Protein 8A3X (pdb70)

Nearest PDB structures (foldseek):
  8a3x-assembly1_B  TM=1.003E+00  e=3.152E-58  Ensifer adhaerens
  8a5z-assembly1_A  TM=9.964E-01  e=1.121E-52  Ensifer adhaerens
  6to4-assembly2_B  TM=9.679E-01  e=5.047E-36  Myxococcus stipitatus DSM 14675
  6toe-assembly1_E  TM=9.049E-01  e=4.808E-34  Myxococcus stipitatus
  6toe-assembly2_F  TM=8.815E-01  e=2.228E-34  Myxococcus stipitatus

Radius of gyration: 39.49 Å; Cα contacts (8 Å, |Δi|>4): 2445; chains: 4; bounding box: 117×69×91 Å

Structure (mmCIF, N/CA/C/O backbone):
data_8A3X
#
_entry.id   8A3X
#
_cell.length_a   90.959
_cell.length_b   57.535
_cell.length_c   116.441
_cell.angle_alpha   90.000
_cell.angle_beta   94.960
_cell.angle_gamma   90.000
#
_symmetry.space_group_name_H-M   'P 1 21 1'
#
loop_
_entity.id
_entity.type
_entity.pdbx_description
1 polymer 'NAD_binding_2 domain-containing protein'
2 non-polymer 'NADP NICOTINAMIDE-ADENINE-DINUCLEOTIDE PHOSPHATE'
3 non-polymer 'POTASSIUM ION'
4 water water
#
loop_
_atom_site.group_PDB
_atom_site.id
_atom_site.type_symbol
_atom_site.label_atom_id
_atom_site.label_alt_id
_atom_site.label_comp_id
_atom_site.label_asym_id
_atom_site.label_entity_id
_atom_site.label_seq_id
_atom_site.pdbx_PDB_ins_code
_atom_site.Cartn_x
_atom_site.Cartn_y
_atom_site.Cartn_z
_atom_site.occupancy
_atom_site.B_iso_or_equiv
_atom_site.auth_seq_id
_atom_site.auth_comp_id
_atom_site.auth_asym_id
_atom_site.auth_atom_id
_atom_site.pdbx_PDB_model_num
ATOM 1 N N . MET A 1 1 ? -44.324 25.197 9.021 1.00 97.53 1 MET A N 1
ATOM 2 C CA . MET A 1 1 ? -44.400 24.458 7.716 1.00 102.86 1 MET A CA 1
ATOM 3 C C . MET A 1 1 ? -45.805 23.848 7.541 1.00 109.05 1 MET A C 1
ATOM 4 O O . MET A 1 1 ? -46.636 24.477 6.842 1.00 112.86 1 MET A O 1
ATOM 6 N N . LYS A 1 2 ? -46.080 22.709 8.189 1.00 110.98 2 LYS A N 1
ATOM 7 C CA . LYS A 1 2 ? -47.337 21.913 8.053 1.00 109.82 2 LYS A CA 1
ATOM 8 C C . LYS A 1 2 ? -47.119 20.817 7.005 1.00 112.86 2 LYS A C 1
ATOM 9 O O . LYS A 1 2 ? -47.790 20.808 5.970 1.00 113.05 2 LYS A O 1
ATOM 11 N N . PRO A 1 3 ? -46.184 19.856 7.224 1.00 106.35 3 PRO A N 1
ATOM 12 C CA . PRO A 1 3 ? -45.806 18.914 6.172 1.00 104.35 3 PRO A CA 1
ATOM 13 C C . PRO A 1 3 ? -46.955 17.994 5.726 1.00 100.56 3 PRO A C 1
ATOM 14 O O . PRO A 1 3 ? -47.992 17.978 6.349 1.00 92.35 3 PRO A O 1
ATOM 18 N N . SER A 1 4 ? -46.721 17.260 4.639 1.00 97.86 4 SER A N 1
ATOM 19 C CA . SER A 1 4 ? -47.447 16.023 4.260 1.00 87.66 4 SER A CA 1
ATOM 20 C C . SER A 1 4 ? -46.902 14.888 5.133 1.00 89.01 4 SER A C 1
ATOM 21 O O . SER A 1 4 ? -45.661 14.875 5.386 1.00 98.24 4 SER A O 1
ATOM 24 N N . ILE A 1 5 ? -47.788 14.020 5.638 1.00 80.85 5 ILE A N 1
ATOM 25 C CA . ILE A 1 5 ? -47.419 12.925 6.578 1.00 72.80 5 ILE A CA 1
ATOM 26 C C . ILE A 1 5 ? -47.980 11.609 6.023 1.00 70.02 5 ILE A C 1
ATOM 27 O O . ILE A 1 5 ? -49.162 11.566 5.619 1.00 62.47 5 ILE A O 1
ATOM 31 N N . SER A 1 6 ? -47.148 10.570 5.987 1.00 66.83 6 SER A N 1
ATOM 32 C CA . SER A 1 6 ? -47.520 9.225 5.499 1.00 66.73 6 SER A CA 1
ATOM 33 C C . SER A 1 6 ? -47.716 8.276 6.681 1.00 67.34 6 SER A C 1
ATOM 34 O O . SER A 1 6 ? -46.963 8.369 7.679 1.00 67.01 6 SER A O 1
ATOM 37 N N . VAL A 1 7 ? -48.709 7.396 6.559 1.00 64.70 7 VAL A N 1
ATOM 38 C CA . VAL A 1 7 ? -48.949 6.265 7.497 1.00 58.64 7 VAL A CA 1
ATOM 39 C C . VAL A 1 7 ? -48.873 4.967 6.694 1.00 54.18 7 VAL A C 1
ATOM 40 O O . VAL A 1 7 ? -49.661 4.805 5.734 1.00 50.04 7 VAL A O 1
ATOM 44 N N . LEU A 1 8 ? -47.950 4.089 7.080 1.00 56.30 8 LEU A N 1
ATOM 45 C CA . LEU A 1 8 ? -47.814 2.724 6.510 1.00 59.99 8 LEU A CA 1
ATOM 46 C C . LEU A 1 8 ? -48.508 1.745 7.454 1.00 56.75 8 LEU A C 1
ATOM 47 O O . LEU A 1 8 ? -48.078 1.641 8.627 1.00 58.55 8 LEU A O 1
ATOM 52 N N . GLY A 1 9 ? -49.550 1.082 6.956 1.00 54.83 9 GLY A N 1
ATOM 53 C CA . GLY A 1 9 ? -50.412 0.213 7.771 1.00 60.50 9 GLY A CA 1
ATOM 54 C C . GLY A 1 9 ? -51.698 0.923 8.154 1.00 63.32 9 GLY A C 1
ATOM 55 O O . GLY A 1 9 ? -51.656 1.851 9.013 1.00 57.07 9 GLY A O 1
ATOM 56 N N . THR A 1 10 ? -52.799 0.513 7.525 1.00 60.61 10 THR A N 1
ATOM 57 C CA . THR A 1 10 ? -54.165 1.016 7.805 1.00 63.25 10 THR A CA 1
ATOM 58 C C . THR A 1 10 ? -54.930 -0.082 8.543 1.00 67.20 10 THR A C 1
ATOM 59 O O . THR A 1 10 ? -55.997 -0.491 8.045 1.00 58.13 10 THR A O 1
ATOM 63 N N . GLY A 1 11 ? -54.373 -0.544 9.674 1.00 73.83 11 GLY A N 1
ATOM 64 C CA . GLY A 1 11 ? -55.014 -1.514 10.586 1.00 73.83 11 GLY A CA 1
ATOM 65 C C . GLY A 1 11 ? -56.169 -0.873 11.338 1.00 73.78 11 GLY A C 1
ATOM 66 O O . GLY A 1 11 ? -56.796 0.053 10.782 1.00 80.00 11 GLY A O 1
ATOM 67 N N . ARG A 1 12 ? -56.438 -1.324 12.564 1.00 65.15 12 ARG A N 1
ATOM 68 C CA . ARG A 1 12 ? -57.427 -0.676 13.466 1.00 60.63 12 ARG A CA 1
ATOM 69 C C . ARG A 1 12 ? -56.791 0.608 14.012 1.00 55.73 12 ARG A C 1
ATOM 70 O O . ARG A 1 12 ? -57.348 1.691 13.812 1.00 47.90 12 ARG A O 1
ATOM 78 N N . MET A 1 13 ? -55.650 0.466 14.680 1.00 58.87 13 MET A N 1
ATOM 79 C CA . MET A 1 13 ? -54.657 1.544 14.891 1.00 61.27 13 MET A CA 1
ATOM 80 C C . MET A 1 13 ? -54.033 1.830 13.526 1.00 66.84 13 MET A C 1
ATOM 81 O O . MET A 1 13 ? -54.122 0.962 12.628 1.00 76.98 13 MET A O 1
ATOM 86 N N . GLY A 1 14 ? -53.429 2.993 13.341 1.00 63.32 14 GLY A N 1
ATOM 87 C CA . GLY A 1 14 ? -52.943 3.363 12.005 1.00 62.04 14 GLY A CA 1
ATOM 88 C C . GLY A 1 14 ? -54.063 4.056 11.275 1.00 58.61 14 GLY A C 1
ATOM 89 O O . GLY A 1 14 ? -53.936 5.259 11.066 1.00 68.18 14 GLY A O 1
ATOM 90 N N . SER A 1 15 ? -55.157 3.356 10.973 1.00 54.43 15 SER A N 1
ATOM 91 C CA . SER A 1 15 ? -56.424 4.027 10.575 1.00 56.34 15 SER A CA 1
ATOM 92 C C . SER A 1 15 ? -56.687 5.177 11.554 1.00 61.92 15 SER A C 1
ATOM 93 O O . SER A 1 15 ? -56.879 6.321 11.088 1.00 64.76 15 SER A O 1
ATOM 96 N N . ALA A 1 16 ? -56.641 4.899 12.859 1.00 67.22 16 ALA A N 1
ATOM 97 C CA . ALA A 1 16 ? -56.842 5.896 13.939 1.00 62.98 16 ALA A CA 1
ATOM 98 C C . ALA A 1 16 ? -55.808 7.009 13.786 1.00 56.87 16 ALA A C 1
ATOM 99 O O . ALA A 1 16 ? -56.222 8.177 13.716 1.00 64.73 16 ALA A O 1
ATOM 101 N N . LEU A 1 17 ? -54.522 6.641 13.748 1.00 55.40 17 LEU A N 1
ATOM 102 C CA . LEU A 1 17 ? -53.375 7.573 13.547 1.00 52.03 17 LEU A CA 1
ATOM 103 C C . LEU A 1 17 ? -53.677 8.505 12.361 1.00 51.79 17 LEU A C 1
ATOM 104 O O . LEU A 1 17 ? -53.531 9.734 12.519 1.00 52.85 17 LEU A O 1
ATOM 109 N N . ALA A 1 18 ? -54.132 7.940 11.239 1.00 50.66 18 ALA A N 1
ATOM 110 C CA . ALA A 1 18 ? -54.434 8.653 9.973 1.00 57.35 18 ALA A CA 1
ATOM 111 C C . ALA A 1 18 ? -55.609 9.621 10.186 1.00 61.71 18 ALA A C 1
ATOM 112 O O . ALA A 1 18 ? -55.474 10.806 9.833 1.00 59.72 18 ALA A O 1
ATOM 114 N N . ARG A 1 19 ? -56.725 9.131 10.729 1.00 62.36 19 ARG A N 1
ATOM 115 C CA . ARG A 1 19 ? -57.939 9.950 11.002 1.00 66.70 19 ARG A CA 1
ATOM 116 C C . ARG A 1 19 ? -57.562 11.146 11.886 1.00 69.72 19 ARG A C 1
ATOM 117 O O . ARG A 1 19 ? -58.067 12.251 11.634 1.00 84.94 19 ARG A O 1
ATOM 125 N N . ALA A 1 20 ? -56.695 10.934 12.875 1.00 65.39 20 ALA A N 1
ATOM 126 C CA . ALA A 1 20 ? -56.295 11.956 13.870 1.00 66.03 20 ALA A CA 1
ATOM 127 C C . ALA A 1 20 ? -55.464 13.042 13.194 1.00 63.40 20 ALA A C 1
ATOM 128 O O . ALA A 1 20 ? -55.488 14.184 13.685 1.00 62.71 20 ALA A O 1
ATOM 130 N N . LEU A 1 21 ? -54.709 12.665 12.159 1.00 64.22 21 LEU A N 1
ATOM 131 C CA . LEU A 1 21 ? -53.872 13.592 11.356 1.00 61.56 21 LEU A CA 1
ATOM 132 C C . LEU A 1 21 ? -54.791 14.390 10.430 1.00 61.81 21 LEU A C 1
ATOM 133 O O . LEU A 1 21 ? -54.614 15.615 10.377 1.00 68.74 21 LEU A O 1
ATOM 138 N N . LEU A 1 22 ? -55.725 13.728 9.732 1.00 57.35 22 LEU A N 1
ATOM 139 C CA . LEU A 1 22 ? -56.744 14.389 8.870 1.00 58.41 22 LEU A CA 1
ATOM 140 C C . LEU A 1 22 ? -57.542 15.399 9.715 1.00 68.12 22 LEU A C 1
ATOM 141 O O . LEU A 1 22 ? -57.805 16.515 9.211 1.00 76.65 22 LEU A O 1
ATOM 146 N N . GLN A 1 23 ? -57.918 15.032 10.949 1.00 69.07 23 GLN A N 1
ATOM 147 C CA . GLN A 1 23 ? -58.803 15.857 11.813 1.00 65.54 23 GLN A CA 1
ATOM 148 C C . GLN A 1 23 ? -58.037 17.098 12.297 1.00 65.07 23 GLN A C 1
ATOM 149 O O . GLN A 1 23 ? -58.710 18.056 12.694 1.00 74.65 23 GLN A O 1
ATOM 151 N N . ALA A 1 24 ? -56.699 17.101 12.252 1.00 66.20 24 ALA A N 1
ATOM 152 C CA . ALA A 1 24 ? -55.841 18.244 12.660 1.00 69.62 24 ALA A CA 1
ATOM 153 C C . ALA A 1 24 ? -55.318 19.004 11.425 1.00 74.33 24 ALA A C 1
ATOM 154 O O . ALA A 1 24 ? -54.464 19.915 11.605 1.00 75.86 24 ALA A O 1
ATOM 156 N N . GLY A 1 25 ? -55.800 18.646 10.227 1.00 70.02 25 GLY A N 1
ATOM 157 C CA . GLY A 1 25 ? -55.545 19.370 8.967 1.00 71.10 25 GLY A CA 1
ATOM 158 C C . GLY A 1 25 ? -54.127 19.170 8.442 1.00 74.79 25 GLY A C 1
ATOM 159 O O . GLY A 1 25 ? -53.489 20.167 8.046 1.00 82.88 25 GLY A O 1
ATOM 160 N N . TYR A 1 26 ? -53.634 17.931 8.458 1.00 70.61 26 TYR A N 1
ATOM 161 C CA . TYR A 1 26 ? -52.375 17.497 7.796 1.00 62.85 26 TYR A CA 1
ATOM 162 C C . TYR A 1 26 ? -52.763 16.796 6.490 1.00 66.79 26 TYR A C 1
ATOM 163 O O . TYR A 1 26 ? -53.798 16.120 6.463 1.00 69.44 26 TYR A O 1
ATOM 172 N N . ARG A 1 27 ? -52.006 16.999 5.415 1.00 80.28 27 ARG A N 1
ATOM 173 C CA . ARG A 1 27 ? -52.168 16.195 4.172 1.00 83.94 27 ARG A CA 1
ATOM 174 C C . ARG A 1 27 ? -51.638 14.809 4.537 1.00 87.50 27 ARG A C 1
ATOM 175 O O . ARG A 1 27 ? -50.444 14.714 4.886 1.00 99.92 27 ARG A O 1
ATOM 177 N N . THR A 1 28 ? -52.510 13.808 4.602 1.00 80.55 28 THR A N 1
ATOM 178 C CA . THR A 1 28 ? -52.119 12.443 5.035 1.00 82.65 28 THR A CA 1
ATOM 179 C C . THR A 1 28 ? -52.218 11.503 3.839 1.00 78.10 28 THR A C 1
ATOM 180 O O . THR A 1 28 ? -53.266 11.488 3.176 1.00 76.78 28 THR A O 1
ATOM 184 N N . VAL A 1 29 ? -51.134 10.784 3.581 1.00 68.67 29 VAL A N 1
ATOM 185 C CA . VAL A 1 29 ? -51.018 9.734 2.535 1.00 63.06 29 VAL A CA 1
ATOM 186 C C . VAL A 1 29 ? -50.897 8.405 3.277 1.00 60.58 29 VAL A C 1
ATOM 187 O O . VAL A 1 29 ? -50.145 8.354 4.268 1.00 59.03 29 VAL A O 1
ATOM 191 N N . VAL A 1 30 ? -51.615 7.388 2.820 1.00 59.52 30 VAL A N 1
ATOM 192 C CA . VAL A 1 30 ? -51.699 6.069 3.502 1.00 60.20 30 VAL A CA 1
ATOM 193 C C . VAL A 1 30 ? -51.393 4.983 2.471 1.00 60.89 30 VAL A C 1
ATOM 194 O O . VAL A 1 30 ? -51.909 5.074 1.333 1.00 64.17 30 VAL A O 1
ATOM 198 N N . TRP A 1 31 ? -50.555 4.023 2.845 1.00 60.64 31 TRP A N 1
ATOM 199 C CA . TRP A 1 31 ? -50.375 2.749 2.109 1.00 64.82 31 TRP A CA 1
ATOM 200 C C . TRP A 1 31 ? -50.744 1.599 3.039 1.00 64.61 31 TRP A C 1
ATOM 201 O O . TRP A 1 31 ? -50.587 1.744 4.272 1.00 68.62 31 TRP A O 1
ATOM 212 N N . ASN A 1 32 ? -51.214 0.505 2.451 1.00 66.55 32 ASN A N 1
ATOM 213 C CA . ASN A 1 32 ? -51.440 -0.792 3.128 1.00 71.50 32 ASN A CA 1
ATOM 214 C C . ASN A 1 32 ? -51.380 -1.883 2.059 1.00 78.45 32 ASN A C 1
ATOM 215 O O . ASN A 1 32 ? -52.008 -1.677 0.996 1.00 96.28 32 ASN A O 1
ATOM 220 N N . ARG A 1 33 ? -50.638 -2.975 2.286 1.00 78.92 33 ARG A N 1
ATOM 221 C CA . ARG A 1 33 ? -50.837 -4.207 1.475 1.00 75.35 33 ARG A CA 1
ATOM 222 C C . ARG A 1 33 ? -52.253 -4.654 1.799 1.00 73.36 33 ARG A C 1
ATOM 223 O O . ARG A 1 33 ? -52.680 -4.395 2.935 1.00 90.75 33 ARG A O 1
ATOM 231 N N . THR A 1 34 ? -52.980 -5.235 0.850 1.00 70.75 34 THR A N 1
ATOM 232 C CA . THR A 1 34 ? -54.458 -5.343 0.938 1.00 79.65 34 THR A CA 1
ATOM 233 C C . THR A 1 34 ? -54.971 -3.894 0.990 1.00 84.51 34 THR A C 1
ATOM 234 O O . THR A 1 34 ? -55.334 -3.409 2.081 1.00 83.01 34 THR A O 1
ATOM 238 N N . SER A 1 35 ? -54.913 -3.208 -0.153 1.00 92.39 35 SER A N 1
ATOM 239 C CA . SER A 1 35 ? -55.187 -1.754 -0.297 1.00 91.58 35 SER A CA 1
ATOM 240 C C . SER A 1 35 ? -56.668 -1.453 -0.026 1.00 93.79 35 SER A C 1
ATOM 241 O O . SER A 1 35 ? -56.966 -0.292 0.326 1.00 105.33 35 SER A O 1
ATOM 244 N N . GLU A 1 36 ? -57.553 -2.452 -0.165 1.00 90.95 36 GLU A N 1
ATOM 245 C CA . GLU A 1 36 ? -59.018 -2.310 0.086 1.00 86.29 36 GLU A CA 1
ATOM 246 C C . GLU A 1 36 ? -59.268 -1.866 1.539 1.00 74.79 36 GLU A C 1
ATOM 247 O O . GLU A 1 36 ? -60.273 -1.165 1.757 1.00 64.39 36 GLU A O 1
ATOM 253 N N . LYS A 1 37 ? -58.390 -2.237 2.485 1.00 70.60 37 LYS A N 1
ATOM 254 C CA . LYS A 1 37 ? -58.526 -1.884 3.930 1.00 71.07 37 LYS A CA 1
ATOM 255 C C . LYS A 1 37 ? -58.215 -0.390 4.136 1.00 69.94 37 LYS A C 1
ATOM 256 O O . LYS A 1 37 ? -58.597 0.135 5.185 1.00 70.19 37 LYS A O 1
ATOM 258 N N . ALA A 1 38 ? -57.597 0.283 3.158 1.00 76.43 38 ALA A N 1
ATOM 259 C CA . ALA A 1 38 ? -57.205 1.713 3.219 1.00 80.31 38 ALA A CA 1
ATOM 260 C C . ALA A 1 38 ? -58.252 2.625 2.555 1.00 79.16 38 ALA A C 1
ATOM 261 O O . ALA A 1 38 ? -58.139 3.854 2.765 1.00 68.00 38 ALA A O 1
ATOM 263 N N . GLU A 1 39 ? -59.226 2.065 1.821 1.00 80.66 39 GLU A N 1
ATOM 264 C CA . GLU A 1 39 ? -60.277 2.835 1.091 1.00 81.16 39 GLU A CA 1
ATOM 265 C C . GLU A 1 39 ? -61.087 3.712 2.049 1.00 80.90 39 GLU A C 1
ATOM 266 O O . GLU A 1 39 ? -61.297 4.889 1.775 1.00 82.67 39 GLU A O 1
ATOM 272 N N . PRO A 1 40 ? -61.596 3.192 3.187 1.00 86.06 40 PRO A N 1
ATOM 273 C CA . PRO A 1 40 ? -62.284 4.034 4.166 1.00 86.89 40 PRO A CA 1
ATOM 274 C C . PRO A 1 40 ? -61.610 5.388 4.442 1.00 80.58 40 PRO A C 1
ATOM 275 O O . PRO A 1 40 ? -62.325 6.344 4.606 1.00 79.55 40 PRO A O 1
ATOM 279 N N . LEU A 1 41 ? -60.273 5.433 4.494 1.00 78.13 41 LEU A N 1
ATOM 280 C CA . LEU A 1 41 ? -59.507 6.674 4.801 1.00 79.75 41 LEU A CA 1
ATOM 281 C C . LEU A 1 41 ? -59.512 7.640 3.610 1.00 87.60 41 LEU A C 1
ATOM 282 O O . LEU A 1 41 ? -59.268 8.831 3.850 1.00 93.80 41 LEU A O 1
ATOM 287 N N . ALA A 1 42 ? -59.774 7.165 2.387 1.00 83.03 42 ALA A N 1
ATOM 288 C CA . ALA A 1 42 ? -59.907 8.027 1.188 1.00 80.14 42 ALA A CA 1
ATOM 289 C C . ALA A 1 42 ? -61.051 9.013 1.429 1.00 77.09 42 ALA A C 1
ATOM 290 O O . ALA A 1 42 ? -60.807 10.232 1.357 1.00 75.17 42 ALA A O 1
ATOM 292 N N . ALA A 1 43 ? -62.235 8.484 1.760 1.00 75.17 43 ALA A N 1
ATOM 293 C CA . ALA A 1 43 ? -63.484 9.247 1.998 1.00 79.42 43 ALA A CA 1
ATOM 294 C C . ALA A 1 43 ? -63.295 10.276 3.121 1.00 75.70 43 ALA A C 1
ATOM 295 O O . ALA A 1 43 ? -63.975 11.305 3.062 1.00 79.46 43 ALA A O 1
ATOM 297 N N . LEU A 1 44 ? -62.422 10.014 4.100 1.00 74.73 44 LEU A N 1
ATOM 298 C CA . LEU A 1 44 ? -62.120 10.942 5.232 1.00 78.14 44 LEU A CA 1
ATOM 299 C C . LEU A 1 44 ? -61.043 11.952 4.801 1.00 75.83 44 LEU A C 1
ATOM 300 O O . LEU A 1 44 ? -60.677 12.820 5.643 1.00 75.80 44 LEU A O 1
ATOM 302 N N . GLY A 1 45 ? -60.519 11.812 3.571 1.00 68.05 45 GLY A N 1
ATOM 303 C CA . GLY A 1 45 ? -59.736 12.847 2.867 1.00 65.74 45 GLY A CA 1
ATOM 304 C C . GLY A 1 45 ? -58.281 12.477 2.630 1.00 67.56 45 GLY A C 1
ATOM 305 O O . GLY A 1 45 ? -57.542 13.331 2.121 1.00 73.63 45 GLY A O 1
ATOM 306 N N . ALA A 1 46 ? -57.858 11.263 2.977 1.00 69.51 46 ALA A N 1
ATOM 307 C CA . ALA A 1 46 ? -56.460 10.802 2.795 1.00 70.40 46 ALA A CA 1
ATOM 308 C C . ALA A 1 46 ? -56.236 10.473 1.319 1.00 66.96 46 ALA A C 1
ATOM 309 O O . ALA A 1 46 ? -57.236 10.177 0.633 1.00 67.26 46 ALA A O 1
ATOM 311 N N . THR A 1 47 ? -54.987 10.526 0.857 1.00 61.65 47 THR A N 1
ATOM 312 C CA . THR A 1 47 ? -54.583 10.049 -0.491 1.00 63.91 47 THR A CA 1
ATOM 313 C C . THR A 1 47 ? -54.005 8.641 -0.334 1.00 66.74 47 THR A C 1
ATOM 314 O O . THR A 1 47 ? -53.082 8.466 0.495 1.00 70.00 47 THR A O 1
ATOM 318 N N . VAL A 1 48 ? -54.557 7.674 -1.066 1.00 70.55 48 VAL A N 1
ATOM 319 C CA . VAL A 1 48 ? -54.151 6.238 -0.982 1.00 76.79 48 VAL A CA 1
ATOM 320 C C . VAL A 1 48 ? -53.041 5.988 -2.021 1.00 78.46 48 VAL A C 1
ATOM 321 O O . VAL A 1 48 ? -53.359 5.790 -3.208 1.00 76.17 48 VAL A O 1
ATOM 325 N N . ALA A 1 49 ? -51.777 6.043 -1.592 1.00 84.58 49 ALA A N 1
ATOM 326 C CA . ALA A 1 49 ? -50.572 5.782 -2.422 1.00 89.12 49 ALA A CA 1
ATOM 327 C C . ALA A 1 49 ? -50.566 4.324 -2.871 1.00 95.35 49 ALA A C 1
ATOM 328 O O . ALA A 1 49 ? -50.715 3.434 -2.040 1.00 93.72 49 ALA A O 1
ATOM 330 N N . PRO A 1 50 ? -50.419 4.021 -4.186 1.00 101.45 50 PRO A N 1
ATOM 331 C CA . PRO A 1 50 ? -50.429 2.637 -4.665 1.00 91.90 50 PRO A CA 1
ATOM 332 C C . PRO A 1 50 ? -49.240 1.797 -4.173 1.00 82.51 50 PRO A C 1
ATOM 333 O O . PRO A 1 50 ? -49.421 0.599 -4.025 1.00 77.74 50 PRO A O 1
ATOM 337 N N . THR A 1 51 ? -48.082 2.414 -3.908 1.00 76.08 51 THR A N 1
ATOM 338 C CA . THR A 1 51 ? -46.879 1.686 -3.409 1.00 74.81 51 THR A CA 1
ATOM 339 C C . THR A 1 51 ? -46.251 2.389 -2.209 1.00 72.10 51 THR A C 1
ATOM 340 O O . THR A 1 51 ? -46.563 3.585 -1.987 1.00 68.27 51 THR A O 1
ATOM 344 N N . VAL A 1 52 ? -45.377 1.662 -1.502 1.00 66.64 52 VAL A N 1
ATOM 345 C CA . VAL A 1 52 ? -44.593 2.155 -0.332 1.00 68.81 52 VAL A CA 1
ATOM 346 C C . VAL A 1 52 ? -43.756 3.347 -0.800 1.00 76.66 52 VAL A C 1
ATOM 347 O O . VAL A 1 52 ? -43.825 4.400 -0.148 1.00 90.92 52 VAL A O 1
ATOM 351 N N . ARG A 1 53 ? -43.009 3.181 -1.898 1.00 79.56 53 ARG A N 1
ATOM 352 C CA . ARG A 1 53 ? -42.036 4.198 -2.385 1.00 80.00 53 ARG A CA 1
ATOM 353 C C . ARG A 1 53 ? -42.794 5.507 -2.628 1.00 78.38 53 ARG A C 1
ATOM 354 O O . ARG A 1 53 ? -42.374 6.553 -2.084 1.00 74.40 53 ARG A O 1
ATOM 362 N N . GLN A 1 54 ? -43.902 5.437 -3.377 1.00 77.67 54 GLN A N 1
ATOM 363 C CA . GLN A 1 54 ? -44.762 6.607 -3.696 1.00 78.10 54 GLN A CA 1
ATOM 364 C C . GLN A 1 54 ? -45.178 7.280 -2.387 1.00 75.27 54 GLN A C 1
ATOM 365 O O . GLN A 1 54 ? -45.186 8.521 -2.337 1.00 66.90 54 GLN A O 1
ATOM 371 N N . ALA A 1 55 ? -45.489 6.476 -1.370 1.00 69.64 55 ALA A N 1
ATOM 372 C CA . ALA A 1 55 ? -45.934 6.948 -0.044 1.00 69.78 55 ALA A CA 1
ATOM 373 C C . ALA A 1 55 ? -44.769 7.620 0.682 1.00 68.12 55 ALA A C 1
ATOM 374 O O . ALA A 1 55 ? -44.988 8.716 1.230 1.00 64.15 55 ALA A O 1
ATOM 376 N N . ILE A 1 56 ? -43.572 7.027 0.695 1.00 66.13 56 ILE A N 1
ATOM 377 C CA . ILE A 1 56 ? -42.501 7.555 1.586 1.00 68.94 56 ILE A CA 1
ATOM 378 C C . ILE A 1 56 ? -41.891 8.814 0.964 1.00 69.15 56 ILE A C 1
ATOM 379 O O . ILE A 1 56 ? -41.322 9.602 1.724 1.00 73.74 56 ILE A O 1
ATOM 384 N N . ASP A 1 57 ? -41.999 9.044 -0.343 1.00 72.68 57 ASP A N 1
ATOM 385 C CA . ASP A 1 57 ? -41.401 10.280 -0.919 1.00 79.38 57 ASP A CA 1
ATOM 386 C C . ASP A 1 57 ? -42.503 11.283 -1.291 1.00 74.20 57 ASP A C 1
ATOM 387 O O . ASP A 1 57 ? -42.142 12.392 -1.711 1.00 69.36 57 ASP A O 1
ATOM 392 N N . ALA A 1 58 ? -43.778 10.960 -1.054 1.00 73.33 58 ALA A N 1
ATOM 393 C CA . ALA A 1 58 ? -44.909 11.918 -1.145 1.00 74.56 58 ALA A CA 1
ATOM 394 C C . ALA A 1 58 ? -45.026 12.763 0.137 1.00 71.25 58 ALA A C 1
ATOM 395 O O . ALA A 1 58 ? -45.816 13.749 0.135 1.00 70.99 58 ALA A O 1
ATOM 397 N N . SER A 1 59 ? -44.293 12.409 1.204 1.00 68.47 59 SER A N 1
ATOM 398 C CA . SER A 1 59 ? -44.366 13.066 2.546 1.00 62.04 59 SER A CA 1
ATOM 399 C C . SER A 1 59 ? -42.963 13.148 3.164 1.00 56.51 59 SER A C 1
ATOM 400 O O . SER A 1 59 ? -42.075 12.383 2.737 1.00 60.20 59 SER A O 1
ATOM 403 N N . GLY A 1 60 ? -42.774 14.028 4.146 1.00 53.62 60 GLY A N 1
ATOM 404 C CA . GLY A 1 60 ? -41.460 14.297 4.771 1.00 54.35 60 GLY A CA 1
ATOM 405 C C . GLY A 1 60 ? -41.292 13.564 6.092 1.00 58.83 60 GLY A C 1
ATOM 406 O O . GLY A 1 60 ? -40.139 13.394 6.523 1.00 61.97 60 GLY A O 1
ATOM 407 N N . ILE A 1 61 ? -42.400 13.176 6.737 1.00 63.37 61 ILE A N 1
ATOM 408 C CA . ILE A 1 61 ? -42.376 12.263 7.917 1.00 65.83 61 ILE A CA 1
ATOM 409 C C . ILE A 1 61 ? -43.267 11.049 7.584 1.00 59.22 61 ILE A C 1
ATOM 410 O O . ILE A 1 61 ? -44.340 11.211 6.947 1.00 46.18 61 ILE A O 1
ATOM 415 N N . VAL A 1 62 ? -42.785 9.860 7.944 1.00 58.94 62 VAL A N 1
ATOM 416 C CA . VAL A 1 62 ? -43.447 8.554 7.680 1.00 57.83 62 VAL A CA 1
ATOM 417 C C . VAL A 1 62 ? -43.686 7.853 9.018 1.00 63.21 62 VAL A C 1
ATOM 418 O O . VAL A 1 62 ? -42.689 7.469 9.684 1.00 58.80 62 VAL A O 1
ATOM 422 N N . ILE A 1 63 ? -44.960 7.665 9.369 1.00 63.62 63 ILE A N 1
ATOM 423 C CA . ILE A 1 63 ? -45.405 6.899 10.571 1.00 56.62 63 ILE A CA 1
ATOM 424 C C . ILE A 1 63 ? -45.706 5.460 10.138 1.00 55.03 63 ILE A C 1
ATOM 425 O O . ILE A 1 63 ? -46.538 5.272 9.211 1.00 50.62 63 ILE A O 1
ATOM 430 N N . VAL A 1 64 ? -45.029 4.494 10.768 1.00 54.88 64 VAL A N 1
ATOM 431 C CA . VAL A 1 64 ? -45.174 3.037 10.477 1.00 59.56 64 VAL A CA 1
ATOM 432 C C . VAL A 1 64 ? -45.950 2.382 11.622 1.00 60.24 64 VAL A C 1
ATOM 433 O O . VAL A 1 64 ? -45.641 2.659 12.808 1.00 59.61 64 VAL A O 1
ATOM 437 N N . ASN A 1 65 ? -46.897 1.510 11.270 1.00 61.50 65 ASN A N 1
ATOM 438 C CA . ASN A 1 65 ? -47.852 0.899 12.230 1.00 57.88 65 ASN A CA 1
ATOM 439 C C . ASN A 1 65 ? -48.435 -0.403 11.655 1.00 58.75 65 ASN A C 1
ATOM 440 O O . ASN A 1 65 ? -49.640 -0.430 11.287 1.00 55.77 65 ASN A O 1
ATOM 445 N N . VAL A 1 66 ? -47.607 -1.454 11.652 1.00 58.31 66 VAL A N 1
ATOM 446 C CA . VAL A 1 66 ? -47.857 -2.800 11.058 1.00 59.64 66 VAL A CA 1
ATOM 447 C C . VAL A 1 66 ? -47.589 -3.865 12.134 1.00 59.10 66 VAL A C 1
ATOM 448 O O . VAL A 1 66 ? -47.273 -3.468 13.276 1.00 54.31 66 VAL A O 1
ATOM 452 N N . SER A 1 67 ? -47.693 -5.154 11.788 1.00 57.36 67 SER A N 1
ATOM 453 C CA . SER A 1 67 ? -47.611 -6.295 12.742 1.00 61.16 67 SER A CA 1
ATOM 454 C C . SER A 1 67 ? -46.342 -6.197 13.603 1.00 66.07 67 SER A C 1
ATOM 455 O O . SER A 1 67 ? -46.486 -6.038 14.823 1.00 73.95 67 SER A O 1
ATOM 458 N N . ASP A 1 68 ? -45.146 -6.280 13.008 1.00 68.93 68 ASP A N 1
ATOM 459 C CA . ASP A 1 68 ? -43.856 -6.299 13.755 1.00 73.48 68 ASP A CA 1
ATOM 460 C C . ASP A 1 68 ? -42.731 -5.676 12.911 1.00 70.66 68 ASP A C 1
ATOM 461 O O . ASP A 1 68 ? -42.977 -5.299 11.753 1.00 61.74 68 ASP A O 1
ATOM 466 N N . TYR A 1 69 ? -41.528 -5.581 13.483 1.00 66.03 69 TYR A N 1
ATOM 467 C CA . TYR A 1 69 ? -40.348 -4.924 12.866 1.00 60.38 69 TYR A CA 1
ATOM 468 C C . TYR A 1 69 ? -39.923 -5.702 11.623 1.00 62.62 69 TYR A C 1
ATOM 469 O O . TYR A 1 69 ? -39.476 -5.069 10.648 1.00 59.02 69 TYR A O 1
ATOM 478 N N . ALA A 1 70 ? -40.074 -7.029 11.663 1.00 62.55 70 ALA A N 1
ATOM 479 C CA . ALA A 1 70 ? -39.818 -7.928 10.518 1.00 65.83 70 ALA A CA 1
ATOM 480 C C . ALA A 1 70 ? -40.578 -7.412 9.285 1.00 65.33 70 ALA A C 1
ATOM 481 O O . ALA A 1 70 ? -39.990 -7.426 8.195 1.00 67.04 70 ALA A O 1
ATOM 483 N N . ALA A 1 71 ? -41.825 -6.966 9.452 1.00 60.65 71 ALA A N 1
ATOM 484 C CA . ALA A 1 71 ? -42.695 -6.504 8.347 1.00 61.10 71 ALA A CA 1
ATOM 485 C C . ALA A 1 71 ? -42.292 -5.084 7.936 1.00 61.64 71 ALA A C 1
ATOM 486 O O . ALA A 1 71 ? -42.191 -4.843 6.720 1.00 61.68 71 ALA A O 1
ATOM 488 N N . THR A 1 72 ? -42.069 -4.185 8.902 1.00 58.74 72 THR A N 1
ATOM 489 C CA . THR A 1 72 ? -41.483 -2.836 8.667 1.00 59.70 72 THR A CA 1
ATOM 490 C C . THR A 1 72 ? -40.227 -3.008 7.805 1.00 59.69 72 THR A C 1
ATOM 491 O O . THR A 1 72 ? -40.136 -2.389 6.730 1.00 54.75 72 THR A O 1
ATOM 495 N N . SER A 1 73 ? -39.319 -3.869 8.259 1.00 58.44 73 SER A N 1
ATOM 496 C CA . SER A 1 73 ? -37.994 -4.123 7.643 1.00 57.51 73 SER A CA 1
ATOM 497 C C . SER A 1 73 ? -38.133 -4.614 6.193 1.00 55.77 73 SER A C 1
ATOM 498 O O . SER A 1 73 ? -37.295 -4.232 5.384 1.00 60.41 73 SER A O 1
ATOM 501 N N . THR A 1 74 ? -39.157 -5.395 5.844 1.00 59.96 74 THR A N 1
ATOM 502 C CA . THR A 1 74 ? -39.333 -5.884 4.443 1.00 65.39 74 THR A CA 1
ATOM 503 C C . THR A 1 74 ? -39.950 -4.781 3.575 1.00 65.52 74 THR A C 1
ATOM 504 O O . THR A 1 74 ? -39.760 -4.859 2.354 1.00 75.64 74 THR A O 1
ATOM 508 N N . LEU A 1 75 ? -40.670 -3.814 4.159 1.00 64.72 75 LEU A N 1
ATOM 509 C CA . LEU A 1 75 ? -41.258 -2.671 3.408 1.00 65.85 75 LEU A CA 1
ATOM 510 C C . LEU A 1 75 ? -40.187 -1.622 3.109 1.00 68.16 75 LEU A C 1
ATOM 511 O O . LEU A 1 75 ? -40.195 -1.088 1.995 1.00 77.16 75 LEU A O 1
ATOM 516 N N . LEU A 1 76 ? -39.358 -1.282 4.096 1.00 62.32 76 LEU A N 1
ATOM 517 C CA . LEU A 1 76 ? -38.500 -0.071 4.041 1.00 62.29 76 LEU A CA 1
ATOM 518 C C . LEU A 1 76 ? -37.086 -0.427 3.581 1.00 59.99 76 LEU A C 1
ATOM 519 O O . LEU A 1 76 ? -36.465 0.449 2.974 1.00 58.88 76 LEU A O 1
ATOM 524 N N . ARG A 1 77 ? -36.601 -1.642 3.845 1.00 63.50 77 ARG A N 1
ATOM 525 C CA . ARG A 1 77 ? -35.206 -2.057 3.519 1.00 64.95 77 ARG A CA 1
ATOM 526 C C . ARG A 1 77 ? -35.145 -2.734 2.143 1.00 61.94 77 ARG A C 1
ATOM 527 O O . ARG A 1 77 ? -34.038 -3.134 1.748 1.00 66.40 77 ARG A O 1
ATOM 535 N N . ALA A 1 78 ? -36.270 -2.850 1.433 1.00 63.47 78 ALA A N 1
ATOM 536 C CA . ALA A 1 78 ? -36.300 -3.271 0.012 1.00 68.66 78 ALA A CA 1
ATOM 537 C C . ALA A 1 78 ? -35.460 -2.282 -0.809 1.00 69.68 78 ALA A C 1
ATOM 538 O O . ALA A 1 78 ? -35.498 -1.089 -0.499 1.00 75.69 78 ALA A O 1
ATOM 540 N N . SER A 1 79 ? -34.714 -2.773 -1.798 1.00 73.45 79 SER A N 1
ATOM 541 C CA . SER A 1 79 ? -33.897 -1.975 -2.752 1.00 76.49 79 SER A CA 1
ATOM 542 C C . SER A 1 79 ? -34.796 -1.019 -3.551 1.00 78.87 79 SER A C 1
ATOM 543 O O . SER A 1 79 ? -34.341 0.097 -3.882 1.00 89.83 79 SER A O 1
ATOM 546 N N . ASP A 1 80 ? -36.017 -1.464 -3.840 1.00 76.21 80 ASP A N 1
ATOM 547 C CA . ASP A 1 80 ? -37.161 -0.676 -4.370 1.00 75.32 80 ASP A CA 1
ATOM 548 C C . ASP A 1 80 ? -37.234 0.735 -3.751 1.00 72.56 80 ASP A C 1
ATOM 549 O O . ASP A 1 80 ? -37.481 1.682 -4.510 1.00 70.34 80 ASP A O 1
ATOM 554 N N . VAL A 1 81 ? -37.080 0.864 -2.421 1.00 72.93 81 VAL A N 1
ATOM 555 C CA . VAL A 1 81 ? -37.538 2.046 -1.615 1.00 71.03 81 VAL A CA 1
ATOM 556 C C . VAL A 1 81 ? -36.422 2.646 -0.743 1.00 63.22 81 VAL A C 1
ATOM 557 O O . VAL A 1 81 ? -36.497 3.841 -0.474 1.00 58.22 81 VAL A O 1
ATOM 561 N N . THR A 1 82 ? -35.432 1.868 -0.308 1.00 65.31 82 THR A N 1
ATOM 562 C CA . THR A 1 82 ? -34.327 2.315 0.596 1.00 73.11 82 THR A CA 1
ATOM 563 C C . THR A 1 82 ? -33.678 3.614 0.097 1.00 74.48 82 THR A C 1
ATOM 564 O O . THR A 1 82 ? -33.310 4.460 0.918 1.00 68.74 82 THR A O 1
ATOM 568 N N . PRO A 1 83 ? -33.501 3.850 -1.232 1.00 76.89 83 PRO A N 1
ATOM 569 C CA . PRO A 1 83 ? -32.859 5.078 -1.703 1.00 72.79 83 PRO A CA 1
ATOM 570 C C . PRO A 1 83 ? -33.673 6.340 -1.384 1.00 71.24 83 PRO A C 1
ATOM 571 O O . PRO A 1 83 ? -33.079 7.383 -1.298 1.00 76.35 83 PRO A O 1
ATOM 575 N N . GLY A 1 84 ? -34.994 6.197 -1.226 1.00 67.67 84 GLY A N 1
ATOM 576 C CA . GLY A 1 84 ? -35.957 7.294 -1.016 1.00 66.31 84 GLY A CA 1
ATOM 577 C C . GLY A 1 84 ? -36.045 7.769 0.421 1.00 66.77 84 GLY A C 1
ATOM 578 O O . GLY A 1 84 ? -36.757 8.776 0.649 1.00 67.45 84 GLY A O 1
ATOM 579 N N . LEU A 1 85 ? -35.349 7.108 1.355 1.00 63.77 85 LEU A N 1
ATOM 580 C CA . LEU A 1 85 ? -35.467 7.378 2.818 1.00 66.65 85 LEU A CA 1
ATOM 581 C C . LEU A 1 85 ? -34.657 8.622 3.228 1.00 68.15 85 LEU A C 1
ATOM 582 O O . LEU A 1 85 ? -34.779 9.042 4.375 1.00 61.20 85 LEU A O 1
ATOM 587 N N . ARG A 1 86 ? -33.868 9.189 2.316 1.00 73.34 86 ARG A N 1
ATOM 588 C CA . ARG A 1 86 ? -32.965 10.336 2.594 1.00 75.79 86 ARG A CA 1
ATOM 589 C C . ARG A 1 86 ? -33.795 11.502 3.128 1.00 71.17 86 ARG A C 1
ATOM 590 O O . ARG A 1 86 ? -34.859 11.777 2.528 1.00 67.01 86 ARG A O 1
ATOM 598 N N . GLY A 1 87 ? -33.347 12.128 4.226 1.00 71.05 87 GLY A N 1
ATOM 599 C CA . GLY A 1 87 ? -33.910 13.376 4.780 1.00 71.73 87 GLY A CA 1
ATOM 600 C C . GLY A 1 87 ? -35.284 13.193 5.411 1.00 68.86 87 GLY A C 1
ATOM 601 O O . GLY A 1 87 ? -35.730 14.124 6.107 1.00 59.26 87 GLY A O 1
ATOM 602 N N . LYS A 1 88 ? -35.939 12.048 5.177 1.00 65.92 88 LYS A N 1
ATOM 603 C CA . LYS A 1 88 ? -37.257 11.707 5.766 1.00 61.23 88 LYS A CA 1
ATOM 604 C C . LYS A 1 88 ? -37.076 11.430 7.258 1.00 59.43 88 LYS A C 1
ATOM 605 O O . LYS A 1 88 ? -35.921 11.175 7.700 1.00 60.06 88 LYS A O 1
ATOM 611 N N . LEU A 1 89 ? -38.192 11.480 7.992 1.00 56.80 89 LEU A N 1
ATOM 612 C CA . LEU A 1 89 ? -38.289 11.058 9.413 1.00 55.71 89 LEU A CA 1
ATOM 613 C C . LEU A 1 89 ? -39.152 9.803 9.471 1.00 52.03 89 LEU A C 1
ATOM 614 O O . LEU A 1 89 ? -40.335 9.899 9.082 1.00 42.30 89 LEU A O 1
ATOM 619 N N . ILE A 1 90 ? -38.564 8.672 9.873 1.00 54.30 90 ILE A N 1
ATOM 620 C CA . ILE A 1 90 ? -39.334 7.422 10.120 1.00 59.31 90 ILE A CA 1
ATOM 621 C C . ILE A 1 90 ? -39.724 7.431 11.598 1.00 60.53 90 ILE A C 1
ATOM 622 O O . ILE A 1 90 ? -38.817 7.573 12.462 1.00 58.82 90 ILE A O 1
ATOM 627 N N . VAL A 1 91 ? -41.033 7.347 11.853 1.00 58.12 91 VAL A N 1
ATOM 628 C CA . VAL A 1 91 ? -41.619 7.187 13.214 1.00 54.23 91 VAL A CA 1
ATOM 629 C C . VAL A 1 91 ? -42.237 5.792 13.278 1.00 50.72 91 VAL A C 1
ATOM 630 O O . VAL A 1 91 ? -43.314 5.586 12.675 1.00 48.65 91 VAL A O 1
ATOM 634 N N . GLU A 1 92 ? -41.540 4.880 13.958 1.00 51.62 92 GLU A N 1
ATOM 635 C CA . GLU A 1 92 ? -41.867 3.434 14.058 1.00 56.38 92 GLU A CA 1
ATOM 636 C C . GLU A 1 92 ? -42.741 3.241 15.307 1.00 58.77 92 GLU A C 1
ATOM 637 O O . GLU A 1 92 ? -42.194 3.218 16.443 1.00 54.13 92 GLU A O 1
ATOM 643 N N . LEU A 1 93 ? -44.056 3.139 15.099 1.00 58.69 93 LEU A N 1
ATOM 644 C CA . LEU A 1 93 ? -45.089 3.091 16.164 1.00 58.86 93 LEU A CA 1
ATOM 645 C C . LEU A 1 93 ? -45.643 1.669 16.264 1.00 58.91 93 LEU A C 1
ATOM 646 O O . LEU A 1 93 ? -46.662 1.485 16.953 1.00 65.27 93 LEU A O 1
ATOM 651 N N . THR A 1 94 ? -45.009 0.710 15.587 1.00 57.06 94 THR A N 1
ATOM 652 C CA . THR A 1 94 ? -45.377 -0.726 15.666 1.00 56.63 94 THR A CA 1
ATOM 653 C C . THR A 1 94 ? -44.722 -1.290 16.938 1.00 57.79 94 THR A C 1
ATOM 654 O O . THR A 1 94 ? -43.668 -0.743 17.355 1.00 52.70 94 THR A O 1
ATOM 658 N N . SER A 1 95 ? -45.327 -2.308 17.551 1.00 53.18 95 SER A N 1
ATOM 659 C CA . SER A 1 95 ? -44.831 -2.931 18.805 1.00 52.22 95 SER A CA 1
ATOM 660 C C . SER A 1 95 ? -43.568 -3.731 18.482 1.00 49.72 95 SER A C 1
ATOM 661 O O . SER A 1 95 ? -43.586 -4.477 17.488 1.00 45.93 95 SER A O 1
ATOM 664 N N . GLY A 1 96 ? -42.504 -3.540 19.265 1.00 49.36 96 GLY A N 1
ATOM 665 C CA . GLY A 1 96 ? -41.228 -4.249 19.060 1.00 51.09 96 GLY A CA 1
ATOM 666 C C . GLY A 1 96 ? -40.380 -4.307 20.318 1.00 49.50 96 GLY A C 1
ATOM 667 O O . GLY A 1 96 ? -40.832 -3.809 21.353 1.00 40.93 96 GLY A O 1
ATOM 668 N N . THR A 1 97 ? -39.184 -4.898 20.207 1.00 49.60 97 THR A N 1
ATOM 669 C CA . THR A 1 97 ? -38.219 -5.097 21.317 1.00 50.85 97 THR A CA 1
ATOM 670 C C . THR A 1 97 ? -37.260 -3.918 21.335 1.00 48.35 97 THR A C 1
ATOM 671 O O . THR A 1 97 ? -37.161 -3.200 20.354 1.00 48.73 97 THR A O 1
ATOM 675 N N . PRO A 1 98 ? -36.531 -3.665 22.441 1.00 50.63 98 PRO A N 1
ATOM 676 C CA . PRO A 1 98 ? -35.551 -2.578 22.473 1.00 52.10 98 PRO A CA 1
ATOM 677 C C . PRO A 1 98 ? -34.368 -2.810 21.510 1.00 51.56 98 PRO A C 1
ATOM 678 O O . PRO A 1 98 ? -33.904 -1.858 20.924 1.00 46.76 98 PRO A O 1
ATOM 682 N N . GLU A 1 99 ? -33.906 -4.054 21.359 1.00 59.16 99 GLU A N 1
ATOM 683 C CA . GLU A 1 99 ? -32.833 -4.401 20.392 1.00 69.65 99 GLU A CA 1
ATOM 684 C C . GLU A 1 99 ? -33.348 -4.063 18.983 1.00 69.03 99 GLU A C 1
ATOM 685 O O . GLU A 1 99 ? -32.583 -3.468 18.202 1.00 79.72 99 GLU A O 1
ATOM 691 N N . GLY A 1 100 ? -34.614 -4.386 18.695 1.00 61.85 100 GLY A N 1
ATOM 692 C CA . GLY A 1 100 ? -35.304 -4.063 17.428 1.00 59.57 100 GLY A CA 1
ATOM 693 C C . GLY A 1 100 ? -35.289 -2.568 17.116 1.00 59.88 100 GLY A C 1
ATOM 694 O O . GLY A 1 100 ? -35.139 -2.213 15.935 1.00 66.29 100 GLY A O 1
ATOM 695 N N . ALA A 1 101 ? -35.460 -1.708 18.125 1.00 55.51 101 ALA A N 1
ATOM 696 C CA . ALA A 1 101 ? -35.402 -0.231 17.998 1.00 51.23 101 ALA A CA 1
ATOM 697 C C . ALA A 1 101 ? -33.970 0.185 17.659 1.00 51.53 101 ALA A C 1
ATOM 698 O O . ALA A 1 101 ? -33.809 1.002 16.749 1.00 53.29 101 ALA A O 1
ATOM 700 N N . ARG A 1 102 ? -32.976 -0.376 18.353 1.00 53.08 102 ARG A N 1
ATOM 701 C CA . ARG A 1 102 ? -31.536 -0.031 18.195 1.00 56.21 102 ARG A CA 1
ATOM 702 C C . ARG A 1 102 ? -31.060 -0.423 16.790 1.00 57.41 102 ARG A C 1
ATOM 703 O O . ARG A 1 102 ? -30.282 0.351 16.214 1.00 55.57 102 ARG A O 1
ATOM 711 N N . GLU A 1 103 ? -31.539 -1.556 16.265 1.00 58.64 103 GLU A N 1
ATOM 712 C CA A GLU A 1 103 ? -31.200 -2.051 14.902 0.50 59.83 103 GLU A CA 1
ATOM 713 C CA B GLU A 1 103 ? -31.206 -2.057 14.903 0.50 58.58 103 GLU A CA 1
ATOM 714 C C . GLU A 1 103 ? -31.832 -1.119 13.861 1.00 55.95 103 GLU A C 1
ATOM 715 O O . GLU A 1 103 ? -31.098 -0.621 13.003 1.00 69.35 103 GLU A O 1
ATOM 726 N N . THR A 1 104 ? -33.141 -0.885 13.946 1.00 48.87 104 THR A N 1
ATOM 727 C CA . THR A 1 104 ? -33.899 -0.006 13.014 1.00 51.36 104 THR A CA 1
ATOM 728 C C . THR A 1 104 ? -33.330 1.423 13.057 1.00 51.65 104 THR A C 1
ATOM 729 O O . THR A 1 104 ? -33.313 2.090 12.007 1.00 51.61 104 THR A O 1
ATOM 733 N N . SER A 1 105 ? -32.876 1.887 14.217 1.00 51.60 105 SER A N 1
ATOM 734 C CA . SER A 1 105 ? -32.197 3.202 14.366 1.00 53.19 105 SER A CA 1
ATOM 735 C C . SER A 1 105 ? -30.977 3.224 13.445 1.00 55.12 105 SER A C 1
ATOM 736 O O . SER A 1 105 ? -30.892 4.115 12.614 1.00 52.79 105 SER A O 1
ATOM 739 N N . GLN A 1 106 ? -30.097 2.236 13.600 1.00 59.22 106 GLN A N 1
ATOM 740 C CA . GLN A 1 106 ? -28.775 2.151 12.929 1.00 61.25 106 GLN A CA 1
ATOM 741 C C . GLN A 1 106 ? -28.958 2.039 11.409 1.00 62.88 106 GLN A C 1
ATOM 742 O O . GLN A 1 106 ? -28.206 2.721 10.696 1.00 62.83 106 GLN A O 1
ATOM 748 N N . TRP A 1 107 ? -29.919 1.244 10.917 1.00 61.04 107 TRP A N 1
ATOM 749 C CA . TRP A 1 107 ? -30.076 1.062 9.448 1.00 62.16 107 TRP A CA 1
ATOM 750 C C . TRP A 1 107 ? -30.752 2.290 8.828 1.00 62.09 107 TRP A C 1
ATOM 751 O O . TRP A 1 107 ? -30.348 2.650 7.692 1.00 62.69 107 TRP A O 1
ATOM 762 N N . THR A 1 108 ? -31.683 2.961 9.511 1.00 61.52 108 THR A N 1
ATOM 763 C CA . THR A 1 108 ? -32.322 4.202 8.986 1.00 58.94 108 THR A CA 1
ATOM 764 C C . THR A 1 108 ? -31.253 5.300 8.888 1.00 59.05 108 THR A C 1
ATOM 765 O O . THR A 1 108 ? -31.187 5.969 7.842 1.00 57.89 108 THR A O 1
ATOM 769 N N . ALA A 1 109 ? -30.445 5.474 9.937 1.00 59.97 109 ALA A N 1
ATOM 770 C CA . ALA A 1 109 ? -29.348 6.467 9.999 1.00 63.00 109 ALA A CA 1
ATOM 771 C C . ALA A 1 109 ? -28.380 6.209 8.835 1.00 67.92 109 ALA A C 1
ATOM 772 O O . ALA A 1 109 ? -27.912 7.177 8.223 1.00 72.87 109 ALA A O 1
ATOM 774 N N . ALA A 1 110 ? -28.121 4.942 8.515 1.00 67.52 110 ALA A N 1
ATOM 775 C CA . ALA A 1 110 ? -27.175 4.526 7.458 1.00 65.41 110 ALA A CA 1
ATOM 776 C C . ALA A 1 110 ? -27.733 4.844 6.061 1.00 65.08 110 ALA A C 1
ATOM 777 O O . ALA A 1 110 ? -26.930 4.789 5.113 1.00 70.36 110 ALA A O 1
ATOM 779 N N . HIS A 1 111 ? -29.028 5.159 5.922 1.00 57.13 111 HIS A N 1
ATOM 780 C CA . HIS A 1 111 ? -29.651 5.529 4.621 1.00 53.83 111 HIS A CA 1
ATOM 781 C C . HIS A 1 111 ? -30.059 7.008 4.605 1.00 61.00 111 HIS A C 1
ATOM 782 O O . HIS A 1 111 ? -30.806 7.403 3.677 1.00 58.99 111 HIS A O 1
ATOM 789 N N . GLY A 1 112 ? -29.575 7.792 5.579 1.00 68.31 112 GLY A N 1
ATOM 790 C CA . GLY A 1 112 ? -29.779 9.253 5.687 1.00 69.40 112 GLY A CA 1
ATOM 791 C C . GLY A 1 112 ? -31.171 9.632 6.174 1.00 70.23 112 GLY A C 1
ATOM 792 O O . GLY A 1 112 ? -31.714 10.654 5.688 1.00 80.68 112 GLY A O 1
ATOM 793 N N . ALA A 1 113 ? -31.736 8.860 7.104 1.00 69.21 113 ALA A N 1
ATOM 794 C CA . ALA A 1 113 ? -33.107 9.055 7.640 1.00 70.45 113 ALA A CA 1
ATOM 795 C C . ALA A 1 113 ? -33.042 9.300 9.143 1.00 66.65 113 ALA A C 1
ATOM 796 O O . ALA A 1 113 ? -32.159 8.732 9.820 1.00 63.91 113 ALA A O 1
ATOM 798 N N . ARG A 1 114 ? -33.936 10.152 9.632 1.00 70.74 114 ARG A N 1
ATOM 799 C CA . ARG A 1 114 ? -34.036 10.446 11.080 1.00 75.91 114 ARG A CA 1
ATOM 800 C C . ARG A 1 114 ? -35.050 9.449 11.658 1.00 67.56 114 ARG A C 1
ATOM 801 O O . ARG A 1 114 ? -35.954 8.967 10.899 1.00 56.52 114 ARG A O 1
ATOM 809 N N . TYR A 1 115 ? -34.864 9.092 12.929 1.00 59.20 115 TYR A N 1
ATOM 810 C CA . TYR A 1 115 ? -35.562 7.949 13.565 1.00 61.21 115 TYR A CA 1
ATOM 811 C C . TYR A 1 115 ? -36.112 8.322 14.944 1.00 58.54 115 TYR A C 1
ATOM 812 O O . TYR A 1 115 ? -35.355 8.807 15.840 1.00 47.28 115 TYR A O 1
ATOM 821 N N . LEU A 1 116 ? -37.421 8.078 15.081 1.00 57.43 116 LEU A N 1
ATOM 822 C CA . LEU A 1 116 ? -38.152 8.050 16.371 1.00 54.88 116 LEU A CA 1
ATOM 823 C C . LEU A 1 116 ? -38.873 6.710 16.484 1.00 56.24 116 LEU A C 1
ATOM 824 O O . LEU A 1 116 ? -39.636 6.357 15.564 1.00 51.11 116 LEU A O 1
ATOM 829 N N . ASP A 1 117 ? -38.578 5.987 17.565 1.00 63.44 117 ASP A N 1
ATOM 830 C CA . ASP A 1 117 ? -39.220 4.707 17.944 1.00 62.65 117 ASP A CA 1
ATOM 831 C C . ASP A 1 117 ? -40.241 4.997 19.043 1.00 62.47 117 ASP A C 1
ATOM 832 O O . ASP A 1 117 ? -39.866 5.668 20.041 1.00 55.81 117 ASP A O 1
ATOM 837 N N . GLY A 1 118 ? -41.481 4.540 18.848 1.00 60.43 118 GLY A N 1
ATOM 838 C CA . GLY A 1 118 ? -42.617 4.911 19.715 1.00 61.91 118 GLY A CA 1
ATOM 839 C C . GLY A 1 118 ? -43.489 3.738 20.127 1.00 60.30 118 GLY A C 1
ATOM 840 O O . GLY A 1 118 ? -43.710 2.832 19.296 1.00 60.56 118 GLY A O 1
ATOM 841 N N . ALA A 1 119 ? -43.966 3.768 21.374 1.00 53.57 119 ALA A N 1
ATOM 842 C CA . ALA A 1 119 ? -44.963 2.839 21.954 1.00 45.48 119 ALA A CA 1
ATOM 843 C C . ALA A 1 119 ? -46.289 3.580 22.146 1.00 45.44 119 ALA A C 1
ATOM 844 O O . ALA A 1 119 ? -46.321 4.537 22.960 1.00 46.17 119 ALA A O 1
ATOM 846 N N . ILE A 1 120 ? -47.338 3.172 21.433 1.00 42.67 120 ILE A N 1
ATOM 847 C CA . ILE A 1 120 ? -48.711 3.726 21.620 1.00 46.27 120 ILE A CA 1
ATOM 848 C C . ILE A 1 120 ? -49.327 3.064 22.863 1.00 52.94 120 ILE A C 1
ATOM 849 O O . ILE A 1 120 ? -49.745 1.894 22.769 1.00 54.91 120 ILE A O 1
ATOM 854 N N . LEU A 1 121 ? -49.368 3.778 23.992 1.00 55.91 121 LEU A N 1
ATOM 855 C CA . LEU A 1 121 ? -50.022 3.344 25.259 1.00 47.65 121 LEU A CA 1
ATOM 856 C C . LEU A 1 121 ? -51.471 3.844 25.237 1.00 47.90 121 LEU A C 1
ATOM 857 O O . LEU A 1 121 ? -51.824 4.721 26.050 1.00 52.97 121 LEU A O 1
ATOM 862 N N . ALA A 1 122 ? -52.277 3.331 24.311 1.00 43.45 122 ALA A N 1
ATOM 863 C CA . ALA A 1 122 ? -53.638 3.834 24.048 1.00 42.52 122 ALA A CA 1
ATOM 864 C C . ALA A 1 122 ? -54.318 2.969 22.992 1.00 45.31 122 ALA A C 1
ATOM 865 O O . ALA A 1 122 ? -53.646 2.483 22.092 1.00 47.58 122 ALA A O 1
ATOM 867 N N . THR A 1 123 ? -55.622 2.781 23.132 1.00 47.16 123 THR A N 1
ATOM 868 C CA . THR A 1 123 ? -56.484 2.077 22.158 1.00 48.05 123 THR A CA 1
ATOM 869 C C . THR A 1 123 ? -56.909 3.107 21.119 1.00 53.78 123 THR A C 1
ATOM 870 O O . THR A 1 123 ? -56.728 4.296 21.354 1.00 56.94 123 THR A O 1
ATOM 874 N N . PRO A 1 124 ? -57.451 2.689 19.948 1.00 54.84 124 PRO A N 1
ATOM 875 C CA . PRO A 1 124 ? -57.911 3.605 18.902 1.00 57.78 124 PRO A CA 1
ATOM 876 C C . PRO A 1 124 ? -58.703 4.829 19.388 1.00 59.40 124 PRO A C 1
ATOM 877 O O . PRO A 1 124 ? -58.389 5.950 18.972 1.00 63.20 124 PRO A O 1
ATOM 881 N N . ASP A 1 125 ? -59.704 4.580 20.236 1.00 58.35 125 ASP A N 1
ATOM 882 C CA . ASP A 1 125 ? -60.624 5.607 20.795 1.00 62.33 125 ASP A CA 1
ATOM 883 C C . ASP A 1 125 ? -59.839 6.727 21.497 1.00 61.94 125 ASP A C 1
ATOM 884 O O . ASP A 1 125 ? -60.406 7.811 21.638 1.00 64.50 125 ASP A O 1
ATOM 889 N N . PHE A 1 126 ? -58.591 6.503 21.915 1.00 64.72 126 PHE A N 1
ATOM 890 C CA . PHE A 1 126 ? -57.782 7.498 22.676 1.00 66.76 126 PHE A CA 1
ATOM 891 C C . PHE A 1 126 ? -56.904 8.365 21.758 1.00 67.35 126 PHE A C 1
ATOM 892 O O . PHE A 1 126 ? -56.415 9.418 22.228 1.00 65.76 126 PHE A O 1
ATOM 900 N N . ILE A 1 127 ? -56.653 7.927 20.518 1.00 72.05 127 ILE A N 1
ATOM 901 C CA . ILE A 1 127 ? -55.876 8.723 19.521 1.00 69.46 127 ILE A CA 1
ATOM 902 C C . ILE A 1 127 ? -56.799 9.843 19.033 1.00 69.09 127 ILE A C 1
ATOM 903 O O . ILE A 1 127 ? -57.938 9.529 18.617 1.00 65.23 127 ILE A O 1
ATOM 908 N N . GLY A 1 128 ? -56.330 11.090 19.129 1.00 69.72 128 GLY A N 1
ATOM 909 C CA . GLY A 1 128 ? -57.099 12.306 18.806 1.00 74.81 128 GLY A CA 1
ATOM 910 C C . GLY A 1 128 ? -57.474 13.100 20.049 1.00 80.48 128 GLY A C 1
ATOM 911 O O . GLY A 1 128 ? -57.814 14.286 19.896 1.00 83.34 128 GLY A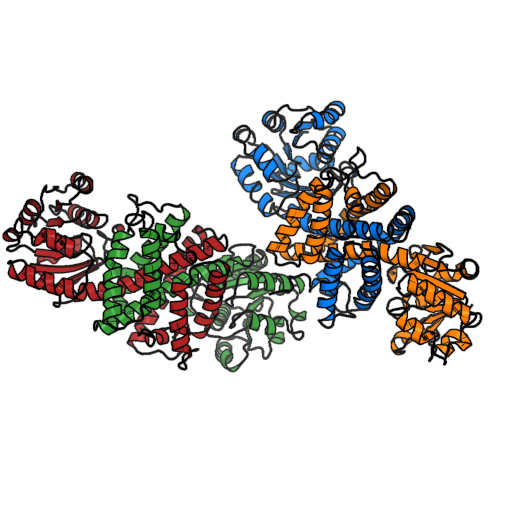 O 1
ATOM 912 N N . THR A 1 129 ? -57.404 12.478 21.233 1.00 82.02 129 THR A N 1
ATOM 913 C CA . THR A 1 129 ? -57.894 13.034 22.529 1.00 83.98 129 THR A CA 1
ATOM 914 C C . THR A 1 129 ? -56.700 13.508 23.365 1.00 80.26 129 THR A C 1
ATOM 915 O O . THR A 1 129 ? -55.592 13.006 23.124 1.00 82.62 129 THR A O 1
ATOM 919 N N . ASP A 1 130 ? -56.931 14.420 24.321 1.00 81.39 130 ASP A N 1
ATOM 920 C CA . ASP A 1 130 ? -55.866 15.063 25.145 1.00 82.69 130 ASP A CA 1
ATOM 921 C C . ASP A 1 130 ? -55.208 14.023 26.049 1.00 78.75 130 ASP A C 1
ATOM 922 O O . ASP A 1 130 ? -54.128 14.333 26.603 1.00 72.11 130 ASP A O 1
ATOM 927 N N . ALA A 1 131 ? -55.860 12.861 26.199 1.00 76.22 131 ALA A N 1
ATOM 928 C CA . ALA A 1 131 ? -55.452 11.735 27.074 1.00 72.33 131 ALA A CA 1
ATOM 929 C C . ALA A 1 131 ? -54.535 10.764 26.312 1.00 67.73 131 ALA A C 1
ATOM 930 O O . ALA A 1 131 ? -53.687 10.130 26.967 1.00 60.09 131 ALA A O 1
ATOM 932 N N . GLY A 1 132 ? -54.711 10.646 24.988 1.00 67.93 132 GLY A N 1
ATOM 933 C CA . GLY A 1 132 ? -53.882 9.800 24.103 1.00 63.40 132 GLY A CA 1
ATOM 934 C C . GLY A 1 132 ? -52.414 9.844 24.501 1.00 58.07 132 GLY A C 1
ATOM 935 O O . GLY A 1 132 ? -51.806 10.938 24.435 1.00 57.46 132 GLY A O 1
ATOM 936 N N . THR A 1 133 ? -51.859 8.710 24.926 1.00 55.68 133 THR A N 1
ATOM 937 C CA . THR A 1 133 ? -50.441 8.605 25.362 1.00 62.86 133 THR A CA 1
ATOM 938 C C . THR A 1 133 ? -49.641 7.769 24.361 1.00 63.18 133 THR A C 1
ATOM 939 O O . THR A 1 133 ? -50.008 6.607 24.132 1.00 69.43 133 THR A O 1
ATOM 943 N N . ILE A 1 134 ? -48.594 8.367 23.794 1.00 58.23 134 ILE A N 1
ATOM 944 C CA . ILE A 1 134 ? -47.566 7.699 22.952 1.00 53.42 134 ILE A CA 1
ATOM 945 C C . ILE A 1 134 ? -46.207 8.125 23.496 1.00 51.79 134 ILE A C 1
ATOM 946 O O . ILE A 1 134 ? -46.002 9.329 23.649 1.00 52.19 134 ILE A O 1
ATOM 951 N N . LEU A 1 135 ? -45.339 7.166 23.809 1.00 53.37 135 LEU A N 1
ATOM 952 C CA . LEU A 1 135 ? -43.958 7.428 24.285 1.00 54.76 135 LEU A CA 1
ATOM 953 C C . LEU A 1 135 ? -43.013 7.286 23.099 1.00 54.72 135 LEU A C 1
ATOM 954 O O . LEU A 1 135 ? -43.085 6.248 22.423 1.00 52.12 135 LEU A O 1
ATOM 959 N N . LEU A 1 136 ? -42.185 8.302 22.852 1.00 58.75 136 LEU A N 1
ATOM 960 C CA . LEU A 1 136 ? -41.218 8.334 21.727 1.00 57.03 136 LEU A CA 1
ATOM 961 C C . LEU A 1 136 ? -39.811 8.450 22.303 1.00 55.54 136 LEU A C 1
ATOM 962 O O . LEU A 1 136 ? -39.596 9.292 23.184 1.00 57.11 136 LEU A O 1
ATOM 967 N N . SER A 1 137 ? -38.907 7.597 21.830 1.00 52.28 137 SER A N 1
ATOM 968 C CA . SER A 1 137 ? -37.453 7.680 22.100 1.00 54.83 137 SER A CA 1
ATOM 969 C C . SER A 1 137 ? -36.712 7.720 20.759 1.00 61.40 137 SER A C 1
ATOM 970 O O . SER A 1 137 ? -37.243 7.164 19.764 1.00 60.25 137 SER A O 1
ATOM 973 N N . GLY A 1 138 ? -35.521 8.329 20.762 1.00 66.41 138 GLY A N 1
ATOM 974 C CA . GLY A 1 138 ? -34.704 8.638 19.573 1.00 68.64 138 GLY A CA 1
ATOM 975 C C . GLY A 1 138 ? -34.014 9.983 19.719 1.00 68.65 138 GLY A C 1
ATOM 976 O O . GLY A 1 138 ? -33.892 10.453 20.850 1.00 69.18 138 GLY A O 1
ATOM 977 N N . ALA A 1 139 ? -33.564 10.588 18.625 1.00 71.18 139 ALA A N 1
ATOM 978 C CA . ALA A 1 139 ? -32.994 11.954 18.621 1.00 69.39 139 ALA A CA 1
ATOM 979 C C . ALA A 1 139 ? -34.087 12.952 19.047 1.00 68.77 139 ALA A C 1
ATOM 980 O O . ALA A 1 139 ? -35.271 12.689 18.727 1.00 64.45 139 ALA A O 1
ATOM 982 N N . LEU A 1 140 ? -33.710 14.047 19.724 1.00 64.99 140 LEU A N 1
ATOM 983 C CA . LEU A 1 140 ? -34.655 15.071 20.254 1.00 68.09 140 LEU A CA 1
ATOM 984 C C . LEU A 1 140 ? -35.115 16.007 19.128 1.00 74.10 140 LEU A C 1
ATOM 985 O O . LEU A 1 140 ? -36.333 16.229 19.009 1.00 75.71 140 LEU A O 1
ATOM 990 N N . GLU A 1 141 ? -34.187 16.531 18.323 1.00 80.17 141 GLU A N 1
ATOM 991 C CA . GLU A 1 141 ? -34.453 17.598 17.311 1.00 79.53 141 GLU A CA 1
ATOM 992 C C . GLU A 1 141 ? -35.644 17.206 16.442 1.00 72.86 141 GLU A C 1
ATOM 993 O O . GLU A 1 141 ? -36.595 17.974 16.361 1.00 67.94 141 GLU A O 1
ATOM 999 N N . PRO A 1 142 ? -35.656 16.013 15.798 1.00 72.49 142 PRO A N 1
ATOM 1000 C CA . PRO A 1 142 ? -36.761 15.628 14.917 1.00 73.82 142 PRO A CA 1
ATOM 1001 C C . PRO A 1 142 ? -38.122 15.571 15.624 1.00 70.05 142 PRO A C 1
ATOM 1002 O O . PRO A 1 142 ? -39.124 15.700 14.938 1.00 60.72 142 PRO A O 1
ATOM 1006 N N . PHE A 1 143 ? -38.129 15.378 16.952 1.00 73.25 143 PHE A N 1
ATOM 1007 C CA . PHE A 1 143 ? -39.352 15.464 17.799 1.00 74.07 143 PHE A CA 1
ATOM 1008 C C . PHE A 1 143 ? -39.711 16.941 17.997 1.00 69.91 143 PHE A C 1
ATOM 1009 O O . PHE A 1 143 ? -40.799 17.338 17.543 1.00 65.54 143 PHE A O 1
ATOM 1017 N N . ALA A 1 144 ? -38.817 17.713 18.636 1.00 66.44 144 ALA A N 1
ATOM 1018 C CA . ALA A 1 144 ? -38.975 19.156 18.949 1.00 60.37 144 ALA A CA 1
ATOM 1019 C C . ALA A 1 144 ? -39.485 19.889 17.706 1.00 63.33 144 ALA A C 1
ATOM 1020 O O . ALA A 1 144 ? -40.464 20.642 17.827 1.00 59.93 144 ALA A O 1
ATOM 1022 N N . ALA A 1 145 ? -38.871 19.615 16.549 1.00 66.42 145 ALA A N 1
ATOM 1023 C CA . ALA A 1 145 ? -39.152 20.241 15.236 1.00 69.41 145 ALA A CA 1
ATOM 1024 C C . ALA A 1 145 ? -40.589 19.972 14.769 1.00 68.60 145 ALA A C 1
ATOM 1025 O O . ALA A 1 145 ? -41.092 20.773 13.968 1.00 72.47 145 ALA A O 1
ATOM 1027 N N . ASN A 1 146 ? -41.222 18.893 15.233 1.00 70.89 146 ASN A N 1
ATOM 1028 C CA . ASN A 1 146 ? -42.553 18.440 14.748 1.00 74.02 146 ASN A CA 1
ATOM 1029 C C . ASN A 1 146 ? -43.508 18.212 15.920 1.00 71.49 146 ASN A C 1
ATOM 1030 O O . ASN A 1 146 ? -44.443 17.405 15.763 1.00 73.17 146 ASN A O 1
ATOM 1035 N N . GLU A 1 147 ? -43.312 18.918 17.037 1.00 72.09 147 GLU A N 1
ATOM 1036 C CA . GLU A 1 147 ? -44.154 18.763 18.251 1.00 76.61 147 GLU A CA 1
ATOM 1037 C C . GLU A 1 147 ? -45.626 18.874 17.830 1.00 79.91 147 GLU A C 1
ATOM 1038 O O . GLU A 1 147 ? -46.435 18.110 18.366 1.00 78.17 147 GLU A O 1
ATOM 1044 N N . ASP A 1 148 ? -45.948 19.746 16.869 1.00 81.66 148 ASP A N 1
ATOM 1045 C CA . ASP A 1 148 ? -47.328 20.002 16.361 1.00 80.53 148 ASP A CA 1
ATOM 1046 C C . ASP A 1 148 ? -47.935 18.730 15.754 1.00 76.07 148 ASP A C 1
ATOM 1047 O O . ASP A 1 148 ? -49.158 18.549 15.893 1.00 77.62 148 ASP A O 1
ATOM 1052 N N . VAL A 1 149 ? -47.133 17.898 15.081 1.00 76.76 149 VAL A N 1
ATOM 1053 C CA . VAL A 1 149 ? -47.606 16.656 14.394 1.00 75.80 149 VAL A CA 1
ATOM 1054 C C . VAL A 1 149 ? -47.958 15.613 15.453 1.00 78.06 149 VAL A C 1
ATOM 1055 O O . VAL A 1 149 ? -48.946 14.888 15.265 1.00 77.19 149 VAL A O 1
ATOM 1059 N N . PHE A 1 150 ? -47.144 15.529 16.505 1.00 76.91 150 PHE A N 1
ATOM 1060 C CA . PHE A 1 150 ? -47.303 14.553 17.610 1.00 74.13 150 PHE A CA 1
ATOM 1061 C C . PHE A 1 150 ? -48.527 14.941 18.450 1.00 71.44 150 PHE A C 1
ATOM 1062 O O . PHE A 1 150 ? -49.321 14.045 18.768 1.00 73.01 150 PHE A O 1
ATOM 1070 N N . ARG A 1 151 ? -48.715 16.232 18.729 1.00 72.80 151 ARG A N 1
ATOM 1071 C CA . ARG A 1 151 ? -49.898 16.769 19.461 1.00 75.77 151 ARG A CA 1
ATOM 1072 C C . ARG A 1 151 ? -51.200 16.341 18.760 1.00 70.70 151 ARG A C 1
ATOM 1073 O O . ARG A 1 151 ? -52.197 16.135 19.468 1.00 80.32 151 ARG A O 1
ATOM 1081 N N . ALA A 1 152 ? -51.203 16.176 17.436 1.00 65.97 152 ALA A N 1
ATOM 1082 C CA . ALA A 1 152 ? -52.397 15.788 16.644 1.00 67.80 152 ALA A CA 1
ATOM 1083 C C . ALA A 1 152 ? -52.793 14.334 16.928 1.00 64.53 152 ALA A C 1
ATOM 1084 O O . ALA A 1 152 ? -53.945 13.963 16.631 1.00 62.63 152 ALA A O 1
ATOM 1086 N N . LEU A 1 153 ? -51.850 13.523 17.411 1.00 63.28 153 LEU A N 1
ATOM 1087 C CA . LEU A 1 153 ? -52.054 12.082 17.718 1.00 71.27 153 LEU A CA 1
ATOM 1088 C C . LEU A 1 153 ? -52.571 11.946 19.156 1.00 75.59 153 LEU A C 1
ATOM 1089 O O . LEU A 1 153 ? -53.393 11.036 19.398 1.00 80.22 153 LEU A O 1
ATOM 1094 N N . GLY A 1 154 ? -52.097 12.806 20.067 1.00 72.17 154 GLY A N 1
ATOM 1095 C CA . GLY A 1 154 ? -52.507 12.814 21.485 1.00 68.48 154 GLY A CA 1
ATOM 1096 C C . GLY A 1 154 ? -51.938 13.992 22.268 1.00 72.35 154 GLY A C 1
ATOM 1097 O O . GLY A 1 154 ? -50.850 14.490 21.913 1.00 72.46 154 GLY A O 1
ATOM 1098 N N . GLY A 1 155 ? -52.649 14.408 23.320 1.00 73.07 155 GLY A N 1
ATOM 1099 C CA . GLY A 1 155 ? -52.248 15.497 24.227 1.00 73.99 155 GLY A CA 1
ATOM 1100 C C . GLY A 1 155 ? -51.168 15.046 25.194 1.00 73.77 155 GLY A C 1
ATOM 1101 O O . GLY A 1 155 ? -50.514 15.938 25.795 1.00 81.25 155 GLY A O 1
ATOM 1102 N N . ASN A 1 156 ? -50.971 13.725 25.335 1.00 64.84 156 ASN A N 1
ATOM 1103 C CA . ASN A 1 156 ? -49.956 13.129 26.247 1.00 61.02 156 ASN A CA 1
ATOM 1104 C C . ASN A 1 156 ? -48.880 12.375 25.451 1.00 58.22 156 ASN A C 1
ATOM 1105 O O . ASN A 1 156 ? -48.403 11.333 25.944 1.00 58.40 156 ASN A O 1
ATOM 1110 N N . VAL A 1 157 ? -48.467 12.897 24.289 1.00 54.56 157 VAL A N 1
ATOM 1111 C CA . VAL A 1 157 ? -47.359 12.316 23.476 1.00 52.44 157 VAL A CA 1
ATOM 1112 C C . VAL A 1 157 ? -46.051 12.952 23.931 1.00 56.36 157 VAL A C 1
ATOM 1113 O O . VAL A 1 157 ? -45.931 14.176 23.812 1.00 58.17 157 VAL A O 1
ATOM 1117 N N . GLN A 1 158 ? -45.111 12.129 24.396 1.00 64.73 158 GLN A N 1
ATOM 1118 C CA . GLN A 1 158 ? -43.921 12.551 25.178 1.00 70.06 158 GLN A CA 1
ATOM 1119 C C . GLN A 1 158 ? -42.654 11.994 24.535 1.00 68.06 158 GLN A C 1
ATOM 1120 O O . GLN A 1 158 ? -42.695 10.884 23.997 1.00 63.95 158 GLN A O 1
ATOM 1126 N N . HIS A 1 159 ? -41.567 12.751 24.604 1.00 70.29 159 HIS A N 1
ATOM 1127 C CA . HIS A 1 159 ? -40.209 12.271 24.266 1.00 67.88 159 HIS A CA 1
ATOM 1128 C C . HIS A 1 159 ? -39.510 11.927 25.582 1.00 70.01 159 HIS A C 1
ATOM 1129 O O . HIS A 1 159 ? -39.516 12.789 26.485 1.00 66.38 159 HIS A O 1
ATOM 1136 N N . ILE A 1 160 ? -38.949 10.719 25.701 1.00 72.00 160 ILE A N 1
ATOM 1137 C CA . ILE A 1 160 ? -38.537 10.148 27.018 1.00 72.88 160 ILE A CA 1
ATOM 1138 C C . ILE A 1 160 ? -37.024 9.892 27.071 1.00 73.01 160 ILE A C 1
ATOM 1139 O O . ILE A 1 160 ? -36.565 9.471 28.145 1.00 78.21 160 ILE A O 1
ATOM 1144 N N . GLY A 1 161 ? -36.272 10.119 25.983 1.00 78.78 161 GLY A N 1
ATOM 1145 C CA . GLY A 1 161 ? -34.793 10.021 25.980 1.00 77.36 161 GLY A CA 1
ATOM 1146 C C . GLY A 1 161 ? -34.177 9.745 24.609 1.00 70.40 161 GLY A C 1
ATOM 1147 O O . GLY A 1 161 ? -34.895 9.291 23.693 1.00 61.82 161 GLY A O 1
ATOM 1148 N N . THR A 1 162 ? -32.867 9.998 24.499 1.00 71.04 162 THR A N 1
ATOM 1149 C CA . THR A 1 162 ? -32.004 9.758 23.311 1.00 75.34 162 THR A CA 1
ATOM 1150 C C . THR A 1 162 ? -32.030 8.270 22.938 1.00 83.50 162 THR A C 1
ATOM 1151 O O . THR A 1 162 ? -32.387 7.955 21.784 1.00 88.91 162 THR A O 1
ATOM 1155 N N . GLU A 1 163 ? -31.653 7.399 23.878 1.00 80.81 163 GLU A N 1
ATOM 1156 C CA . GLU A 1 163 ? -31.512 5.933 23.658 1.00 77.87 163 GLU A CA 1
ATOM 1157 C C . GLU A 1 163 ? -32.825 5.406 23.071 1.00 73.83 163 GLU A C 1
ATOM 1158 O O . GLU A 1 163 ? -33.868 5.497 23.718 1.00 83.71 163 GLU A O 1
ATOM 1164 N N . PRO A 1 164 ? -32.835 4.902 21.812 1.00 62.13 164 PRO A N 1
ATOM 1165 C CA . PRO A 1 164 ? -34.084 4.595 21.109 1.00 58.38 164 PRO A CA 1
ATOM 1166 C C . PRO A 1 164 ? -34.849 3.324 21.523 1.00 63.46 164 PRO A C 1
ATOM 1167 O O . PRO A 1 164 ? -36.003 3.188 21.173 1.00 63.29 164 PRO A O 1
ATOM 1171 N N . GLY A 1 165 ? -34.209 2.432 22.273 1.00 70.60 165 GLY A N 1
ATOM 1172 C CA . GLY A 1 165 ? -34.860 1.236 22.852 1.00 78.99 165 GLY A CA 1
ATOM 1173 C C . GLY A 1 165 ? -35.789 1.563 24.023 1.00 80.08 165 GLY A C 1
ATOM 1174 O O . GLY A 1 165 ? -36.655 0.717 24.324 1.00 82.05 165 GLY A O 1
ATOM 1175 N N . LEU A 1 166 ? -35.615 2.726 24.663 1.00 75.50 166 LEU A N 1
ATOM 1176 C CA . LEU A 1 166 ? -36.292 3.104 25.937 1.00 71.13 166 LEU A CA 1
ATOM 1177 C C . LEU A 1 166 ? -37.817 2.947 25.800 1.00 60.11 166 LEU A C 1
ATOM 1178 O O . LEU A 1 166 ? -38.431 2.354 26.703 1.00 53.52 166 LEU A O 1
ATOM 1183 N N . ALA A 1 167 ? -38.402 3.431 24.704 1.00 54.55 167 ALA A N 1
ATOM 1184 C CA . ALA A 1 167 ? -39.860 3.390 24.430 1.00 53.09 167 ALA A CA 1
ATOM 1185 C C . ALA A 1 167 ? -40.380 1.951 24.532 1.00 55.64 167 ALA A C 1
ATOM 1186 O O . ALA A 1 167 ? -41.380 1.726 25.213 1.00 52.61 167 ALA A O 1
ATOM 1188 N N . ASN A 1 168 ? -39.726 1.007 23.861 1.00 63.79 168 ASN A N 1
ATOM 1189 C CA . ASN A 1 168 ? -40.180 -0.408 23.812 1.00 64.35 168 ASN A CA 1
ATOM 1190 C C . ASN A 1 168 ? -39.968 -1.115 25.160 1.00 61.82 168 ASN A C 1
ATOM 1191 O O . ASN A 1 168 ? -40.813 -1.950 25.517 1.00 60.58 168 ASN A O 1
ATOM 1196 N N . ALA A 1 169 ? -38.885 -0.828 25.879 1.00 59.98 169 ALA A N 1
ATOM 1197 C CA . ALA A 1 169 ? -38.641 -1.386 27.228 1.00 62.08 169 ALA A CA 1
ATOM 1198 C C . ALA A 1 169 ? -39.860 -1.066 28.098 1.00 62.12 169 ALA A C 1
ATOM 1199 O O . ALA A 1 169 ? -40.505 -2.012 28.591 1.00 67.48 169 ALA A O 1
ATOM 1201 N N . LEU A 1 170 ? -40.174 0.225 28.211 1.00 61.57 170 LEU A N 1
ATOM 1202 C CA . LEU A 1 170 ? -41.337 0.791 28.953 1.00 57.08 170 LEU A CA 1
ATOM 1203 C C . LEU A 1 170 ? -42.641 0.158 28.450 1.00 51.89 170 LEU A C 1
ATOM 1204 O O . LEU A 1 170 ? -43.499 -0.191 29.293 1.00 58.53 170 LEU A O 1
ATOM 1209 N N . ASP A 1 171 ? -42.785 0.029 27.129 1.00 46.61 171 ASP A N 1
ATOM 1210 C CA . ASP A 1 171 ? -43.979 -0.570 26.480 1.00 46.24 171 ASP A CA 1
ATOM 1211 C C . ASP A 1 171 ? -44.217 -1.964 27.060 1.00 50.65 171 ASP A C 1
ATOM 1212 O O . ASP A 1 171 ? -45.365 -2.271 27.423 1.00 59.58 171 ASP A O 1
ATOM 1217 N N . SER A 1 172 ? -43.167 -2.779 27.145 1.00 54.19 172 SER A N 1
ATOM 1218 C CA . SER A 1 172 ? -43.236 -4.187 27.618 1.00 60.01 172 SER A CA 1
ATOM 1219 C C . SER A 1 172 ? -43.681 -4.231 29.084 1.00 62.35 172 SER A C 1
ATOM 1220 O O . SER A 1 172 ? -44.531 -5.091 29.400 1.00 68.20 172 SER A O 1
ATOM 1223 N N . ALA A 1 173 ? -43.152 -3.336 29.935 1.00 58.86 173 ALA A N 1
ATOM 1224 C CA . ALA A 1 173 ? -43.531 -3.208 31.363 1.00 51.15 173 ALA A CA 1
ATOM 1225 C C . ALA A 1 173 ? -45.025 -2.882 31.460 1.00 46.93 173 ALA A C 1
ATOM 1226 O O . ALA A 1 173 ? -45.759 -3.618 32.155 1.00 40.72 173 ALA A O 1
ATOM 1228 N N . VAL A 1 174 ? -45.455 -1.817 30.778 1.00 43.43 174 VAL A N 1
ATOM 1229 C CA . VAL A 1 174 ? -46.861 -1.339 30.845 1.00 45.76 174 VAL A CA 1
ATOM 1230 C C . VAL A 1 174 ? -47.780 -2.433 30.303 1.00 49.76 174 VAL A C 1
ATOM 1231 O O . VAL A 1 174 ? -48.820 -2.662 30.920 1.00 58.08 174 VAL A O 1
ATOM 1235 N N . LEU A 1 175 ? -47.408 -3.078 29.199 1.00 49.38 175 LEU A N 1
ATOM 1236 C CA . LEU A 1 175 ? -48.257 -4.118 28.564 1.00 49.01 175 LEU A CA 1
ATOM 1237 C C . LEU A 1 175 ? -48.369 -5.332 29.496 1.00 47.42 175 LEU A C 1
ATOM 1238 O O . LEU A 1 175 ? -49.395 -6.032 29.411 1.00 50.99 175 LEU A O 1
ATOM 1243 N N . ALA A 1 176 ? -47.378 -5.557 30.365 1.00 47.60 176 ALA A N 1
ATOM 1244 C CA . ALA A 1 176 ? -47.386 -6.654 31.363 1.00 50.84 176 ALA A CA 1
ATOM 1245 C C . ALA A 1 176 ? -48.568 -6.452 32.324 1.00 51.52 176 ALA A C 1
ATOM 1246 O O . ALA A 1 176 ? -49.311 -7.444 32.594 1.00 53.01 176 ALA A O 1
ATOM 1248 N N . LEU A 1 177 ? -48.715 -5.215 32.816 1.00 47.41 177 LEU A N 1
ATOM 1249 C CA . LEU A 1 177 ? -49.850 -4.759 33.655 1.00 46.98 177 LEU A CA 1
ATOM 1250 C C . LEU A 1 177 ? -51.145 -4.958 32.879 1.00 43.43 177 LEU A C 1
ATOM 1251 O O . LEU A 1 177 ? -52.060 -5.590 33.414 1.00 46.41 177 LEU A O 1
ATOM 1256 N N . MET A 1 178 ? -51.203 -4.437 31.662 1.00 41.67 178 MET A N 1
ATOM 1257 C CA . MET A 1 178 ? -52.426 -4.476 30.832 1.00 47.23 178 MET A CA 1
ATOM 1258 C C . MET A 1 178 ? -52.904 -5.922 30.710 1.00 50.83 178 MET A C 1
ATOM 1259 O O . MET A 1 178 ? -54.111 -6.151 30.918 1.00 55.73 178 MET A O 1
ATOM 1264 N N . TRP A 1 179 ? -52.009 -6.865 30.398 1.00 54.28 179 TRP A N 1
ATOM 1265 C CA . TRP A 1 179 ? -52.379 -8.294 30.180 1.00 52.18 179 TRP A CA 1
ATOM 1266 C C . TRP A 1 179 ? -52.789 -8.950 31.513 1.00 47.48 179 TRP A C 1
ATOM 1267 O O . TRP A 1 179 ? -53.766 -9.732 31.504 1.00 49.79 179 TRP A O 1
ATOM 1278 N N . GLY A 1 180 ? -52.081 -8.643 32.606 1.00 44.39 180 GLY A N 1
ATOM 1279 C CA . GLY A 1 180 ? -52.469 -9.085 33.958 1.00 45.39 180 GLY A CA 1
ATOM 1280 C C . GLY A 1 180 ? -53.945 -8.802 34.233 1.00 44.58 180 GLY A C 1
ATOM 1281 O O . GLY A 1 180 ? -54.721 -9.747 34.548 1.00 41.52 180 GLY A O 1
ATOM 1282 N N . ALA A 1 181 ? -54.326 -7.535 34.092 1.00 44.97 181 ALA A N 1
ATOM 1283 C CA . ALA A 1 181 ? -55.702 -7.040 34.288 1.00 45.26 181 ALA A CA 1
ATOM 1284 C C . ALA A 1 181 ? -56.651 -7.797 33.361 1.00 44.04 181 ALA A C 1
ATOM 1285 O O . ALA A 1 181 ? -57.691 -8.253 33.840 1.00 44.73 181 ALA A O 1
ATOM 1287 N N . LEU A 1 182 ? -56.306 -7.912 32.079 1.00 45.85 182 LEU A N 1
ATOM 1288 C CA . LEU A 1 182 ? -57.223 -8.454 31.038 1.00 48.64 182 LEU A CA 1
ATOM 1289 C C . LEU A 1 182 ? -57.446 -9.948 31.274 1.00 48.62 182 LEU A C 1
ATOM 1290 O O . LEU A 1 182 ? -58.586 -10.416 31.100 1.00 49.58 182 LEU A O 1
ATOM 1295 N N . PHE A 1 183 ? -56.395 -10.678 31.631 1.00 49.26 183 PHE A N 1
ATOM 1296 C CA . PHE A 1 183 ? -56.483 -12.132 31.890 1.00 50.36 183 PHE A CA 1
ATOM 1297 C C . PHE A 1 183 ? -57.189 -12.317 33.234 1.00 49.64 183 PHE A C 1
ATOM 1298 O O . PHE A 1 183 ? -57.898 -13.332 33.389 1.00 50.99 183 PHE A O 1
ATOM 1306 N N . GLY A 1 184 ? -57.041 -11.338 34.133 1.00 52.21 184 GLY A N 1
ATOM 1307 C CA . GLY A 1 184 ? -57.870 -11.194 35.348 1.00 50.29 184 GLY A CA 1
ATOM 1308 C C . GLY A 1 184 ? -59.362 -11.147 35.016 1.00 49.61 184 GLY A C 1
ATOM 1309 O O . GLY A 1 184 ? -60.165 -11.876 35.662 1.00 52.09 184 GLY A O 1
ATOM 1310 N N . GLY A 1 185 ? -59.731 -10.321 34.034 1.00 50.57 185 GLY A N 1
ATOM 1311 C CA . GLY A 1 185 ? -61.118 -10.212 33.545 1.00 49.86 185 GLY A CA 1
ATOM 1312 C C . GLY A 1 185 ? -61.582 -11.522 32.933 1.00 51.82 185 GLY A C 1
ATOM 1313 O O . GLY A 1 185 ? -62.707 -11.970 33.241 1.00 55.91 185 GLY A O 1
ATOM 1314 N N . LEU A 1 186 ? -60.739 -12.124 32.090 1.00 51.63 186 LEU A N 1
ATOM 1315 C CA . LEU A 1 186 ? -61.036 -13.409 31.409 1.00 51.32 186 LEU A CA 1
ATOM 1316 C C . LEU A 1 186 ? -61.384 -14.469 32.461 1.00 51.69 186 LEU A C 1
ATOM 1317 O O . LEU A 1 186 ? -62.380 -15.185 32.248 1.00 55.10 186 LEU A O 1
ATOM 1322 N N . HIS A 1 187 ? -60.615 -14.539 33.552 1.00 46.43 187 HIS A N 1
ATOM 1323 C CA . HIS A 1 187 ? -60.883 -15.401 34.735 1.00 47.78 187 HIS A CA 1
ATOM 1324 C C . HIS A 1 187 ? -62.228 -15.018 35.363 1.00 51.25 187 HIS A C 1
ATOM 1325 O O . HIS A 1 187 ? -63.099 -15.920 35.515 1.00 49.98 187 HIS A O 1
ATOM 1332 N N . ALA A 1 188 ? -62.382 -13.736 35.716 1.00 50.77 188 ALA A N 1
ATOM 1333 C CA . ALA A 1 188 ? -63.610 -13.184 36.331 1.00 48.77 188 ALA A CA 1
ATOM 1334 C C . ALA A 1 188 ? -64.840 -13.606 35.508 1.00 47.81 188 ALA A C 1
ATOM 1335 O O . ALA A 1 188 ? -65.874 -14.017 36.116 1.00 50.56 188 ALA A O 1
ATOM 1337 N N . ILE A 1 189 ? -64.731 -13.541 34.180 1.00 45.61 189 ILE A N 1
ATOM 1338 C CA . ILE A 1 189 ? -65.843 -13.905 33.254 1.00 47.54 189 ILE A CA 1
ATOM 1339 C C . ILE A 1 189 ? -66.101 -15.419 33.330 1.00 49.46 189 ILE A C 1
ATOM 1340 O O . ILE A 1 189 ? -67.287 -15.814 33.312 1.00 46.83 189 ILE A O 1
ATOM 1345 N N . ALA A 1 190 ? -65.042 -16.232 33.389 1.00 44.81 190 ALA A N 1
ATOM 1346 C CA . ALA A 1 190 ? -65.140 -17.711 33.400 1.00 44.92 190 ALA A CA 1
ATOM 1347 C C . ALA A 1 190 ? -65.856 -18.160 34.669 1.00 43.62 190 ALA A C 1
ATOM 1348 O O . ALA A 1 190 ? -66.660 -19.097 34.576 1.00 42.12 190 ALA A O 1
ATOM 1350 N N . VAL A 1 191 ? -65.546 -17.517 35.798 1.00 41.48 191 VAL A N 1
ATOM 1351 C CA . VAL A 1 191 ? -66.193 -17.767 37.118 1.00 43.33 191 VAL A CA 1
ATOM 1352 C C . VAL A 1 191 ? -67.677 -17.409 37.010 1.00 43.83 191 VAL A C 1
ATOM 1353 O O . VAL A 1 191 ? -68.515 -18.294 37.267 1.00 46.87 191 VAL A O 1
ATOM 1357 N N . CYS A 1 192 ? -67.989 -16.179 36.623 1.00 44.29 192 CYS A N 1
ATOM 1358 C CA . CYS A 1 192 ? -69.387 -15.718 36.415 1.00 50.95 192 CYS A CA 1
ATOM 1359 C C . CYS A 1 192 ? -70.171 -16.687 35.514 1.00 47.95 192 CYS A C 1
ATOM 1360 O O . CYS A 1 192 ? -71.320 -16.993 35.837 1.00 44.23 192 CYS A O 1
ATOM 1363 N N A ARG A 1 193 ? -69.566 -17.145 34.414 0.50 49.06 193 ARG A N 1
ATOM 1364 N N B ARG A 1 193 ? -69.565 -17.149 34.420 0.50 49.60 193 ARG A N 1
ATOM 1365 C CA A ARG A 1 193 ? -70.203 -18.091 33.454 0.50 49.91 193 ARG A CA 1
ATOM 1366 C CA B ARG A 1 193 ? -70.228 -18.082 33.472 0.50 50.81 193 ARG A CA 1
ATOM 1367 C C A ARG A 1 193 ? -70.567 -19.372 34.216 0.50 50.90 193 ARG A C 1
ATOM 1368 C C B ARG A 1 193 ? -70.567 -19.376 34.216 0.50 51.43 193 ARG A C 1
ATOM 1369 O O A ARG A 1 193 ? -71.676 -19.873 34.024 0.50 52.09 193 ARG A O 1
ATOM 1370 O O B ARG A 1 193 ? -71.676 -19.878 34.025 0.50 52.60 193 ARG A O 1
ATOM 1385 N N . ALA A 1 194 ? -69.658 -19.855 35.070 1.00 52.96 194 ALA A N 1
ATOM 1386 C CA . ALA A 1 194 ? -69.774 -21.138 35.802 1.00 55.18 194 ALA A CA 1
ATOM 1387 C C . ALA A 1 194 ? -70.830 -21.052 36.910 1.00 59.21 194 ALA A C 1
ATOM 1388 O O . ALA A 1 194 ? -71.533 -22.062 37.105 1.00 66.51 194 ALA A O 1
ATOM 1390 N N . GLU A 1 195 ? -70.933 -19.907 37.602 1.00 57.17 195 GLU A N 1
ATOM 1391 C CA . GLU A 1 195 ? -71.874 -19.677 38.738 1.00 54.88 195 GLU A CA 1
ATOM 1392 C C . GLU A 1 195 ? -73.134 -18.950 38.247 1.00 58.16 195 GLU A C 1
ATOM 1393 O O . GLU A 1 195 ? -73.792 -18.301 39.078 1.00 58.23 195 GLU A O 1
ATOM 1399 N N . GLU A 1 196 ? -73.452 -19.062 36.952 1.00 59.63 196 GLU A N 1
ATOM 1400 C CA . GLU A 1 196 ? -74.620 -18.433 36.273 1.00 61.03 196 GLU A CA 1
ATOM 1401 C C . GLU A 1 196 ? -74.849 -17.007 36.797 1.00 55.84 196 GLU A C 1
ATOM 1402 O O . GLU A 1 196 ? -75.999 -16.683 37.100 1.00 57.77 196 GLU A O 1
ATOM 1408 N N . ILE A 1 197 ? -73.791 -16.185 36.872 1.00 52.96 197 ILE A N 1
ATOM 1409 C CA . ILE A 1 197 ? -73.849 -14.727 37.222 1.00 52.83 197 ILE A CA 1
ATOM 1410 C C . ILE A 1 197 ? -73.893 -13.890 35.939 1.00 53.41 197 ILE A C 1
ATOM 1411 O O . ILE A 1 197 ? -72.963 -14.036 35.112 1.00 51.92 197 ILE A O 1
ATOM 1416 N N . ASP A 1 198 ? -74.909 -13.029 35.810 1.00 57.24 198 ASP A N 1
ATOM 1417 C CA . ASP A 1 198 ? -75.049 -12.072 34.681 1.00 62.68 198 ASP A CA 1
ATOM 1418 C C . ASP A 1 198 ? -73.813 -11.160 34.662 1.00 62.50 198 ASP A C 1
ATOM 1419 O O . ASP A 1 198 ? -73.464 -10.577 35.734 1.00 53.16 198 ASP A O 1
ATOM 1424 N N . LEU A 1 199 ? -73.165 -11.045 33.493 1.00 62.93 199 LEU A N 1
ATOM 1425 C CA . LEU A 1 199 ? -71.866 -10.332 33.360 1.00 61.60 199 LEU A CA 1
ATOM 1426 C C . LEU A 1 199 ? -72.107 -8.833 33.564 1.00 65.42 199 LEU A C 1
ATOM 1427 O O . LEU A 1 199 ? -71.177 -8.163 34.053 1.00 65.69 199 LEU A O 1
ATOM 1432 N N . GLY A 1 200 ? -73.310 -8.338 33.241 1.00 66.26 200 GLY A N 1
ATOM 1433 C CA . GLY A 1 200 ? -73.782 -6.999 33.643 1.00 68.45 200 GLY A CA 1
ATOM 1434 C C . GLY A 1 200 ? -73.448 -6.709 35.101 1.00 71.78 200 GLY A C 1
ATOM 1435 O O . GLY A 1 200 ? -72.923 -5.598 35.375 1.00 74.59 200 GLY A O 1
ATOM 1436 N N . GLU A 1 201 ? -73.720 -7.665 36.005 1.00 68.82 201 GLU A N 1
ATOM 1437 C CA . GLU A 1 201 ? -73.457 -7.503 37.464 1.00 64.32 201 GLU A CA 1
ATOM 1438 C C . GLU A 1 201 ? -71.947 -7.332 37.651 1.00 57.57 201 GLU A C 1
ATOM 1439 O O . GLU A 1 201 ? -71.551 -6.406 38.380 1.00 54.41 201 GLU A O 1
ATOM 1445 N N . LEU A 1 202 ? -71.146 -8.171 36.988 1.00 54.09 202 LEU A N 1
ATOM 1446 C CA . LEU A 1 202 ? -69.665 -8.124 37.080 1.00 55.41 202 LEU A CA 1
ATOM 1447 C C . LEU A 1 202 ? -69.201 -6.747 36.585 1.00 55.46 202 LEU A C 1
ATOM 1448 O O . LEU A 1 202 ? -68.392 -6.098 37.279 1.00 53.83 202 LEU A O 1
ATOM 1453 N N . GLY A 1 203 ? -69.726 -6.331 35.431 1.00 56.24 203 GLY A N 1
ATOM 1454 C CA . GLY A 1 203 ? -69.493 -5.005 34.832 1.00 58.04 203 GLY A CA 1
ATOM 1455 C C . GLY A 1 203 ? -69.675 -3.894 35.845 1.00 54.30 203 GLY A C 1
ATOM 1456 O O . GLY A 1 203 ? -68.688 -3.208 36.141 1.00 50.29 203 GLY A O 1
ATOM 1457 N N . ARG A 1 204 ? -70.882 -3.746 36.396 1.00 56.84 204 ARG A N 1
ATOM 1458 C CA . ARG A 1 204 ? -71.215 -2.600 37.282 1.00 61.68 204 ARG A CA 1
ATOM 1459 C C . ARG A 1 204 ? -70.425 -2.742 38.596 1.00 59.07 204 ARG A C 1
ATOM 1460 O O . ARG A 1 204 ? -70.106 -1.689 39.197 1.00 59.34 204 ARG A O 1
ATOM 1468 N N . GLN A 1 205 ? -70.026 -3.960 38.989 1.00 60.29 205 GLN A N 1
ATOM 1469 C CA . GLN A 1 205 ? -69.207 -4.175 40.217 1.00 59.20 205 GLN A CA 1
ATOM 1470 C C . GLN A 1 205 ? -67.749 -3.782 39.951 1.00 59.69 205 GLN A C 1
ATOM 1471 O O . GLN A 1 205 ? -67.089 -3.267 40.880 1.00 54.45 205 GLN A O 1
ATOM 1477 N N . TRP A 1 206 ? -67.240 -4.032 38.742 1.00 64.69 206 TRP A N 1
ATOM 1478 C CA . TRP A 1 206 ? -65.856 -3.626 38.405 1.00 68.79 206 TRP A CA 1
ATOM 1479 C C . TRP A 1 206 ? -65.783 -2.095 38.302 1.00 69.78 206 TRP A C 1
ATOM 1480 O O . TRP A 1 206 ? -64.803 -1.522 38.824 1.00 71.09 206 TRP A O 1
ATOM 1491 N N . ALA A 1 207 ? -66.760 -1.453 37.657 1.00 64.73 207 ALA A N 1
ATOM 1492 C CA . ALA A 1 207 ? -66.862 0.020 37.614 1.00 61.54 207 ALA A CA 1
ATOM 1493 C C . ALA A 1 207 ? -66.577 0.551 39.025 1.00 59.07 207 ALA A C 1
ATOM 1494 O O . ALA A 1 207 ? -65.628 1.337 39.188 1.00 64.30 207 ALA A O 1
ATOM 1496 N N . ALA A 1 208 ? -67.322 0.058 40.015 1.00 58.13 208 ALA A N 1
ATOM 1497 C CA . ALA A 1 208 ? -67.303 0.525 41.421 1.00 60.67 208 ALA A CA 1
ATOM 1498 C C . ALA A 1 208 ? -65.958 0.221 42.093 1.00 56.77 208 ALA A C 1
ATOM 1499 O O . ALA A 1 208 ? -65.545 0.993 42.974 1.00 56.73 208 ALA A O 1
ATOM 1501 N N . THR A 1 209 ? -65.313 -0.875 41.708 1.00 52.57 209 THR A N 1
ATOM 1502 C CA . THR A 1 209 ? -64.254 -1.544 42.505 1.00 55.30 209 THR A CA 1
ATOM 1503 C C . THR A 1 209 ? -62.868 -1.287 41.883 1.00 54.02 209 THR A C 1
ATOM 1504 O O . THR A 1 209 ? -61.848 -1.552 42.565 1.00 51.19 209 THR A O 1
ATOM 1508 N N . ALA A 1 210 ? -62.833 -0.790 40.640 1.00 50.60 210 ALA A N 1
ATOM 1509 C CA . ALA A 1 210 ? -61.607 -0.512 39.855 1.00 47.86 210 ALA A CA 1
ATOM 1510 C C . ALA A 1 210 ? -60.673 0.414 40.628 1.00 46.46 210 ALA A C 1
ATOM 1511 O O . ALA A 1 210 ? -59.478 0.155 40.710 1.00 47.87 210 ALA A O 1
ATOM 1513 N N . PRO A 1 211 ? -61.164 1.533 41.208 1.00 44.74 211 PRO A N 1
ATOM 1514 C CA . PRO A 1 211 ? -60.302 2.423 41.979 1.00 43.16 211 PRO A CA 1
ATOM 1515 C C . PRO A 1 211 ? -59.547 1.722 43.112 1.00 46.09 211 PRO A C 1
ATOM 1516 O O . PRO A 1 211 ? -58.486 2.194 43.473 1.00 50.38 211 PRO A O 1
ATOM 1520 N N . VAL A 1 212 ? -60.110 0.646 43.666 1.00 50.55 212 VAL A N 1
ATOM 1521 C CA . VAL A 1 212 ? -59.479 -0.103 44.797 1.00 55.88 212 VAL A CA 1
ATOM 1522 C C . VAL A 1 212 ? -58.219 -0.766 44.249 1.00 53.76 212 VAL A C 1
ATOM 1523 O O . VAL A 1 212 ? -57.160 -0.641 44.889 1.00 53.83 212 VAL A O 1
ATOM 1527 N N . VAL A 1 213 ? -58.383 -1.444 43.111 1.00 53.70 213 VAL A N 1
ATOM 1528 C CA . VAL A 1 213 ? -57.322 -2.168 42.348 1.00 54.61 213 VAL A CA 1
ATOM 1529 C C . VAL A 1 213 ? -56.228 -1.162 41.958 1.00 52.62 213 VAL A C 1
ATOM 1530 O O . VAL A 1 213 ? -55.036 -1.484 42.149 1.00 51.52 213 VAL A O 1
ATOM 1534 N N . GLU A 1 214 ? -56.619 0.017 41.460 1.00 48.60 214 GLU A N 1
ATOM 1535 C CA . GLU A 1 214 ? -55.679 1.112 41.099 1.00 49.63 214 GLU A CA 1
ATOM 1536 C C . GLU A 1 214 ? -54.834 1.491 42.314 1.00 48.76 214 GLU A C 1
ATOM 1537 O O . GLU A 1 214 ? -53.604 1.557 42.175 1.00 53.79 214 GLU A O 1
ATOM 1543 N N . GLY A 1 215 ? -55.472 1.735 43.459 1.00 47.99 215 GLY A N 1
ATOM 1544 C CA . GLY A 1 215 ? -54.776 1.982 44.734 1.00 47.29 215 GLY A CA 1
ATOM 1545 C C . GLY A 1 215 ? -53.790 0.867 45.028 1.00 47.79 215 GLY A C 1
ATOM 1546 O O . GLY A 1 215 ? -52.632 1.175 45.372 1.00 53.21 215 GLY A O 1
ATOM 1547 N N . LEU A 1 216 ? -54.226 -0.382 44.860 1.00 49.05 216 LEU A N 1
ATOM 1548 C CA . LEU A 1 216 ? -53.443 -1.606 45.202 1.00 54.03 216 LEU A CA 1
ATOM 1549 C C . LEU A 1 216 ? -52.202 -1.688 44.308 1.00 49.20 216 LEU A C 1
ATOM 1550 O O . LEU A 1 216 ? -51.092 -1.903 44.842 1.00 51.89 216 LEU A O 1
ATOM 1555 N N . VAL A 1 217 ? -52.379 -1.494 43.004 1.00 45.87 217 VAL A N 1
ATOM 1556 C CA . VAL A 1 217 ? -51.268 -1.531 42.009 1.00 44.27 217 VAL A CA 1
ATOM 1557 C C . VAL A 1 217 ? -50.271 -0.400 42.320 1.00 44.27 217 VAL A C 1
ATOM 1558 O O . VAL A 1 217 ? -49.066 -0.704 42.464 1.00 45.07 217 VAL A O 1
ATOM 1562 N N . ALA A 1 218 ? -50.746 0.848 42.426 1.00 43.89 218 ALA A N 1
ATOM 1563 C CA . ALA A 1 218 ? -49.928 2.037 42.773 1.00 41.87 218 ALA A CA 1
ATOM 1564 C C . ALA A 1 218 ? -49.117 1.743 44.046 1.00 43.06 218 ALA A C 1
ATOM 1565 O O . ALA A 1 218 ? -47.891 2.035 44.047 1.00 40.22 218 ALA A O 1
ATOM 1567 N N . ASP A 1 219 ? -49.770 1.156 45.062 1.00 44.55 219 ASP A N 1
ATOM 1568 C CA . ASP A 1 219 ? -49.146 0.799 46.368 1.00 46.92 219 ASP A CA 1
ATOM 1569 C C . ASP A 1 219 ? -47.993 -0.198 46.135 1.00 47.19 219 ASP A C 1
ATOM 1570 O O . ASP A 1 219 ? -46.852 0.065 46.611 1.00 48.13 219 ASP A O 1
ATOM 1575 N N . LEU A 1 220 ? -48.287 -1.299 45.436 1.00 43.38 220 LEU A N 1
ATOM 1576 C CA . LEU A 1 220 ? -47.291 -2.325 45.020 1.00 39.36 220 LEU A CA 1
ATOM 1577 C C . LEU A 1 220 ? -46.013 -1.623 44.547 1.00 38.67 220 LEU A C 1
ATOM 1578 O O . LEU A 1 220 ? -44.927 -1.884 45.120 1.00 37.02 220 LEU A O 1
ATOM 1583 N N . ILE A 1 221 ? -46.163 -0.741 43.559 1.00 39.34 221 ILE A N 1
ATOM 1584 C CA . ILE A 1 221 ? -45.033 -0.051 42.880 1.00 40.45 221 ILE A CA 1
ATOM 1585 C C . ILE A 1 221 ? -44.317 0.841 43.904 1.00 43.17 221 ILE A C 1
ATOM 1586 O O . ILE A 1 221 ? -43.094 0.633 44.068 1.00 44.93 221 ILE A O 1
ATOM 1591 N N . LYS A 1 222 ? -45.036 1.750 44.589 1.00 45.85 222 LYS A N 1
ATOM 1592 C CA . LYS A 1 222 ? -44.449 2.664 45.619 1.00 48.54 222 LYS A CA 1
ATOM 1593 C C . LYS A 1 222 ? -43.633 1.826 46.615 1.00 44.87 222 LYS A C 1
ATOM 1594 O O . LYS A 1 222 ? -42.442 2.152 46.845 1.00 44.97 222 LYS A O 1
ATOM 1596 N N . ARG A 1 223 ? -44.237 0.766 47.149 1.00 43.15 223 ARG A N 1
ATOM 1597 C CA . ARG A 1 223 ? -43.651 -0.035 48.257 1.00 47.41 223 ARG A CA 1
ATOM 1598 C C . ARG A 1 223 ? -42.419 -0.805 47.757 1.00 50.20 223 ARG A C 1
ATOM 1599 O O . ARG A 1 223 ? -41.380 -0.778 48.472 1.00 47.16 223 ARG A O 1
ATOM 1607 N N . THR A 1 224 ? -42.531 -1.455 46.590 1.00 47.12 224 THR A N 1
ATOM 1608 C CA . THR A 1 224 ? -41.432 -2.251 45.983 1.00 46.61 224 THR A CA 1
ATOM 1609 C C . THR A 1 224 ? -40.218 -1.343 45.760 1.00 45.17 224 THR A C 1
ATOM 1610 O O . THR A 1 224 ? -39.083 -1.777 46.062 1.00 42.02 224 THR A O 1
ATOM 1614 N N . SER A 1 225 ? -40.473 -0.135 45.253 1.00 44.94 225 SER A N 1
ATOM 1615 C CA . SER A 1 225 ? -39.456 0.899 44.945 1.00 48.08 225 SER A CA 1
ATOM 1616 C C . SER A 1 225 ? -38.698 1.281 46.218 1.00 50.46 225 SER A C 1
ATOM 1617 O O . SER A 1 225 ? -37.515 1.659 46.102 1.00 53.15 225 SER A O 1
ATOM 1620 N N . ALA A 1 226 ? -39.366 1.205 47.377 1.00 50.77 226 ALA A N 1
ATOM 1621 C CA . ALA A 1 226 ? -38.848 1.659 48.686 1.00 48.03 226 ALA A CA 1
ATOM 1622 C C . ALA A 1 226 ? -38.338 0.475 49.515 1.00 45.66 226 ALA A C 1
ATOM 1623 O O . ALA A 1 226 ? -37.736 0.720 50.590 1.00 42.68 226 ALA A O 1
ATOM 1625 N N . GLY A 1 227 ? -38.577 -0.757 49.055 1.00 44.71 227 GLY A N 1
ATOM 1626 C CA . GLY A 1 227 ? -38.125 -1.974 49.752 1.00 44.86 227 GLY A CA 1
ATOM 1627 C C . GLY A 1 227 ? -38.935 -2.249 51.006 1.00 47.13 227 GLY A C 1
ATOM 1628 O O . GLY A 1 227 ? -38.401 -2.932 51.905 1.00 49.07 227 GLY A O 1
ATOM 1629 N N . ARG A 1 228 ? -40.181 -1.757 51.053 1.00 50.17 228 ARG A N 1
ATOM 1630 C CA . ARG A 1 228 ? -41.107 -1.891 52.216 1.00 51.77 228 ARG A CA 1
ATOM 1631 C C . ARG A 1 228 ? -41.871 -3.213 52.073 1.00 47.14 228 ARG A C 1
ATOM 1632 O O . ARG A 1 228 ? -43.078 -3.175 51.739 1.00 44.22 228 ARG A O 1
ATOM 1640 N N . PHE A 1 229 ? -41.189 -4.338 52.301 1.00 46.83 229 PHE A N 1
ATOM 1641 C CA . PHE A 1 229 ? -41.756 -5.699 52.117 1.00 49.76 229 PHE A CA 1
ATOM 1642 C C . PHE A 1 229 ? -42.479 -6.114 53.401 1.00 49.12 229 PHE A C 1
ATOM 1643 O O . PHE A 1 229 ? -43.607 -6.659 53.330 1.00 50.98 229 PHE A O 1
ATOM 1651 N N . VAL A 1 230 ? -41.853 -5.847 54.546 1.00 49.89 230 VAL A N 1
ATOM 1652 C CA . VAL A 1 230 ? -42.431 -6.144 55.888 1.00 54.25 230 VAL A CA 1
ATOM 1653 C C . VAL A 1 230 ? -43.728 -5.346 56.055 1.00 53.09 230 VAL A C 1
ATOM 1654 O O . VAL A 1 230 ? -43.779 -4.192 55.595 1.00 53.48 230 VAL A O 1
ATOM 1658 N N . SER A 1 231 ? -44.737 -5.974 56.660 1.00 53.89 231 SER A N 1
ATOM 1659 C CA . SER A 1 231 ? -45.993 -5.368 57.168 1.00 49.48 231 SER A CA 1
ATOM 1660 C C . SER A 1 231 ? -45.670 -4.122 57.983 1.00 46.69 231 SER A C 1
ATOM 1661 O O . SER A 1 231 ? -44.711 -4.156 58.787 1.00 48.90 231 SER A O 1
ATOM 1664 N N . ASP A 1 232 ? -46.500 -3.097 57.832 1.00 43.47 232 ASP A N 1
ATOM 1665 C CA . ASP A 1 232 ? -46.453 -1.871 58.663 1.00 45.59 232 ASP A CA 1
ATOM 1666 C C . ASP A 1 232 ? -47.867 -1.277 58.692 1.00 43.64 232 ASP A C 1
ATOM 1667 O O . ASP A 1 232 ? -48.778 -1.862 58.048 1.00 42.34 232 ASP A O 1
ATOM 1672 N N . ALA A 1 233 ? -48.047 -0.172 59.423 1.00 41.03 233 ALA A N 1
ATOM 1673 C CA . ALA A 1 233 ? -49.373 0.447 59.669 1.00 42.38 233 ALA A CA 1
ATOM 1674 C C . ALA A 1 233 ? -50.012 0.887 58.342 1.00 41.13 233 ALA A C 1
ATOM 1675 O O . ALA A 1 233 ? -51.242 0.929 58.271 1.00 35.93 233 ALA A O 1
ATOM 1677 N N . GLU A 1 234 ? -49.194 1.178 57.326 1.00 49.42 234 GLU A N 1
ATOM 1678 C CA . GLU A 1 234 ? -49.626 1.810 56.048 1.00 55.21 234 GLU A CA 1
ATOM 1679 C C . GLU A 1 234 ? -50.011 0.747 55.009 1.00 52.47 234 GLU A C 1
ATOM 1680 O O . GLU A 1 234 ? -50.580 1.151 53.965 1.00 49.13 234 GLU A O 1
ATOM 1686 N N . THR A 1 235 ? -49.726 -0.545 55.240 1.00 53.89 235 THR A N 1
ATOM 1687 C CA . THR A 1 235 ? -50.075 -1.610 54.254 1.00 50.79 235 THR A CA 1
ATOM 1688 C C . THR A 1 235 ? -51.596 -1.774 54.288 1.00 46.82 235 THR A C 1
ATOM 1689 O O . THR A 1 235 ? -52.173 -1.664 55.382 1.00 42.87 235 THR A O 1
ATOM 1693 N N . LEU A 1 236 ? -52.219 -1.978 53.132 1.00 46.35 236 LEU A N 1
ATOM 1694 C CA . LEU A 1 236 ? -53.687 -2.194 53.062 1.00 52.52 236 LEU A CA 1
ATOM 1695 C C . LEU A 1 236 ? -53.990 -3.686 52.940 1.00 51.03 236 LEU A C 1
ATOM 1696 O O . LEU A 1 236 ? -55.151 -4.051 53.220 1.00 52.97 236 LEU A O 1
ATOM 1701 N N . SER A 1 237 ? -52.993 -4.515 52.616 1.00 50.21 237 SER A N 1
ATOM 1702 C CA . SER A 1 237 ? -53.172 -5.982 52.432 1.00 48.42 237 SER A CA 1
ATOM 1703 C C . SER A 1 237 ? -51.855 -6.707 52.703 1.00 46.41 237 SER A C 1
ATOM 1704 O O . SER A 1 237 ? -50.809 -6.236 52.219 1.00 50.08 237 SER A O 1
ATOM 1707 N N . SER A 1 238 ? -51.909 -7.768 53.511 1.00 43.21 238 SER A N 1
ATOM 1708 C CA . SER A 1 238 ? -50.781 -8.702 53.745 1.00 43.13 238 SER A CA 1
ATOM 1709 C C . SER A 1 238 ? -51.035 -9.965 52.928 1.00 44.62 238 SER A C 1
ATOM 1710 O O . SER A 1 238 ? -52.122 -10.073 52.325 1.00 46.03 238 SER A O 1
ATOM 1713 N N . ILE A 1 239 ? -50.053 -10.866 52.874 1.00 45.53 239 ILE A N 1
ATOM 1714 C CA . ILE A 1 239 ? -50.087 -12.036 51.951 1.00 45.60 239 ILE A CA 1
ATOM 1715 C C . ILE A 1 239 ? -51.114 -13.030 52.477 1.00 41.67 239 ILE A C 1
ATOM 1716 O O . ILE A 1 239 ? -51.846 -13.584 51.652 1.00 41.52 239 ILE A O 1
ATOM 1721 N N . SER A 1 240 ? -51.182 -13.201 53.796 1.00 40.65 240 SER A N 1
ATOM 1722 C CA . SER A 1 240 ? -52.071 -14.168 54.492 1.00 40.79 240 SER A CA 1
ATOM 1723 C C . SER A 1 240 ? -53.494 -14.095 53.930 1.00 39.63 240 SER A C 1
ATOM 1724 O O . SER A 1 240 ? -53.977 -15.068 53.355 1.00 39.72 240 SER A O 1
ATOM 1727 N N . PRO A 1 241 ? -54.208 -12.954 54.043 1.00 37.51 241 PRO A N 1
ATOM 1728 C CA . PRO A 1 241 ? -55.594 -12.875 53.583 1.00 38.16 241 PRO A CA 1
ATOM 1729 C C . PRO A 1 241 ? -55.733 -13.042 52.065 1.00 38.69 241 PRO A C 1
ATOM 1730 O O . PRO A 1 241 ? -56.718 -13.593 51.634 1.00 40.66 241 PRO A O 1
ATOM 1734 N N . HIS A 1 242 ? -54.763 -12.548 51.296 1.00 41.54 242 HIS A N 1
ATOM 1735 C CA . HIS A 1 242 ? -54.700 -12.756 49.823 1.00 43.22 242 HIS A CA 1
ATOM 1736 C C . HIS A 1 242 ? -54.684 -14.260 49.551 1.00 45.37 242 HIS A C 1
ATOM 1737 O O . HIS A 1 242 ? -55.586 -14.736 48.829 1.00 50.99 242 HIS A O 1
ATOM 1744 N N . TYR A 1 243 ? -53.728 -14.980 50.148 1.00 43.55 243 TYR A N 1
ATOM 1745 C CA . TYR A 1 243 ? -53.567 -16.442 49.946 1.00 44.49 243 TYR A CA 1
ATOM 1746 C C . TYR A 1 243 ? -54.828 -17.162 50.434 1.00 45.23 243 TYR A C 1
ATOM 1747 O O . TYR A 1 243 ? -55.278 -18.056 49.717 1.00 47.52 243 TYR A O 1
ATOM 1756 N N . GLY A 1 244 ? -55.393 -16.746 51.572 1.00 44.92 244 GLY A N 1
ATOM 1757 C CA . GLY A 1 244 ? -56.617 -17.327 52.157 1.00 43.20 244 GLY A CA 1
ATOM 1758 C C . GLY A 1 244 ? -57.798 -17.235 51.212 1.00 41.55 244 GLY A C 1
ATOM 1759 O O . GLY A 1 244 ? -58.471 -18.264 51.000 1.00 45.32 244 GLY A O 1
ATOM 1760 N N . ALA A 1 245 ? -58.037 -16.045 50.663 1.00 40.88 245 ALA A N 1
ATOM 1761 C CA . ALA A 1 245 ? -59.133 -15.728 49.712 1.00 40.47 245 ALA A CA 1
ATOM 1762 C C . ALA A 1 245 ? -58.885 -16.427 48.376 1.00 38.89 245 ALA A C 1
ATOM 1763 O O . ALA A 1 245 ? -59.869 -16.773 47.685 1.00 35.52 245 ALA A O 1
ATOM 1765 N N . PHE A 1 246 ? -57.611 -16.582 48.021 1.00 39.54 246 PHE A N 1
ATOM 1766 C CA . PHE A 1 246 ? -57.158 -17.171 46.737 1.00 44.79 246 PHE A CA 1
ATOM 1767 C C . PHE A 1 246 ? -57.563 -18.649 46.664 1.00 48.80 246 PHE A C 1
ATOM 1768 O O . PHE A 1 246 ? -58.063 -19.074 45.600 1.00 45.35 246 PHE A O 1
ATOM 1776 N N . GLN A 1 247 ? -57.368 -19.386 47.765 1.00 54.27 247 GLN A N 1
ATOM 1777 C CA . GLN A 1 247 ? -57.802 -20.802 47.934 1.00 55.35 247 GLN A CA 1
ATOM 1778 C C . GLN A 1 247 ? -59.221 -20.964 47.380 1.00 51.75 247 GLN A C 1
ATOM 1779 O O . GLN A 1 247 ? -59.454 -21.935 46.647 1.00 56.13 247 GLN A O 1
ATOM 1785 N N . HIS A 1 248 ? -60.127 -20.054 47.733 1.00 47.14 248 HIS A N 1
ATOM 1786 C CA . HIS A 1 248 ? -61.579 -20.147 47.422 1.00 48.90 248 HIS A CA 1
ATOM 1787 C C . HIS A 1 248 ? -61.758 -20.069 45.901 1.00 44.71 248 HIS A C 1
ATOM 1788 O O . HIS A 1 248 ? -62.683 -20.719 45.376 1.00 44.18 248 HIS A O 1
ATOM 1795 N N . LEU A 1 249 ? -60.865 -19.350 45.219 1.00 45.80 249 LEU A N 1
ATOM 1796 C CA . LEU A 1 249 ? -60.888 -19.178 43.742 1.00 50.37 249 LEU A CA 1
ATOM 1797 C C . LEU A 1 249 ? -60.370 -20.461 43.074 1.00 54.07 249 LEU A C 1
ATOM 1798 O O . LEU A 1 249 ? -61.049 -20.957 42.154 1.00 51.42 249 LEU A O 1
ATOM 1803 N N . LYS A 1 250 ? -59.211 -20.963 43.516 1.00 53.68 250 LYS A N 1
ATOM 1804 C CA . LYS A 1 250 ? -58.612 -22.239 43.039 1.00 55.37 250 LYS A CA 1
ATOM 1805 C C . LYS A 1 250 ? -59.649 -23.361 43.131 1.00 58.45 250 LYS A C 1
ATOM 1806 O O . LYS A 1 250 ? -59.882 -24.024 42.112 1.00 65.91 250 LYS A O 1
ATOM 1812 N N . GLU A 1 251 ? -60.219 -23.580 44.319 1.00 62.92 251 GLU A N 1
ATOM 1813 C CA . GLU A 1 251 ? -61.200 -24.672 44.581 1.00 62.73 251 GLU A CA 1
ATOM 1814 C C . GLU A 1 251 ? -62.354 -24.519 43.578 1.00 56.65 251 GLU A C 1
ATOM 1815 O O . GLU A 1 251 ? -62.716 -25.521 42.947 1.00 53.18 251 GLU A O 1
ATOM 1821 N N . LEU A 1 252 ? -62.869 -23.298 43.403 1.00 53.30 252 LEU A N 1
ATOM 1822 C CA . LEU A 1 252 ? -64.015 -23.001 42.495 1.00 52.07 252 LEU A CA 1
ATOM 1823 C C . LEU A 1 252 ? -63.646 -23.372 41.051 1.00 48.93 252 LEU A C 1
ATOM 1824 O O . LEU A 1 252 ? -64.471 -24.001 40.369 1.00 46.34 252 LEU A O 1
ATOM 1829 N N . MET A 1 253 ? -62.445 -22.991 40.613 1.00 49.17 253 MET A N 1
ATOM 1830 C CA . MET A 1 253 ? -61.942 -23.216 39.236 1.00 53.87 253 MET A CA 1
ATOM 1831 C C . MET A 1 253 ? -61.703 -24.720 39.021 1.00 53.85 253 MET A C 1
ATOM 1832 O O . MET A 1 253 ? -62.101 -25.239 37.956 1.00 55.16 253 MET A O 1
ATOM 1837 N N . GLU A 1 254 ? -61.093 -25.399 39.993 1.00 52.86 254 GLU A N 1
ATOM 1838 C CA . GLU A 1 254 ? -60.884 -26.871 39.969 1.00 54.18 254 GLU A CA 1
ATOM 1839 C C . GLU A 1 254 ? -62.237 -27.553 39.765 1.00 54.61 254 GLU A C 1
ATOM 1840 O O . GLU A 1 254 ? -62.343 -28.393 38.847 1.00 61.30 254 GLU A O 1
ATOM 1846 N N . ALA A 1 255 ? -63.230 -27.175 40.577 1.00 50.21 255 ALA A N 1
ATOM 1847 C CA . ALA A 1 255 ? -64.579 -27.770 40.595 1.00 47.05 255 ALA A CA 1
ATOM 1848 C C . ALA A 1 255 ? -65.296 -27.502 39.268 1.00 49.19 255 ALA A C 1
ATOM 1849 O O . ALA A 1 255 ? -66.021 -28.411 38.814 1.00 49.87 255 ALA A O 1
ATOM 1851 N N . ARG A 1 256 ? -65.088 -26.328 38.661 1.00 50.28 256 ARG A N 1
ATOM 1852 C CA A ARG A 1 256 ? -65.857 -25.862 37.474 0.50 50.83 256 ARG A CA 1
ATOM 1853 C CA B ARG A 1 256 ? -65.863 -25.877 37.474 0.50 53.94 256 ARG A CA 1
ATOM 1854 C C . ARG A 1 256 ? -65.064 -26.103 36.180 1.00 55.01 256 ARG A C 1
ATOM 1855 O O . ARG A 1 256 ? -65.514 -25.597 35.129 1.00 52.17 256 ARG A O 1
ATOM 1870 N N . ARG A 1 257 ? -63.946 -26.841 36.252 1.00 59.71 257 ARG A N 1
ATOM 1871 C CA . ARG A 1 257 ? -63.112 -27.216 35.075 1.00 68.64 257 ARG A CA 1
ATOM 1872 C C . ARG A 1 257 ? -62.671 -25.950 34.315 1.00 66.54 257 ARG A C 1
ATOM 1873 O O . ARG A 1 257 ? -62.756 -25.931 33.063 1.00 69.82 257 ARG A O 1
ATOM 1881 N N . ILE A 1 258 ? -62.225 -24.925 35.048 1.00 62.08 258 ILE A N 1
ATOM 1882 C CA . ILE A 1 258 ? -61.605 -23.679 34.502 1.00 60.63 258 ILE A CA 1
ATOM 1883 C C . ILE A 1 258 ? -60.076 -23.837 34.546 1.00 65.78 258 ILE A C 1
ATOM 1884 O O . ILE A 1 258 ? -59.546 -24.257 35.598 1.00 67.84 258 ILE A O 1
ATOM 1889 N N . ASP A 1 259 ? -59.400 -23.518 33.439 1.00 63.52 259 ASP A N 1
ATOM 1890 C CA . ASP A 1 259 ? -57.934 -23.667 33.276 1.00 64.07 259 ASP A CA 1
ATOM 1891 C C . ASP A 1 259 ? -57.246 -22.986 34.454 1.00 60.02 259 ASP A C 1
ATOM 1892 O O . ASP A 1 259 ? -57.544 -21.804 34.729 1.00 59.57 259 ASP A O 1
ATOM 1897 N N . ARG A 1 260 ? -56.376 -23.728 35.129 1.00 60.52 260 ARG A N 1
ATOM 1898 C CA . ARG A 1 260 ? -55.695 -23.281 36.371 1.00 62.04 260 ARG A CA 1
ATOM 1899 C C . ARG A 1 260 ? -54.235 -22.925 36.066 1.00 55.59 260 ARG A C 1
ATOM 1900 O O . ARG A 1 260 ? -53.495 -22.576 37.007 1.00 58.01 260 ARG A O 1
ATOM 1908 N N . THR A 1 261 ? -53.830 -23.013 34.801 1.00 51.85 261 THR A N 1
ATOM 1909 C CA . THR A 1 261 ? -52.401 -22.901 34.399 1.00 52.60 261 THR A CA 1
ATOM 1910 C C . THR A 1 261 ? -51.866 -21.577 34.943 1.00 51.33 261 THR A C 1
ATOM 1911 O O . THR A 1 261 ? -50.767 -21.576 35.531 1.00 51.13 261 THR A O 1
ATOM 1915 N N . VAL A 1 262 ? -52.673 -20.522 34.810 1.00 55.16 262 VAL A N 1
ATOM 1916 C CA . VAL A 1 262 ? -52.303 -19.131 35.197 1.00 53.50 262 VAL A CA 1
ATOM 1917 C C . VAL A 1 262 ? -52.274 -19.030 36.724 1.00 52.35 262 VAL A C 1
ATOM 1918 O O . VAL A 1 262 ? -51.232 -18.608 37.257 1.00 50.46 262 VAL A O 1
ATOM 1922 N N . VAL A 1 263 ? -53.377 -19.375 37.392 1.00 47.56 263 VAL A N 1
ATOM 1923 C CA . VAL A 1 263 ? -53.508 -19.189 38.865 1.00 51.39 263 VAL A CA 1
ATOM 1924 C C . VAL A 1 263 ? -52.507 -20.095 39.590 1.00 50.18 263 VAL A C 1
ATOM 1925 O O . VAL A 1 263 ? -51.980 -19.666 40.637 1.00 51.63 263 VAL A O 1
ATOM 1929 N N . ASP A 1 264 ? -52.221 -21.283 39.063 1.00 48.20 264 ASP A N 1
ATOM 1930 C CA . ASP A 1 264 ? -51.192 -22.170 39.667 1.00 47.31 264 ASP A CA 1
ATOM 1931 C C . ASP A 1 264 ? -49.863 -21.411 39.625 1.00 47.55 264 ASP A C 1
ATOM 1932 O O . ASP A 1 264 ? -49.072 -21.544 40.580 1.00 52.87 264 ASP A O 1
ATOM 1937 N N . GLY A 1 265 ? -49.661 -20.590 38.591 1.00 47.41 265 GLY A N 1
ATOM 1938 C CA . GLY A 1 265 ? -48.516 -19.662 38.474 1.00 46.38 265 GLY A CA 1
ATOM 1939 C C . GLY A 1 265 ? -48.461 -18.666 39.626 1.00 44.47 265 GLY A C 1
ATOM 1940 O O . GLY A 1 265 ? -47.371 -18.497 40.209 1.00 43.68 265 GLY A O 1
ATOM 1941 N N . TYR A 1 266 ? -49.580 -18.003 39.929 1.00 43.50 266 TYR A N 1
ATOM 1942 C CA . TYR A 1 266 ? -49.718 -17.103 41.109 1.00 44.67 266 TYR A CA 1
ATOM 1943 C C . TYR A 1 266 ? -49.349 -17.910 42.363 1.00 42.45 266 TYR A C 1
ATOM 1944 O O . TYR A 1 266 ? -48.468 -17.483 43.131 1.00 37.00 266 TYR A O 1
ATOM 1953 N N . ASP A 1 267 ? -49.998 -19.066 42.541 1.00 43.23 267 ASP A N 1
ATOM 1954 C CA . ASP A 1 267 ? -49.841 -19.941 43.732 1.00 48.34 267 ASP A CA 1
ATOM 1955 C C . ASP A 1 267 ? -48.350 -20.113 44.035 1.00 50.52 267 ASP A C 1
ATOM 1956 O O . ASP A 1 267 ? -47.938 -19.862 45.189 1.00 49.78 267 ASP A O 1
ATOM 1961 N N . ALA A 1 268 ? -47.585 -20.537 43.024 1.00 50.12 268 ALA A N 1
ATOM 1962 C CA . ALA A 1 268 ? -46.132 -20.798 43.104 1.00 51.00 268 ALA A CA 1
ATOM 1963 C C . ALA A 1 268 ? -45.399 -19.578 43.697 1.00 49.91 268 ALA A C 1
ATOM 1964 O O . ALA A 1 268 ? -44.463 -19.777 44.500 1.00 49.41 268 ALA A O 1
ATOM 1966 N N . ILE A 1 269 ? -45.816 -18.360 43.341 1.00 45.58 269 ILE A N 1
ATOM 1967 C CA . ILE A 1 269 ? -45.174 -17.096 43.812 1.00 43.28 269 ILE A CA 1
ATOM 1968 C C . ILE A 1 269 ? -45.536 -16.895 45.289 1.00 39.29 269 ILE A C 1
ATOM 1969 O O . ILE A 1 269 ? -44.618 -16.690 46.107 1.00 33.32 269 ILE A O 1
ATOM 1974 N N . PHE A 1 270 ? -46.827 -16.955 45.618 1.00 39.57 270 PHE A N 1
ATOM 1975 C CA . PHE A 1 270 ? -47.311 -16.950 47.023 1.00 42.07 270 PHE A CA 1
ATOM 1976 C C . PHE A 1 270 ? -46.443 -17.912 47.845 1.00 43.62 270 PHE A C 1
ATOM 1977 O O . PHE A 1 270 ? -45.798 -17.462 48.805 1.00 42.70 270 PHE A O 1
ATOM 1985 N N . ARG A 1 271 ? -46.399 -19.185 47.437 1.00 44.72 271 ARG A N 1
ATOM 1986 C CA . ARG A 1 271 ? -45.811 -20.294 48.240 1.00 46.58 271 ARG A CA 1
ATOM 1987 C C . ARG A 1 271 ? -44.322 -20.009 48.451 1.00 47.76 271 ARG A C 1
ATOM 1988 O O . ARG A 1 271 ? -43.823 -20.274 49.560 1.00 46.35 271 ARG A O 1
ATOM 1996 N N . ARG A 1 272 ? -43.653 -19.462 47.432 1.00 50.56 272 ARG A N 1
ATOM 1997 C CA . ARG A 1 272 ? -42.224 -19.045 47.484 1.00 54.06 272 ARG A CA 1
ATOM 1998 C C . ARG A 1 272 ? -42.066 -17.943 48.548 1.00 51.60 272 ARG A C 1
ATOM 1999 O O . ARG A 1 272 ? -41.100 -17.983 49.333 1.00 50.98 272 ARG A O 1
ATOM 2007 N N . ALA A 1 273 ? -42.984 -16.981 48.578 1.00 46.74 273 ALA A N 1
ATOM 2008 C CA . ALA A 1 273 ? -42.951 -15.855 49.531 1.00 43.68 273 ALA A CA 1
ATOM 2009 C C . ALA A 1 273 ? -43.190 -16.382 50.947 1.00 43.50 273 ALA A C 1
ATOM 2010 O O . ALA A 1 273 ? -42.455 -15.978 51.848 1.00 45.76 273 ALA A O 1
ATOM 2012 N N . ILE A 1 274 ? -44.181 -17.258 51.121 1.00 42.03 274 ILE A N 1
ATOM 2013 C CA . ILE A 1 274 ? -44.562 -17.874 52.431 1.00 39.25 274 ILE A CA 1
ATOM 2014 C C . ILE A 1 274 ? -43.410 -18.784 52.929 1.00 38.72 274 ILE A C 1
ATOM 2015 O O . ILE A 1 274 ? -43.157 -18.799 54.148 1.00 35.80 274 ILE A O 1
ATOM 2020 N N . ALA A 1 275 ? -42.712 -19.498 52.036 1.00 36.59 275 ALA A N 1
ATOM 2021 C CA . ALA A 1 275 ? -41.561 -20.371 52.367 1.00 39.76 275 ALA A CA 1
ATOM 2022 C C . ALA A 1 275 ? -40.440 -19.567 53.046 1.00 42.46 275 ALA A C 1
ATOM 2023 O O . ALA A 1 275 ? -39.800 -20.099 53.964 1.00 40.52 275 ALA A O 1
ATOM 2025 N N . SER A 1 276 ? -40.177 -18.334 52.599 1.00 48.19 276 SER A N 1
ATOM 2026 C CA . SER A 1 276 ? -39.499 -17.296 53.424 1.00 51.88 276 SER A CA 1
ATOM 2027 C C . SER A 1 276 ? -40.545 -16.735 54.395 1.00 56.74 276 SER A C 1
ATOM 2028 O O . SER A 1 276 ? -41.745 -16.907 54.128 1.00 61.06 276 SER A O 1
ATOM 2031 N N . GLY A 1 277 ? -40.146 -16.120 55.504 1.00 54.64 277 GLY A N 1
ATOM 2032 C CA . GLY A 1 277 ? -41.104 -15.814 56.586 1.00 51.67 277 GLY A CA 1
ATOM 2033 C C . GLY A 1 277 ? -41.974 -14.608 56.272 1.00 50.56 277 GLY A C 1
ATOM 2034 O O . GLY A 1 277 ? -41.976 -13.694 57.102 1.00 60.61 277 GLY A O 1
ATOM 2035 N N . HIS A 1 278 ? -42.711 -14.616 55.150 1.00 45.29 278 HIS A N 1
ATOM 2036 C CA . HIS A 1 278 ? -43.427 -13.440 54.581 1.00 41.65 278 HIS A CA 1
ATOM 2037 C C . HIS A 1 278 ? -44.942 -13.662 54.559 1.00 43.73 278 HIS A C 1
ATOM 2038 O O . HIS A 1 278 ? -45.634 -12.877 53.858 1.00 47.62 278 HIS A O 1
ATOM 2045 N N . LEU A 1 279 ? -45.473 -14.638 55.307 1.00 44.73 279 LEU A N 1
ATOM 2046 C CA . LEU A 1 279 ? -46.932 -14.924 55.299 1.00 43.28 279 LEU A CA 1
ATOM 2047 C C . LEU A 1 279 ? -47.716 -13.661 55.696 1.00 43.51 279 LEU A C 1
ATOM 2048 O O . LEU A 1 279 ? -48.768 -13.396 55.081 1.00 43.38 279 LEU A O 1
ATOM 2053 N N . HIS A 1 280 ? -47.233 -12.908 56.688 1.00 42.22 280 HIS A N 1
ATOM 2054 C CA . HIS A 1 280 ? -47.935 -11.729 57.259 1.00 45.58 280 HIS A CA 1
ATOM 2055 C C . HIS A 1 280 ? -47.250 -10.426 56.834 1.00 43.91 280 HIS A C 1
ATOM 2056 O O . HIS A 1 280 ? -47.367 -9.450 57.589 1.00 46.60 280 HIS A O 1
ATOM 2063 N N . ASP A 1 281 ? -46.558 -10.415 55.690 1.00 42.17 281 ASP A N 1
ATOM 2064 C CA . ASP A 1 281 ? -45.844 -9.220 55.174 1.00 40.45 281 ASP A CA 1
ATOM 2065 C C . ASP A 1 281 ? -46.693 -8.595 54.068 1.00 41.52 281 ASP A C 1
ATOM 2066 O O . ASP A 1 281 ? -47.647 -9.272 53.646 1.00 40.17 281 ASP A O 1
ATOM 2071 N N . ASP A 1 282 ? -46.402 -7.340 53.675 1.00 42.09 282 ASP A N 1
ATOM 2072 C CA . ASP A 1 282 ? -47.170 -6.593 52.637 1.00 42.67 282 ASP A CA 1
ATOM 2073 C C . ASP A 1 282 ? -47.140 -7.415 51.342 1.00 41.51 282 ASP A C 1
ATOM 2074 O O . ASP A 1 282 ? -46.169 -8.160 51.131 1.00 37.42 282 ASP A O 1
ATOM 2079 N N . PHE A 1 283 ? -48.184 -7.290 50.523 1.00 39.91 283 PHE A N 1
ATOM 2080 C CA . PHE A 1 283 ? -48.326 -7.948 49.203 1.00 41.61 283 PHE A CA 1
ATOM 2081 C C . PHE A 1 283 ? -47.075 -7.735 48.350 1.00 43.07 283 PHE A C 1
ATOM 2082 O O . PHE A 1 283 ? -46.737 -8.624 47.571 1.00 48.70 283 PHE A O 1
ATOM 2090 N N . ALA A 1 284 ? -46.422 -6.583 48.494 1.00 46.06 284 ALA A N 1
ATOM 2091 C CA . ALA A 1 284 ? -45.212 -6.164 47.739 1.00 46.35 284 ALA A CA 1
ATOM 2092 C C . ALA A 1 284 ? -44.042 -7.135 47.949 1.00 46.13 284 ALA A C 1
ATOM 2093 O O . ALA A 1 284 ? -43.175 -7.182 47.056 1.00 46.52 284 ALA A O 1
ATOM 2095 N N . ALA A 1 285 ? -43.988 -7.851 49.076 1.00 45.82 285 ALA A N 1
ATOM 2096 C CA . ALA A 1 285 ? -42.959 -8.887 49.341 1.00 46.83 285 ALA A CA 1
ATOM 2097 C C . ALA A 1 285 ? -42.887 -9.851 48.158 1.00 48.07 285 ALA A C 1
ATOM 2098 O O . ALA A 1 285 ? -41.749 -10.259 47.827 1.00 55.81 285 ALA A O 1
ATOM 2100 N N . LEU A 1 286 ? -44.032 -10.184 47.544 1.00 42.57 286 LEU A N 1
ATOM 2101 C CA . LEU A 1 286 ? -44.113 -11.116 46.380 1.00 39.89 286 LEU A CA 1
ATOM 2102 C C . LEU A 1 286 ? -43.125 -10.699 45.278 1.00 40.84 286 LEU A C 1
ATOM 2103 O O . LEU A 1 286 ? -42.649 -11.579 44.572 1.00 46.17 286 LEU A O 1
ATOM 2108 N N . SER A 1 287 ? -42.820 -9.409 45.138 1.00 43.56 287 SER A N 1
ATOM 2109 C CA . SER A 1 287 ? -41.932 -8.852 44.083 1.00 45.02 287 SER A CA 1
ATOM 2110 C C . SER A 1 287 ? -40.527 -9.474 44.157 1.00 46.57 287 SER A C 1
ATOM 2111 O O . SER A 1 287 ? -39.869 -9.542 43.089 1.00 43.73 287 SER A O 1
ATOM 2114 N N . GLN A 1 288 ? -40.100 -9.962 45.331 1.00 45.38 288 GLN A N 1
ATOM 2115 C CA . GLN A 1 288 ? -38.767 -10.607 45.511 1.00 46.43 288 GLN A CA 1
ATOM 2116 C C . GLN A 1 288 ? -38.749 -12.065 45.013 1.00 48.32 288 GLN A C 1
ATOM 2117 O O . GLN A 1 288 ? -37.686 -12.712 45.124 1.00 47.78 288 GLN A O 1
ATOM 2123 N N . PHE A 1 289 ? -39.880 -12.601 44.549 1.00 48.92 289 PHE A N 1
ATOM 2124 C CA . PHE A 1 289 ? -40.044 -14.047 44.245 1.00 45.99 289 PHE A CA 1
ATOM 2125 C C . PHE A 1 289 ? -40.591 -14.197 42.838 1.00 49.73 289 PHE A C 1
ATOM 2126 O O . PHE A 1 289 ? -41.483 -15.022 42.613 1.00 52.74 289 PHE A O 1
ATOM 2134 N N . MET A 1 290 ? -40.016 -13.424 41.925 1.00 52.54 290 MET A N 1
ATOM 2135 C CA . MET A 1 290 ? -40.501 -13.279 40.537 1.00 53.70 290 MET A CA 1
ATOM 2136 C C . MET A 1 290 ? -39.590 -14.068 39.588 1.00 56.40 290 MET A C 1
ATOM 2137 O O . MET A 1 290 ? -40.058 -14.374 38.467 1.00 56.64 290 MET A O 1
ATOM 2142 N N . GLY A 1 291 ? -38.362 -14.388 40.033 1.00 56.94 291 GLY A N 1
ATOM 2143 C CA . GLY A 1 291 ? -37.342 -15.137 39.267 1.00 59.47 291 GLY A CA 1
ATOM 2144 C C . GLY A 1 291 ? -37.691 -16.611 39.132 1.00 57.92 291 GLY A C 1
ATOM 2145 O O . GLY A 1 291 ? -38.567 -17.067 39.873 1.00 58.55 291 GLY A O 1
ATOM 2146 N N . LYS A 1 292 ? -37.009 -17.340 38.246 1.00 59.29 292 LYS A N 1
ATOM 2147 C CA . LYS A 1 292 ? -37.340 -18.754 37.907 1.00 58.86 292 LYS A CA 1
ATOM 2148 C C . LYS A 1 292 ? -37.017 -19.628 39.121 1.00 57.43 292 LYS A C 1
ATOM 2149 O O . LYS A 1 292 ? -36.175 -19.208 39.928 1.00 58.77 292 LYS A O 1
ATOM 2155 N N . ALA A 1 293 ? -37.727 -20.741 39.302 1.00 55.61 293 ALA A N 1
ATOM 2156 C CA . ALA A 1 293 ? -37.665 -21.546 40.540 1.00 56.09 293 ALA A CA 1
ATOM 2157 C C . ALA A 1 293 ? -36.401 -22.417 40.527 1.00 59.38 293 ALA A C 1
ATOM 2158 O O . ALA A 1 293 ? -35.558 -22.240 41.425 1.00 61.01 293 ALA A O 1
ATOM 2160 N N . GLU A 1 294 ? -36.273 -23.312 39.540 1.00 65.95 294 GLU A N 1
ATOM 2161 C CA . GLU A 1 294 ? -35.066 -24.159 39.288 1.00 72.86 294 GLU A CA 1
ATOM 2162 C C . GLU A 1 294 ? -33.865 -23.242 39.031 1.00 70.53 294 GLU A C 1
ATOM 2163 O O . GLU A 1 294 ? -34.095 -22.110 38.576 1.00 71.88 294 GLU A O 1
ATOM 2169 N N . GLN A 1 295 ? -32.639 -23.732 39.255 1.00 71.61 295 GLN A N 1
ATOM 2170 C CA . GLN A 1 295 ? -31.401 -22.901 39.361 1.00 68.48 295 GLN A CA 1
ATOM 2171 C C . GLN A 1 295 ? -30.212 -23.581 38.653 1.00 61.77 295 GLN A C 1
ATOM 2172 O O . GLN A 1 295 ? -29.125 -23.005 38.501 1.00 49.71 295 GLN A O 1
ATOM 2178 N N . PRO B 1 3 ? -78.764 0.274 68.693 1.00 91.26 3 PRO B N 1
ATOM 2179 C CA . PRO B 1 3 ? -78.226 -1.103 68.630 1.00 93.33 3 PRO B CA 1
ATOM 2180 C C . PRO B 1 3 ? -76.734 -1.118 69.004 1.00 91.22 3 PRO B C 1
ATOM 2181 O O . PRO B 1 3 ? -76.032 -0.232 68.544 1.00 103.42 3 PRO B O 1
ATOM 2185 N N . SER B 1 4 ? -76.300 -2.040 69.877 1.00 74.61 4 SER B N 1
ATOM 2186 C CA . SER B 1 4 ? -74.868 -2.365 70.093 1.00 63.10 4 SER B CA 1
ATOM 2187 C C . SER B 1 4 ? -74.454 -3.326 68.972 1.00 56.23 4 SER B C 1
ATOM 2188 O O . SER B 1 4 ? -75.283 -4.161 68.584 1.00 50.99 4 SER B O 1
ATOM 2191 N N . ILE B 1 5 ? -73.246 -3.172 68.431 1.00 52.02 5 ILE B N 1
ATOM 2192 C CA . ILE B 1 5 ? -72.719 -3.991 67.303 1.00 47.63 5 ILE B CA 1
ATOM 2193 C C . ILE B 1 5 ? -71.357 -4.572 67.715 1.00 43.93 5 ILE B C 1
ATOM 2194 O O . ILE B 1 5 ? -70.514 -3.839 68.256 1.00 41.18 5 ILE B O 1
ATOM 2198 N N . SER B 1 6 ? -71.167 -5.868 67.494 1.00 42.95 6 SER B N 1
ATOM 2199 C CA . SER B 1 6 ? -69.909 -6.585 67.801 1.00 43.94 6 SER B CA 1
ATOM 2200 C C . SER B 1 6 ? -69.139 -6.853 66.509 1.00 46.84 6 SER B C 1
ATOM 2201 O O . SER B 1 6 ? -69.775 -7.177 65.478 1.00 49.78 6 SER B O 1
ATOM 2204 N N . VAL B 1 7 ? -67.816 -6.730 66.585 1.00 45.84 7 VAL B N 1
ATOM 2205 C CA . VAL B 1 7 ? -66.879 -7.164 65.515 1.00 47.27 7 VAL B CA 1
ATOM 2206 C C . VAL B 1 7 ? -65.953 -8.229 66.097 1.00 46.28 7 VAL B C 1
ATOM 2207 O O . VAL B 1 7 ? -65.258 -7.944 67.107 1.00 47.54 7 VAL B O 1
ATOM 2211 N N . LEU B 1 8 ? -65.971 -9.415 65.489 1.00 46.94 8 LEU B N 1
ATOM 2212 C CA . LEU B 1 8 ? -65.061 -10.536 65.838 1.00 45.99 8 LEU B CA 1
ATOM 2213 C C . LEU B 1 8 ? -63.906 -10.532 64.838 1.00 44.74 8 LEU B C 1
ATOM 2214 O O . LEU B 1 8 ? -64.165 -10.720 63.625 1.00 39.85 8 LEU B O 1
ATOM 2219 N N . GLY B 1 9 ? -62.687 -10.309 65.333 1.00 44.39 9 GLY B N 1
ATOM 2220 C CA . GLY B 1 9 ? -61.491 -10.154 64.485 1.00 45.18 9 GLY B CA 1
ATOM 2221 C C . GLY B 1 9 ? -61.130 -8.691 64.336 1.00 47.30 9 GLY B C 1
ATOM 2222 O O . GLY B 1 9 ? -61.856 -7.955 63.624 1.00 41.85 9 GLY B O 1
ATOM 2223 N N . THR B 1 10 ? -60.060 -8.280 65.014 1.00 50.24 10 THR B N 1
ATOM 2224 C CA . THR B 1 10 ? -59.487 -6.912 64.953 1.00 51.14 10 THR B CA 1
ATOM 2225 C C . THR B 1 10 ? -58.176 -7.004 64.170 1.00 54.80 10 THR B C 1
ATOM 2226 O O . THR B 1 10 ? -57.120 -6.614 64.730 1.00 54.54 10 THR B O 1
ATOM 2230 N N . GLY B 1 11 ? -58.256 -7.531 62.936 1.00 53.67 11 GLY B N 1
ATOM 2231 C CA . GLY B 1 11 ? -57.137 -7.579 61.977 1.00 49.02 11 GLY B CA 1
ATOM 2232 C C . GLY B 1 11 ? -56.826 -6.199 61.434 1.00 48.00 11 GLY B C 1
ATOM 2233 O O . GLY B 1 11 ? -57.013 -5.215 62.162 1.00 48.59 11 GLY B O 1
ATOM 2234 N N . ARG B 1 12 ? -56.361 -6.128 60.185 1.00 47.71 12 ARG B N 1
ATOM 2235 C CA . ARG B 1 12 ? -56.141 -4.856 59.457 1.00 47.09 12 ARG B CA 1
ATOM 2236 C C . ARG B 1 12 ? -57.522 -4.332 59.038 1.00 48.60 12 ARG B C 1
ATOM 2237 O O . ARG B 1 12 ? -57.897 -3.211 59.442 1.00 53.98 12 ARG B O 1
ATOM 2245 N N . MET B 1 13 ? -58.256 -5.133 58.267 1.00 47.33 13 MET B N 1
ATOM 2246 C CA . MET B 1 13 ? -59.721 -5.014 58.104 1.00 47.41 13 MET B CA 1
ATOM 2247 C C . MET B 1 13 ? -60.319 -5.491 59.426 1.00 53.52 13 MET B C 1
ATOM 2248 O O . MET B 1 13 ? -59.602 -6.187 60.197 1.00 64.38 13 MET B O 1
ATOM 2253 N N . GLY B 1 14 ? -61.568 -5.154 59.719 1.00 53.49 14 GLY B N 1
ATOM 2254 C CA . GLY B 1 14 ? -62.111 -5.493 61.046 1.00 50.43 14 GLY B CA 1
ATOM 2255 C C . GLY B 1 14 ? -61.802 -4.361 61.990 1.00 45.80 14 GLY B C 1
ATOM 2256 O O . GLY B 1 14 ? -62.748 -3.680 62.382 1.00 48.74 14 GLY B O 1
ATOM 2257 N N . SER B 1 15 ? -60.527 -4.099 62.269 1.00 42.74 15 SER B N 1
ATOM 2258 C CA . SER B 1 15 ? -60.112 -2.820 62.898 1.00 45.85 15 SER B CA 1
ATOM 2259 C C . SER B 1 15 ? -60.803 -1.677 62.151 1.00 44.49 15 SER B C 1
ATOM 2260 O O . SER B 1 15 ? -61.472 -0.849 62.812 1.00 48.18 15 SER B O 1
ATOM 2263 N N . ALA B 1 16 ? -60.695 -1.672 60.824 1.00 43.95 16 ALA B N 1
ATOM 2264 C CA . ALA B 1 16 ? -61.322 -0.667 59.936 1.00 45.48 16 ALA B CA 1
ATOM 2265 C C . ALA B 1 16 ? -62.835 -0.668 60.168 1.00 46.40 16 ALA B C 1
ATOM 2266 O O . ALA B 1 16 ? -63.393 0.407 60.451 1.00 49.78 16 ALA B O 1
ATOM 2268 N N . LEU B 1 17 ? -63.457 -1.839 60.028 1.00 47.10 17 LEU B N 1
ATOM 2269 C CA . LEU B 1 17 ? -64.910 -2.063 60.254 1.00 44.71 17 LEU B CA 1
ATOM 2270 C C . LEU B 1 17 ? -65.315 -1.425 61.593 1.00 43.03 17 LEU B C 1
ATOM 2271 O O . LEU B 1 17 ? -66.315 -0.679 61.618 1.00 41.83 17 LEU B O 1
ATOM 2276 N N . ALA B 1 18 ? -64.536 -1.674 62.654 1.00 39.07 18 ALA B N 1
ATOM 2277 C CA . ALA B 1 18 ? -64.785 -1.210 64.039 1.00 37.92 18 ALA B CA 1
ATOM 2278 C C . ALA B 1 18 ? -64.699 0.319 64.092 1.00 40.96 18 ALA B C 1
ATOM 2279 O O . ALA B 1 18 ? -65.655 0.950 64.609 1.00 44.77 18 ALA B O 1
ATOM 2281 N N . ARG B 1 19 ? -63.603 0.886 63.582 1.00 38.58 19 ARG B N 1
ATOM 2282 C CA . ARG B 1 19 ? -63.376 2.353 63.549 1.00 40.10 19 ARG B CA 1
ATOM 2283 C C . ARG B 1 19 ? -64.549 3.045 62.845 1.00 40.73 19 ARG B C 1
ATOM 2284 O O . ARG B 1 19 ? -64.995 4.103 63.324 1.00 43.16 19 ARG B O 1
ATOM 2292 N N . ALA B 1 20 ? -65.027 2.462 61.751 1.00 41.65 20 ALA B N 1
ATOM 2293 C CA . ALA B 1 20 ? -66.084 3.040 60.886 1.00 41.48 20 ALA B CA 1
ATOM 2294 C C . ALA B 1 20 ? -67.417 3.052 61.635 1.00 41.79 20 ALA B C 1
ATOM 2295 O O . ALA B 1 20 ? -68.253 3.939 61.333 1.00 41.27 20 ALA B O 1
ATOM 2297 N N . LEU B 1 21 ? -67.614 2.067 62.523 1.00 39.22 21 LEU B N 1
ATOM 2298 C CA . LEU B 1 21 ? -68.834 1.948 63.359 1.00 40.28 21 LEU B CA 1
ATOM 2299 C C . LEU B 1 21 ? -68.756 2.976 64.488 1.00 40.89 21 LEU B C 1
ATOM 2300 O O . LEU B 1 21 ? -69.753 3.673 64.701 1.00 46.48 21 LEU B O 1
ATOM 2305 N N . LEU B 1 22 ? -67.611 3.070 65.167 1.00 40.62 22 LEU B N 1
ATOM 2306 C CA . LEU B 1 22 ? -67.359 4.089 66.219 1.00 43.40 22 LEU B CA 1
ATOM 2307 C C . LEU B 1 22 ? -67.541 5.499 65.646 1.00 43.96 22 LEU B C 1
ATOM 2308 O O . LEU B 1 22 ? -68.120 6.345 66.346 1.00 47.69 22 LEU B O 1
ATOM 2313 N N . GLN B 1 23 ? -67.085 5.738 64.417 1.00 46.66 23 GLN B N 1
ATOM 2314 C CA . GLN B 1 23 ? -67.104 7.085 63.785 1.00 49.89 23 GLN B CA 1
ATOM 2315 C C . GLN B 1 23 ? -68.546 7.482 63.447 1.00 46.38 23 GLN B C 1
ATOM 2316 O O . GLN B 1 23 ? -68.789 8.698 63.311 1.00 54.75 23 GLN B O 1
ATOM 2322 N N . ALA B 1 24 ? -69.469 6.521 63.342 1.00 43.88 24 ALA B N 1
ATOM 2323 C CA . ALA B 1 24 ? -70.903 6.766 63.042 1.00 47.03 24 ALA B CA 1
ATOM 2324 C C . ALA B 1 24 ? -71.750 6.672 64.324 1.00 46.19 24 ALA B C 1
ATOM 2325 O O . ALA B 1 24 ? -73.004 6.725 64.220 1.00 42.95 24 ALA B O 1
ATOM 2327 N N . GLY B 1 25 ? -71.095 6.541 65.484 1.00 45.48 25 GLY B N 1
ATOM 2328 C CA . GLY B 1 25 ? -71.713 6.620 66.822 1.00 50.21 25 GLY B CA 1
ATOM 2329 C C . GLY B 1 25 ? -72.522 5.383 67.160 1.00 49.86 25 GLY B C 1
ATOM 2330 O O . GLY B 1 25 ? -73.651 5.539 67.666 1.00 56.87 25 GLY B O 1
ATOM 2331 N N . TYR B 1 26 ? -71.977 4.199 66.873 1.00 45.55 26 TYR B N 1
ATOM 2332 C CA . TYR B 1 26 ? -72.533 2.887 67.288 1.00 40.87 26 TYR B CA 1
ATOM 2333 C C . TYR B 1 26 ? -71.742 2.431 68.509 1.00 42.78 26 TYR B C 1
ATOM 2334 O O . TYR B 1 26 ? -70.516 2.684 68.543 1.00 44.29 26 TYR B O 1
ATOM 2343 N N . ARG B 1 27 ? -72.426 1.854 69.501 1.00 43.37 27 ARG B N 1
ATOM 2344 C CA . ARG B 1 27 ? -71.747 1.166 70.626 1.00 47.95 27 ARG B CA 1
ATOM 2345 C C . ARG B 1 27 ? -71.113 -0.072 69.990 1.00 48.70 27 ARG B C 1
ATOM 2346 O O . ARG B 1 27 ? -71.878 -0.915 69.513 1.00 52.74 27 ARG B O 1
ATOM 2348 N N . THR B 1 28 ? -69.784 -0.116 69.884 1.00 50.14 28 THR B N 1
ATOM 2349 C CA . THR B 1 28 ? -69.078 -1.239 69.235 1.00 53.24 28 THR B CA 1
ATOM 2350 C C . THR B 1 28 ? -68.312 -1.991 70.317 1.00 51.40 28 THR B C 1
ATOM 2351 O O . THR B 1 28 ? -67.558 -1.347 71.086 1.00 51.51 28 THR B O 1
ATOM 2355 N N . VAL B 1 29 ? -68.527 -3.305 70.361 1.00 48.47 29 VAL B N 1
ATOM 2356 C CA . VAL B 1 29 ? -67.712 -4.233 71.184 1.00 49.05 29 VAL B CA 1
ATOM 2357 C C . VAL B 1 29 ? -66.903 -5.081 70.206 1.00 47.70 29 VAL B C 1
ATOM 2358 O O . VAL B 1 29 ? -67.432 -5.461 69.135 1.00 51.41 29 VAL B O 1
ATOM 2362 N N . VAL B 1 30 ? -65.645 -5.309 70.558 1.00 42.98 30 VAL B N 1
ATOM 2363 C CA . VAL B 1 30 ? -64.670 -6.027 69.702 1.00 42.10 30 VAL B CA 1
ATOM 2364 C C . VAL B 1 30 ? -64.063 -7.156 70.531 1.00 43.35 30 VAL B C 1
ATOM 2365 O O . VAL B 1 30 ? -63.735 -6.934 71.719 1.00 38.21 30 VAL B O 1
ATOM 2369 N N . TRP B 1 31 ? -63.967 -8.339 69.933 1.00 47.64 31 TRP B N 1
ATOM 2370 C CA . TRP B 1 31 ? -63.141 -9.454 70.456 1.00 47.65 31 TRP B CA 1
ATOM 2371 C C . TRP B 1 31 ? -62.090 -9.794 69.402 1.00 47.30 31 TRP B C 1
ATOM 2372 O O . TRP B 1 31 ? -62.349 -9.592 68.176 1.00 42.32 31 TRP B O 1
ATOM 2383 N N . ASN B 1 32 ? -60.952 -10.283 69.882 1.00 46.88 32 ASN B N 1
ATOM 2384 C CA . ASN B 1 32 ? -59.880 -10.864 69.049 1.00 51.51 32 ASN B CA 1
ATOM 2385 C C . ASN B 1 32 ? -59.095 -11.836 69.934 1.00 60.00 32 ASN B C 1
ATOM 2386 O O . ASN B 1 32 ? -58.773 -11.437 71.080 1.00 70.25 32 ASN B O 1
ATOM 2391 N N . ARG B 1 33 ? -58.817 -13.059 69.460 1.00 58.88 33 ARG B N 1
ATOM 2392 C CA . ARG B 1 33 ? -57.754 -13.884 70.088 1.00 61.88 33 ARG B CA 1
ATOM 2393 C C . ARG B 1 33 ? -56.465 -13.106 69.858 1.00 64.63 33 ARG B C 1
ATOM 2394 O O . ARG B 1 33 ? -56.402 -12.413 68.834 1.00 75.99 33 ARG B O 1
ATOM 2402 N N . THR B 1 34 ? -55.507 -13.152 70.780 1.00 65.97 34 THR B N 1
ATOM 2403 C CA . THR B 1 34 ? -54.413 -12.146 70.847 1.00 67.15 34 THR B CA 1
ATOM 2404 C C . THR B 1 34 ? -55.122 -10.800 71.066 1.00 61.59 34 THR B C 1
ATOM 2405 O O . THR B 1 34 ? -55.286 -10.014 70.114 1.00 62.84 34 THR B O 1
ATOM 2409 N N . SER B 1 35 ? -55.603 -10.605 72.294 1.00 66.64 35 SER B N 1
ATOM 2410 C CA . SER B 1 35 ? -56.492 -9.490 72.710 1.00 68.14 35 SER B CA 1
ATOM 2411 C C . SER B 1 35 ? -55.756 -8.147 72.631 1.00 67.61 35 SER B C 1
ATOM 2412 O O . SER B 1 35 ? -56.445 -7.125 72.481 1.00 69.97 35 SER B O 1
ATOM 2415 N N . GLU B 1 36 ? -54.420 -8.157 72.699 1.00 66.36 36 GLU B N 1
ATOM 2416 C CA . GLU B 1 36 ? -53.567 -6.935 72.650 1.00 67.79 36 GLU B CA 1
ATOM 2417 C C . GLU B 1 36 ? -53.776 -6.210 71.313 1.00 63.12 36 GLU B C 1
ATOM 2418 O O . GLU B 1 36 ? -53.638 -4.969 71.312 1.00 61.98 36 GLU B O 1
ATOM 2424 N N . LYS B 1 37 ? -54.123 -6.926 70.235 1.00 57.16 37 LYS B N 1
ATOM 2425 C CA . LYS B 1 37 ? -54.361 -6.327 68.889 1.00 50.92 37 LYS B CA 1
ATOM 2426 C C . LYS B 1 37 ? -55.691 -5.558 68.878 1.00 44.74 37 LYS B C 1
ATOM 2427 O O . LYS B 1 37 ? -55.855 -4.713 67.981 1.00 45.66 37 LYS B O 1
ATOM 2433 N N . ALA B 1 38 ? -56.575 -5.769 69.858 1.00 41.31 38 ALA B N 1
ATOM 2434 C CA . ALA B 1 38 ? -57.895 -5.098 69.962 1.00 42.60 38 ALA B CA 1
ATOM 2435 C C . ALA B 1 38 ? -57.853 -3.879 70.908 1.00 45.53 38 ALA B C 1
ATOM 2436 O O . ALA B 1 38 ? -58.823 -3.076 70.903 1.00 44.26 38 ALA B O 1
ATOM 2438 N N . GLU B 1 39 ? -56.783 -3.724 71.691 1.00 48.57 39 GLU B N 1
ATOM 2439 C CA . GLU B 1 39 ? -56.636 -2.652 72.720 1.00 55.48 39 GLU B CA 1
ATOM 2440 C C . GLU B 1 39 ? -56.670 -1.275 72.062 1.00 54.33 39 GLU B C 1
ATOM 2441 O O . GLU B 1 39 ? -57.366 -0.381 72.528 1.00 57.16 39 GLU B O 1
ATOM 2447 N N . PRO B 1 40 ? -55.921 -1.026 70.966 1.00 57.86 40 PRO B N 1
ATOM 2448 C CA . PRO B 1 40 ? -56.030 0.230 70.226 1.00 58.57 40 PRO B CA 1
ATOM 2449 C C . PRO B 1 40 ? -57.458 0.758 70.043 1.00 57.79 40 PRO B C 1
ATOM 2450 O O . PRO B 1 40 ? -57.614 1.977 70.169 1.00 57.54 40 PRO B O 1
ATOM 2454 N N . LEU B 1 41 ? -58.443 -0.127 69.800 1.00 51.93 41 LEU B N 1
ATOM 2455 C CA . LEU B 1 41 ? -59.857 0.269 69.558 1.00 47.98 41 LEU B CA 1
ATOM 2456 C C . LEU B 1 41 ? -60.529 0.761 70.852 1.00 48.24 41 LEU B C 1
ATOM 2457 O O . LEU B 1 41 ? -61.568 1.459 70.730 1.00 53.84 41 LEU B O 1
ATOM 2462 N N . ALA B 1 42 ? -59.991 0.427 72.030 1.00 45.20 42 ALA B N 1
ATOM 2463 C CA . ALA B 1 42 ? -60.497 0.920 73.333 1.00 47.71 42 ALA B CA 1
ATOM 2464 C C . ALA B 1 42 ? -60.509 2.447 73.340 1.00 51.75 42 ALA B C 1
ATOM 2465 O O . ALA B 1 42 ? -61.596 3.020 73.571 1.00 54.30 42 ALA B O 1
ATOM 2467 N N . ALA B 1 43 ? -59.352 3.066 73.070 1.00 52.29 43 ALA B N 1
ATOM 2468 C CA . ALA B 1 43 ? -59.140 4.533 73.142 1.00 45.39 43 ALA B CA 1
ATOM 2469 C C . ALA B 1 43 ? -60.100 5.270 72.198 1.00 44.87 43 ALA B C 1
ATOM 2470 O O . ALA B 1 43 ? -60.450 6.415 72.503 1.00 48.36 43 ALA B O 1
ATOM 2472 N N . LEU B 1 44 ? -60.494 4.650 71.080 1.00 44.34 44 LEU B N 1
ATOM 2473 C CA . LEU B 1 44 ? -61.420 5.244 70.073 1.00 43.42 44 LEU B CA 1
ATOM 2474 C C . LEU B 1 44 ? -62.867 4.955 70.490 1.00 47.00 44 LEU B C 1
ATOM 2475 O O . LEU B 1 44 ? -63.787 5.378 69.746 1.00 44.64 44 LEU B O 1
ATOM 2480 N N . GLY B 1 45 ? -63.061 4.226 71.602 1.00 50.91 45 GLY B N 1
ATOM 2481 C CA . GLY B 1 45 ? -64.331 4.148 72.352 1.00 54.86 45 GLY B CA 1
ATOM 2482 C C . GLY B 1 45 ? -64.982 2.775 72.329 1.00 55.74 45 GLY B C 1
ATOM 2483 O O . GLY B 1 45 ? -66.120 2.659 72.833 1.00 58.76 45 GLY B O 1
ATOM 2484 N N . ALA B 1 46 ? -64.326 1.763 71.764 1.00 53.46 46 ALA B N 1
ATOM 2485 C CA . ALA B 1 46 ? -64.871 0.390 71.703 1.00 50.37 46 ALA B CA 1
ATOM 2486 C C . ALA B 1 46 ? -64.721 -0.243 73.079 1.00 47.40 46 ALA B C 1
ATOM 2487 O O . ALA B 1 46 ? -63.839 0.186 73.819 1.00 48.85 46 ALA B O 1
ATOM 2489 N N . THR B 1 47 ? -65.575 -1.210 73.404 1.00 46.40 47 THR B N 1
ATOM 2490 C CA . THR B 1 47 ? -65.422 -2.083 74.594 1.00 50.86 47 THR B CA 1
ATOM 2491 C C . THR B 1 47 ? -64.769 -3.381 74.117 1.00 49.89 47 THR B C 1
ATOM 2492 O O . THR B 1 47 ? -65.307 -4.008 73.183 1.00 48.98 47 THR B O 1
ATOM 2496 N N . VAL B 1 48 ? -63.639 -3.750 74.718 1.00 48.67 48 VAL B N 1
ATOM 2497 C CA . VAL B 1 48 ? -62.892 -4.992 74.370 1.00 50.81 48 VAL B CA 1
ATOM 2498 C C . VAL B 1 48 ? -63.420 -6.127 75.263 1.00 52.99 48 VAL B C 1
ATOM 2499 O O . VAL B 1 48 ? -62.982 -6.237 76.430 1.00 49.97 48 VAL B O 1
ATOM 2503 N N . ALA B 1 49 ? -64.363 -6.923 74.735 1.00 53.26 49 ALA B N 1
ATOM 2504 C CA . ALA B 1 49 ? -64.965 -8.103 75.400 1.00 50.80 49 ALA B CA 1
ATOM 2505 C C . ALA B 1 49 ? -63.891 -9.164 75.611 1.00 50.43 49 ALA B C 1
ATOM 2506 O O . ALA B 1 49 ? -63.188 -9.508 74.667 1.00 50.43 49 ALA B O 1
ATOM 2508 N N . PRO B 1 50 ? -63.703 -9.706 76.833 1.00 56.73 50 PRO B N 1
ATOM 2509 C CA . PRO B 1 50 ? -62.657 -10.706 77.068 1.00 56.54 50 PRO B CA 1
ATOM 2510 C C . PRO B 1 50 ? -62.914 -12.048 76.360 1.00 52.31 50 PRO B C 1
ATOM 2511 O O . PRO B 1 50 ? -61.942 -12.718 76.042 1.00 58.37 50 PRO B O 1
ATOM 2515 N N . THR B 1 51 ? -64.175 -12.406 76.103 1.00 44.37 51 THR B N 1
ATOM 2516 C CA . THR B 1 51 ? -64.528 -13.657 75.384 1.00 45.65 51 THR B CA 1
ATOM 2517 C C . THR B 1 51 ? -65.528 -13.413 74.254 1.00 46.54 51 THR B C 1
ATOM 2518 O O . THR B 1 51 ? -66.189 -12.350 74.260 1.00 43.94 51 THR B O 1
ATOM 2522 N N . VAL B 1 52 ? -65.643 -14.406 73.361 1.00 48.98 52 VAL B N 1
ATOM 2523 C CA . VAL B 1 52 ? -66.589 -14.421 72.203 1.00 47.65 52 VAL B CA 1
ATOM 2524 C C . VAL B 1 52 ? -68.006 -14.325 72.763 1.00 50.35 52 VAL B C 1
ATOM 2525 O O . VAL B 1 52 ? -68.753 -13.460 72.291 1.00 54.03 52 VAL B O 1
ATOM 2529 N N . ARG B 1 53 ? -68.342 -15.167 73.751 1.00 51.98 53 ARG B N 1
ATOM 2530 C CA . ARG B 1 53 ? -69.714 -15.265 74.315 1.00 49.88 53 ARG B CA 1
ATOM 2531 C C . ARG B 1 53 ? -70.129 -13.873 74.805 1.00 50.30 53 ARG B C 1
ATOM 2532 O O . ARG B 1 53 ? -71.202 -13.382 74.386 1.00 47.90 53 ARG B O 1
ATOM 2540 N N . GLN B 1 54 ? -69.288 -13.248 75.629 1.00 48.47 54 GLN B N 1
ATOM 2541 C CA . GLN B 1 54 ? -69.551 -11.895 76.199 1.00 49.49 54 GLN B CA 1
ATOM 2542 C C . GLN B 1 54 ? -69.788 -10.915 75.053 1.00 45.87 54 GLN B C 1
ATOM 2543 O O . GLN B 1 54 ? -70.676 -10.067 75.181 1.00 43.80 54 GLN B O 1
ATOM 2549 N N . ALA B 1 55 ? -69.034 -11.067 73.968 1.00 44.90 55 ALA B N 1
ATOM 2550 C CA . ALA B 1 55 ? -69.133 -10.210 72.770 1.00 48.79 55 ALA B CA 1
ATOM 2551 C C . ALA B 1 55 ? -70.454 -10.479 72.041 1.00 51.66 55 ALA B C 1
ATOM 2552 O O . ALA B 1 55 ? -71.121 -9.497 71.678 1.00 54.75 55 ALA B O 1
ATOM 2554 N N . ILE B 1 56 ? -70.853 -11.734 71.829 1.00 56.24 56 ILE B N 1
ATOM 2555 C CA . ILE B 1 56 ? -72.018 -11.996 70.934 1.00 61.60 56 ILE B CA 1
ATOM 2556 C C . ILE B 1 56 ? -73.318 -11.700 71.692 1.00 60.05 56 ILE B C 1
ATOM 2557 O O . ILE B 1 56 ? -74.323 -11.459 71.018 1.00 63.74 56 ILE B O 1
ATOM 2562 N N . ASP B 1 57 ? -73.339 -11.698 73.024 1.00 54.23 57 ASP B N 1
ATOM 2563 C CA . ASP B 1 57 ? -74.617 -11.405 73.728 1.00 58.51 57 ASP B CA 1
ATOM 2564 C C . ASP B 1 57 ? -74.572 -10.000 74.342 1.00 53.74 57 ASP B C 1
ATOM 2565 O O . ASP B 1 57 ? -75.599 -9.592 74.887 1.00 56.29 57 ASP B O 1
ATOM 2570 N N . ALA B 1 58 ? -73.481 -9.251 74.165 1.00 52.72 58 ALA B N 1
ATOM 2571 C CA . ALA B 1 58 ? -73.397 -7.797 74.476 1.00 45.93 58 ALA B CA 1
ATOM 2572 C C . ALA B 1 58 ? -74.024 -6.954 73.353 1.00 41.15 58 ALA B C 1
ATOM 2573 O O . ALA B 1 58 ? -74.250 -5.748 73.575 1.00 43.58 58 ALA B O 1
ATOM 2575 N N . SER B 1 59 ? -74.300 -7.548 72.189 1.00 39.81 59 SER B N 1
ATOM 2576 C CA . SER B 1 59 ? -74.753 -6.829 70.964 1.00 45.14 59 SER B CA 1
ATOM 2577 C C . SER B 1 59 ? -75.797 -7.663 70.217 1.00 43.00 59 SER B C 1
ATOM 2578 O O . SER B 1 59 ? -75.833 -8.880 70.411 1.00 46.28 59 SER B O 1
ATOM 2581 N N . GLY B 1 60 ? -76.603 -7.017 69.381 1.00 43.34 60 GLY B N 1
ATOM 2582 C CA . GLY B 1 60 ? -77.734 -7.644 68.670 1.00 41.86 60 GLY B CA 1
ATOM 2583 C C . GLY B 1 60 ? -77.388 -7.983 67.234 1.00 40.69 60 GLY B C 1
ATOM 2584 O O . GLY B 1 60 ? -78.076 -8.845 66.679 1.00 36.77 60 GLY B O 1
ATOM 2585 N N . ILE B 1 61 ? -76.373 -7.331 66.653 1.00 43.27 61 ILE B N 1
ATOM 2586 C CA . ILE B 1 61 ? -75.770 -7.755 65.355 1.00 44.17 61 ILE B CA 1
ATOM 2587 C C . ILE B 1 61 ? -74.267 -8.018 65.588 1.00 40.32 61 ILE B C 1
ATOM 2588 O O . ILE B 1 61 ? -73.608 -7.269 66.350 1.00 39.99 61 ILE B O 1
ATOM 2593 N N . VAL B 1 62 ? -73.768 -9.110 65.011 1.00 36.83 62 VAL B N 1
ATOM 2594 C CA . VAL B 1 62 ? -72.369 -9.589 65.151 1.00 37.87 62 VAL B CA 1
ATOM 2595 C C . VAL B 1 62 ? -71.731 -9.648 63.759 1.00 41.66 62 VAL B C 1
ATOM 2596 O O . VAL B 1 62 ? -72.164 -10.491 62.944 1.00 42.27 62 VAL B O 1
ATOM 2600 N N . ILE B 1 63 ? -70.727 -8.803 63.521 1.00 40.62 63 ILE B N 1
ATOM 2601 C CA . ILE B 1 63 ? -69.933 -8.766 62.263 1.00 40.66 63 ILE B CA 1
ATOM 2602 C C . ILE B 1 63 ? -68.656 -9.581 62.492 1.00 39.91 63 ILE B C 1
ATOM 2603 O O . ILE B 1 63 ? -67.900 -9.269 63.453 1.00 36.05 63 ILE B O 1
ATOM 2608 N N . VAL B 1 64 ? -68.437 -10.593 61.648 1.00 41.76 64 VAL B N 1
ATOM 2609 C CA . VAL B 1 64 ? -67.261 -11.512 61.731 1.00 43.93 64 VAL B CA 1
ATOM 2610 C C . VAL B 1 64 ? -66.296 -11.188 60.589 1.00 45.18 64 VAL B C 1
ATOM 2611 O O . VAL B 1 64 ? -66.771 -11.015 59.438 1.00 44.15 64 VAL B O 1
ATOM 2615 N N . ASN B 1 65 ? -64.994 -11.151 60.899 1.00 47.17 65 ASN B N 1
ATOM 2616 C CA . ASN B 1 65 ? -63.927 -10.733 59.952 1.00 46.29 65 ASN 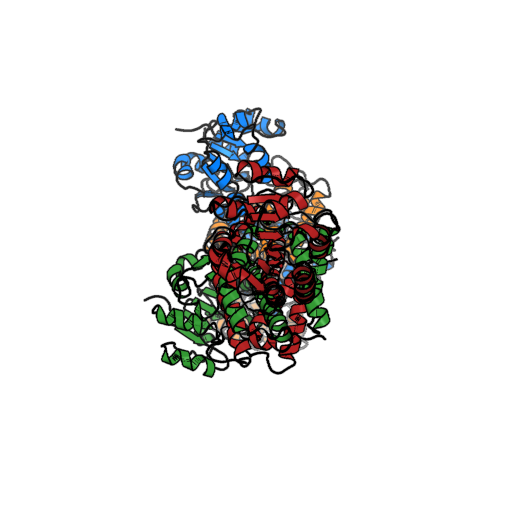B CA 1
ATOM 2617 C C . ASN B 1 65 ? -62.561 -11.301 60.372 1.00 47.25 65 ASN B C 1
ATOM 2618 O O . ASN B 1 65 ? -61.692 -10.519 60.841 1.00 46.49 65 ASN B O 1
ATOM 2623 N N . VAL B 1 66 ? -62.375 -12.605 60.129 1.00 50.37 66 VAL B N 1
ATOM 2624 C CA . VAL B 1 66 ? -61.197 -13.437 60.516 1.00 52.30 66 VAL B CA 1
ATOM 2625 C C . VAL B 1 66 ? -60.669 -14.150 59.265 1.00 51.33 66 VAL B C 1
ATOM 2626 O O . VAL B 1 66 ? -61.240 -13.923 58.190 1.00 58.60 66 VAL B O 1
ATOM 2630 N N . SER B 1 67 ? -59.650 -15.006 59.410 1.00 48.50 67 SER B N 1
ATOM 2631 C CA . SER B 1 67 ? -58.977 -15.732 58.299 1.00 46.49 67 SER B CA 1
ATOM 2632 C C . SER B 1 67 ? -60.004 -16.424 57.381 1.00 46.14 67 SER B C 1
ATOM 2633 O O . SER B 1 67 ? -60.100 -16.022 56.216 1.00 44.42 67 SER B O 1
ATOM 2636 N N . ASP B 1 68 ? -60.749 -17.422 57.862 1.00 49.18 68 ASP B N 1
ATOM 2637 C CA . ASP B 1 68 ? -61.653 -18.248 57.003 1.00 52.61 68 ASP B CA 1
ATOM 2638 C C . ASP B 1 68 ? -62.849 -18.770 57.810 1.00 51.37 68 ASP B C 1
ATOM 2639 O O . ASP B 1 68 ? -62.901 -18.524 59.024 1.00 52.89 68 ASP B O 1
ATOM 2644 N N . TYR B 1 69 ? -63.781 -19.466 57.155 1.00 46.18 69 TYR B N 1
ATOM 2645 C CA . TYR B 1 69 ? -65.052 -19.938 57.770 1.00 42.51 69 TYR B CA 1
ATOM 2646 C C . TYR B 1 69 ? -64.742 -20.982 58.836 1.00 43.92 69 TYR B C 1
ATOM 2647 O O . TYR B 1 69 ? -65.455 -21.022 59.850 1.00 50.97 69 TYR B O 1
ATOM 2656 N N . ALA B 1 70 ? -63.699 -21.780 58.616 1.00 46.24 70 ALA B N 1
ATOM 2657 C CA . ALA B 1 70 ? -63.177 -22.764 59.592 1.00 46.48 70 ALA B CA 1
ATOM 2658 C C . ALA B 1 70 ? -62.962 -22.069 60.944 1.00 42.42 70 ALA B C 1
ATOM 2659 O O . ALA B 1 70 ? -63.312 -22.677 61.955 1.00 44.09 70 ALA B O 1
ATOM 2661 N N . ALA B 1 71 ? -62.417 -20.851 60.953 1.00 40.10 71 ALA B N 1
ATOM 2662 C CA . ALA B 1 71 ? -62.084 -20.094 62.183 1.00 43.39 71 ALA B CA 1
ATOM 2663 C C . ALA B 1 71 ? -63.359 -19.485 62.767 1.00 48.08 71 ALA B C 1
ATOM 2664 O O . ALA B 1 71 ? -63.545 -19.600 63.997 1.00 51.88 71 ALA B O 1
ATOM 2666 N N . THR B 1 72 ? -64.201 -18.866 61.928 1.00 48.85 72 THR B N 1
ATOM 2667 C CA . THR B 1 72 ? -65.558 -18.388 62.314 1.00 47.30 72 THR B CA 1
ATOM 2668 C C . THR B 1 72 ? -66.277 -19.534 63.029 1.00 45.52 72 THR B C 1
ATOM 2669 O O . THR B 1 72 ? -66.739 -19.356 64.164 1.00 48.37 72 THR B O 1
ATOM 2673 N N . SER B 1 73 ? -66.316 -20.690 62.375 1.00 48.94 73 SER B N 1
ATOM 2674 C CA . SER B 1 73 ? -67.041 -21.905 62.814 1.00 48.56 73 SER B CA 1
ATOM 2675 C C . SER B 1 73 ? -66.536 -22.393 64.177 1.00 45.61 73 SER B C 1
ATOM 2676 O O . SER B 1 73 ? -67.364 -22.863 64.957 1.00 50.23 73 SER B O 1
ATOM 2679 N N . THR B 1 74 ? -65.247 -22.268 64.497 1.00 40.66 74 THR B N 1
ATOM 2680 C CA . THR B 1 74 ? -64.717 -22.718 65.815 1.00 44.34 74 THR B CA 1
ATOM 2681 C C . THR B 1 74 ? -65.033 -21.680 66.895 1.00 40.76 74 THR B C 1
ATOM 2682 O O . THR B 1 74 ? -65.050 -22.087 68.064 1.00 40.39 74 THR B O 1
ATOM 2686 N N . LEU B 1 75 ? -65.235 -20.407 66.535 1.00 40.83 75 LEU B N 1
ATOM 2687 C CA . LEU B 1 75 ? -65.603 -19.328 67.497 1.00 41.91 75 LEU B CA 1
ATOM 2688 C C . LEU B 1 75 ? -67.088 -19.419 67.858 1.00 41.52 75 LEU B C 1
ATOM 2689 O O . LEU B 1 75 ? -67.413 -19.253 69.038 1.00 41.58 75 LEU B O 1
ATOM 2694 N N . LEU B 1 76 ? -67.957 -19.613 66.867 1.00 42.32 76 LEU B N 1
ATOM 2695 C CA . LEU B 1 76 ? -69.421 -19.435 67.028 1.00 47.70 76 LEU B CA 1
ATOM 2696 C C . LEU B 1 76 ? -70.118 -20.770 67.322 1.00 51.92 76 LEU B C 1
ATOM 2697 O O . LEU B 1 76 ? -71.166 -20.742 67.986 1.00 62.00 76 LEU B O 1
ATOM 2702 N N . ARG B 1 77 ? -69.577 -21.899 66.856 1.00 52.55 77 ARG B N 1
ATOM 2703 C CA . ARG B 1 77 ? -70.214 -23.234 67.002 1.00 52.78 77 ARG B CA 1
ATOM 2704 C C . ARG B 1 77 ? -69.679 -23.962 68.241 1.00 52.48 77 ARG B C 1
ATOM 2705 O O . ARG B 1 77 ? -70.092 -25.116 68.456 1.00 54.10 77 ARG B O 1
ATOM 2713 N N . ALA B 1 78 ? -68.811 -23.335 69.035 1.00 51.07 78 ALA B N 1
ATOM 2714 C CA . ALA B 1 78 ? -68.396 -23.853 70.363 1.00 50.90 78 ALA B CA 1
ATOM 2715 C C . ALA B 1 78 ? -69.648 -23.967 71.243 1.00 55.90 78 ALA B C 1
ATOM 2716 O O . ALA B 1 78 ? -70.532 -23.084 71.116 1.00 63.13 78 ALA B O 1
ATOM 2718 N N . SER B 1 79 ? -69.740 -25.014 72.073 1.00 56.04 79 SER B N 1
ATOM 2719 C CA . SER B 1 79 ? -70.845 -25.250 73.039 1.00 55.50 79 SER B CA 1
ATOM 2720 C C . SER B 1 79 ? -70.934 -24.087 74.043 1.00 57.95 79 SER B C 1
ATOM 2721 O O . SER B 1 79 ? -72.055 -23.739 74.467 1.00 64.02 79 SER B O 1
ATOM 2724 N N . ASP B 1 80 ? -69.774 -23.540 74.396 1.00 57.58 80 ASP B N 1
ATOM 2725 C CA . ASP B 1 80 ? -69.567 -22.287 75.170 1.00 53.89 80 ASP B CA 1
ATOM 2726 C C . ASP B 1 80 ? -70.560 -21.188 74.760 1.00 48.34 80 ASP B C 1
ATOM 2727 O O . ASP B 1 80 ? -71.089 -20.530 75.667 1.00 52.17 80 ASP B O 1
ATOM 2732 N N . VAL B 1 81 ? -70.781 -20.975 73.451 1.00 45.36 81 VAL B N 1
ATOM 2733 C CA . VAL B 1 81 ? -71.340 -19.704 72.875 1.00 48.37 81 VAL B CA 1
ATOM 2734 C C . VAL B 1 81 ? -72.582 -19.933 71.992 1.00 43.12 81 VAL B C 1
ATOM 2735 O O . VAL B 1 81 ? -73.405 -19.024 71.904 1.00 44.77 81 VAL B O 1
ATOM 2739 N N . THR B 1 82 ? -72.730 -21.090 71.364 1.00 44.37 82 THR B N 1
ATOM 2740 C CA . THR B 1 82 ? -73.864 -21.432 70.458 1.00 46.10 82 THR B CA 1
ATOM 2741 C C . THR B 1 82 ? -75.220 -21.108 71.108 1.00 44.75 82 THR B C 1
ATOM 2742 O O . THR B 1 82 ? -76.133 -20.676 70.404 1.00 40.10 82 THR B O 1
ATOM 2746 N N . PRO B 1 83 ? -75.435 -21.289 72.437 1.00 44.26 83 PRO B N 1
ATOM 2747 C CA . PRO B 1 83 ? -76.727 -20.995 73.055 1.00 46.01 83 PRO B CA 1
ATOM 2748 C C . PRO B 1 83 ? -77.102 -19.509 72.990 1.00 47.93 83 PRO B C 1
ATOM 2749 O O . PRO B 1 83 ? -78.288 -19.223 73.011 1.00 50.21 83 PRO B O 1
ATOM 2753 N N . GLY B 1 84 ? -76.095 -18.625 72.909 1.00 46.03 84 GLY B N 1
ATOM 2754 C CA . GLY B 1 84 ? -76.245 -17.161 72.919 1.00 42.10 84 GLY B CA 1
ATOM 2755 C C . GLY B 1 84 ? -76.620 -16.573 71.574 1.00 45.98 84 GLY B C 1
ATOM 2756 O O . GLY B 1 84 ? -76.862 -15.333 71.548 1.00 55.22 84 GLY B O 1
ATOM 2757 N N . LEU B 1 85 ? -76.680 -17.380 70.507 1.00 47.96 85 LEU B N 1
ATOM 2758 C CA . LEU B 1 85 ? -76.853 -16.888 69.109 1.00 48.44 85 LEU B CA 1
ATOM 2759 C C . LEU B 1 85 ? -78.323 -16.556 68.819 1.00 52.34 85 LEU B C 1
ATOM 2760 O O . LEU B 1 85 ? -78.580 -15.999 67.753 1.00 62.53 85 LEU B O 1
ATOM 2765 N N . ARG B 1 86 ? -79.245 -16.888 69.730 1.00 52.50 86 ARG B N 1
ATOM 2766 C CA . ARG B 1 86 ? -80.704 -16.678 69.529 1.00 55.05 86 ARG B CA 1
ATOM 2767 C C . ARG B 1 86 ? -80.966 -15.191 69.264 1.00 54.71 86 ARG B C 1
ATOM 2768 O O . ARG B 1 86 ? -80.396 -14.364 69.979 1.00 67.25 86 ARG B O 1
ATOM 2776 N N . GLY B 1 87 ? -81.768 -14.862 68.249 1.00 51.27 87 GLY B N 1
ATOM 2777 C CA . GLY B 1 87 ? -82.266 -13.496 67.974 1.00 50.42 87 GLY B CA 1
ATOM 2778 C C . GLY B 1 87 ? -81.191 -12.565 67.430 1.00 49.25 87 GLY B C 1
ATOM 2779 O O . GLY B 1 87 ? -81.548 -11.467 66.974 1.00 46.06 87 GLY B O 1
ATOM 2780 N N . LYS B 1 88 ? -79.924 -12.986 67.460 1.00 48.55 88 LYS B N 1
ATOM 2781 C CA . LYS B 1 88 ? -78.786 -12.194 66.926 1.00 47.32 88 LYS B CA 1
ATOM 2782 C C . LYS B 1 88 ? -78.823 -12.213 65.401 1.00 48.54 88 LYS B C 1
ATOM 2783 O O . LYS B 1 88 ? -79.511 -13.057 64.826 1.00 48.64 88 LYS B O 1
ATOM 2789 N N . LEU B 1 89 ? -78.119 -11.267 64.775 1.00 52.80 89 LEU B N 1
ATOM 2790 C CA . LEU B 1 89 ? -77.822 -11.227 63.313 1.00 49.67 89 LEU B CA 1
ATOM 2791 C C . LEU B 1 89 ? -76.322 -11.457 63.153 1.00 46.19 89 LEU B C 1
ATOM 2792 O O . LEU B 1 89 ? -75.552 -10.633 63.677 1.00 42.82 89 LEU B O 1
ATOM 2797 N N . ILE B 1 90 ? -75.929 -12.563 62.517 1.00 45.74 90 ILE B N 1
ATOM 2798 C CA . ILE B 1 90 ? -74.502 -12.819 62.165 1.00 45.21 90 ILE B CA 1
ATOM 2799 C C . ILE B 1 90 ? -74.291 -12.257 60.759 1.00 44.18 90 ILE B C 1
ATOM 2800 O O . ILE B 1 90 ? -75.056 -12.643 59.845 1.00 43.07 90 ILE B O 1
ATOM 2805 N N . VAL B 1 91 ? -73.332 -11.336 60.630 1.00 44.36 91 VAL B N 1
ATOM 2806 C CA . VAL B 1 91 ? -72.854 -10.785 59.330 1.00 44.53 91 VAL B CA 1
ATOM 2807 C C . VAL B 1 91 ? -71.424 -11.277 59.118 1.00 42.47 91 VAL B C 1
ATOM 2808 O O . VAL B 1 91 ? -70.505 -10.761 59.790 1.00 38.15 91 VAL B O 1
ATOM 2812 N N . GLU B 1 92 ? -71.276 -12.269 58.240 1.00 42.50 92 GLU B N 1
ATOM 2813 C CA . GLU B 1 92 ? -70.005 -12.988 57.958 1.00 43.46 92 GLU B CA 1
ATOM 2814 C C . GLU B 1 92 ? -69.307 -12.279 56.791 1.00 45.88 92 GLU B C 1
ATOM 2815 O O . GLU B 1 92 ? -69.709 -12.496 55.620 1.00 49.64 92 GLU B O 1
ATOM 2821 N N . LEU B 1 93 ? -68.316 -11.442 57.112 1.00 45.32 93 LEU B N 1
ATOM 2822 C CA . LEU B 1 93 ? -67.603 -10.551 56.155 1.00 43.03 93 LEU B CA 1
ATOM 2823 C C . LEU B 1 93 ? -66.198 -11.092 55.896 1.00 43.48 93 LEU B C 1
ATOM 2824 O O . LEU B 1 93 ? -65.392 -10.370 55.293 1.00 44.26 93 LEU B O 1
ATOM 2829 N N . THR B 1 94 ? -65.919 -12.310 56.357 1.00 45.87 94 THR B N 1
ATOM 2830 C CA . THR B 1 94 ? -64.643 -13.021 56.093 1.00 45.46 94 THR B CA 1
ATOM 2831 C C . THR B 1 94 ? -64.769 -13.659 54.702 1.00 42.69 94 THR B C 1
ATOM 2832 O O . THR B 1 94 ? -65.910 -13.968 54.287 1.00 35.87 94 THR B O 1
ATOM 2836 N N . SER B 1 95 ? -63.643 -13.826 54.004 1.00 41.49 95 SER B N 1
ATOM 2837 C CA . SER B 1 95 ? -63.578 -14.404 52.641 1.00 38.24 95 SER B CA 1
ATOM 2838 C C . SER B 1 95 ? -63.883 -15.895 52.740 1.00 39.30 95 SER B C 1
ATOM 2839 O O . SER B 1 95 ? -63.302 -16.547 53.599 1.00 37.83 95 SER B O 1
ATOM 2842 N N . GLY B 1 96 ? -64.789 -16.403 51.906 1.00 47.59 96 GLY B N 1
ATOM 2843 C CA . GLY B 1 96 ? -65.143 -17.838 51.873 1.00 51.32 96 GLY B CA 1
ATOM 2844 C C . GLY B 1 96 ? -65.738 -18.275 50.546 1.00 52.51 96 GLY B C 1
ATOM 2845 O O . GLY B 1 96 ? -65.812 -17.434 49.629 1.00 51.21 96 GLY B O 1
ATOM 2846 N N . THR B 1 97 ? -66.145 -19.547 50.457 1.00 51.35 97 THR B N 1
ATOM 2847 C CA . THR B 1 97 ? -66.730 -20.180 49.249 1.00 52.47 97 THR B CA 1
ATOM 2848 C C . THR B 1 97 ? -68.245 -20.039 49.302 1.00 53.21 97 THR B C 1
ATOM 2849 O O . THR B 1 97 ? -68.802 -19.780 50.362 1.00 58.82 97 THR B O 1
ATOM 2853 N N . PRO B 1 98 ? -68.966 -20.196 48.173 1.00 55.35 98 PRO B N 1
ATOM 2854 C CA . PRO B 1 98 ? -70.429 -20.136 48.190 1.00 58.04 98 PRO B CA 1
ATOM 2855 C C . PRO B 1 98 ? -71.067 -21.279 48.998 1.00 58.51 98 PRO B C 1
ATOM 2856 O O . PRO B 1 98 ? -72.055 -21.030 49.667 1.00 57.25 98 PRO B O 1
ATOM 2860 N N . GLU B 1 99 ? -70.513 -22.496 48.933 1.00 59.83 99 GLU B N 1
ATOM 2861 C CA . GLU B 1 99 ? -71.028 -23.646 49.731 1.00 58.67 99 GLU B CA 1
ATOM 2862 C C . GLU B 1 99 ? -70.850 -23.284 51.212 1.00 63.16 99 GLU B C 1
ATOM 2863 O O . GLU B 1 99 ? -71.792 -23.538 51.989 1.00 74.87 99 GLU B O 1
ATOM 2865 N N . GLY B 1 100 ? -69.714 -22.668 51.577 1.00 61.30 100 GLY B N 1
ATOM 2866 C CA . GLY B 1 100 ? -69.423 -22.170 52.940 1.00 58.01 100 GLY B CA 1
ATOM 2867 C C . GLY B 1 100 ? -70.484 -21.200 53.457 1.00 56.54 100 GLY B C 1
ATOM 2868 O O . GLY B 1 100 ? -70.803 -21.255 54.654 1.00 52.69 100 GLY B O 1
ATOM 2869 N N . ALA B 1 101 ? -71.004 -20.321 52.596 1.00 57.17 101 ALA B N 1
ATOM 2870 C CA . ALA B 1 101 ? -72.090 -19.362 52.917 1.00 57.19 101 ALA B CA 1
ATOM 2871 C C . ALA B 1 101 ? -73.386 -20.137 53.194 1.00 56.26 101 ALA B C 1
ATOM 2872 O O . ALA B 1 101 ? -74.052 -19.852 54.209 1.00 61.77 101 ALA B O 1
ATOM 2874 N N . ARG B 1 102 ? -73.711 -21.096 52.330 1.00 51.87 102 ARG B N 1
ATOM 2875 C CA . ARG B 1 102 ? -74.961 -21.893 52.398 1.00 51.84 102 ARG B CA 1
ATOM 2876 C C . ARG B 1 102 ? -74.967 -22.751 53.680 1.00 52.38 102 ARG B C 1
ATOM 2877 O O . ARG B 1 102 ? -76.041 -22.881 54.307 1.00 52.61 102 ARG B O 1
ATOM 2885 N N . GLU B 1 103 ? -73.811 -23.290 54.076 1.00 53.39 103 GLU B N 1
ATOM 2886 C CA . GLU B 1 103 ? -73.634 -24.100 55.314 1.00 53.43 103 GLU B CA 1
ATOM 2887 C C . GLU B 1 103 ? -73.811 -23.196 56.537 1.00 50.90 103 GLU B C 1
ATOM 2888 O O . GLU B 1 103 ? -74.628 -23.522 57.382 1.00 55.16 103 GLU B O 1
ATOM 2894 N N . THR B 1 104 ? -73.067 -22.095 56.621 1.00 50.08 104 THR B N 1
ATOM 2895 C CA . THR B 1 104 ? -73.119 -21.119 57.746 1.00 49.83 104 THR B CA 1
ATOM 2896 C C . THR B 1 104 ? -74.535 -20.536 57.875 1.00 47.12 104 THR B C 1
ATOM 2897 O O . THR B 1 104 ? -74.973 -20.298 59.019 1.00 44.83 104 THR B O 1
ATOM 2901 N N . SER B 1 105 ? -75.237 -20.343 56.759 1.00 44.36 105 SER B N 1
ATOM 2902 C CA . SER B 1 105 ? -76.659 -19.917 56.755 1.00 43.34 105 SER B CA 1
ATOM 2903 C C . SER B 1 105 ? -77.478 -20.931 57.565 1.00 43.88 105 SER B C 1
ATOM 2904 O O . SER B 1 105 ? -78.149 -20.531 58.512 1.00 45.06 105 SER B O 1
ATOM 2907 N N . GLN B 1 106 ? -77.392 -22.201 57.186 1.00 46.68 106 GLN B N 1
ATOM 2908 C CA . GLN B 1 106 ? -78.208 -23.317 57.733 1.00 47.65 106 GLN B CA 1
ATOM 2909 C C . GLN B 1 106 ? -77.911 -23.523 59.229 1.00 44.90 106 GLN B C 1
ATOM 2910 O O . GLN B 1 106 ? -78.867 -23.733 59.977 1.00 44.34 106 GLN B O 1
ATOM 2916 N N . TRP B 1 107 ? -76.654 -23.445 59.665 1.00 44.41 107 TRP B N 1
ATOM 2917 C CA . TRP B 1 107 ? -76.275 -23.682 61.085 1.00 50.25 107 TRP B CA 1
ATOM 2918 C C . TRP B 1 107 ? -76.730 -22.500 61.950 1.00 54.98 107 TRP B C 1
ATOM 2919 O O . TRP B 1 107 ? -77.180 -22.754 63.101 1.00 59.07 107 TRP B O 1
ATOM 2930 N N . THR B 1 108 ? -76.605 -21.258 61.467 1.00 56.67 108 THR B N 1
ATOM 2931 C CA . THR B 1 108 ? -77.041 -20.052 62.224 1.00 54.60 108 THR B CA 1
ATOM 2932 C C . THR B 1 108 ? -78.560 -20.119 62.414 1.00 51.70 108 THR B C 1
ATOM 2933 O O . THR B 1 108 ? -79.026 -19.898 63.540 1.00 49.74 108 THR B O 1
ATOM 2937 N N . ALA B 1 109 ? -79.305 -20.405 61.351 1.00 51.90 109 ALA B N 1
ATOM 2938 C CA . ALA B 1 109 ? -80.779 -20.531 61.358 1.00 52.10 109 ALA B CA 1
ATOM 2939 C C . ALA B 1 109 ? -81.182 -21.597 62.385 1.00 54.85 109 ALA B C 1
ATOM 2940 O O . ALA B 1 109 ? -82.171 -21.393 63.102 1.00 56.79 109 ALA B O 1
ATOM 2942 N N . ALA B 1 110 ? -80.415 -22.680 62.483 1.00 55.10 110 ALA B N 1
ATOM 2943 C CA . ALA B 1 110 ? -80.695 -23.826 63.374 1.00 58.89 110 ALA B CA 1
ATOM 2944 C C . ALA B 1 110 ? -80.460 -23.448 64.842 1.00 59.87 110 ALA B C 1
ATOM 2945 O O . ALA B 1 110 ? -80.901 -24.230 65.701 1.00 76.64 110 ALA B O 1
ATOM 2947 N N . HIS B 1 111 ? -79.802 -22.322 65.131 1.00 54.03 111 HIS B N 1
ATOM 2948 C CA . HIS B 1 111 ? -79.578 -21.831 66.520 1.00 50.01 111 HIS B CA 1
ATOM 2949 C C . HIS B 1 111 ? -80.380 -20.553 66.784 1.00 48.85 111 HIS B C 1
ATOM 2950 O O . HIS B 1 111 ? -80.146 -19.938 67.819 1.00 45.88 111 HIS B O 1
ATOM 2957 N N . GLY B 1 112 ? -81.333 -20.220 65.910 1.00 52.38 112 GLY B N 1
ATOM 2958 C CA . GLY B 1 112 ? -82.263 -19.074 66.041 1.00 55.19 112 GLY B CA 1
ATOM 2959 C C . GLY B 1 112 ? -81.614 -17.733 65.720 1.00 56.35 112 GLY B C 1
ATOM 2960 O O . GLY B 1 112 ? -81.940 -16.735 66.403 1.00 50.99 112 GLY B O 1
ATOM 2961 N N . ALA B 1 113 ? -80.717 -17.684 64.732 1.00 57.26 113 ALA B N 1
ATOM 2962 C CA . ALA B 1 113 ? -79.937 -16.479 64.344 1.00 49.25 113 ALA B CA 1
ATOM 2963 C C . ALA B 1 113 ? -80.231 -16.112 62.888 1.00 43.33 113 ALA B C 1
ATOM 2964 O O . ALA B 1 113 ? -80.474 -17.014 62.085 1.00 40.91 113 ALA B O 1
ATOM 2966 N N . ARG B 1 114 ? -80.209 -14.822 62.574 1.00 43.46 114 ARG B N 1
ATOM 2967 C CA . ARG B 1 114 ? -80.397 -14.325 61.193 1.00 48.63 114 ARG B CA 1
ATOM 2968 C C . ARG B 1 114 ? -79.008 -14.212 60.562 1.00 48.84 114 ARG B C 1
ATOM 2969 O O . ARG B 1 114 ? -78.002 -14.040 61.326 1.00 44.98 114 ARG B O 1
ATOM 2977 N N . TYR B 1 115 ? -78.944 -14.342 59.230 1.00 46.73 115 TYR B N 1
ATOM 2978 C CA . TYR B 1 115 ? -77.661 -14.478 58.493 1.00 47.18 115 TYR B CA 1
ATOM 2979 C C . TYR B 1 115 ? -77.593 -13.564 57.264 1.00 48.62 115 TYR B C 1
ATOM 2980 O O . TYR B 1 115 ? -78.514 -13.595 56.377 1.00 48.70 115 TYR B O 1
ATOM 2989 N N . LEU B 1 116 ? -76.505 -12.786 57.215 1.00 46.56 116 LEU B N 1
ATOM 2990 C CA . LEU B 1 116 ? -76.013 -12.079 56.005 1.00 45.06 116 LEU B CA 1
ATOM 2991 C C . LEU B 1 116 ? -74.555 -12.473 55.764 1.00 44.24 116 LEU B C 1
ATOM 2992 O O . LEU B 1 116 ? -73.727 -12.331 56.690 1.00 44.87 116 LEU B O 1
ATOM 2997 N N . ASP B 1 117 ? -74.278 -12.971 54.560 1.00 42.05 117 ASP B N 1
ATOM 2998 C CA . ASP B 1 117 ? -72.925 -13.321 54.065 1.00 41.22 117 ASP B CA 1
ATOM 2999 C C . ASP B 1 117 ? -72.460 -12.205 53.135 1.00 42.14 117 ASP B C 1
ATOM 3000 O O . ASP B 1 117 ? -73.237 -11.844 52.215 1.00 43.53 117 ASP B O 1
ATOM 3005 N N . GLY B 1 118 ? -71.263 -11.672 53.384 1.00 40.89 118 GLY B N 1
ATOM 3006 C CA . GLY B 1 118 ? -70.769 -10.463 52.700 1.00 41.81 118 GLY B CA 1
ATOM 3007 C C . GLY B 1 118 ? -69.342 -10.575 52.202 1.00 41.07 118 GLY B C 1
ATOM 3008 O O . GLY B 1 118 ? -68.510 -11.158 52.902 1.00 41.55 118 GLY B O 1
ATOM 3009 N N . ALA B 1 119 ? -69.083 -9.999 51.027 1.00 43.17 119 ALA B N 1
ATOM 3010 C CA . ALA B 1 119 ? -67.747 -9.803 50.419 1.00 43.13 119 ALA B CA 1
ATOM 3011 C C . ALA B 1 119 ? -67.369 -8.321 50.485 1.00 42.44 119 ALA B C 1
ATOM 3012 O O . ALA B 1 119 ? -68.064 -7.508 49.838 1.00 40.98 119 ALA B O 1
ATOM 3014 N N . ILE B 1 120 ? -66.314 -7.984 51.226 1.00 41.74 120 ILE B N 1
ATOM 3015 C CA . ILE B 1 120 ? -65.747 -6.604 51.254 1.00 41.55 120 ILE B CA 1
ATOM 3016 C C . ILE B 1 120 ? -64.894 -6.406 49.993 1.00 40.62 120 ILE B C 1
ATOM 3017 O O . ILE B 1 120 ? -63.764 -6.923 49.959 1.00 39.97 120 ILE B O 1
ATOM 3022 N N . LEU B 1 121 ? -65.423 -5.692 48.996 1.00 41.24 121 LEU B N 1
ATOM 3023 C CA . LEU B 1 121 ? -64.713 -5.307 47.745 1.00 38.97 121 LEU B CA 1
ATOM 3024 C C . LEU B 1 121 ? -64.059 -3.941 47.967 1.00 38.12 121 LEU B C 1
ATOM 3025 O O . LEU B 1 121 ? -64.474 -2.963 47.319 1.00 42.84 121 LEU B O 1
ATOM 3030 N N . ALA B 1 122 ? -63.084 -3.867 48.868 1.00 32.60 122 ALA B N 1
ATOM 3031 C CA . ALA B 1 122 ? -62.461 -2.590 49.276 1.00 34.56 122 ALA B CA 1
ATOM 3032 C C . ALA B 1 122 ? -61.325 -2.865 50.250 1.00 37.46 122 ALA B C 1
ATOM 3033 O O . ALA B 1 122 ? -61.424 -3.830 51.030 1.00 48.55 122 ALA B O 1
ATOM 3035 N N . THR B 1 123 ? -60.293 -2.031 50.213 1.00 35.66 123 THR B N 1
ATOM 3036 C CA . THR B 1 123 ? -59.146 -2.081 51.144 1.00 33.89 123 THR B CA 1
ATOM 3037 C C . THR B 1 123 ? -59.544 -1.294 52.382 1.00 34.89 123 THR B C 1
ATOM 3038 O O . THR B 1 123 ? -60.527 -0.567 52.328 1.00 33.55 123 THR B O 1
ATOM 3042 N N . PRO B 1 124 ? -58.832 -1.431 53.523 1.00 38.35 124 PRO B N 1
ATOM 3043 C CA . PRO B 1 124 ? -59.176 -0.719 54.764 1.00 41.64 124 PRO B CA 1
ATOM 3044 C C . PRO B 1 124 ? -59.480 0.780 54.597 1.00 42.79 124 PRO B C 1
ATOM 3045 O O . PRO B 1 124 ? -60.463 1.245 55.135 1.00 51.35 124 PRO B O 1
ATOM 3049 N N . ASP B 1 125 ? -58.618 1.490 53.866 1.00 41.95 125 ASP B N 1
ATOM 3050 C CA . ASP B 1 125 ? -58.721 2.950 53.599 1.00 39.61 125 ASP B CA 1
ATOM 3051 C C . ASP B 1 125 ? -60.090 3.304 52.985 1.00 37.44 125 ASP B C 1
ATOM 3052 O O . ASP B 1 125 ? -60.470 4.467 53.077 1.00 34.66 125 ASP B O 1
ATOM 3057 N N . PHE B 1 126 ? -60.812 2.359 52.379 1.00 37.95 126 PHE B N 1
ATOM 3058 C CA . PHE B 1 126 ? -62.104 2.616 51.684 1.00 41.27 126 PHE B CA 1
ATOM 3059 C C . PHE B 1 126 ? -63.318 2.388 52.603 1.00 42.27 126 PHE B C 1
ATOM 3060 O O . PHE B 1 126 ? -64.434 2.836 52.251 1.00 40.97 126 PHE B O 1
ATOM 3068 N N . ILE B 1 127 ? -63.145 1.683 53.722 1.00 45.14 127 ILE B N 1
ATOM 3069 C CA . ILE B 1 127 ? -64.208 1.511 54.753 1.00 47.34 127 ILE B CA 1
ATOM 3070 C C . ILE B 1 127 ? -64.340 2.850 55.482 1.00 46.13 127 ILE B C 1
ATOM 3071 O O . ILE B 1 127 ? -63.294 3.372 55.948 1.00 44.17 127 ILE B O 1
ATOM 3076 N N . GLY B 1 128 ? -65.567 3.383 55.532 1.00 46.66 128 GLY B N 1
ATOM 3077 C CA . GLY B 1 128 ? -65.886 4.700 56.114 1.00 52.31 128 GLY B CA 1
ATOM 3078 C C . GLY B 1 128 ? -66.255 5.724 55.055 1.00 54.07 128 GLY B C 1
ATOM 3079 O O . GLY B 1 128 ? -66.890 6.730 55.418 1.00 53.98 128 GLY B O 1
ATOM 3080 N N . THR B 1 129 ? -65.889 5.468 53.794 1.00 56.86 129 THR B N 1
ATOM 3081 C CA . THR B 1 129 ? -65.991 6.419 52.652 1.00 55.42 129 THR B CA 1
ATOM 3082 C C . THR B 1 129 ? -67.192 6.046 51.774 1.00 53.42 129 THR B C 1
ATOM 3083 O O . THR B 1 129 ? -67.602 4.868 51.826 1.00 57.57 129 THR B O 1
ATOM 3087 N N . ASP B 1 130 ? -67.698 6.997 50.982 1.00 50.67 130 ASP B N 1
ATOM 3088 C CA . ASP B 1 130 ? -68.936 6.843 50.161 1.00 57.64 130 ASP B CA 1
ATOM 3089 C C . ASP B 1 130 ? -68.697 5.801 49.063 1.00 54.71 130 ASP B C 1
ATOM 3090 O O . ASP B 1 130 ? -69.688 5.346 48.454 1.00 46.52 130 ASP B O 1
ATOM 3095 N N . ALA B 1 131 ? -67.422 5.483 48.806 1.00 57.84 131 ALA B N 1
ATOM 3096 C CA . ALA B 1 131 ? -66.942 4.576 47.735 1.00 58.17 131 ALA B CA 1
ATOM 3097 C C . ALA B 1 131 ? -66.840 3.134 48.258 1.00 54.55 131 ALA B C 1
ATOM 3098 O O . ALA B 1 131 ? -66.983 2.204 47.447 1.00 50.55 131 ALA B O 1
ATOM 3100 N N . GLY B 1 132 ? -66.588 2.954 49.560 1.00 53.38 132 GLY B N 1
ATOM 3101 C CA . GLY B 1 132 ? -66.546 1.639 50.230 1.00 52.49 132 GLY B CA 1
ATOM 3102 C C . GLY B 1 132 ? -67.626 0.707 49.699 1.00 51.99 132 GLY B C 1
ATOM 3103 O O . GLY B 1 132 ? -68.835 1.028 49.863 1.00 49.55 132 GLY B O 1
ATOM 3104 N N . THR B 1 133 ? -67.229 -0.398 49.060 1.00 47.97 133 THR B N 1
ATOM 3105 C CA . THR B 1 133 ? -68.168 -1.393 48.482 1.00 46.56 133 THR B CA 1
ATOM 3106 C C . THR B 1 133 ? -68.091 -2.699 49.267 1.00 46.34 133 THR B C 1
ATOM 3107 O O . THR B 1 133 ? -66.991 -3.272 49.352 1.00 49.03 133 THR B O 1
ATOM 3111 N N . ILE B 1 134 ? -69.231 -3.127 49.811 1.00 43.71 134 ILE B N 1
ATOM 3112 C CA . ILE B 1 134 ? -69.446 -4.464 50.425 1.00 43.96 134 ILE B CA 1
ATOM 3113 C C . ILE B 1 134 ? -70.720 -5.041 49.811 1.00 45.43 134 ILE B C 1
ATOM 3114 O O . ILE B 1 134 ? -71.728 -4.335 49.813 1.00 40.84 134 ILE B O 1
ATOM 3119 N N . LEU B 1 135 ? -70.652 -6.261 49.276 1.00 49.93 135 LEU B N 1
ATOM 3120 C CA . LEU B 1 135 ? -71.825 -6.979 48.715 1.00 53.31 135 LEU B CA 1
ATOM 3121 C C . LEU B 1 135 ? -72.337 -7.953 49.773 1.00 53.70 135 LEU B C 1
ATOM 3122 O O . LEU B 1 135 ? -71.519 -8.746 50.280 1.00 60.35 135 LEU B O 1
ATOM 3127 N N . LEU B 1 136 ? -73.630 -7.885 50.098 1.00 49.35 136 LEU B N 1
ATOM 3128 C CA . LEU B 1 136 ? -74.279 -8.772 51.097 1.00 47.67 136 LEU B CA 1
ATOM 3129 C C . LEU B 1 136 ? -75.360 -9.593 50.404 1.00 46.68 136 LEU B C 1
ATOM 3130 O O . LEU B 1 136 ? -76.153 -9.012 49.640 1.00 48.89 136 LEU B O 1
ATOM 3135 N N . SER B 1 137 ? -75.343 -10.901 50.639 1.00 44.88 137 SER B N 1
ATOM 3136 C CA . SER B 1 137 ? -76.416 -11.835 50.236 1.00 48.42 137 SER B CA 1
ATOM 3137 C C . SER B 1 137 ? -76.917 -12.573 51.482 1.00 53.42 137 SER B C 1
ATOM 3138 O O . SER B 1 137 ? -76.124 -12.743 52.441 1.00 48.30 137 SER B O 1
ATOM 3141 N N . GLY B 1 138 ? -78.187 -12.985 51.444 1.00 53.99 138 GLY B N 1
ATOM 3142 C CA . GLY B 1 138 ? -78.934 -13.565 52.574 1.00 53.08 138 GLY B CA 1
ATOM 3143 C C . GLY B 1 138 ? -80.379 -13.104 52.533 1.00 55.88 138 GLY B C 1
ATOM 3144 O O . GLY B 1 138 ? -80.834 -12.658 51.462 1.00 49.85 138 GLY B O 1
ATOM 3145 N N . ALA B 1 139 ? -81.094 -13.214 53.650 1.00 64.69 139 ALA B N 1
ATOM 3146 C CA . ALA B 1 139 ? -82.476 -12.696 53.785 1.00 65.54 139 ALA B CA 1
ATOM 3147 C C . ALA B 1 139 ? -82.454 -11.169 53.625 1.00 62.13 139 ALA B C 1
ATOM 3148 O O . ALA B 1 139 ? -81.427 -10.555 54.020 1.00 62.53 139 ALA B O 1
ATOM 3150 N N . LEU B 1 140 ? -83.532 -10.581 53.089 1.00 57.05 140 LEU B N 1
ATOM 3151 C CA . LEU B 1 140 ? -83.640 -9.120 52.827 1.00 62.50 140 LEU B CA 1
ATOM 3152 C C . LEU B 1 140 ? -83.939 -8.354 54.131 1.00 70.05 140 LEU B C 1
ATOM 3153 O O . LEU B 1 140 ? -83.233 -7.352 54.399 1.00 70.73 140 LEU B O 1
ATOM 3158 N N . GLU B 1 141 ? -84.926 -8.809 54.917 1.00 73.79 141 GLU B N 1
ATOM 3159 C CA . GLU B 1 141 ? -85.453 -8.079 56.108 1.00 74.22 141 GLU B CA 1
ATOM 3160 C C . GLU B 1 141 ? -84.294 -7.643 57.009 1.00 73.64 141 GLU B C 1
ATOM 3161 O O . GLU B 1 141 ? -84.179 -6.453 57.306 1.00 81.87 141 GLU B O 1
ATOM 3163 N N . PRO B 1 142 ? -83.397 -8.560 57.456 1.00 69.94 142 PRO B N 1
ATOM 3164 C CA . PRO B 1 142 ? -82.319 -8.192 58.378 1.00 66.71 142 PRO B CA 1
ATOM 3165 C C . PRO B 1 142 ? -81.360 -7.138 57.805 1.00 61.33 142 PRO B C 1
ATOM 3166 O O . PRO B 1 142 ? -80.724 -6.466 58.595 1.00 51.87 142 PRO B O 1
ATOM 3170 N N . PHE B 1 143 ? -81.277 -7.022 56.471 1.00 60.42 143 PHE B N 1
ATOM 3171 C CA . PHE B 1 143 ? -80.519 -5.944 55.776 1.00 56.15 143 PHE B CA 1
ATOM 3172 C C . PHE B 1 143 ? -81.334 -4.649 55.846 1.00 53.81 143 PHE B C 1
ATOM 3173 O O . PHE B 1 143 ? -80.839 -3.677 56.465 1.00 54.24 143 PHE B O 1
ATOM 3181 N N . ALA B 1 144 ? -82.535 -4.648 55.249 1.00 53.91 144 ALA B N 1
ATOM 3182 C CA . ALA B 1 144 ? -83.471 -3.495 55.177 1.00 52.97 144 ALA B CA 1
ATOM 3183 C C . ALA B 1 144 ? -83.580 -2.854 56.561 1.00 56.29 144 ALA B C 1
ATOM 3184 O O . ALA B 1 144 ? -83.432 -1.615 56.650 1.00 62.89 144 ALA B O 1
ATOM 3186 N N . ALA B 1 145 ? -83.772 -3.680 57.595 1.00 58.87 145 ALA B N 1
ATOM 3187 C CA . ALA B 1 145 ? -83.989 -3.263 59.003 1.00 63.11 145 ALA B CA 1
ATOM 3188 C C . ALA B 1 145 ? -82.769 -2.517 59.569 1.00 66.27 145 ALA B C 1
ATOM 3189 O O . ALA B 1 145 ? -82.955 -1.759 60.532 1.00 70.18 145 ALA B O 1
ATOM 3191 N N . ASN B 1 146 ? -81.570 -2.737 59.015 1.00 65.43 146 ASN B N 1
ATOM 3192 C CA . ASN B 1 146 ? -80.295 -2.200 59.564 1.00 62.78 146 ASN B CA 1
ATOM 3193 C C . ASN B 1 146 ? -79.504 -1.451 58.485 1.00 63.19 146 ASN B C 1
ATOM 3194 O O . ASN B 1 146 ? -78.267 -1.362 58.614 1.00 61.47 146 ASN B O 1
ATOM 3199 N N . GLU B 1 147 ? -80.184 -0.902 57.478 1.00 61.65 147 GLU B N 1
ATOM 3200 C CA . GLU B 1 147 ? -79.523 -0.184 56.359 1.00 62.38 147 GLU B CA 1
ATOM 3201 C C . GLU B 1 147 ? -78.556 0.856 56.942 1.00 55.52 147 GLU B C 1
ATOM 3202 O O . GLU B 1 147 ? -77.462 0.992 56.387 1.00 52.93 147 GLU B O 1
ATOM 3208 N N . ASP B 1 148 ? -78.918 1.517 58.047 1.00 54.72 148 ASP B N 1
ATOM 3209 C CA . ASP B 1 148 ? -78.093 2.557 58.724 1.00 58.07 148 ASP B CA 1
ATOM 3210 C C . ASP B 1 148 ? -76.751 1.992 59.202 1.00 55.10 148 ASP B C 1
ATOM 3211 O O . ASP B 1 148 ? -75.776 2.764 59.168 1.00 56.74 148 ASP B O 1
ATOM 3216 N N . VAL B 1 149 ? -76.701 0.729 59.641 1.00 49.64 149 VAL B N 1
ATOM 3217 C CA . VAL B 1 149 ? -75.460 0.086 60.177 1.00 46.52 149 VAL B CA 1
ATOM 3218 C C . VAL B 1 149 ? -74.499 -0.172 59.020 1.00 47.59 149 VAL B C 1
ATOM 3219 O O . VAL B 1 149 ? -73.276 0.004 59.195 1.00 44.48 149 VAL B O 1
ATOM 3223 N N . PHE B 1 150 ? -75.046 -0.602 57.887 1.00 50.29 150 PHE B N 1
ATOM 3224 C CA . PHE B 1 150 ? -74.274 -0.957 56.671 1.00 53.61 150 PHE B CA 1
ATOM 3225 C C . PHE B 1 150 ? -73.724 0.332 56.044 1.00 56.27 150 PHE B C 1
ATOM 3226 O O . PHE B 1 150 ? -72.541 0.346 55.679 1.00 59.03 150 PHE B O 1
ATOM 3234 N N . ARG B 1 151 ? -74.537 1.391 55.979 1.00 60.14 151 ARG B N 1
ATOM 3235 C CA . ARG B 1 151 ? -74.133 2.730 55.461 1.00 58.51 151 ARG B CA 1
ATOM 3236 C C . ARG B 1 151 ? -72.899 3.251 56.219 1.00 50.30 151 ARG B C 1
ATOM 3237 O O . ARG B 1 151 ? -72.100 3.954 55.588 1.00 50.00 151 ARG B O 1
ATOM 3245 N N . ALA B 1 152 ? -72.725 2.901 57.496 1.00 43.11 152 ALA B N 1
ATOM 3246 C CA . ALA B 1 152 ? -71.590 3.354 58.334 1.00 40.68 152 ALA B CA 1
ATOM 3247 C C . ALA B 1 152 ? -70.274 2.720 57.863 1.00 40.17 152 ALA B C 1
ATOM 3248 O O . ALA B 1 152 ? -69.202 3.281 58.183 1.00 37.94 152 ALA B O 1
ATOM 3250 N N . LEU B 1 153 ? -70.360 1.573 57.182 1.00 42.66 153 LEU B N 1
ATOM 3251 C CA . LEU B 1 153 ? -69.191 0.799 56.675 1.00 42.39 153 LEU B CA 1
ATOM 3252 C C . LEU B 1 153 ? -68.806 1.313 55.289 1.00 43.36 153 LEU B C 1
ATOM 3253 O O . LEU B 1 153 ? -67.593 1.309 54.999 1.00 46.70 153 LEU B O 1
ATOM 3258 N N . GLY B 1 154 ? -69.793 1.722 54.478 1.00 45.55 154 GLY B N 1
ATOM 3259 C CA . GLY B 1 154 ? -69.572 2.290 53.131 1.00 46.87 154 GLY B CA 1
ATOM 3260 C C . GLY B 1 154 ? -70.841 2.828 52.477 1.00 45.16 154 GLY B C 1
ATOM 3261 O O . GLY B 1 154 ? -71.945 2.332 52.791 1.00 44.72 154 GLY B O 1
ATOM 3262 N N . GLY B 1 155 ? -70.671 3.795 51.568 1.00 44.98 155 GLY B N 1
ATOM 3263 C CA . GLY B 1 155 ? -71.751 4.416 50.785 1.00 43.61 155 GLY B CA 1
ATOM 3264 C C . GLY B 1 155 ? -72.222 3.517 49.667 1.00 45.13 155 GLY B C 1
ATOM 3265 O O . GLY B 1 155 ? -73.316 3.785 49.137 1.00 46.62 155 GLY B O 1
ATOM 3266 N N . ASN B 1 156 ? -71.434 2.492 49.321 1.00 52.57 156 ASN B N 1
ATOM 3267 C CA . ASN B 1 156 ? -71.749 1.528 48.226 1.00 54.46 156 ASN B CA 1
ATOM 3268 C C . ASN B 1 156 ? -71.948 0.109 48.790 1.00 54.27 156 ASN B C 1
ATOM 3269 O O . ASN B 1 156 ? -71.557 -0.858 48.107 1.00 58.65 156 ASN B O 1
ATOM 3274 N N . VAL B 1 157 ? -72.558 -0.026 49.968 1.00 59.40 157 VAL B N 1
ATOM 3275 C CA . VAL B 1 157 ? -72.896 -1.353 50.566 1.00 58.02 157 VAL B CA 1
ATOM 3276 C C . VAL B 1 157 ? -74.285 -1.768 50.087 1.00 53.66 157 VAL B C 1
ATOM 3277 O O . VAL B 1 157 ? -75.235 -1.049 50.386 1.00 57.07 157 VAL B O 1
ATOM 3281 N N . GLN B 1 158 ? -74.377 -2.910 49.411 1.00 55.70 158 GLN B N 1
ATOM 3282 C CA . GLN B 1 158 ? -75.545 -3.334 48.596 1.00 57.26 158 GLN B CA 1
ATOM 3283 C C . GLN B 1 158 ? -76.001 -4.729 49.026 1.00 59.26 158 GLN B C 1
ATOM 3284 O O . GLN B 1 158 ? -75.158 -5.558 49.420 1.00 69.53 158 GLN B O 1
ATOM 3290 N N . HIS B 1 159 ? -77.299 -4.987 48.943 1.00 57.08 159 HIS B N 1
ATOM 3291 C CA . HIS B 1 159 ? -77.875 -6.347 49.045 1.00 55.46 159 HIS B CA 1
ATOM 3292 C C . HIS B 1 159 ? -78.125 -6.839 47.617 1.00 58.29 159 HIS B C 1
ATOM 3293 O O . HIS B 1 159 ? -78.753 -6.083 46.836 1.00 58.62 159 HIS B O 1
ATOM 3300 N N . ILE B 1 160 ? -77.652 -8.039 47.271 1.00 58.85 160 ILE B N 1
ATOM 3301 C CA . ILE B 1 160 ? -77.559 -8.483 45.850 1.00 56.52 160 ILE B CA 1
ATOM 3302 C C . ILE B 1 160 ? -78.429 -9.718 45.583 1.00 60.99 160 ILE B C 1
ATOM 3303 O O . ILE B 1 160 ? -78.473 -10.111 44.402 1.00 66.41 160 ILE B O 1
ATOM 3308 N N . GLY B 1 161 ? -79.095 -10.298 46.597 1.00 60.44 161 GLY B N 1
ATOM 3309 C CA . GLY B 1 161 ? -79.990 -11.461 46.410 1.00 59.75 161 GLY B CA 1
ATOM 3310 C C . GLY B 1 161 ? -80.200 -12.300 47.670 1.00 63.03 161 GLY B C 1
ATOM 3311 O O . GLY B 1 161 ? -79.369 -12.243 48.607 1.00 58.46 161 GLY B O 1
ATOM 3312 N N . THR B 1 162 ? -81.278 -13.088 47.662 1.00 60.36 162 THR B N 1
ATOM 3313 C CA . THR B 1 162 ? -81.688 -14.022 48.744 1.00 62.64 162 THR B CA 1
ATOM 3314 C C . THR B 1 162 ? -80.624 -15.108 48.904 1.00 61.05 162 THR B C 1
ATOM 3315 O O . THR B 1 162 ? -80.110 -15.275 50.022 1.00 60.72 162 THR B O 1
ATOM 3319 N N . GLU B 1 163 ? -80.320 -15.811 47.815 1.00 62.74 163 GLU B N 1
ATOM 3320 C CA . GLU B 1 163 ? -79.346 -16.941 47.766 1.00 55.64 163 GLU B CA 1
ATOM 3321 C C . GLU B 1 163 ? -78.038 -16.491 48.414 1.00 49.72 163 GLU B C 1
ATOM 3322 O O . GLU B 1 163 ? -77.397 -15.570 47.923 1.00 48.67 163 GLU B O 1
ATOM 3328 N N . PRO B 1 164 ? -77.633 -17.072 49.566 1.00 49.31 164 PRO B N 1
ATOM 3329 C CA . PRO B 1 164 ? -76.529 -16.523 50.365 1.00 50.63 164 PRO B CA 1
ATOM 3330 C C . PRO B 1 164 ? -75.100 -16.769 49.852 1.00 49.28 164 PRO B C 1
ATOM 3331 O O . PRO B 1 164 ? -74.181 -16.114 50.313 1.00 50.87 164 PRO B O 1
ATOM 3335 N N . GLY B 1 165 ? -74.932 -17.695 48.914 1.00 53.28 165 GLY B N 1
ATOM 3336 C CA . GLY B 1 165 ? -73.639 -17.951 48.249 1.00 54.81 165 GLY B CA 1
ATOM 3337 C C . GLY B 1 165 ? -73.268 -16.881 47.233 1.00 55.00 165 GLY B C 1
ATOM 3338 O O . GLY B 1 165 ? -72.071 -16.797 46.912 1.00 59.18 165 GLY B O 1
ATOM 3339 N N . LEU B 1 166 ? -74.239 -16.087 46.757 1.00 53.18 166 LEU B N 1
ATOM 3340 C CA . LEU B 1 166 ? -74.080 -15.121 45.635 1.00 55.95 166 LEU B CA 1
ATOM 3341 C C . LEU B 1 166 ? -72.903 -14.186 45.921 1.00 55.71 166 LEU B C 1
ATOM 3342 O O . LEU B 1 166 ? -72.081 -14.016 45.011 1.00 58.68 166 LEU B O 1
ATOM 3347 N N . ALA B 1 167 ? -72.810 -13.645 47.143 1.00 54.73 167 ALA B N 1
ATOM 3348 C CA . ALA B 1 167 ? -71.760 -12.687 47.563 1.00 50.80 167 ALA B CA 1
ATOM 3349 C C . ALA B 1 167 ? -70.376 -13.283 47.310 1.00 47.74 167 ALA B C 1
ATOM 3350 O O . ALA B 1 167 ? -69.546 -12.600 46.713 1.00 47.78 167 ALA B O 1
ATOM 3352 N N . ASN B 1 168 ? -70.131 -14.508 47.763 1.00 45.91 168 ASN B N 1
ATOM 3353 C CA . ASN B 1 168 ? -68.794 -15.147 47.646 1.00 48.00 168 ASN B CA 1
ATOM 3354 C C . ASN B 1 168 ? -68.466 -15.532 46.196 1.00 48.89 168 ASN B C 1
ATOM 3355 O O . ASN B 1 168 ? -67.282 -15.411 45.809 1.00 49.37 168 ASN B O 1
ATOM 3360 N N . ALA B 1 169 ? -69.446 -15.994 45.420 1.00 49.72 169 ALA B N 1
ATOM 3361 C CA . ALA B 1 169 ? -69.246 -16.316 43.989 1.00 53.43 169 ALA B CA 1
ATOM 3362 C C . ALA B 1 169 ? -68.682 -15.070 43.301 1.00 56.75 169 ALA B C 1
ATOM 3363 O O . ALA B 1 169 ? -67.564 -15.155 42.753 1.00 56.83 169 ALA B O 1
ATOM 3365 N N . LEU B 1 170 ? -69.420 -13.955 43.404 1.00 56.78 170 LEU B N 1
ATOM 3366 C CA . LEU B 1 170 ? -69.072 -12.606 42.870 1.00 53.18 170 LEU B CA 1
ATOM 3367 C C . LEU B 1 170 ? -67.701 -12.175 43.413 1.00 51.24 170 LEU B C 1
ATOM 3368 O O . LEU B 1 170 ? -66.905 -11.641 42.623 1.00 49.17 170 LEU B O 1
ATOM 3373 N N . ASP B 1 171 ? -67.448 -12.388 44.714 1.00 46.10 171 ASP B N 1
ATOM 3374 C CA . ASP B 1 171 ? -66.174 -12.028 45.390 1.00 43.95 171 ASP B CA 1
ATOM 3375 C C . ASP B 1 171 ? -65.018 -12.673 44.628 1.00 50.51 171 ASP B C 1
ATOM 3376 O O . ASP B 1 171 ? -64.028 -11.970 44.332 1.00 58.90 171 ASP B O 1
ATOM 3381 N N . SER B 1 172 ? -65.141 -13.968 44.325 1.00 52.32 172 SER B N 1
ATOM 3382 C CA . SER B 1 172 ? -64.075 -14.762 43.664 1.00 51.25 172 SER B CA 1
ATOM 3383 C C . SER B 1 172 ? -63.819 -14.221 42.247 1.00 50.29 172 SER B C 1
ATOM 3384 O O . SER B 1 172 ? -62.639 -14.102 41.885 1.00 52.12 172 SER B O 1
ATOM 3387 N N . ALA B 1 173 ? -64.872 -13.882 41.498 1.00 48.13 173 ALA B N 1
ATOM 3388 C CA . ALA B 1 173 ? -64.780 -13.267 40.152 1.00 55.40 173 ALA B CA 1
ATOM 3389 C C . ALA B 1 173 ? -64.019 -11.936 40.240 1.00 57.54 173 ALA B C 1
ATOM 3390 O O . ALA B 1 173 ? -63.033 -11.758 39.517 1.00 53.68 173 ALA B O 1
ATOM 3392 N N . VAL B 1 174 ? -64.465 -11.034 41.108 1.00 57.71 174 VAL B N 1
ATOM 3393 C CA . VAL B 1 174 ? -63.871 -9.675 41.235 1.00 51.18 174 VAL B CA 1
ATOM 3394 C C . VAL B 1 174 ? -62.424 -9.810 41.698 1.00 48.64 174 VAL B C 1
ATOM 3395 O O . VAL B 1 174 ? -61.572 -9.099 41.161 1.00 50.45 174 VAL B O 1
ATOM 3399 N N . LEU B 1 175 ? -62.153 -10.695 42.650 1.00 49.84 175 LEU B N 1
ATOM 3400 C CA . LEU B 1 175 ? -60.779 -10.870 43.193 1.00 53.79 175 LEU B CA 1
ATOM 3401 C C . LEU B 1 175 ? -59.868 -11.453 42.102 1.00 59.84 175 LEU B C 1
ATOM 3402 O O . LEU B 1 175 ? -58.651 -11.215 42.164 1.00 54.58 175 LEU B O 1
ATOM 3407 N N . ALA B 1 176 ? -60.429 -12.172 41.123 1.00 65.07 176 ALA B N 1
ATOM 3408 C CA . ALA B 1 176 ? -59.680 -12.725 39.966 1.00 57.26 176 ALA B CA 1
ATOM 3409 C C . ALA B 1 176 ? -59.090 -11.568 39.154 1.00 51.18 176 ALA B C 1
ATOM 3410 O O . ALA B 1 176 ? -57.910 -11.664 38.772 1.00 50.13 176 ALA B O 1
ATOM 3412 N N . LEU B 1 177 ? -59.904 -10.539 38.892 1.00 44.73 177 LEU B N 1
ATOM 3413 C CA . LEU B 1 177 ? -59.494 -9.265 38.246 1.00 43.66 177 LEU B CA 1
ATOM 3414 C C . LEU B 1 177 ? -58.402 -8.607 39.089 1.00 43.09 177 LEU B C 1
ATOM 3415 O O . LEU B 1 177 ? -57.335 -8.289 38.543 1.00 42.28 177 LEU B O 1
ATOM 3420 N N . MET B 1 178 ? -58.658 -8.437 40.379 1.00 40.25 178 MET B N 1
ATOM 3421 C CA . MET B 1 178 ? -57.715 -7.767 41.295 1.00 43.29 178 MET B CA 1
ATOM 3422 C C . MET B 1 178 ? -56.338 -8.448 41.203 1.00 44.88 178 MET B C 1
ATOM 3423 O O . MET B 1 178 ? -55.328 -7.732 41.065 1.00 47.76 178 MET B O 1
ATOM 3428 N N . TRP B 1 179 ? -56.288 -9.777 41.274 1.00 46.10 179 TRP B N 1
ATOM 3429 C CA . TRP B 1 179 ? -55.009 -10.551 41.259 1.00 47.59 179 TRP B CA 1
ATOM 3430 C C . TRP B 1 179 ? -54.344 -10.482 39.874 1.00 44.53 179 TRP B C 1
ATOM 3431 O O . TRP B 1 179 ? -53.106 -10.352 39.827 1.00 41.28 179 TRP B O 1
ATOM 3442 N N . GLY B 1 180 ? -55.132 -10.547 38.796 1.00 44.22 180 GLY B N 1
ATOM 3443 C CA . GLY B 1 180 ? -54.649 -10.329 37.416 1.00 45.61 180 GLY B CA 1
ATOM 3444 C C . GLY B 1 180 ? -53.811 -9.060 37.334 1.00 45.02 180 GLY B C 1
ATOM 3445 O O . GLY B 1 180 ? -52.625 -9.130 36.936 1.00 46.19 180 GLY B O 1
ATOM 3446 N N . ALA B 1 181 ? -54.405 -7.942 37.726 1.00 39.86 181 ALA B N 1
ATOM 3447 C CA . ALA B 1 181 ? -53.771 -6.608 37.750 1.00 37.91 181 ALA B CA 1
ATOM 3448 C C . ALA B 1 181 ? -52.513 -6.652 38.619 1.00 36.20 181 ALA B C 1
ATOM 3449 O O . ALA B 1 181 ? -51.490 -6.167 38.176 1.00 37.13 181 ALA B O 1
ATOM 3451 N N . LEU B 1 182 ? -52.589 -7.217 39.816 1.00 39.69 182 LEU B N 1
ATOM 3452 C CA . LEU B 1 182 ? -51.484 -7.143 40.811 1.00 43.73 182 LEU B CA 1
ATOM 3453 C C . LEU B 1 182 ? -50.292 -7.985 40.340 1.00 46.41 182 LEU B C 1
ATOM 3454 O O . LEU B 1 182 ? -49.108 -7.549 40.504 1.00 45.00 182 LEU B O 1
ATOM 3459 N N . PHE B 1 183 ? -50.577 -9.161 39.782 1.00 48.66 183 PHE B N 1
ATOM 3460 C CA . PHE B 1 183 ? -49.524 -10.075 39.277 1.00 47.03 183 PHE B CA 1
ATOM 3461 C C . PHE B 1 183 ? -49.000 -9.480 37.967 1.00 49.48 183 PHE B C 1
ATOM 3462 O O . PHE B 1 183 ? -47.807 -9.668 37.666 1.00 50.85 183 PHE B O 1
ATOM 3470 N N . GLY B 1 184 ? -49.860 -8.744 37.252 1.00 46.05 184 GLY B N 1
ATOM 3471 C CA . GLY B 1 184 ? -49.481 -7.855 36.136 1.00 47.20 184 GLY B CA 1
ATOM 3472 C C . GLY B 1 184 ? -48.434 -6.844 36.555 1.00 45.75 184 GLY B C 1
ATOM 3473 O O . GLY B 1 184 ? -47.449 -6.698 35.817 1.00 46.51 184 GLY B O 1
ATOM 3474 N N . GLY B 1 185 ? -48.633 -6.182 37.695 1.00 43.75 185 GLY B N 1
ATOM 3475 C CA . GLY B 1 185 ? -47.668 -5.238 38.275 1.00 44.72 185 GLY B CA 1
ATOM 3476 C C . GLY B 1 185 ? -46.372 -5.938 38.628 1.00 45.17 185 GLY B C 1
ATOM 3477 O O . GLY B 1 185 ? -45.299 -5.411 38.278 1.00 51.31 185 GLY B O 1
ATOM 3478 N N . LEU B 1 186 ? -46.466 -7.079 39.309 1.00 43.99 186 LEU B N 1
ATOM 3479 C CA . LEU B 1 186 ? -45.284 -7.882 39.724 1.00 48.69 186 LEU B CA 1
ATOM 3480 C C . LEU B 1 186 ? -44.413 -8.195 38.489 1.00 47.64 186 LEU B C 1
ATOM 3481 O O . LEU B 1 186 ? -43.168 -8.043 38.573 1.00 43.74 186 LEU B O 1
ATOM 3486 N N . HIS B 1 187 ? -45.047 -8.590 37.378 1.00 48.67 187 HIS B N 1
ATOM 3487 C CA . HIS B 1 187 ? -44.402 -8.802 36.051 1.00 50.35 187 HIS B CA 1
ATOM 3488 C C . HIS B 1 187 ? -43.796 -7.484 35.553 1.00 53.32 187 HIS B C 1
ATOM 3489 O O . HIS B 1 187 ? -42.591 -7.453 35.232 1.00 53.59 187 HIS B O 1
ATOM 3496 N N . ALA B 1 188 ? -44.615 -6.432 35.481 1.00 48.49 188 ALA B N 1
ATOM 3497 C CA . ALA B 1 188 ? -44.216 -5.083 35.019 1.00 44.06 188 ALA B CA 1
ATOM 3498 C C . ALA B 1 188 ? -42.982 -4.625 35.801 1.00 43.62 188 ALA B C 1
ATOM 3499 O O . ALA B 1 188 ? -42.095 -4.034 35.197 1.00 43.49 188 ALA B O 1
ATOM 3501 N N . ILE B 1 189 ? -42.917 -4.907 37.099 1.00 43.26 189 ILE B N 1
ATOM 3502 C CA . ILE B 1 189 ? -41.755 -4.544 37.966 1.00 46.18 189 ILE B CA 1
ATOM 3503 C C . ILE B 1 189 ? -40.531 -5.368 37.550 1.00 45.04 189 ILE B C 1
ATOM 3504 O O . ILE B 1 189 ? -39.420 -4.808 37.541 1.00 45.82 189 ILE B O 1
ATOM 3509 N N . ALA B 1 190 ? -40.713 -6.656 37.249 1.00 44.36 190 ALA B N 1
ATOM 3510 C CA . ALA B 1 190 ? -39.601 -7.573 36.892 1.00 44.45 190 ALA B CA 1
ATOM 3511 C C . ALA B 1 190 ? -38.973 -7.121 35.570 1.00 41.52 190 ALA B C 1
ATOM 3512 O O . ALA B 1 190 ? -37.740 -7.169 35.456 1.00 46.21 190 ALA B O 1
ATOM 3514 N N . VAL B 1 191 ? -39.814 -6.689 34.628 1.00 37.91 191 VAL B N 1
ATOM 3515 C CA . VAL B 1 191 ? -39.409 -6.099 33.316 1.00 35.97 191 VAL B CA 1
ATOM 3516 C C . VAL B 1 191 ? -38.612 -4.819 33.576 1.00 36.87 191 VAL B C 1
ATOM 3517 O O . VAL B 1 191 ? -37.464 -4.748 33.132 1.00 40.47 191 VAL B O 1
ATOM 3521 N N . CYS B 1 192 ? -39.192 -3.853 34.280 1.00 36.40 192 CYS B N 1
ATOM 3522 C CA . CYS B 1 192 ? -38.526 -2.584 34.671 1.00 38.48 192 CYS B CA 1
ATOM 3523 C C . CYS B 1 192 ? -37.157 -2.864 35.300 1.00 39.74 192 CYS B C 1
ATOM 3524 O O . CYS B 1 192 ? -36.197 -2.168 34.934 1.00 45.84 192 CYS B O 1
ATOM 3527 N N . ARG B 1 193 ? -37.065 -3.828 36.212 1.00 42.16 193 ARG B N 1
ATOM 3528 C CA . ARG B 1 193 ? -35.794 -4.172 36.902 1.00 45.20 193 ARG B CA 1
ATOM 3529 C C . ARG B 1 193 ? -34.769 -4.602 35.840 1.00 49.55 193 ARG B C 1
ATOM 3530 O O . ARG B 1 193 ? -33.607 -4.146 35.918 1.00 56.07 193 ARG B O 1
ATOM 3538 N N . ALA B 1 194 ? -35.206 -5.405 34.867 1.00 47.09 194 ALA B N 1
ATOM 3539 C CA . ALA B 1 194 ? -34.350 -6.009 33.818 1.00 48.54 194 ALA B CA 1
ATOM 3540 C C . ALA B 1 194 ? -33.870 -4.956 32.811 1.00 50.26 194 ALA B C 1
ATOM 3541 O O . ALA B 1 194 ? -32.713 -5.075 32.373 1.00 55.02 194 ALA B O 1
ATOM 3543 N N . GLU B 1 195 ? -34.725 -3.988 32.447 1.00 51.17 195 GLU B N 1
ATOM 3544 C CA . GLU B 1 195 ? -34.449 -2.924 31.435 1.00 50.15 195 GLU B CA 1
ATOM 3545 C C . GLU B 1 195 ? -34.024 -1.622 32.138 1.00 52.67 195 GLU B C 1
ATOM 3546 O O . GLU B 1 195 ? -34.236 -0.538 31.547 1.00 50.28 195 GLU B O 1
ATOM 3552 N N . GLU B 1 196 ? -33.470 -1.726 33.354 1.00 60.28 196 GLU B N 1
ATOM 3553 C CA . GLU B 1 196 ? -32.969 -0.592 34.184 1.00 63.01 196 GLU B CA 1
ATOM 3554 C C . GLU B 1 196 ? -33.938 0.607 34.110 1.00 58.46 196 GLU B C 1
ATOM 3555 O O . GLU B 1 196 ? -33.480 1.740 33.889 1.00 70.89 196 GLU B O 1
ATOM 3561 N N . ILE B 1 197 ? -35.239 0.378 34.285 1.00 54.92 197 ILE B N 1
ATOM 3562 C CA . ILE B 1 197 ? -36.279 1.450 34.409 1.00 54.48 197 ILE B CA 1
ATOM 3563 C C . ILE B 1 197 ? -36.577 1.705 35.897 1.00 55.85 197 ILE B C 1
ATOM 3564 O O . ILE B 1 197 ? -36.966 0.752 36.595 1.00 59.21 197 ILE B O 1
ATOM 3569 N N . ASP B 1 198 ? -36.430 2.951 36.360 1.00 56.45 198 ASP B N 1
ATOM 3570 C CA . ASP B 1 198 ? -36.854 3.403 37.720 1.00 55.79 198 ASP B CA 1
ATOM 3571 C C . ASP B 1 198 ? -38.366 3.147 37.865 1.00 52.32 198 ASP B C 1
ATOM 3572 O O . ASP B 1 198 ? -39.121 3.503 36.950 1.00 44.67 198 ASP B O 1
ATOM 3577 N N . LEU B 1 199 ? -38.793 2.538 38.966 1.00 49.62 199 LEU B N 1
ATOM 3578 C CA . LEU B 1 199 ? -40.211 2.131 39.182 1.00 55.65 199 LEU B CA 1
ATOM 3579 C C . LEU B 1 199 ? -41.114 3.364 39.297 1.00 54.41 199 LEU B C 1
ATOM 3580 O O . LEU B 1 199 ? -42.282 3.267 38.877 1.00 49.36 199 LEU B O 1
ATOM 3585 N N . GLY B 1 200 ? -40.578 4.483 39.790 1.00 52.90 200 GLY B N 1
ATOM 3586 C CA . GLY B 1 200 ? -41.212 5.811 39.673 1.00 50.60 200 GLY B CA 1
ATOM 3587 C C . GLY B 1 200 ? -41.758 6.048 38.268 1.00 51.26 200 GLY B C 1
ATOM 3588 O O . GLY B 1 200 ? -42.909 6.502 38.155 1.00 45.04 200 GLY B O 1
ATOM 3589 N N . GLU B 1 201 ? -40.974 5.739 37.226 1.00 55.68 201 GLU B N 1
ATOM 3590 C CA . GLU B 1 201 ? -41.385 5.921 35.801 1.00 56.41 201 GLU B CA 1
ATOM 3591 C C . GLU B 1 201 ? -42.583 5.014 35.543 1.00 52.40 201 GLU B C 1
ATOM 3592 O O . GLU B 1 201 ? -43.557 5.510 34.961 1.00 51.21 201 GLU B O 1
ATOM 3598 N N . LEU B 1 202 ? -42.530 3.755 36.002 1.00 49.93 202 LEU B N 1
ATOM 3599 C CA . LEU B 1 202 ? -43.634 2.776 35.817 1.00 47.50 202 LEU B CA 1
ATOM 3600 C C . LEU B 1 202 ? -44.870 3.335 36.509 1.00 49.85 202 LEU B C 1
ATOM 3601 O O . LEU B 1 202 ? -45.945 3.359 35.875 1.00 51.85 202 LEU B O 1
ATOM 3606 N N . GLY B 1 203 ? -44.697 3.788 37.757 1.00 51.52 203 GLY B N 1
ATOM 3607 C CA . GLY B 1 203 ? -45.736 4.448 38.566 1.00 50.55 203 GLY B CA 1
ATOM 3608 C C . GLY B 1 203 ? -46.449 5.521 37.769 1.00 53.41 203 GLY B C 1
ATOM 3609 O O . GLY B 1 203 ? -47.648 5.347 37.515 1.00 54.72 203 GLY B O 1
ATOM 3610 N N . ARG B 1 204 ? -45.727 6.563 37.339 1.00 52.58 204 ARG B N 1
ATOM 3611 C CA . ARG B 1 204 ? -46.344 7.748 36.697 1.00 54.71 204 ARG B CA 1
ATOM 3612 C C . ARG B 1 204 ? -46.900 7.335 35.324 1.00 55.39 204 ARG B C 1
ATOM 3613 O O . ARG B 1 204 ? -47.898 7.950 34.899 1.00 57.15 204 ARG B O 1
ATOM 3621 N N . GLN B 1 205 ? -46.363 6.283 34.689 1.00 56.27 205 GLN B N 1
ATOM 3622 C CA . GLN B 1 205 ? -46.885 5.785 33.381 1.00 58.35 205 GLN B CA 1
ATOM 3623 C C . GLN B 1 205 ? -48.170 4.981 33.596 1.00 59.19 205 GLN B C 1
ATOM 3624 O O . GLN B 1 205 ? -49.062 5.057 32.730 1.00 55.84 205 GLN B O 1
ATOM 3630 N N . TRP B 1 206 ? -48.277 4.233 34.693 1.00 61.06 206 TRP B N 1
ATOM 3631 C CA . TRP B 1 206 ? -49.531 3.496 34.983 1.00 62.65 206 TRP B CA 1
ATOM 3632 C C . TRP B 1 206 ? -50.643 4.479 35.369 1.00 61.70 206 TRP B C 1
ATOM 3633 O O . TRP B 1 206 ? -51.761 4.307 34.871 1.00 55.87 206 TRP B O 1
ATOM 3644 N N . ALA B 1 207 ? -50.347 5.483 36.193 1.00 60.51 207 ALA B N 1
ATOM 3645 C CA . ALA B 1 207 ? -51.292 6.577 36.515 1.00 56.45 207 ALA B CA 1
ATOM 3646 C C . ALA B 1 207 ? -51.949 7.022 35.206 1.00 56.92 207 ALA B C 1
ATOM 3647 O O . ALA B 1 207 ? -53.189 6.941 35.116 1.00 65.32 207 ALA B O 1
ATOM 3649 N N . ALA B 1 208 ? -51.132 7.389 34.212 1.00 51.82 208 ALA B N 1
ATOM 3650 C CA . ALA B 1 208 ? -51.559 7.974 32.920 1.00 55.92 208 ALA B CA 1
ATOM 3651 C C . ALA B 1 208 ? -52.365 6.966 32.094 1.00 57.62 208 ALA B C 1
ATOM 3652 O O . ALA B 1 208 ? -53.266 7.389 31.347 1.00 56.23 208 ALA B O 1
ATOM 3654 N N . THR B 1 209 ? -52.035 5.681 32.205 1.00 61.26 209 THR B N 1
ATOM 3655 C CA . THR B 1 209 ? -52.384 4.640 31.207 1.00 60.34 209 THR B CA 1
ATOM 3656 C C . THR B 1 209 ? -53.505 3.734 31.742 1.00 59.25 209 THR B C 1
ATOM 3657 O O . THR B 1 209 ? -54.101 2.984 30.937 1.00 61.17 209 THR B O 1
ATOM 3661 N N . ALA B 1 210 ? -53.778 3.803 33.052 1.00 58.62 210 ALA B N 1
ATOM 3662 C CA . ALA B 1 210 ? -54.773 2.982 33.780 1.00 54.50 210 ALA B CA 1
ATOM 3663 C C . ALA B 1 210 ? -56.142 3.132 33.132 1.00 53.95 210 ALA B C 1
ATOM 3664 O O . ALA B 1 210 ? -56.802 2.125 32.907 1.00 59.39 210 ALA B O 1
ATOM 3666 N N . PRO B 1 211 ? -56.627 4.356 32.822 1.00 49.05 211 PRO B N 1
ATOM 3667 C CA . PRO B 1 211 ? -57.932 4.502 32.183 1.00 48.73 211 PRO B CA 1
ATOM 3668 C C . PRO B 1 211 ? -58.071 3.700 30.879 1.00 49.59 211 PRO B C 1
ATOM 3669 O O . PRO B 1 211 ? -59.180 3.340 30.544 1.00 51.31 211 PRO B O 1
ATOM 3673 N N . VAL B 1 212 ? -56.968 3.463 30.161 1.00 50.18 212 VAL B N 1
ATOM 3674 C CA . VAL B 1 212 ? -56.988 2.722 28.864 1.00 53.40 212 VAL B CA 1
ATOM 3675 C C . VAL B 1 212 ? -57.369 1.277 29.179 1.00 57.37 212 VAL B C 1
ATOM 3676 O O . VAL B 1 212 ? -58.275 0.731 28.501 1.00 57.73 212 VAL B O 1
ATOM 3680 N N . VAL B 1 213 ? -56.668 0.712 30.170 1.00 57.45 213 VAL B N 1
ATOM 3681 C CA . VAL B 1 213 ? -56.840 -0.676 30.692 1.00 54.67 213 VAL B CA 1
ATOM 3682 C C . VAL B 1 213 ? -58.282 -0.826 31.204 1.00 56.68 213 VAL B C 1
ATOM 3683 O O . VAL B 1 213 ? -58.927 -1.847 30.879 1.00 56.58 213 VAL B O 1
ATOM 3687 N N . GLU B 1 214 ? -58.774 0.160 31.963 1.00 59.07 214 GLU B N 1
ATOM 3688 C CA . GLU B 1 214 ? -60.168 0.189 32.490 1.00 62.46 214 GLU B CA 1
ATOM 3689 C C . GLU B 1 214 ? -61.155 0.088 31.327 1.00 61.28 214 GLU B C 1
ATOM 3690 O O . GLU B 1 214 ? -62.057 -0.751 31.407 1.00 58.93 214 GLU B O 1
ATOM 3696 N N . GLY B 1 215 ? -60.991 0.918 30.297 1.00 58.34 215 GLY B N 1
ATOM 3697 C CA . GLY B 1 215 ? -61.794 0.843 29.063 1.00 57.88 215 GLY B CA 1
ATOM 3698 C C . GLY B 1 215 ? -61.753 -0.561 28.491 1.00 58.32 215 GLY B C 1
ATOM 3699 O O . GLY B 1 215 ? -62.826 -1.097 28.164 1.00 57.61 215 GLY B O 1
ATOM 3700 N N . LEU B 1 216 ? -60.557 -1.151 28.420 1.00 58.16 216 LEU B N 1
ATOM 3701 C CA . LEU B 1 216 ? -60.312 -2.478 27.789 1.00 59.86 216 LEU B CA 1
ATOM 3702 C C . LEU B 1 216 ? -61.057 -3.563 28.578 1.00 60.42 216 LEU B C 1
ATOM 3703 O O . LEU B 1 216 ? -61.767 -4.381 27.951 1.00 65.74 216 LEU B O 1
ATOM 3708 N N . VAL B 1 217 ? -60.916 -3.554 29.903 1.00 57.94 217 VAL B N 1
ATOM 3709 C CA . VAL B 1 217 ? -61.568 -4.547 30.804 1.00 59.99 217 VAL B CA 1
ATOM 3710 C C . VAL B 1 217 ? -63.098 -4.405 30.694 1.00 60.31 217 VAL B C 1
ATOM 3711 O O . VAL B 1 217 ? -63.773 -5.422 30.418 1.00 63.29 217 VAL B O 1
ATOM 3715 N N . ALA B 1 218 ? -63.629 -3.192 30.890 1.00 60.54 218 ALA B N 1
ATOM 3716 C CA . ALA B 1 218 ? -65.071 -2.868 30.763 1.00 58.86 218 ALA B CA 1
ATOM 3717 C C . ALA B 1 218 ? -65.588 -3.380 29.415 1.00 61.20 218 ALA B C 1
ATOM 3718 O O . ALA B 1 218 ? -66.667 -4.012 29.407 1.00 59.93 218 ALA B O 1
ATOM 3720 N N . ASP B 1 219 ? -64.833 -3.140 28.329 1.00 60.88 219 ASP B N 1
ATOM 3721 C CA . ASP B 1 219 ? -65.189 -3.549 26.940 1.00 62.47 219 ASP B CA 1
ATOM 3722 C C . ASP B 1 219 ? -65.304 -5.077 26.887 1.00 67.21 219 ASP B C 1
ATOM 3723 O O . ASP B 1 219 ? -66.355 -5.576 26.415 1.00 64.27 219 ASP B O 1
ATOM 3728 N N . LEU B 1 220 ? -64.265 -5.781 27.351 1.00 67.40 220 LEU B N 1
ATOM 3729 C CA . LEU B 1 220 ? -64.237 -7.266 27.472 1.00 65.34 220 LEU B CA 1
ATOM 3730 C C . LEU B 1 220 ? -65.587 -7.747 28.013 1.00 62.31 220 LEU B C 1
ATOM 3731 O O . LEU B 1 220 ? -66.255 -8.568 27.344 1.00 61.21 220 LEU B O 1
ATOM 3736 N N . ILE B 1 221 ? -65.974 -7.221 29.174 1.00 58.21 221 ILE B N 1
ATOM 3737 C CA . ILE B 1 221 ? -67.191 -7.651 29.914 1.00 55.84 221 ILE B CA 1
ATOM 3738 C C . ILE B 1 221 ? -68.429 -7.313 29.068 1.00 55.91 221 ILE B C 1
ATOM 3739 O O . ILE B 1 221 ? -69.188 -8.256 28.784 1.00 54.86 221 ILE B O 1
ATOM 3744 N N . LYS B 1 222 ? -68.603 -6.051 28.641 1.00 57.99 222 LYS B N 1
ATOM 3745 C CA . LYS B 1 222 ? -69.762 -5.605 27.796 1.00 59.72 222 LYS B CA 1
ATOM 3746 C C . LYS B 1 222 ? -69.882 -6.541 26.585 1.00 57.65 222 LYS B C 1
ATOM 3747 O O . LYS B 1 222 ? -70.981 -7.070 26.344 1.00 55.41 222 LYS B O 1
ATOM 3749 N N . ARG B 1 223 ? -68.774 -6.770 25.879 1.00 58.15 223 ARG B N 1
ATOM 3750 C CA . ARG B 1 223 ? -68.753 -7.520 24.592 1.00 62.79 223 ARG B CA 1
ATOM 3751 C C . ARG B 1 223 ? -69.081 -8.993 24.842 1.00 58.53 223 ARG B C 1
ATOM 3752 O O . ARG B 1 223 ? -69.915 -9.540 24.089 1.00 58.56 223 ARG B O 1
ATOM 3760 N N . THR B 1 224 ? -68.440 -9.608 25.839 1.00 56.90 224 THR B N 1
ATOM 3761 C CA . THR B 1 224 ? -68.637 -11.037 26.189 1.00 60.12 224 THR B CA 1
ATOM 3762 C C . THR B 1 224 ? -70.107 -11.270 26.543 1.00 64.25 224 THR B C 1
ATOM 3763 O O . THR B 1 224 ? -70.670 -12.287 26.110 1.00 66.26 224 THR B O 1
ATOM 3767 N N . SER B 1 225 ? -70.694 -10.348 27.305 1.00 68.25 225 SER B N 1
ATOM 3768 C CA . SER B 1 225 ? -72.114 -10.363 27.751 1.00 64.67 225 SER B CA 1
ATOM 3769 C C . SER B 1 225 ? -73.048 -10.363 26.538 1.00 64.66 225 SER B C 1
ATOM 3770 O O . SER B 1 225 ? -74.144 -10.929 26.654 1.00 65.70 225 SER B O 1
ATOM 3773 N N . ALA B 1 226 ? -72.626 -9.734 25.435 1.00 64.75 226 ALA B N 1
ATOM 3774 C CA . ALA B 1 226 ? -73.428 -9.520 24.206 1.00 65.00 226 ALA B CA 1
ATOM 3775 C C . ALA B 1 226 ? -73.054 -10.550 23.129 1.00 66.05 226 ALA B C 1
ATOM 3776 O O . ALA B 1 226 ? -73.741 -10.609 22.101 1.00 75.34 226 ALA B O 1
ATOM 3778 N N . GLY B 1 227 ? -72.008 -11.342 23.353 1.00 64.65 227 GLY B N 1
ATOM 3779 C CA . GLY B 1 227 ? -71.558 -12.384 22.415 1.00 69.30 227 GLY B CA 1
ATOM 3780 C C . GLY B 1 227 ? -70.884 -11.801 21.188 1.00 74.83 227 GLY B C 1
ATOM 3781 O O . GLY B 1 227 ? -70.850 -12.515 20.173 1.00 79.10 227 GLY B O 1
ATOM 3782 N N . ARG B 1 228 ? -70.340 -10.579 21.293 1.00 76.07 228 ARG B N 1
ATOM 3783 C CA . ARG B 1 228 ? -69.656 -9.847 20.190 1.00 74.38 228 ARG B CA 1
ATOM 3784 C C . ARG B 1 228 ? -68.181 -10.284 20.146 1.00 74.36 228 ARG B C 1
ATOM 3785 O O . ARG B 1 228 ? -67.309 -9.497 20.547 1.00 78.58 228 ARG B O 1
ATOM 3789 N N . PHE B 1 229 ? -67.902 -11.510 19.707 1.00 77.66 229 PHE B N 1
ATOM 3790 C CA . PHE B 1 229 ? -66.532 -12.092 19.674 1.00 78.27 229 PHE B CA 1
ATOM 3791 C C . PHE B 1 229 ? -65.840 -11.682 18.367 1.00 76.79 229 PHE B C 1
ATOM 3792 O O . PHE B 1 229 ? -64.645 -11.313 18.399 1.00 70.84 229 PHE B O 1
ATOM 3800 N N . VAL B 1 230 ? -66.578 -11.737 17.258 1.00 74.70 230 VAL B N 1
ATOM 3801 C CA . VAL B 1 230 ? -66.088 -11.330 15.905 1.00 75.42 230 VAL B CA 1
ATOM 3802 C C . VAL B 1 230 ? -65.698 -9.843 15.962 1.00 66.29 230 VAL B C 1
ATOM 3803 O O . VAL B 1 230 ? -66.414 -9.074 16.625 1.00 53.32 230 VAL B O 1
ATOM 3807 N N . SER B 1 231 ? -64.586 -9.493 15.303 1.00 68.04 231 SER B N 1
ATOM 3808 C CA . SER B 1 231 ? -64.149 -8.109 14.979 1.00 66.73 231 SER B CA 1
ATOM 3809 C C . SER B 1 231 ? -65.313 -7.315 14.382 1.00 69.74 231 SER B C 1
ATOM 3810 O O . SER B 1 231 ? -66.061 -7.870 13.551 1.00 73.63 231 SER B O 1
ATOM 3813 N N . ASP B 1 232 ? -65.420 -6.042 14.746 1.00 71.34 232 ASP B N 1
ATOM 3814 C CA . ASP B 1 232 ? -66.403 -5.085 14.179 1.00 72.47 232 ASP B CA 1
ATOM 3815 C C . ASP B 1 232 ? -65.827 -3.667 14.346 1.00 71.88 232 ASP B C 1
ATOM 3816 O O . ASP B 1 232 ? -64.710 -3.529 14.899 1.00 59.24 232 ASP B O 1
ATOM 3821 N N . ALA B 1 233 ? -66.561 -2.654 13.872 1.00 74.50 233 ALA B N 1
ATOM 3822 C CA . ALA B 1 233 ? -66.146 -1.231 13.832 1.00 68.23 233 ALA B CA 1
ATOM 3823 C C . ALA B 1 233 ? -65.835 -0.730 15.246 1.00 68.39 233 ALA B C 1
ATOM 3824 O O . ALA B 1 233 ? -64.963 0.158 15.372 1.00 62.70 233 ALA B O 1
ATOM 3826 N N . GLU B 1 234 ? -66.502 -1.297 16.264 1.00 71.04 234 GLU B N 1
ATOM 3827 C CA . GLU B 1 234 ? -66.486 -0.793 17.665 1.00 69.25 234 GLU B CA 1
ATOM 3828 C C . GLU B 1 234 ? -65.331 -1.432 18.459 1.00 69.19 234 GLU B C 1
ATOM 3829 O O . GLU B 1 234 ? -65.088 -0.943 19.579 1.00 73.05 234 GLU B O 1
ATOM 3832 N N . THR B 1 235 ? -64.658 -2.482 17.953 1.00 63.40 235 THR B N 1
ATOM 3833 C CA . THR B 1 235 ? -63.575 -3.161 18.726 1.00 60.97 235 THR B CA 1
ATOM 3834 C C . THR B 1 235 ? -62.373 -2.224 18.744 1.00 61.02 235 THR B C 1
ATOM 3835 O O . THR B 1 235 ? -62.141 -1.552 17.726 1.00 58.93 235 THR B O 1
ATOM 3839 N N . LEU B 1 236 ? -61.674 -2.152 19.874 1.00 62.45 236 LEU B N 1
ATOM 3840 C CA . LEU B 1 236 ? -60.456 -1.315 19.988 1.00 72.58 236 LEU B CA 1
ATOM 3841 C C . LEU B 1 236 ? -59.209 -2.195 19.856 1.00 71.09 236 LEU B C 1
ATOM 3842 O O . LEU B 1 236 ? -58.123 -1.625 19.656 1.00 81.35 236 LEU B O 1
ATOM 3847 N N . SER B 1 237 ? -59.342 -3.520 19.944 1.00 66.02 237 SER B N 1
ATOM 3848 C CA . SER B 1 237 ? -58.188 -4.460 19.932 1.00 64.38 237 SER B CA 1
ATOM 3849 C C . SER B 1 237 ? -58.618 -5.821 19.385 1.00 62.27 237 SER B C 1
ATOM 3850 O O . SER B 1 237 ? -59.664 -6.292 19.822 1.00 64.71 237 SER B O 1
ATOM 3853 N N . SER B 1 238 ? -57.852 -6.399 18.459 1.00 59.46 238 SER B N 1
ATOM 3854 C CA . SER B 1 238 ? -58.025 -7.805 18.003 1.00 61.13 238 SER B CA 1
ATOM 3855 C C . SER B 1 238 ? -56.925 -8.662 18.642 1.00 61.09 238 SER B C 1
ATOM 3856 O O . SER B 1 238 ? -56.028 -8.100 19.295 1.00 60.43 238 SER B O 1
ATOM 3859 N N . ILE B 1 239 ? -57.011 -9.980 18.488 1.00 59.67 239 ILE B N 1
ATOM 3860 C CA . ILE B 1 239 ? -56.116 -10.940 19.195 1.00 60.84 239 ILE B CA 1
ATOM 3861 C C . ILE B 1 239 ? -54.708 -10.852 18.581 1.00 65.31 239 ILE B C 1
ATOM 3862 O O . ILE B 1 239 ? -53.715 -10.895 19.340 1.00 64.11 239 ILE B O 1
ATOM 3867 N N . SER B 1 240 ? -54.642 -10.698 17.257 1.00 66.77 240 SER B N 1
ATOM 3868 C CA . SER B 1 240 ? -53.392 -10.648 16.454 1.00 63.33 240 SER B CA 1
ATOM 3869 C C . SER B 1 240 ? -52.362 -9.725 17.109 1.00 60.44 240 SER B C 1
ATOM 3870 O O . SER B 1 240 ? -51.288 -10.177 17.504 1.00 60.59 240 SER B O 1
ATOM 3873 N N . PRO B 1 241 ? -52.637 -8.409 17.261 1.00 56.46 241 PRO B N 1
ATOM 3874 C CA . PRO B 1 241 ? -51.636 -7.480 17.790 1.00 58.03 241 PRO B CA 1
ATOM 3875 C C . PRO B 1 241 ? -51.259 -7.781 19.244 1.00 55.44 241 PRO B C 1
ATOM 3876 O O . PRO B 1 241 ? -50.117 -7.572 19.611 1.00 50.68 241 PRO B O 1
ATOM 3880 N N . HIS B 1 242 ? -52.232 -8.241 20.037 1.00 58.58 242 HIS B N 1
ATOM 3881 C CA . HIS B 1 242 ? -52.012 -8.684 21.438 1.00 57.12 242 HIS B CA 1
ATOM 3882 C C . HIS B 1 242 ? -50.970 -9.803 21.413 1.00 55.53 242 HIS B C 1
ATOM 3883 O O . HIS B 1 242 ? -49.923 -9.637 22.083 1.00 57.93 242 HIS B O 1
ATOM 3890 N N . TYR B 1 243 ? -51.219 -10.859 20.628 1.00 54.30 243 TYR B N 1
ATOM 3891 C CA . TYR B 1 243 ? -50.309 -12.026 20.521 1.00 55.10 243 TYR B CA 1
ATOM 3892 C C . TYR B 1 243 ? -48.942 -11.556 20.005 1.00 56.01 243 TYR B C 1
ATOM 3893 O O . TYR B 1 243 ? -47.927 -12.013 20.573 1.00 62.65 243 TYR B O 1
ATOM 3902 N N . GLY B 1 244 ? -48.914 -10.675 18.998 1.00 57.75 244 GLY B N 1
ATOM 3903 C CA . GLY B 1 244 ? -47.667 -10.148 18.401 1.00 54.72 244 GLY B CA 1
ATOM 3904 C C . GLY B 1 244 ? -46.787 -9.444 19.435 1.00 51.27 244 GLY B C 1
ATOM 3905 O O . GLY B 1 244 ? -45.568 -9.747 19.515 1.00 46.66 244 GLY B O 1
ATOM 3906 N N . ALA B 1 245 ? -47.392 -8.541 20.212 1.00 51.53 245 ALA B N 1
ATOM 3907 C CA . ALA B 1 245 ? -46.729 -7.741 21.267 1.00 53.59 245 ALA B CA 1
ATOM 3908 C C . ALA B 1 245 ? -46.332 -8.641 22.444 1.00 54.54 245 ALA B C 1
ATOM 3909 O O . ALA B 1 245 ? -45.323 -8.333 23.131 1.00 54.37 245 ALA B O 1
ATOM 3911 N N . PHE B 1 246 ? -47.129 -9.685 22.682 1.00 51.81 246 PHE B N 1
ATOM 3912 C CA . PHE B 1 246 ? -46.958 -10.644 23.801 1.00 53.50 246 PHE B CA 1
ATOM 3913 C C . PHE B 1 246 ? -45.636 -11.413 23.636 1.00 52.75 246 PHE B C 1
ATOM 3914 O O . PHE B 1 246 ? -44.902 -11.588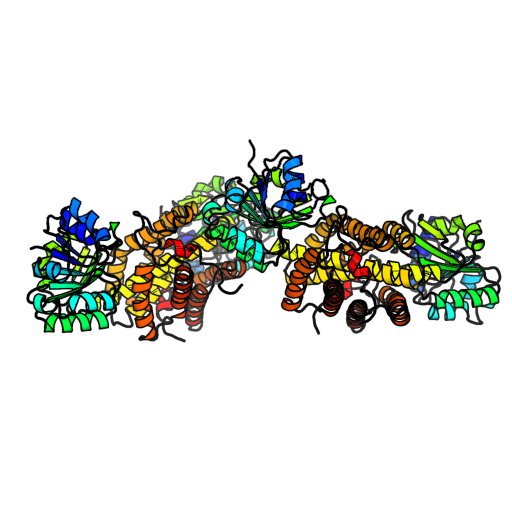 24.646 1.00 47.91 246 PHE B O 1
ATOM 3922 N N . GLN B 1 247 ? -45.349 -11.866 22.409 1.00 56.22 247 GLN B N 1
ATOM 3923 C CA . GLN B 1 247 ? -44.079 -12.542 22.035 1.00 62.35 247 GLN B CA 1
ATOM 3924 C C . GLN B 1 247 ? -42.899 -11.817 22.693 1.00 60.12 247 GLN B C 1
ATOM 3925 O O . GLN B 1 247 ? -42.033 -12.493 23.274 1.00 55.00 247 GLN B O 1
ATOM 3931 N N . HIS B 1 248 ? -42.882 -10.482 22.583 1.00 62.71 248 HIS B N 1
ATOM 3932 C CA . HIS B 1 248 ? -41.742 -9.616 22.991 1.00 64.98 248 HIS B CA 1
ATOM 3933 C C . HIS B 1 248 ? -41.569 -9.729 24.516 1.00 62.65 248 HIS B C 1
ATOM 3934 O O . HIS B 1 248 ? -40.424 -9.664 24.993 1.00 53.02 248 HIS B O 1
ATOM 3941 N N . LEU B 1 249 ? -42.670 -9.952 25.242 1.00 68.00 249 LEU B N 1
ATOM 3942 C CA . LEU B 1 249 ? -42.683 -10.112 26.724 1.00 61.60 249 LEU B CA 1
ATOM 3943 C C . LEU B 1 249 ? -42.146 -11.496 27.111 1.00 60.33 249 LEU B C 1
ATOM 3944 O O . LEU B 1 249 ? -41.248 -11.553 28.001 1.00 57.79 249 LEU B O 1
ATOM 3949 N N . LYS B 1 250 ? -42.680 -12.564 26.497 1.00 58.51 250 LYS B N 1
ATOM 3950 C CA . LYS B 1 250 ? -42.203 -13.958 26.704 1.00 56.62 250 LYS B CA 1
ATOM 3951 C C . LYS B 1 250 ? -40.685 -14.027 26.499 1.00 59.02 250 LYS B C 1
ATOM 3952 O O . LYS B 1 250 ? -39.988 -14.532 27.416 1.00 61.93 250 LYS B O 1
ATOM 3958 N N . GLU B 1 251 ? -40.209 -13.564 25.331 1.00 60.65 251 GLU B N 1
ATOM 3959 C CA . GLU B 1 251 ? -38.773 -13.606 24.949 1.00 60.45 251 GLU B CA 1
ATOM 3960 C C . GLU B 1 251 ? -37.974 -12.902 26.054 1.00 57.46 251 GLU B C 1
ATOM 3961 O O . GLU B 1 251 ? -36.976 -13.485 26.509 1.00 54.39 251 GLU B O 1
ATOM 3964 N N . LEU B 1 252 ? -38.424 -11.723 26.497 1.00 57.69 252 LEU B N 1
ATOM 3965 C CA . LEU B 1 252 ? -37.735 -10.898 27.534 1.00 61.71 252 LEU B CA 1
ATOM 3966 C C . LEU B 1 252 ? -37.625 -11.695 28.840 1.00 54.92 252 LEU B C 1
ATOM 3967 O O . LEU B 1 252 ? -36.540 -11.686 29.458 1.00 47.47 252 LEU B O 1
ATOM 3972 N N . MET B 1 253 ? -38.716 -12.352 29.244 1.00 55.52 253 MET B N 1
ATOM 3973 C CA . MET B 1 253 ? -38.788 -13.099 30.525 1.00 57.10 253 MET B CA 1
ATOM 3974 C C . MET B 1 253 ? -37.921 -14.362 30.432 1.00 53.41 253 MET B C 1
ATOM 3975 O O . MET B 1 253 ? -37.180 -14.645 31.405 1.00 49.56 253 MET B O 1
ATOM 3980 N N . GLU B 1 254 ? -37.990 -15.083 29.306 1.00 55.67 254 GLU B N 1
ATOM 3981 C CA . GLU B 1 254 ? -37.103 -16.252 29.024 1.00 59.54 254 GLU B CA 1
ATOM 3982 C C . GLU B 1 254 ? -35.639 -15.821 29.190 1.00 57.47 254 GLU B C 1
ATOM 3983 O O . GLU B 1 254 ? -34.899 -16.496 29.923 1.00 58.90 254 GLU B O 1
ATOM 3989 N N . ALA B 1 255 ? -35.261 -14.721 28.543 1.00 57.56 255 ALA B N 1
ATOM 3990 C CA . ALA B 1 255 ? -33.881 -14.183 28.505 1.00 57.97 255 ALA B CA 1
ATOM 3991 C C . ALA B 1 255 ? -33.434 -13.767 29.908 1.00 56.76 255 ALA B C 1
ATOM 3992 O O . ALA B 1 255 ? -32.247 -13.953 30.217 1.00 52.38 255 ALA B O 1
ATOM 3994 N N . ARG B 1 256 ? -34.345 -13.213 30.718 1.00 60.57 256 ARG B N 1
ATOM 3995 C CA . ARG B 1 256 ? -34.011 -12.587 32.026 1.00 62.26 256 ARG B CA 1
ATOM 3996 C C . ARG B 1 256 ? -34.298 -13.554 33.183 1.00 59.54 256 ARG B C 1
ATOM 3997 O O . ARG B 1 256 ? -34.203 -13.105 34.341 1.00 54.57 256 ARG B O 1
ATOM 4005 N N . ARG B 1 257 ? -34.595 -14.829 32.893 1.00 61.95 257 ARG B N 1
ATOM 4006 C CA . ARG B 1 257 ? -34.839 -15.896 33.906 1.00 67.28 257 ARG B CA 1
ATOM 4007 C C . ARG B 1 257 ? -35.957 -15.456 34.875 1.00 70.43 257 ARG B C 1
ATOM 4008 O O . ARG B 1 257 ? -35.799 -15.625 36.113 1.00 70.22 257 ARG B O 1
ATOM 4016 N N . ILE B 1 258 ? -37.045 -14.907 34.327 1.00 68.15 258 ILE B N 1
ATOM 4017 C CA . ILE B 1 258 ? -38.292 -14.548 35.067 1.00 63.66 258 ILE B CA 1
ATOM 4018 C C . ILE B 1 258 ? -39.289 -15.701 34.894 1.00 60.26 258 ILE B C 1
ATOM 4019 O O . ILE B 1 258 ? -39.474 -16.139 33.746 1.00 65.53 258 ILE B O 1
ATOM 4024 N N . ASP B 1 259 ? -39.898 -16.173 35.987 1.00 60.06 259 ASP B N 1
ATOM 4025 C CA . ASP B 1 259 ? -40.836 -17.328 35.991 1.00 61.31 259 ASP B CA 1
ATOM 4026 C C . ASP B 1 259 ? -41.904 -17.074 34.925 1.00 56.32 259 ASP B C 1
ATOM 4027 O O . ASP B 1 259 ? -42.521 -15.977 34.927 1.00 52.85 259 ASP B O 1
ATOM 4032 N N . ARG B 1 260 ? -42.086 -18.048 34.042 1.00 51.70 260 ARG B N 1
ATOM 4033 C CA . ARG B 1 260 ? -42.957 -17.930 32.848 1.00 55.41 260 ARG B CA 1
ATOM 4034 C C . ARG B 1 260 ? -44.244 -18.713 33.071 1.00 52.62 260 ARG B C 1
ATOM 4035 O O . ARG B 1 260 ? -45.065 -18.777 32.120 1.00 49.65 260 ARG B O 1
ATOM 4043 N N . THR B 1 261 ? -44.415 -19.298 34.267 1.00 52.02 261 THR B N 1
ATOM 4044 C CA . THR B 1 261 ? -45.542 -20.221 34.559 1.00 50.49 261 THR B CA 1
ATOM 4045 C C . THR B 1 261 ? -46.843 -19.502 34.194 1.00 48.94 261 THR B C 1
ATOM 4046 O O . THR B 1 261 ? -47.697 -20.113 33.537 1.00 45.21 261 THR B O 1
ATOM 4050 N N . VAL B 1 262 ? -46.925 -18.223 34.553 1.00 50.01 262 VAL B N 1
ATOM 4051 C CA . VAL B 1 262 ? -48.125 -17.360 34.356 1.00 54.31 262 VAL B CA 1
ATOM 4052 C C . VAL B 1 262 ? -48.306 -17.078 32.867 1.00 52.37 262 VAL B C 1
ATOM 4053 O O . VAL B 1 262 ? -49.383 -17.382 32.343 1.00 59.93 262 VAL B O 1
ATOM 4057 N N . VAL B 1 263 ? -47.302 -16.484 32.225 1.00 49.97 263 VAL B N 1
ATOM 4058 C CA . VAL B 1 263 ? -47.425 -16.012 30.812 1.00 52.17 263 VAL B CA 1
ATOM 4059 C C . VAL B 1 263 ? -47.589 -17.215 29.882 1.00 52.91 263 VAL B C 1
ATOM 4060 O O . VAL B 1 263 ? -48.353 -17.076 28.901 1.00 52.25 263 VAL B O 1
ATOM 4064 N N . ASP B 1 264 ? -46.955 -18.354 30.189 1.00 53.62 264 ASP B N 1
ATOM 4065 C CA . ASP B 1 264 ? -47.162 -19.588 29.386 1.00 54.60 264 ASP B CA 1
ATOM 4066 C C . ASP B 1 264 ? -48.657 -19.924 29.447 1.00 51.45 264 ASP B C 1
ATOM 4067 O O . ASP B 1 264 ? -49.209 -20.376 28.426 1.00 49.97 264 ASP B O 1
ATOM 4072 N N . GLY B 1 265 ? -49.289 -19.656 30.591 1.00 50.09 265 GLY B N 1
ATOM 4073 C CA . GLY B 1 265 ? -50.743 -19.792 30.785 1.00 53.62 265 GLY B CA 1
ATOM 4074 C C . GLY B 1 265 ? -51.536 -18.908 29.842 1.00 52.51 265 GLY B C 1
ATOM 4075 O O . GLY B 1 265 ? -52.486 -19.439 29.232 1.00 50.05 265 GLY B O 1
ATOM 4076 N N . TYR B 1 266 ? -51.177 -17.617 29.734 1.00 53.87 266 TYR B N 1
ATOM 4077 C CA . TYR B 1 266 ? -51.777 -16.677 28.751 1.00 55.22 266 TYR B CA 1
ATOM 4078 C C . TYR B 1 266 ? -51.613 -17.292 27.356 1.00 54.81 266 TYR B C 1
ATOM 4079 O O . TYR B 1 266 ? -52.616 -17.468 26.626 1.00 54.59 266 TYR B O 1
ATOM 4088 N N . ASP B 1 267 ? -50.370 -17.643 27.014 1.00 52.52 267 ASP B N 1
ATOM 4089 C CA . ASP B 1 267 ? -49.988 -18.159 25.676 1.00 51.60 267 ASP B CA 1
ATOM 4090 C C . ASP B 1 267 ? -50.980 -19.240 25.248 1.00 54.78 267 ASP B C 1
ATOM 4091 O O . ASP B 1 267 ? -51.553 -19.134 24.133 1.00 54.44 267 ASP B O 1
ATOM 4096 N N . ALA B 1 268 ? -51.158 -20.246 26.109 1.00 53.55 268 ALA B N 1
ATOM 4097 C CA . ALA B 1 268 ? -52.028 -21.420 25.880 1.00 54.63 268 ALA B CA 1
ATOM 4098 C C . ALA B 1 268 ? -53.442 -20.962 25.486 1.00 52.45 268 ALA B C 1
ATOM 4099 O O . ALA B 1 268 ? -54.036 -21.605 24.598 1.00 55.00 268 ALA B O 1
ATOM 4101 N N . ILE B 1 269 ? -53.949 -19.886 26.095 1.00 51.62 269 ILE B N 1
ATOM 4102 C CA . ILE B 1 269 ? -55.323 -19.357 25.838 1.00 50.88 269 ILE B CA 1
ATOM 4103 C C . ILE B 1 269 ? -55.332 -18.706 24.452 1.00 52.03 269 ILE B C 1
ATOM 4104 O O . ILE B 1 269 ? -56.210 -19.049 23.634 1.00 51.97 269 ILE B O 1
ATOM 4109 N N . PHE B 1 270 ? -54.387 -17.800 24.194 1.00 55.69 270 PHE B N 1
ATOM 4110 C CA . PHE B 1 270 ? -54.179 -17.208 22.851 1.00 57.18 270 PHE B CA 1
ATOM 4111 C C . PHE B 1 270 ? -54.223 -18.338 21.819 1.00 55.34 270 PHE B C 1
ATOM 4112 O O . PHE B 1 270 ? -55.092 -18.293 20.934 1.00 50.28 270 PHE B O 1
ATOM 4120 N N . ARG B 1 271 ? -53.334 -19.330 21.964 1.00 55.81 271 ARG B N 1
ATOM 4121 C CA . ARG B 1 271 ? -53.071 -20.365 20.927 1.00 61.17 271 ARG B CA 1
ATOM 4122 C C . ARG B 1 271 ? -54.361 -21.150 20.679 1.00 58.84 271 ARG B C 1
ATOM 4123 O O . ARG B 1 271 ? -54.638 -21.463 19.509 1.00 66.26 271 ARG B O 1
ATOM 4131 N N . ARG B 1 272 ? -55.118 -21.425 21.739 1.00 60.26 272 ARG B N 1
ATOM 4132 C CA . ARG B 1 272 ? -56.439 -22.111 21.677 1.00 58.92 272 ARG B CA 1
ATOM 4133 C C . ARG B 1 272 ? -57.416 -21.254 20.855 1.00 59.10 272 ARG B C 1
ATOM 4134 O O . ARG B 1 272 ? -58.146 -21.802 20.015 1.00 69.79 272 ARG B O 1
ATOM 4142 N N . ALA B 1 273 ? 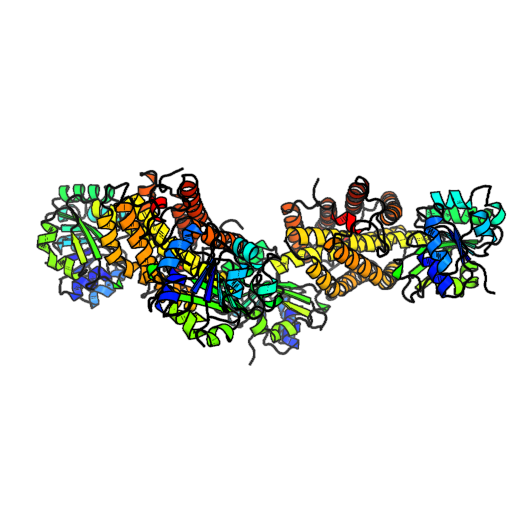-57.444 -19.944 21.088 1.00 56.44 273 ALA B N 1
ATOM 4143 C CA . ALA B 1 273 ? -58.332 -18.998 20.373 1.00 58.98 273 ALA B CA 1
ATOM 4144 C C . ALA B 1 273 ? -57.929 -18.920 18.898 1.00 59.04 273 ALA B C 1
ATOM 4145 O O . ALA B 1 273 ? -58.832 -18.963 18.053 1.00 58.92 273 ALA B O 1
ATOM 4147 N N . ILE B 1 274 ? -56.623 -18.826 18.618 1.00 58.94 274 ILE B N 1
ATOM 4148 C CA . ILE B 1 274 ? -56.052 -18.722 17.240 1.00 63.61 274 ILE B CA 1
ATOM 4149 C C . ILE B 1 274 ? -56.299 -20.047 16.487 1.00 64.27 274 ILE B C 1
ATOM 4150 O O . ILE B 1 274 ? -56.601 -19.983 15.272 1.00 53.88 274 ILE B O 1
ATOM 4155 N N . ALA B 1 275 ? -56.216 -21.199 17.168 1.00 65.11 275 ALA B N 1
ATOM 4156 C CA . ALA B 1 275 ? -56.458 -22.544 16.588 1.00 63.62 275 ALA B CA 1
ATOM 4157 C C . ALA B 1 275 ? -57.886 -22.640 16.030 1.00 64.81 275 ALA B C 1
ATOM 4158 O O . ALA B 1 275 ? -58.057 -23.275 14.977 1.00 71.38 275 ALA B O 1
ATOM 4160 N N . SER B 1 276 ? -58.879 -22.057 16.703 1.00 64.40 276 SER B N 1
ATOM 4161 C CA . SER B 1 276 ? -60.161 -21.655 16.066 1.00 71.07 276 SER B CA 1
ATOM 4162 C C . SER B 1 276 ? -59.901 -20.356 15.288 1.00 76.80 276 SER B C 1
ATOM 4163 O O . SER B 1 276 ? -58.901 -19.677 15.585 1.00 74.63 276 SER B O 1
ATOM 4166 N N . GLY B 1 277 ? -60.722 -20.010 14.300 1.00 82.93 277 GLY B N 1
ATOM 4167 C CA . GLY B 1 277 ? -60.379 -18.923 13.361 1.00 80.87 277 GLY B CA 1
ATOM 4168 C C . GLY B 1 277 ? -60.580 -17.542 13.964 1.00 80.07 277 GLY B C 1
ATOM 4169 O O . GLY B 1 277 ? -61.315 -16.748 13.336 1.00 83.28 277 GLY B O 1
ATOM 4170 N N . HIS B 1 278 ? -59.936 -17.242 15.104 1.00 74.63 278 HIS B N 1
ATOM 4171 C CA . HIS B 1 278 ? -60.194 -16.030 15.937 1.00 69.99 278 HIS B CA 1
ATOM 4172 C C . HIS B 1 278 ? -58.963 -15.116 15.990 1.00 68.41 278 HIS B C 1
ATOM 4173 O O . HIS B 1 278 ? -58.961 -14.217 16.838 1.00 66.21 278 HIS B O 1
ATOM 4180 N N . LEU B 1 279 ? -57.964 -15.304 15.120 1.00 66.09 279 LEU B N 1
ATOM 4181 C CA . LEU B 1 279 ? -56.710 -14.504 15.171 1.00 60.80 279 LEU B CA 1
ATOM 4182 C C . LEU B 1 279 ? -57.033 -13.004 15.056 1.00 58.66 279 LEU B C 1
ATOM 4183 O O . LEU B 1 279 ? -56.404 -12.214 15.784 1.00 55.90 279 LEU B O 1
ATOM 4188 N N . HIS B 1 280 ? -57.968 -12.620 14.182 1.00 56.39 280 HIS B N 1
ATOM 4189 C CA . HIS B 1 280 ? -58.324 -11.200 13.900 1.00 57.52 280 HIS B CA 1
ATOM 4190 C C . HIS B 1 280 ? -59.724 -10.889 14.451 1.00 61.75 280 HIS B C 1
ATOM 4191 O O . HIS B 1 280 ? -60.399 -10.006 13.886 1.00 64.66 280 HIS B O 1
ATOM 4198 N N . ASP B 1 281 ? -60.136 -11.547 15.535 1.00 66.54 281 ASP B N 1
ATOM 4199 C CA . ASP B 1 281 ? -61.426 -11.276 16.228 1.00 61.92 281 ASP B CA 1
ATOM 4200 C C . ASP B 1 281 ? -61.135 -10.426 17.468 1.00 60.78 281 ASP B C 1
ATOM 4201 O O . ASP B 1 281 ? -59.924 -10.339 17.825 1.00 56.60 281 ASP B O 1
ATOM 4206 N N . ASP B 1 282 ? -62.175 -9.811 18.063 1.00 62.43 282 ASP B N 1
ATOM 4207 C CA . ASP B 1 282 ? -62.049 -8.950 19.272 1.00 63.74 282 ASP B CA 1
ATOM 4208 C C . ASP B 1 282 ? -61.386 -9.772 20.386 1.00 61.95 282 ASP B C 1
ATOM 4209 O O . ASP B 1 282 ? -61.553 -11.004 20.396 1.00 69.02 282 ASP B O 1
ATOM 4214 N N . PHE B 1 283 ? -60.640 -9.100 21.267 1.00 57.36 283 PHE B N 1
ATOM 4215 C CA . PHE B 1 283 ? -59.948 -9.699 22.435 1.00 57.20 283 PHE B CA 1
ATOM 4216 C C . PHE B 1 283 ? -60.914 -10.566 23.243 1.00 55.86 283 PHE B C 1
ATOM 4217 O O . PHE B 1 283 ? -60.459 -11.575 23.808 1.00 56.09 283 PHE B O 1
ATOM 4225 N N . ALA B 1 284 ? -62.189 -10.169 23.292 1.00 54.18 284 ALA B N 1
ATOM 4226 C CA . ALA B 1 284 ? -63.290 -10.851 24.019 1.00 61.07 284 ALA B CA 1
ATOM 4227 C C . ALA B 1 284 ? -63.447 -12.320 23.602 1.00 55.75 284 ALA B C 1
ATOM 4228 O O . ALA B 1 284 ? -63.941 -13.107 24.422 1.00 52.78 284 ALA B O 1
ATOM 4230 N N . ALA B 1 285 ? -63.108 -12.675 22.362 1.00 53.00 285 ALA B N 1
ATOM 4231 C CA . ALA B 1 285 ? -63.185 -14.068 21.865 1.00 54.06 285 ALA B CA 1
ATOM 4232 C C . ALA B 1 285 ? -62.432 -14.995 22.828 1.00 54.40 285 ALA B C 1
ATOM 4233 O O . ALA B 1 285 ? -62.911 -16.117 23.024 1.00 54.06 285 ALA B O 1
ATOM 4235 N N . LEU B 1 286 ? -61.312 -14.538 23.411 1.00 54.66 286 LEU B N 1
ATOM 4236 C CA . LEU B 1 286 ? -60.490 -15.325 24.371 1.00 56.41 286 LEU B CA 1
ATOM 4237 C C . LEU B 1 286 ? -61.362 -15.892 25.501 1.00 54.62 286 LEU B C 1
ATOM 4238 O O . LEU B 1 286 ? -61.013 -16.974 26.013 1.00 55.86 286 LEU B O 1
ATOM 4243 N N . SER B 1 287 ? -62.447 -15.212 25.874 1.00 54.77 287 SER B N 1
ATOM 4244 C CA . SER B 1 287 ? -63.364 -15.612 26.977 1.00 59.20 287 SER B CA 1
ATOM 4245 C C . SER B 1 287 ? -63.939 -17.016 26.737 1.00 57.44 287 SER B C 1
ATOM 4246 O O . SER B 1 287 ? -64.289 -17.685 27.702 1.00 56.52 287 SER B O 1
ATOM 4249 N N . GLN B 1 288 ? -64.037 -17.456 25.480 1.00 67.27 288 GLN B N 1
ATOM 4250 C CA . GLN B 1 288 ? -64.586 -18.791 25.092 1.00 73.55 288 GLN B CA 1
ATOM 4251 C C . GLN B 1 288 ? -63.551 -19.908 25.258 1.00 64.12 288 GLN B C 1
ATOM 4252 O O . GLN B 1 288 ? -63.900 -21.060 24.960 1.00 64.38 288 GLN B O 1
ATOM 4258 N N . PHE B 1 289 ? -62.325 -19.593 25.673 1.00 57.44 289 PHE B N 1
ATOM 4259 C CA . PHE B 1 289 ? -61.192 -20.554 25.705 1.00 59.65 289 PHE B CA 1
ATOM 4260 C C . PHE B 1 289 ? -60.580 -20.569 27.093 1.00 61.37 289 PHE B C 1
ATOM 4261 O O . PHE B 1 289 ? -59.357 -20.636 27.210 1.00 59.80 289 PHE B O 1
ATOM 4269 N N . MET B 1 290 ? -61.454 -20.550 28.096 1.00 62.62 290 MET B N 1
ATOM 4270 C CA . MET B 1 290 ? -61.092 -20.376 29.517 1.00 58.46 290 MET B CA 1
ATOM 4271 C C . MET B 1 290 ? -61.204 -21.716 30.246 1.00 58.28 290 MET B C 1
ATOM 4272 O O . MET B 1 290 ? -60.587 -21.831 31.340 1.00 55.12 290 MET B O 1
ATOM 4277 N N . GLY B 1 291 ? -61.926 -22.688 29.655 1.00 55.20 291 GLY B N 1
ATOM 4278 C CA . GLY B 1 291 ? -62.069 -24.076 30.143 1.00 57.06 291 GLY B CA 1
ATOM 4279 C C . GLY B 1 291 ? -60.771 -24.866 30.032 1.00 61.54 291 GLY B C 1
ATOM 4280 O O . GLY B 1 291 ? -59.875 -24.432 29.296 1.00 66.71 291 GLY B O 1
ATOM 4281 N N . LYS B 1 292 ? -60.664 -25.988 30.751 1.00 62.68 292 LYS B N 1
ATOM 4282 C CA . LYS B 1 292 ? -59.413 -26.783 30.880 1.00 61.12 292 LYS B CA 1
ATOM 4283 C C . LYS B 1 292 ? -59.088 -27.440 29.529 1.00 66.73 292 LYS B C 1
ATOM 4284 O O . LYS B 1 292 ? -60.012 -27.575 28.701 1.00 61.71 292 LYS B O 1
ATOM 4290 N N . ALA B 1 293 ? -57.818 -27.836 29.344 1.00 74.60 293 ALA B N 1
ATOM 4291 C CA . ALA B 1 293 ? -57.276 -28.687 28.250 1.00 75.33 293 ALA B CA 1
ATOM 4292 C C . ALA B 1 293 ? -58.413 -29.331 27.434 1.00 82.34 293 ALA B C 1
ATOM 4293 O O . ALA B 1 293 ? -58.525 -30.548 27.207 1.00 83.12 293 ALA B O 1
ATOM 4295 N N . MET C 1 1 ? -15.423 11.869 50.514 1.00 76.08 1 MET C N 1
ATOM 4296 C CA . MET C 1 1 ? -14.944 12.455 49.203 1.00 78.52 1 MET C CA 1
ATOM 4297 C C . MET C 1 1 ? -15.522 11.608 48.047 1.00 72.33 1 MET C C 1
ATOM 4298 O O . MET C 1 1 ? -16.570 12.006 47.477 1.00 64.11 1 MET C O 1
ATOM 4303 N N . LYS C 1 2 ? -14.857 10.497 47.696 1.00 68.42 2 LYS C N 1
ATOM 4304 C CA . LYS C 1 2 ? -15.362 9.444 46.774 1.00 60.54 2 LYS C CA 1
ATOM 4305 C C . LYS C 1 2 ? -15.978 8.367 47.663 1.00 56.61 2 LYS C C 1
ATOM 4306 O O . LYS C 1 2 ? -15.761 8.395 48.877 1.00 58.07 2 LYS C O 1
ATOM 4308 N N . PRO C 1 3 ? -16.763 7.397 47.133 1.00 48.88 3 PRO C N 1
ATOM 4309 C CA . PRO C 1 3 ? -17.343 6.361 47.982 1.00 44.93 3 PRO C CA 1
ATOM 4310 C C . PRO C 1 3 ? -16.266 5.512 48.681 1.00 44.36 3 PRO C C 1
ATOM 4311 O O . PRO C 1 3 ? -15.101 5.558 48.334 1.00 46.88 3 PRO C O 1
ATOM 4315 N N . SER C 1 4 ? -16.696 4.814 49.722 1.00 45.37 4 SER C N 1
ATOM 4316 C CA . SER C 1 4 ? -15.979 3.678 50.341 1.00 47.16 4 SER C CA 1
ATOM 4317 C C . SER C 1 4 ? -16.283 2.452 49.482 1.00 46.99 4 SER C C 1
ATOM 4318 O O . SER C 1 4 ? -17.389 2.386 48.925 1.00 46.75 4 SER C O 1
ATOM 4321 N N . ILE C 1 5 ? -15.320 1.551 49.328 1.00 45.89 5 ILE C N 1
ATOM 4322 C CA . ILE C 1 5 ? -15.470 0.311 48.508 1.00 47.18 5 ILE C CA 1
ATOM 4323 C C . ILE C 1 5 ? -15.122 -0.905 49.377 1.00 45.71 5 ILE C C 1
ATOM 4324 O O . ILE C 1 5 ? -14.079 -0.896 50.053 1.00 43.42 5 ILE C O 1
ATOM 4328 N N . SER C 1 6 ? -15.997 -1.905 49.379 1.00 46.88 6 SER C N 1
ATOM 4329 C CA . SER C 1 6 ? -15.813 -3.173 50.127 1.00 45.43 6 SER C CA 1
ATOM 4330 C C . SER C 1 6 ? -15.399 -4.286 49.169 1.00 49.26 6 SER C C 1
ATOM 4331 O O . SER C 1 6 ? -15.925 -4.342 48.033 1.00 53.91 6 SER C O 1
ATOM 4334 N N . VAL C 1 7 ? -14.469 -5.123 49.620 1.00 49.07 7 VAL C N 1
ATOM 4335 C CA . VAL C 1 7 ? -14.065 -6.371 48.919 1.00 47.79 7 VAL C CA 1
ATOM 4336 C C . VAL C 1 7 ? -14.356 -7.549 49.848 1.00 46.81 7 VAL C C 1
ATOM 4337 O O . VAL C 1 7 ? -13.818 -7.579 50.974 1.00 45.51 7 VAL C O 1
ATOM 4341 N N . LEU C 1 8 ? -15.210 -8.457 49.384 1.00 44.38 8 LEU C N 1
ATOM 4342 C CA . LEU C 1 8 ? -15.549 -9.716 50.086 1.00 44.45 8 LEU C CA 1
ATOM 4343 C C . LEU C 1 8 ? -14.704 -10.836 49.478 1.00 42.13 8 LEU C C 1
ATOM 4344 O O . LEU C 1 8 ? -14.854 -11.118 48.281 1.00 40.12 8 LEU C O 1
ATOM 4349 N N . GLY C 1 9 ? -13.837 -11.429 50.289 1.00 40.26 9 GLY C N 1
ATOM 4350 C CA . GLY C 1 9 ? -12.847 -12.410 49.840 1.00 43.86 9 GLY C CA 1
ATOM 4351 C C . GLY C 1 9 ? -11.488 -11.769 49.690 1.00 45.10 9 GLY C C 1
ATOM 4352 O O . GLY C 1 9 ? -11.294 -10.991 48.728 1.00 40.79 9 GLY C O 1
ATOM 4353 N N . THR C 1 10 ? -10.590 -12.087 50.622 1.00 46.53 10 THR C N 1
ATOM 4354 C CA . THR C 1 10 ? -9.176 -11.657 50.609 1.00 51.10 10 THR C CA 1
ATOM 4355 C C . THR C 1 10 ? -8.318 -12.871 50.256 1.00 52.36 10 THR C C 1
ATOM 4356 O O . THR C 1 10 ? -7.419 -13.200 51.041 1.00 52.99 10 THR C O 1
ATOM 4360 N N . GLY C 1 11 ? -8.614 -13.508 49.116 1.00 57.23 11 GLY C N 1
ATOM 4361 C CA . GLY C 1 11 ? -7.798 -14.592 48.533 1.00 61.06 11 GLY C CA 1
ATOM 4362 C C . GLY C 1 11 ? -6.474 -14.065 47.994 1.00 63.54 11 GLY C C 1
ATOM 4363 O O . GLY C 1 11 ? -5.952 -13.069 48.545 1.00 59.87 11 GLY C O 1
ATOM 4364 N N . ARG C 1 12 ? -5.949 -14.694 46.944 1.00 60.98 12 ARG C N 1
ATOM 4365 C CA . ARG C 1 12 ? -4.743 -14.213 46.228 1.00 59.45 12 ARG C CA 1
ATOM 4366 C C . ARG C 1 12 ? -5.174 -13.029 45.358 1.00 60.63 12 ARG C C 1
ATOM 4367 O O . ARG C 1 12 ? -4.624 -11.923 45.537 1.00 73.20 12 ARG C O 1
ATOM 4375 N N . MET C 1 13 ? -6.135 -13.254 44.465 1.00 56.08 13 MET C N 1
ATOM 4376 C CA . MET C 1 13 ? -6.989 -12.186 43.881 1.00 54.24 13 MET C CA 1
ATOM 4377 C C . MET C 1 13 ? -7.904 -11.688 45.004 1.00 60.94 13 MET C C 1
ATOM 4378 O O . MET C 1 13 ? -8.072 -12.417 46.013 1.00 69.12 13 MET C O 1
ATOM 4383 N N . GLY C 1 14 ? -8.481 -10.505 44.874 1.00 54.56 14 GLY C N 1
ATOM 4384 C CA . GLY C 1 14 ? -9.255 -9.943 45.987 1.00 53.28 14 GLY C CA 1
ATOM 4385 C C . GLY C 1 14 ? -8.319 -9.153 46.861 1.00 50.02 14 GLY C C 1
ATOM 4386 O O . GLY C 1 14 ? -8.443 -7.930 46.872 1.00 51.89 14 GLY C O 1
ATOM 4387 N N . SER C 1 15 ? -7.351 -9.809 47.499 1.00 49.49 15 SER C N 1
ATOM 4388 C CA . SER C 1 15 ? -6.191 -9.102 48.101 1.00 53.81 15 SER C CA 1
ATOM 4389 C C . SER C 1 15 ? -5.660 -8.100 47.069 1.00 58.89 15 SER C C 1
ATOM 4390 O O . SER C 1 15 ? -5.535 -6.909 47.408 1.00 71.17 15 SER C O 1
ATOM 4393 N N . ALA C 1 16 ? -5.416 -8.559 45.840 1.00 55.39 16 ALA C N 1
ATOM 4394 C CA . ALA C 1 16 ? -4.928 -7.727 44.718 1.00 54.13 16 ALA C CA 1
ATOM 4395 C C . ALA C 1 16 ? -5.919 -6.592 44.468 1.00 47.89 16 ALA C C 1
ATOM 4396 O O . ALA C 1 16 ? -5.486 -5.433 44.467 1.00 51.52 16 ALA C O 1
ATOM 4398 N N . LEU C 1 17 ? -7.190 -6.941 44.250 1.00 43.68 17 LEU C N 1
ATOM 4399 C CA . LEU C 1 17 ? -8.311 -5.981 44.039 1.00 42.44 17 LEU C CA 1
ATOM 4400 C C . LEU C 1 17 ? -8.259 -4.893 45.133 1.00 42.71 17 LEU C C 1
ATOM 4401 O O . LEU C 1 17 ? -8.317 -3.694 44.790 1.00 38.40 17 LEU C O 1
ATOM 4406 N N . ALA C 1 18 ? -8.103 -5.300 46.397 1.00 40.25 18 ALA C N 1
ATOM 4407 C CA . ALA C 1 18 ? -8.070 -4.418 47.587 1.00 44.42 18 ALA C CA 1
ATOM 4408 C C . ALA C 1 18 ? -6.843 -3.493 47.529 1.00 45.61 18 ALA C C 1
ATOM 4409 O O . ALA C 1 18 ? -7.012 -2.264 47.680 1.00 45.41 18 ALA C O 1
ATOM 4411 N N . ARG C 1 19 ? -5.654 -4.063 47.328 1.00 46.35 19 ARG C N 1
ATOM 4412 C CA . ARG C 1 19 ? -4.376 -3.312 47.245 1.00 48.80 19 ARG C CA 1
ATOM 4413 C C . ARG C 1 19 ? -4.492 -2.244 46.152 1.00 47.76 19 ARG C C 1
ATOM 4414 O O . ARG C 1 19 ? -4.008 -1.116 46.364 1.00 46.72 19 ARG C O 1
ATOM 4422 N N . ALA C 1 20 ? -5.118 -2.588 45.029 1.00 45.22 20 ALA C N 1
ATOM 4423 C CA . ALA C 1 20 ? -5.225 -1.723 43.838 1.00 49.22 20 ALA C CA 1
ATOM 4424 C C . ALA C 1 20 ? -6.138 -0.538 44.138 1.00 51.32 20 ALA C C 1
ATOM 4425 O O . ALA C 1 20 ? -5.934 0.526 43.521 1.00 61.85 20 ALA C O 1
ATOM 4427 N N . LEU C 1 21 ? -7.133 -0.748 44.999 1.00 50.88 21 LEU C N 1
ATOM 4428 C CA . LEU C 1 21 ? -8.088 0.299 45.437 1.00 50.14 21 LEU C CA 1
ATOM 4429 C C . LEU C 1 21 ? -7.378 1.213 46.441 1.00 55.02 21 LEU C C 1
ATOM 4430 O O . LEU C 1 21 ? -7.508 2.441 46.290 1.00 59.37 21 LEU C O 1
ATOM 4435 N N . LEU C 1 22 ? -6.663 0.645 47.421 1.00 54.50 22 LEU C N 1
ATOM 4436 C CA . LEU C 1 22 ? -5.843 1.417 48.394 1.00 57.15 22 LEU C CA 1
ATOM 4437 C C . LEU C 1 22 ? -4.817 2.279 47.645 1.00 59.43 22 LEU C C 1
ATOM 4438 O O . LEU C 1 22 ? -4.626 3.442 48.046 1.00 59.08 22 LEU C O 1
ATOM 4443 N N . GLN C 1 23 ? -4.179 1.733 46.603 1.00 60.61 23 GLN C N 1
ATOM 4444 C CA . GLN C 1 23 ? -3.079 2.421 45.870 1.00 60.92 23 GLN C CA 1
ATOM 4445 C C . GLN C 1 23 ? -3.655 3.585 45.047 1.00 58.23 23 GLN C C 1
ATOM 4446 O O . GLN C 1 23 ? -2.871 4.464 44.691 1.00 67.76 23 GLN C O 1
ATOM 4452 N N . ALA C 1 24 ? -4.963 3.609 44.773 1.00 56.89 24 ALA C N 1
ATOM 4453 C CA . ALA C 1 24 ? -5.655 4.698 44.032 1.00 55.60 24 ALA C CA 1
ATOM 4454 C C . ALA C 1 24 ? -6.399 5.637 44.996 1.00 57.31 24 ALA C C 1
ATOM 4455 O O . ALA C 1 24 ? -7.127 6.530 44.514 1.00 56.04 24 ALA C O 1
ATOM 4457 N N . GLY C 1 25 ? -6.218 5.439 46.308 1.00 61.97 25 GLY C N 1
ATOM 4458 C CA . GLY C 1 25 ? -6.701 6.337 47.378 1.00 63.28 25 GLY C CA 1
ATOM 4459 C C . GLY C 1 25 ? -8.202 6.243 47.594 1.00 59.07 25 GLY C C 1
ATOM 4460 O O . GLY C 1 25 ? -8.823 7.294 47.736 1.00 62.35 25 GLY C O 1
ATOM 4461 N N . TYR C 1 26 ? -8.759 5.032 47.603 1.00 55.64 26 TYR C N 1
ATOM 4462 C CA . TYR C 1 26 ? -10.162 4.733 47.980 1.00 52.29 26 TYR C CA 1
ATOM 4463 C C . TYR C 1 26 ? -10.141 4.194 49.413 1.00 53.57 26 TYR C C 1
ATOM 4464 O O . TYR C 1 26 ? -9.173 3.508 49.799 1.00 45.94 26 TYR C O 1
ATOM 4473 N N . ARG C 1 27 ? -11.147 4.564 50.210 1.00 58.59 27 ARG C N 1
ATOM 4474 C CA . ARG C 1 27 ? -11.388 3.930 51.527 1.00 60.82 27 ARG C CA 1
ATOM 4475 C C . ARG C 1 27 ? -11.841 2.507 51.203 1.00 58.98 27 ARG C C 1
ATOM 4476 O O . ARG C 1 27 ? -12.897 2.363 50.544 1.00 51.82 27 ARG C O 1
ATOM 4484 N N . THR C 1 28 ? -11.027 1.505 51.525 1.00 53.73 28 THR C N 1
ATOM 4485 C CA . THR C 1 28 ? -11.346 0.092 51.218 1.00 53.74 28 THR C CA 1
ATOM 4486 C C . THR C 1 28 ? -11.575 -0.638 52.533 1.00 49.29 28 THR C C 1
ATOM 4487 O O . THR C 1 28 ? -10.716 -0.530 53.440 1.00 45.45 28 THR C O 1
ATOM 4491 N N . VAL C 1 29 ? -12.706 -1.330 52.618 1.00 49.10 29 VAL C N 1
ATOM 4492 C CA . VAL C 1 29 ? -13.028 -2.248 53.741 1.00 52.95 29 VAL C CA 1
ATOM 4493 C C . VAL C 1 29 ? -13.063 -3.655 53.149 1.00 57.14 29 VAL C C 1
ATOM 4494 O O . VAL C 1 29 ? -13.554 -3.837 52.016 1.00 55.74 29 VAL C O 1
ATOM 4498 N N . VAL C 1 30 ? -12.505 -4.605 53.887 1.00 57.31 30 VAL C N 1
ATOM 4499 C CA . VAL C 1 30 ? -12.325 -6.005 53.428 1.00 53.72 30 VAL C CA 1
ATOM 4500 C C . VAL C 1 30 ? -12.922 -6.922 54.496 1.00 53.77 30 VAL C C 1
ATOM 4501 O O . VAL C 1 30 ? -12.673 -6.692 55.710 1.00 47.35 30 VAL C O 1
ATOM 4505 N N . TRP C 1 31 ? -13.730 -7.881 54.056 1.00 53.41 31 TRP C N 1
ATOM 4506 C CA . TRP C 1 31 ? -14.149 -9.027 54.891 1.00 61.00 31 TRP C CA 1
ATOM 4507 C C . TRP C 1 31 ? -13.632 -10.314 54.247 1.00 66.76 31 TRP C C 1
ATOM 4508 O O . TRP C 1 31 ? -13.470 -10.365 53.022 1.00 65.72 31 TRP C O 1
ATOM 4519 N N . ASN C 1 32 ? -13.348 -11.298 55.091 1.00 69.61 32 ASN C N 1
ATOM 4520 C CA . ASN C 1 32 ? -13.012 -12.682 54.698 1.00 68.81 32 ASN C CA 1
ATOM 4521 C C . ASN C 1 32 ? -13.368 -13.584 55.878 1.00 72.27 32 ASN C C 1
ATOM 4522 O O . ASN C 1 32 ? -13.003 -13.209 57.021 1.00 77.96 32 ASN C O 1
ATOM 4527 N N . ARG C 1 33 ? -14.073 -14.697 55.646 1.00 72.92 33 ARG C N 1
ATOM 4528 C CA . ARG C 1 33 ? -14.110 -15.796 56.647 1.00 70.27 33 ARG C CA 1
ATOM 4529 C C . ARG C 1 33 ? -12.663 -16.267 56.781 1.00 73.06 33 ARG C C 1
ATOM 4530 O O . ARG C 1 33 ? -11.954 -16.193 55.767 1.00 83.49 33 ARG C O 1
ATOM 4538 N N . THR C 1 34 ? -12.219 -16.673 57.966 1.00 79.20 34 THR C N 1
ATOM 4539 C CA . THR C 1 34 ? -10.767 -16.775 58.277 1.00 80.98 34 THR C CA 1
ATOM 4540 C C . THR C 1 34 ? -10.200 -15.360 58.094 1.00 76.91 34 THR C C 1
ATOM 4541 O O . THR C 1 34 ? -9.564 -15.079 57.062 1.00 68.26 34 THR C O 1
ATOM 4545 N N . SER C 1 35 ? -10.494 -14.481 59.052 1.00 84.06 35 SER C N 1
ATOM 4546 C CA . SER C 1 35 ? -10.183 -13.028 58.998 1.00 86.75 35 SER C CA 1
ATOM 4547 C C . SER C 1 35 ? -8.665 -12.802 59.062 1.00 77.77 35 SER C C 1
ATOM 4548 O O . SER C 1 35 ? -8.231 -11.725 58.617 1.00 78.99 35 SER C O 1
ATOM 4551 N N . GLU C 1 36 ? -7.895 -13.770 59.574 1.00 73.43 36 GLU C N 1
ATOM 4552 C CA . GLU C 1 36 ? -6.407 -13.709 59.654 1.00 77.28 36 GLU C CA 1
ATOM 4553 C C . GLU C 1 36 ? -5.800 -13.511 58.253 1.00 71.02 36 GLU C C 1
ATOM 4554 O O . GLU C 1 36 ? -4.723 -12.869 58.172 1.00 67.44 36 GLU C O 1
ATOM 4560 N N . LYS C 1 37 ? -6.456 -14.013 57.193 1.00 65.44 37 LYS C N 1
ATOM 4561 C CA . LYS C 1 37 ? -5.966 -13.904 55.791 1.00 63.57 37 LYS C CA 1
ATOM 4562 C C . LYS C 1 37 ? -6.137 -12.458 55.285 1.00 62.25 37 LYS C C 1
ATOM 4563 O O . LYS C 1 37 ? -5.498 -12.119 54.285 1.00 63.13 37 LYS C O 1
ATOM 4565 N N . ALA C 1 38 ? -6.938 -11.626 55.962 1.00 63.67 38 ALA C N 1
ATOM 4566 C CA . ALA C 1 38 ? -7.225 -10.218 55.588 1.00 62.95 38 ALA C CA 1
ATOM 4567 C C . ALA C 1 38 ? -6.326 -9.225 56.348 1.00 61.12 38 ALA C C 1
ATOM 4568 O O . ALA C 1 38 ? -6.346 -8.040 55.981 1.00 54.06 38 ALA C O 1
ATOM 4570 N N . GLU C 1 39 ? -5.576 -9.675 57.365 1.00 68.85 39 GLU C N 1
ATOM 4571 C CA . GLU C 1 39 ? -4.702 -8.813 58.215 1.00 78.88 39 GLU C CA 1
ATOM 4572 C C . GLU C 1 39 ? -3.656 -8.084 57.371 1.00 79.91 39 GLU C C 1
ATOM 4573 O O . GLU C 1 39 ? -3.477 -6.880 57.536 1.00 88.35 39 GLU C O 1
ATOM 4579 N N . PRO C 1 40 ? -2.916 -8.755 56.459 1.00 83.37 40 PRO C N 1
ATOM 4580 C CA . PRO C 1 40 ? -1.987 -8.050 55.572 1.00 79.25 40 PRO C CA 1
ATOM 4581 C C . PRO C 1 40 ? -2.528 -6.736 54.984 1.00 76.83 40 PRO C C 1
ATOM 4582 O O . PRO C 1 40 ? -1.760 -5.802 54.881 1.00 77.93 40 PRO C O 1
ATOM 4586 N N . LEU C 1 41 ? -3.815 -6.692 54.619 1.00 73.66 41 LEU C N 1
ATOM 4587 C CA . LEU C 1 41 ? -4.454 -5.511 53.966 1.00 63.84 41 LEU C CA 1
ATOM 4588 C C . LEU C 1 41 ? -4.687 -4.393 54.989 1.00 60.72 41 LEU C C 1
ATOM 4589 O O . LEU C 1 41 ? -4.827 -3.243 54.561 1.00 64.13 41 LEU C O 1
ATOM 4594 N N . ALA C 1 42 ? -4.743 -4.703 56.287 1.00 58.32 42 ALA C N 1
ATOM 4595 C CA . ALA C 1 42 ? -4.869 -3.694 57.368 1.00 61.02 42 ALA C CA 1
ATOM 4596 C C . ALA C 1 42 ? -3.675 -2.742 57.288 1.00 61.16 42 ALA C C 1
ATOM 4597 O O . ALA C 1 42 ? -3.902 -1.523 57.155 1.00 68.39 42 ALA C O 1
ATOM 4599 N N . ALA C 1 43 ? -2.459 -3.297 57.313 1.00 60.53 43 ALA C N 1
ATOM 4600 C CA . ALA C 1 43 ? -1.174 -2.558 57.294 1.00 60.44 43 ALA C CA 1
ATOM 4601 C C . ALA C 1 43 ? -1.078 -1.656 56.051 1.00 58.62 43 ALA C C 1
ATOM 4602 O O . ALA C 1 43 ? -0.421 -0.606 56.147 1.00 59.85 43 ALA C O 1
ATOM 4604 N N . LEU C 1 44 ? -1.689 -2.053 54.929 1.00 55.79 44 LEU C N 1
ATOM 4605 C CA . LEU C 1 44 ? -1.686 -1.272 53.661 1.00 60.03 44 LEU C CA 1
ATOM 4606 C C . LEU C 1 44 ? -2.814 -0.232 53.686 1.00 56.77 44 LEU C C 1
ATOM 4607 O O . LEU C 1 44 ? -2.948 0.513 52.685 1.00 60.33 44 LEU C O 1
ATOM 4612 N N . GLY C 1 45 ? -3.614 -0.217 54.758 1.00 55.98 45 GLY C N 1
ATOM 4613 C CA . GLY C 1 45 ? -4.525 0.891 55.112 1.00 53.99 45 GLY C CA 1
ATOM 4614 C C . GLY C 1 45 ? -6.001 0.535 55.040 1.00 52.04 45 GLY C C 1
ATOM 4615 O O . GLY C 1 45 ? -6.817 1.439 55.229 1.00 52.83 45 GLY C O 1
ATOM 4616 N N . ALA C 1 46 ? -6.353 -0.722 54.771 1.00 54.14 46 ALA C N 1
ATOM 4617 C CA . ALA C 1 46 ? -7.760 -1.175 54.679 1.00 52.47 46 ALA C CA 1
ATOM 4618 C C . ALA C 1 46 ? -8.329 -1.289 56.090 1.00 52.54 46 ALA C C 1
ATOM 4619 O O . ALA C 1 46 ? -7.532 -1.479 57.024 1.00 52.12 46 ALA C O 1
ATOM 4621 N N . THR C 1 47 ? -9.650 -1.188 56.225 1.00 54.37 47 THR C N 1
ATOM 4622 C CA . THR C 1 47 ? -10.380 -1.509 57.478 1.00 58.29 47 THR C CA 1
ATOM 4623 C C . THR C 1 47 ? -10.918 -2.934 57.345 1.00 57.08 47 THR C C 1
ATOM 4624 O O . THR C 1 47 ? -11.602 -3.228 56.346 1.00 50.33 47 THR C O 1
ATOM 4628 N N . VAL C 1 48 ? -10.569 -3.796 58.298 1.00 61.17 48 VAL C N 1
ATOM 4629 C CA . VAL C 1 48 ? -10.977 -5.232 58.297 1.00 69.63 48 VAL C CA 1
ATOM 4630 C C . VAL C 1 48 ? -12.295 -5.343 59.081 1.00 62.41 48 VAL C C 1
ATOM 4631 O O . VAL C 1 48 ? -12.256 -5.389 60.328 1.00 58.51 48 VAL C O 1
ATOM 4635 N N . ALA C 1 49 ? -13.425 -5.341 58.364 1.00 59.26 49 ALA C N 1
ATOM 4636 C CA . ALA C 1 49 ? -14.794 -5.442 58.921 1.00 62.80 49 ALA C CA 1
ATOM 4637 C C . ALA C 1 49 ? -14.969 -6.817 59.557 1.00 65.86 49 ALA C C 1
ATOM 4638 O O . ALA C 1 49 ? -14.679 -7.818 58.911 1.00 66.17 49 ALA C O 1
ATOM 4640 N N . PRO C 1 50 ? -15.426 -6.923 60.829 1.00 71.38 50 PRO C N 1
ATOM 4641 C CA . PRO C 1 50 ? -15.585 -8.220 61.488 1.00 69.66 50 PRO C CA 1
ATOM 4642 C C . PRO C 1 50 ? -16.668 -9.104 60.853 1.00 63.53 50 PRO C C 1
ATOM 4643 O O . PRO C 1 50 ? -16.541 -10.314 60.911 1.00 60.30 50 PRO C O 1
ATOM 4647 N N . THR C 1 51 ? -17.696 -8.496 60.255 1.00 57.04 51 THR C N 1
ATOM 4648 C CA . THR C 1 51 ? -18.816 -9.218 59.607 1.00 57.81 51 THR C CA 1
ATOM 4649 C C . THR C 1 51 ? -19.111 -8.652 58.216 1.00 56.92 51 THR C C 1
ATOM 4650 O O . THR C 1 51 ? -18.701 -7.507 57.912 1.00 57.67 51 THR C O 1
ATOM 4654 N N . VAL C 1 52 ? -19.856 -9.435 57.436 1.00 55.30 52 VAL C N 1
ATOM 4655 C CA . VAL C 1 52 ? -20.343 -9.076 56.075 1.00 53.28 52 VAL C CA 1
ATOM 4656 C C . VAL C 1 52 ? -21.208 -7.821 56.196 1.00 52.38 52 VAL C C 1
ATOM 4657 O O . VAL C 1 52 ? -20.964 -6.879 55.426 1.00 47.31 52 VAL C O 1
ATOM 4661 N N . ARG C 1 53 ? -22.166 -7.802 57.128 1.00 59.25 53 ARG C N 1
ATOM 4662 C CA . ARG C 1 53 ? -23.139 -6.679 57.277 1.00 60.29 53 ARG C CA 1
ATOM 4663 C C . ARG C 1 53 ? -22.357 -5.373 57.459 1.00 55.04 53 ARG C C 1
ATOM 4664 O O . ARG C 1 53 ? -22.604 -4.410 56.682 1.00 52.90 53 ARG C O 1
ATOM 4672 N N . GLN C 1 54 ? -21.422 -5.360 58.415 1.00 52.48 54 GLN C N 1
ATOM 4673 C CA . GLN C 1 54 ? -20.581 -4.170 58.717 1.00 56.36 54 GLN C CA 1
ATOM 4674 C C . GLN C 1 54 ? -19.873 -3.727 57.434 1.00 51.08 54 GLN C C 1
ATOM 4675 O O . GLN C 1 54 ? -19.785 -2.506 57.185 1.00 48.69 54 GLN C O 1
ATOM 4681 N N . ALA C 1 55 ? -19.425 -4.702 56.643 1.00 49.33 55 ALA C N 1
ATOM 4682 C CA . ALA C 1 55 ? -18.711 -4.476 55.375 1.00 46.74 55 ALA C CA 1
ATOM 4683 C C . ALA C 1 55 ? -19.675 -3.890 54.330 1.00 44.96 55 ALA C C 1
ATOM 4684 O O . ALA C 1 55 ? -19.291 -2.910 53.680 1.00 49.05 55 ALA C O 1
ATOM 4686 N N . ILE C 1 56 ? -20.877 -4.432 54.156 1.00 44.31 56 ILE C N 1
ATOM 4687 C CA . ILE C 1 56 ? -21.715 -4.009 52.996 1.00 50.17 56 ILE C CA 1
ATOM 4688 C C . ILE C 1 56 ? -22.347 -2.646 53.290 1.00 52.52 56 ILE C C 1
ATOM 4689 O O . ILE C 1 56 ? -22.731 -1.983 52.310 1.00 62.74 56 ILE C O 1
ATOM 4694 N N . ASP C 1 57 ? -22.492 -2.226 54.551 1.00 57.47 57 ASP C N 1
ATOM 4695 C CA . ASP C 1 57 ? -23.139 -0.907 54.806 1.00 64.23 57 ASP C CA 1
ATOM 4696 C C . ASP C 1 57 ? -22.087 0.120 55.232 1.00 56.27 57 ASP C C 1
ATOM 4697 O O . ASP C 1 57 ? -22.475 1.292 55.373 1.00 52.43 57 ASP C O 1
ATOM 4702 N N . ALA C 1 58 ? -20.806 -0.268 55.301 1.00 52.61 58 ALA C N 1
ATOM 4703 C CA . ALA C 1 58 ? -19.670 0.680 55.419 1.00 48.02 58 ALA C CA 1
ATOM 4704 C C . ALA C 1 58 ? -19.327 1.290 54.046 1.00 45.91 58 ALA C C 1
ATOM 4705 O O . ALA C 1 58 ? -18.629 2.309 54.033 1.00 43.14 58 ALA C O 1
ATOM 4707 N N . SER C 1 59 ? -19.829 0.724 52.941 1.00 45.08 59 SER C N 1
ATOM 4708 C CA . SER C 1 59 ? -19.433 1.081 51.556 1.00 42.76 59 SER C CA 1
ATOM 4709 C C . SER C 1 59 ? -20.627 1.128 50.613 1.00 40.29 59 SER C C 1
ATOM 4710 O O . SER C 1 59 ? -21.642 0.512 50.909 1.00 40.95 59 SER C O 1
ATOM 4713 N N . GLY C 1 60 ? -20.468 1.858 49.509 1.00 41.22 60 GLY C N 1
ATOM 4714 C CA . GLY C 1 60 ? -21.501 2.105 48.490 1.00 42.16 60 GLY C CA 1
ATOM 4715 C C . GLY C 1 60 ? -21.385 1.147 47.320 1.00 43.32 60 GLY C C 1
ATOM 4716 O O . GLY C 1 60 ? -22.370 0.950 46.625 1.00 37.75 60 GLY C O 1
ATOM 4717 N N . ILE C 1 61 ? -20.185 0.627 47.076 1.00 48.55 61 ILE C N 1
ATOM 4718 C CA . ILE C 1 61 ? -19.919 -0.453 46.085 1.00 49.72 61 ILE C CA 1
ATOM 4719 C C . ILE C 1 61 ? -19.320 -1.645 46.836 1.00 44.23 61 ILE C C 1
ATOM 4720 O O . ILE C 1 61 ? -18.438 -1.434 47.661 1.00 34.20 61 ILE C O 1
ATOM 4725 N N . VAL C 1 62 ? -19.825 -2.844 46.548 1.00 44.10 62 VAL C N 1
ATOM 4726 C CA . VAL C 1 62 ? -19.364 -4.120 47.159 1.00 47.45 62 VAL C CA 1
ATOM 4727 C C . VAL C 1 62 ? -18.841 -5.035 46.054 1.00 48.22 62 VAL C C 1
ATOM 4728 O O . VAL C 1 62 ? -19.650 -5.467 45.191 1.00 48.17 62 VAL C O 1
ATOM 4732 N N . ILE C 1 63 ? -17.529 -5.282 46.069 1.00 47.44 63 ILE C N 1
ATOM 4733 C CA . ILE C 1 63 ? -16.826 -6.152 45.082 1.00 49.49 63 ILE C CA 1
ATOM 4734 C C . ILE C 1 63 ? -16.661 -7.522 45.741 1.00 47.95 63 ILE C C 1
ATOM 4735 O O . ILE C 1 63 ? -16.052 -7.588 46.841 1.00 44.47 63 ILE C O 1
ATOM 4740 N N . VAL C 1 64 ? -17.202 -8.565 45.101 1.00 47.94 64 VAL C N 1
ATOM 4741 C CA . VAL C 1 64 ? -17.186 -9.965 45.624 1.00 47.39 64 VAL C CA 1
ATOM 4742 C C . VAL C 1 64 ? -16.188 -10.786 44.804 1.00 45.19 64 VAL C C 1
ATOM 4743 O O . VAL C 1 64 ? -16.213 -10.670 43.557 1.00 36.28 64 VAL C O 1
ATOM 4747 N N . ASN C 1 65 ? -15.378 -11.602 45.493 1.00 44.92 65 ASN C N 1
ATOM 4748 C CA . ASN C 1 65 ? -14.268 -12.376 44.886 1.00 43.18 65 ASN C CA 1
ATOM 4749 C C . ASN C 1 65 ? -13.902 -13.593 45.759 1.00 43.26 65 ASN C C 1
ATOM 4750 O O . ASN C 1 65 ? -12.809 -13.587 46.399 1.00 41.03 65 ASN C O 1
ATOM 4755 N N . VAL C 1 66 ? -14.760 -14.618 45.717 1.00 43.71 66 VAL C N 1
ATOM 4756 C CA . VAL C 1 66 ? -14.721 -15.864 46.540 1.00 46.66 66 VAL C CA 1
ATOM 4757 C C . VAL C 1 66 ? -14.795 -17.076 45.598 1.00 48.98 66 VAL C C 1
ATOM 4758 O O . VAL C 1 66 ? -14.845 -16.860 44.374 1.00 59.15 66 VAL C O 1
ATOM 4762 N N . SER C 1 67 ? -14.852 -18.296 46.148 1.00 46.67 67 SER C N 1
ATOM 4763 C CA . SER C 1 67 ? -14.878 -19.580 45.400 1.00 45.18 67 SER C CA 1
ATOM 4764 C C . SER C 1 67 ? -15.924 -19.555 44.278 1.00 43.99 67 SER C C 1
ATOM 4765 O O . SER C 1 67 ? -15.508 -19.622 43.112 1.00 43.67 67 SER C O 1
ATOM 4768 N N . ASP C 1 68 ? -17.219 -19.481 44.594 1.00 45.32 68 ASP C N 1
ATOM 4769 C CA . ASP C 1 68 ? -18.316 -19.613 43.589 1.00 49.26 68 ASP C CA 1
ATOM 4770 C C . ASP C 1 68 ? -19.561 -18.832 44.044 1.00 46.93 68 ASP C C 1
ATOM 4771 O O . ASP C 1 68 ? -19.560 -18.287 45.171 1.00 47.64 68 ASP C O 1
ATOM 4776 N N . TYR C 1 69 ? -20.594 -18.802 43.197 1.00 44.23 69 TYR C N 1
ATOM 4777 C CA . TYR C 1 69 ? -21.838 -18.019 43.408 1.00 44.83 69 TYR C CA 1
ATOM 4778 C C . TYR C 1 69 ? -22.574 -18.575 44.627 1.00 46.35 69 TYR C C 1
ATOM 4779 O O . TYR C 1 69 ? -23.189 -17.769 45.355 1.00 49.51 69 TYR C O 1
ATOM 4788 N N . ALA C 1 70 ? -22.507 -19.892 44.838 1.00 45.94 70 ALA C N 1
ATOM 4789 C CA . ALA C 1 70 ? -23.070 -20.575 46.025 1.00 52.09 70 ALA C CA 1
ATOM 4790 C C . ALA C 1 70 ? -22.602 -19.866 47.304 1.00 54.17 70 ALA C C 1
ATOM 4791 O O . ALA C 1 70 ? -23.443 -19.656 48.213 1.00 67.01 70 ALA C O 1
ATOM 4793 N N . ALA C 1 71 ? -21.322 -19.487 47.373 1.00 48.98 71 ALA C N 1
ATOM 4794 C CA . ALA C 1 71 ? -20.717 -18.873 48.576 1.00 48.02 71 ALA C CA 1
ATOM 4795 C C . ALA C 1 71 ? -21.109 -17.392 48.643 1.00 49.73 71 ALA C C 1
ATOM 4796 O O . ALA C 1 71 ? -21.486 -16.940 49.737 1.00 55.57 71 ALA C O 1
ATOM 4798 N N . THR C 1 72 ? -21.021 -16.668 47.520 1.00 51.84 72 THR C N 1
ATOM 4799 C CA . THR C 1 72 ? -21.550 -15.285 47.378 1.00 53.98 72 THR C CA 1
ATOM 4800 C C . THR C 1 72 ? -22.986 -15.263 47.910 1.00 50.39 72 THR C C 1
ATOM 4801 O O . THR C 1 72 ? -23.284 -14.457 48.799 1.00 52.29 72 THR C O 1
ATOM 4805 N N . SER C 1 73 ? -23.821 -16.158 47.393 1.00 47.55 73 SER C N 1
ATOM 4806 C CA . SER C 1 73 ? -25.274 -16.251 47.687 1.00 50.57 73 SER C CA 1
ATOM 4807 C C . SER C 1 73 ? -25.530 -16.442 49.190 1.00 49.63 73 SER C C 1
ATOM 4808 O O . SER C 1 73 ? -26.515 -15.864 49.684 1.00 50.63 73 SER C O 1
ATOM 4811 N N . THR C 1 74 ? -24.687 -17.189 49.909 1.00 51.43 74 THR C N 1
ATOM 4812 C CA . THR C 1 74 ? -24.891 -17.414 51.369 1.00 53.40 74 THR C CA 1
ATOM 4813 C C . THR C 1 74 ? -24.415 -16.189 52.163 1.00 52.72 74 THR C C 1
ATOM 4814 O O . THR C 1 74 ? -24.903 -16.032 53.293 1.00 55.57 74 THR C O 1
ATOM 4818 N N . LEU C 1 75 ? -23.490 -15.382 51.623 1.00 51.15 75 LEU C N 1
ATOM 4819 C CA . LEU C 1 75 ? -22.984 -14.147 52.289 1.00 50.24 75 LEU C CA 1
ATOM 4820 C C . LEU C 1 75 ? -24.003 -13.013 52.143 1.00 51.18 75 LEU C C 1
ATOM 4821 O O . LEU C 1 75 ? -24.214 -12.284 53.120 1.00 58.30 75 LEU C O 1
ATOM 4826 N N . LEU C 1 76 ? -24.567 -12.838 50.951 1.00 50.57 76 LEU C N 1
ATOM 4827 C CA . LEU C 1 76 ? -25.324 -11.619 50.593 1.00 51.75 76 LEU C CA 1
ATOM 4828 C C . LEU C 1 76 ? -26.825 -11.820 50.798 1.00 54.57 76 LEU C C 1
ATOM 4829 O O . LEU C 1 76 ? -27.484 -10.822 51.086 1.00 66.78 76 LEU C O 1
ATOM 4834 N N . ARG C 1 77 ? -27.340 -13.043 50.652 1.00 52.05 77 ARG C N 1
ATOM 4835 C CA . ARG C 1 77 ? -28.799 -13.313 50.727 1.00 54.39 77 ARG C CA 1
ATOM 4836 C C . ARG C 1 77 ? -29.204 -13.731 52.147 1.00 57.99 77 ARG C C 1
ATOM 4837 O O . ARG C 1 77 ? -30.382 -14.071 52.339 1.00 61.98 77 ARG C O 1
ATOM 4845 N N . ALA C 1 78 ? -28.274 -13.727 53.104 1.00 61.20 78 ALA C N 1
ATOM 4846 C CA . ALA C 1 78 ? -28.573 -13.898 54.546 1.00 61.95 78 ALA C CA 1
ATOM 4847 C C . ALA C 1 78 ? -29.530 -12.778 54.976 1.00 63.49 78 ALA C C 1
ATOM 4848 O O . ALA C 1 78 ? -29.376 -11.653 54.479 1.00 62.19 78 ALA C O 1
ATOM 4850 N N . SER C 1 79 ? -30.501 -13.096 55.836 1.00 65.45 79 SER C N 1
ATOM 4851 C CA . SER C 1 79 ? -31.503 -12.160 56.412 1.00 65.17 79 SER C CA 1
ATOM 4852 C C . SER C 1 79 ? -30.782 -11.079 57.228 1.00 68.07 79 SER C C 1
ATOM 4853 O O . SER C 1 79 ? -31.262 -9.921 57.248 1.00 63.74 79 SER C O 1
ATOM 4856 N N . ASP C 1 80 ? -29.675 -11.462 57.880 1.00 65.96 80 ASP C N 1
ATOM 4857 C CA . ASP C 1 80 ? -28.667 -10.588 58.531 1.00 62.25 80 ASP C CA 1
ATOM 4858 C C . ASP C 1 80 ? -28.409 -9.316 57.704 1.00 62.20 80 ASP C C 1
ATOM 4859 O O . ASP C 1 80 ? -28.364 -8.237 58.321 1.00 59.98 80 ASP C O 1
ATOM 4864 N N . VAL C 1 81 ? -28.190 -9.437 56.384 1.00 64.70 81 VAL C N 1
ATOM 4865 C CA . VAL C 1 81 ? -27.457 -8.425 55.543 1.00 64.16 81 VAL C CA 1
ATOM 4866 C C . VAL C 1 81 ? -28.269 -7.972 54.311 1.00 64.31 81 VAL C C 1
ATOM 4867 O O . VAL C 1 81 ? -28.067 -6.819 53.912 1.00 57.50 81 VAL C O 1
ATOM 4871 N N . THR C 1 82 ? -29.150 -8.806 53.737 1.00 64.05 82 THR C N 1
ATOM 4872 C CA . THR C 1 82 ? -29.944 -8.487 52.518 1.00 62.04 82 THR C CA 1
ATOM 4873 C C . THR C 1 82 ? -30.629 -7.122 52.650 1.00 69.36 82 THR C C 1
ATOM 4874 O O . THR C 1 82 ? -30.729 -6.407 51.654 1.00 78.97 82 THR C O 1
ATOM 4878 N N . PRO C 1 83 ? -31.149 -6.693 53.835 1.00 75.88 83 PRO C N 1
ATOM 4879 C CA . PRO C 1 83 ? -31.845 -5.410 53.941 1.00 73.53 83 PRO C CA 1
ATOM 4880 C C . PRO C 1 83 ? -30.930 -4.206 53.693 1.00 69.62 83 PRO C C 1
ATOM 4881 O O . PRO C 1 83 ? -31.443 -3.179 53.307 1.00 68.10 83 PRO C O 1
ATOM 4885 N N . GLY C 1 84 ? -29.623 -4.375 53.903 1.00 67.55 84 GLY C N 1
ATOM 4886 C CA . GLY C 1 84 ? -28.602 -3.311 53.790 1.00 66.36 84 GLY C CA 1
ATOM 4887 C C . GLY C 1 84 ? -28.135 -3.068 52.352 1.00 62.68 84 GLY C C 1
ATOM 4888 O O . GLY C 1 84 ? -27.352 -2.124 52.141 1.00 57.26 84 GLY C O 1
ATOM 4889 N N . LEU C 1 85 ? -28.580 -3.880 51.385 1.00 60.50 85 LEU C N 1
ATOM 4890 C CA . LEU C 1 85 ? -28.090 -3.858 49.979 1.00 58.28 85 LEU C CA 1
ATOM 4891 C C . LEU C 1 85 ? -28.796 -2.762 49.171 1.00 53.91 85 LEU C C 1
ATOM 4892 O O . LEU C 1 85 ? -28.428 -2.582 47.994 1.00 56.85 85 LEU C O 1
ATOM 4897 N N . ARG C 1 86 ? -29.759 -2.052 49.751 1.00 54.24 86 ARG C N 1
ATOM 4898 C CA . ARG C 1 86 ? -30.539 -0.985 49.067 1.00 54.78 86 ARG C CA 1
ATOM 4899 C C . ARG C 1 86 ? -29.573 0.071 48.533 1.00 49.02 86 ARG C C 1
ATOM 4900 O O . ARG C 1 86 ? -28.687 0.472 49.288 1.00 53.12 86 ARG C O 1
ATOM 4908 N N . GLY C 1 87 ? -29.727 0.471 47.271 1.00 46.15 87 GLY C N 1
ATOM 4909 C CA . GLY C 1 87 ? -28.981 1.580 46.643 1.00 46.80 87 GLY C CA 1
ATOM 4910 C C . GLY C 1 87 ? -27.541 1.234 46.317 1.00 45.99 87 GLY C C 1
ATOM 4911 O O . GLY C 1 87 ? -26.982 1.900 45.409 1.00 50.86 87 GLY C O 1
ATOM 4912 N N . LYS C 1 88 ? -26.973 0.216 46.969 1.00 42.45 88 LYS C N 1
ATOM 4913 C CA . LYS C 1 88 ? -25.568 -0.223 46.795 1.00 45.69 88 LYS C CA 1
ATOM 4914 C C . LYS C 1 88 ? -25.368 -0.844 45.398 1.00 45.43 88 LYS C C 1
ATOM 4915 O O . LYS C 1 88 ? -26.367 -1.156 44.742 1.00 38.86 88 LYS C O 1
ATOM 4921 N N . LEU C 1 89 ? -24.110 -0.981 44.974 1.00 50.31 89 LEU C N 1
ATOM 4922 C CA . LEU C 1 89 ? -23.674 -1.665 43.727 1.00 50.07 89 LEU C CA 1
ATOM 4923 C C . LEU C 1 89 ? -22.931 -2.942 44.114 1.00 44.91 89 LEU C C 1
ATOM 4924 O O . LEU C 1 89 ? -21.884 -2.834 44.802 1.00 41.87 89 LEU C O 1
ATOM 4929 N N . ILE C 1 90 ? -23.471 -4.099 43.732 1.00 44.46 90 ILE C N 1
ATOM 4930 C CA . ILE C 1 90 ? -22.761 -5.401 43.881 1.00 48.17 90 ILE C CA 1
ATOM 4931 C C . ILE C 1 90 ? -22.001 -5.626 42.573 1.00 46.22 90 ILE C C 1
ATOM 4932 O O . ILE C 1 90 ? -22.646 -5.605 41.492 1.00 44.44 90 ILE C O 1
ATOM 4937 N N . VAL C 1 91 ? -20.681 -5.787 42.678 1.00 43.32 91 VAL C N 1
ATOM 4938 C CA . VAL C 1 91 ? -19.794 -6.195 41.556 1.00 44.28 91 VAL C CA 1
ATOM 4939 C C . VAL C 1 91 ? -19.284 -7.605 41.848 1.00 38.65 91 VAL C C 1
ATOM 4940 O O . VAL C 1 91 ? -18.411 -7.746 42.732 1.00 35.98 91 VAL C O 1
ATOM 4944 N N . GLU C 1 92 ? -19.849 -8.589 41.145 1.00 37.09 92 GLU C N 1
ATOM 4945 C CA . GLU C 1 92 ? -19.560 -10.039 41.325 1.00 43.48 92 GLU C CA 1
ATOM 4946 C C . GLU C 1 92 ? -18.417 -10.433 40.375 1.00 42.47 92 GLU C C 1
ATOM 4947 O O . GLU C 1 92 ? -18.669 -10.623 39.165 1.00 46.39 92 GLU C O 1
ATOM 4953 N N . LEU C 1 93 ? -17.203 -10.515 40.911 1.00 41.26 93 LEU C N 1
ATOM 4954 C CA . LEU C 1 93 ? -15.948 -10.757 40.154 1.00 44.51 93 LEU C CA 1
ATOM 4955 C C . LEU C 1 93 ? -15.466 -12.185 40.414 1.00 46.60 93 LEU C C 1
ATOM 4956 O O . LEU C 1 93 ? -14.327 -12.494 40.030 1.00 56.84 93 LEU C O 1
ATOM 4961 N N . THR C 1 94 ? -16.290 -13.008 41.061 1.00 45.46 94 THR C N 1
ATOM 4962 C CA . THR C 1 94 ? -16.013 -14.447 41.277 1.00 45.62 94 THR C CA 1
ATOM 4963 C C . THR C 1 94 ? -16.406 -15.173 39.982 1.00 46.06 94 THR C C 1
ATOM 4964 O O . THR C 1 94 ? -17.307 -14.677 39.256 1.00 44.78 94 THR C O 1
ATOM 4968 N N . SER C 1 95 ? -15.725 -16.281 39.683 1.00 42.23 95 SER C N 1
ATOM 4969 C CA . SER C 1 95 ? -15.941 -17.089 38.467 1.00 44.65 95 SER C CA 1
ATOM 4970 C C . SER C 1 95 ? -17.287 -17.801 38.607 1.00 43.87 95 SER C C 1
ATOM 4971 O O . SER C 1 95 ? -17.552 -18.381 39.678 1.00 53.78 95 SER C O 1
ATOM 4974 N N . GLY C 1 96 ? -18.122 -17.735 37.572 1.00 40.15 96 GLY C N 1
ATOM 4975 C CA . GLY C 1 96 ? -19.439 -18.392 37.565 1.00 39.27 96 GLY C CA 1
ATOM 4976 C C . GLY C 1 96 ? -19.947 -18.636 36.161 1.00 40.67 96 GLY C C 1
ATOM 4977 O O . GLY C 1 96 ? -19.214 -18.325 35.203 1.00 37.79 96 GLY C O 1
ATOM 4978 N N . THR C 1 97 ? -21.164 -19.184 36.057 1.00 44.77 97 THR C N 1
ATOM 4979 C CA . THR C 1 97 ? -21.837 -19.533 34.778 1.00 47.50 97 THR C CA 1
ATOM 4980 C C . THR C 1 97 ? -22.681 -18.350 34.327 1.00 45.89 97 THR C C 1
ATOM 4981 O O . THR C 1 97 ? -22.986 -17.476 35.125 1.00 39.90 97 THR C O 1
ATOM 4985 N N . PRO C 1 98 ? -23.081 -18.277 33.042 1.00 46.69 98 PRO C N 1
ATOM 4986 C CA . PRO C 1 98 ? -23.949 -17.193 32.578 1.00 52.00 98 PRO C CA 1
ATOM 4987 C C . PRO C 1 98 ? -25.350 -17.229 33.216 1.00 54.12 98 PRO C C 1
ATOM 4988 O O . PRO C 1 98 ? -25.880 -16.179 33.499 1.00 52.16 98 PRO C O 1
ATOM 4992 N N . GLU C 1 99 ? -25.917 -18.419 33.434 1.00 57.05 99 GLU C N 1
ATOM 4993 C CA . GLU C 1 99 ? -27.236 -18.554 34.111 1.00 56.26 99 GLU C CA 1
ATOM 4994 C C . GLU C 1 99 ? -27.083 -18.009 35.539 1.00 54.22 99 GLU C C 1
ATOM 4995 O O . GLU C 1 99 ? -27.975 -17.269 35.980 1.00 52.23 99 GLU C O 1
ATOM 5001 N N . GLY C 1 100 ? -25.962 -18.309 36.204 1.00 55.89 100 GLY C N 1
ATOM 5002 C CA . GLY C 1 100 ? -25.605 -17.794 37.546 1.00 54.92 100 GLY C CA 1
ATOM 5003 C C . GLY C 1 100 ? -25.596 -16.273 37.613 1.00 52.83 100 GLY C C 1
ATOM 5004 O O . GLY C 1 100 ? -26.042 -15.727 38.640 1.00 57.63 100 GLY C O 1
ATOM 5005 N N . ALA C 1 101 ? -25.101 -15.605 36.568 1.00 50.53 101 ALA C N 1
ATOM 5006 C CA . ALA C 1 101 ? -25.081 -14.128 36.440 1.00 51.26 101 ALA C CA 1
ATOM 5007 C C . ALA C 1 101 ? -26.520 -13.622 36.313 1.00 50.33 101 ALA C C 1
ATOM 5008 O O . ALA C 1 101 ? -26.857 -12.661 37.024 1.00 56.61 101 ALA C O 1
ATOM 5010 N N . ARG C 1 102 ? -27.326 -14.257 35.459 1.00 46.11 102 ARG C N 1
ATOM 5011 C CA . ARG C 1 102 ? -28.720 -13.841 35.157 1.00 51.10 102 ARG C CA 1
ATOM 5012 C C . ARG C 1 102 ? -29.591 -13.979 36.413 1.00 51.95 102 ARG C C 1
ATOM 5013 O O . ARG C 1 102 ? -30.437 -13.079 36.634 1.00 44.67 102 ARG C O 1
ATOM 5021 N N . GLU C 1 103 ? -29.370 -15.030 37.217 1.00 50.33 103 GLU C N 1
ATOM 5022 C CA . GLU C 1 103 ? -30.101 -15.273 38.491 1.00 53.86 103 GLU C CA 1
ATOM 5023 C C . GLU C 1 103 ? -29.706 -14.198 39.510 1.00 53.40 103 GLU C C 1
ATOM 5024 O O . GLU C 1 103 ? -30.627 -13.521 40.013 1.00 59.66 103 GLU C O 1
ATOM 5030 N N . THR C 1 104 ? -28.406 -14.038 39.776 1.00 50.55 104 THR C N 1
ATOM 5031 C CA . THR C 1 104 ? -27.860 -13.049 40.744 1.00 53.93 104 THR C CA 1
ATOM 5032 C C . THR C 1 104 ? -28.294 -11.633 40.342 1.00 53.33 104 THR C C 1
ATOM 5033 O O . THR C 1 104 ? -28.560 -10.819 41.254 1.00 50.99 104 THR C O 1
ATOM 5037 N N . SER C 1 105 ? -28.365 -11.342 39.039 1.00 49.32 105 SER C N 1
ATOM 5038 C CA . SER C 1 105 ? -28.848 -10.042 38.515 1.00 45.16 105 SER C CA 1
ATOM 5039 C C . SER C 1 105 ? -30.259 -9.813 39.032 1.00 42.46 105 SER C C 1
ATOM 5040 O O . SER C 1 105 ? -30.479 -8.778 39.673 1.00 40.37 105 SER C O 1
ATOM 5043 N N . GLN C 1 106 ? -31.152 -10.770 38.776 1.00 40.39 106 GLN C N 1
ATOM 5044 C CA . GLN C 1 106 ? -32.608 -10.659 39.043 1.00 43.40 106 GLN C CA 1
ATOM 5045 C C . GLN C 1 106 ? -32.856 -10.511 40.550 1.00 45.23 106 GLN C C 1
ATOM 5046 O O . GLN C 1 106 ? -33.695 -9.658 40.907 1.00 42.81 106 GLN C O 1
ATOM 5052 N N . TRP C 1 107 ? -32.151 -11.264 41.400 1.00 45.27 107 TRP C N 1
ATOM 5053 C CA . TRP C 1 107 ? -32.351 -11.222 42.872 1.00 48.00 107 TRP C CA 1
ATOM 5054 C C . TRP C 1 107 ? -31.838 -9.897 43.449 1.00 49.65 107 TRP C C 1
ATOM 5055 O O . TRP C 1 107 ? -32.516 -9.355 44.336 1.00 60.42 107 TRP C O 1
ATOM 5066 N N . THR C 1 108 ? -30.681 -9.406 42.999 1.00 48.23 108 THR C N 1
ATOM 5067 C CA . THR C 1 108 ? -30.084 -8.132 43.496 1.00 48.15 108 THR C CA 1
ATOM 5068 C C . THR C 1 108 ? -31.018 -6.971 43.131 1.00 51.11 108 THR C C 1
ATOM 5069 O O . THR C 1 108 ? -31.306 -6.151 44.016 1.00 55.23 108 THR C O 1
ATOM 5073 N N . ALA C 1 109 ? -31.497 -6.934 41.882 1.00 47.27 109 ALA C N 1
ATOM 5074 C CA . ALA C 1 109 ? -32.422 -5.903 41.368 1.00 44.05 109 ALA C CA 1
ATOM 5075 C C . ALA C 1 109 ? -33.681 -5.891 42.233 1.00 43.75 109 ALA C C 1
ATOM 5076 O O . ALA C 1 109 ? -34.167 -4.785 42.585 1.00 47.04 109 ALA C O 1
ATOM 5078 N N . ALA C 1 110 ? -34.157 -7.075 42.614 1.00 45.40 110 ALA C N 1
ATOM 5079 C CA . ALA C 1 110 ? -35.425 -7.254 43.361 1.00 45.52 110 ALA C CA 1
ATOM 5080 C C . ALA C 1 110 ? -35.251 -6.797 44.811 1.00 46.68 110 ALA C C 1
ATOM 5081 O O . ALA C 1 110 ? -36.287 -6.657 45.490 1.00 51.02 110 ALA C O 1
ATOM 5083 N N . HIS C 1 111 ? -34.011 -6.599 45.282 1.00 42.02 111 HIS C N 1
ATOM 5084 C CA . HIS C 1 111 ? -33.697 -6.190 46.678 1.00 45.96 111 HIS C CA 1
ATOM 5085 C C . HIS C 1 111 ? -33.105 -4.776 46.694 1.00 47.08 111 HIS C C 1
ATOM 5086 O O . HIS C 1 111 ? -32.484 -4.399 47.718 1.00 44.88 111 HIS C O 1
ATOM 5093 N N . GLY C 1 112 ? -33.275 -4.036 45.587 1.00 55.57 112 GLY C N 1
ATOM 5094 C CA . GLY C 1 112 ? -32.943 -2.602 45.442 1.00 58.48 112 GLY C CA 1
ATOM 5095 C C . GLY C 1 112 ? -31.452 -2.338 45.282 1.00 57.60 112 GLY C C 1
ATOM 5096 O O . GLY C 1 112 ? -31.007 -1.294 45.767 1.00 63.34 112 GLY C O 1
ATOM 5097 N N . ALA C 1 113 ? -30.716 -3.220 44.596 1.00 52.87 113 ALA C N 1
ATOM 5098 C CA . ALA C 1 113 ? -29.250 -3.140 44.408 1.00 52.01 113 ALA C CA 1
ATOM 5099 C C . ALA C 1 113 ? -28.934 -3.090 42.912 1.00 51.92 113 ALA C C 1
ATOM 5100 O O . ALA C 1 113 ? -29.668 -3.712 42.115 1.00 55.69 113 ALA C O 1
ATOM 5102 N N . ARG C 1 114 ? -27.869 -2.385 42.542 1.00 49.30 114 ARG C N 1
ATOM 5103 C CA . ARG C 1 114 ? -27.368 -2.363 41.149 1.00 46.86 114 ARG C CA 1
ATOM 5104 C C . ARG C 1 114 ? -26.343 -3.499 41.031 1.00 43.85 114 ARG C C 1
ATOM 5105 O O . ARG C 1 114 ? -25.717 -3.875 42.049 1.00 37.37 114 ARG C O 1
ATOM 5109 N N . TYR C 1 115 ? -26.228 -4.073 39.835 1.00 44.68 115 TYR C N 1
ATOM 5110 C CA . TYR C 1 115 ? -25.471 -5.318 39.573 1.00 46.45 115 TYR C CA 1
ATOM 5111 C C . TYR C 1 115 ? -24.587 -5.179 38.330 1.00 45.86 115 TYR C C 1
ATOM 5112 O O . TYR C 1 115 ? -25.074 -4.828 37.201 1.00 48.78 115 TYR C O 1
ATOM 5121 N N . LEU C 1 116 ? -23.305 -5.476 38.553 1.00 41.38 116 LEU C N 1
ATOM 5122 C CA . LEU C 1 116 ? -22.298 -5.742 37.502 1.00 41.29 116 LEU C CA 1
ATOM 5123 C C . LEU C 1 116 ? -21.673 -7.109 37.780 1.00 42.54 116 LEU C C 1
ATOM 5124 O O . LEU C 1 116 ? -21.182 -7.341 38.919 1.00 40.20 116 LEU C O 1
ATOM 5129 N N . ASP C 1 117 ? -21.742 -7.980 36.773 1.00 42.82 117 ASP C N 1
ATOM 5130 C CA . ASP C 1 117 ? -21.114 -9.323 36.765 1.00 44.95 117 ASP C CA 1
ATOM 5131 C C . ASP C 1 117 ? -19.844 -9.229 35.929 1.00 40.19 117 ASP C C 1
ATOM 5132 O O . ASP C 1 117 ? -19.935 -8.710 34.790 1.00 35.58 117 ASP C O 1
ATOM 5137 N N . GLY C 1 118 ? -18.717 -9.680 36.482 1.00 39.47 118 GLY C N 1
ATOM 5138 C CA . GLY C 1 118 ? -17.388 -9.454 35.886 1.00 42.99 118 GLY C CA 1
ATOM 5139 C C . GLY C 1 118 ? -16.512 -10.697 35.860 1.00 39.40 118 GLY C C 1
ATOM 5140 O O . GLY C 1 118 ? -16.535 -11.481 36.838 1.00 41.65 118 GLY C O 1
ATOM 5141 N N . ALA C 1 119 ? -15.746 -10.834 34.780 1.00 39.09 119 ALA C N 1
ATOM 5142 C CA . ALA C 1 119 ? -14.679 -11.835 34.584 1.00 40.22 119 ALA C CA 1
ATOM 5143 C C . ALA C 1 119 ? -13.312 -11.141 34.631 1.00 39.70 119 ALA C C 1
ATOM 5144 O O . ALA C 1 119 ? -13.033 -10.299 33.739 1.00 41.13 119 ALA C O 1
ATOM 5146 N N . ILE C 1 120 ? -12.487 -11.493 35.617 1.00 35.92 120 ILE C N 1
ATOM 5147 C CA . ILE C 1 120 ? -11.086 -11.000 35.713 1.00 39.42 120 ILE C CA 1
ATOM 5148 C C . ILE C 1 120 ? -10.227 -11.820 34.740 1.00 44.87 120 ILE C C 1
ATOM 5149 O O . ILE C 1 120 ? -9.904 -12.979 35.077 1.00 51.60 120 ILE C O 1
ATOM 5154 N N . LEU C 1 121 ? -9.878 -11.248 33.579 1.00 44.74 121 LEU C N 1
ATOM 5155 C CA . LEU C 1 121 ? -8.968 -11.855 32.571 1.00 39.91 121 LEU C CA 1
ATOM 5156 C C . LEU C 1 121 ? -7.539 -11.393 32.880 1.00 38.40 121 LEU C C 1
ATOM 5157 O O . LEU C 1 121 ? -6.954 -10.643 32.081 1.00 38.96 121 LEU C O 1
ATOM 5162 N N . ALA C 1 122 ? -7.007 -11.802 34.022 1.00 37.80 122 ALA C N 1
ATOM 5163 C CA . ALA C 1 122 ? -5.719 -11.308 34.538 1.00 41.99 122 ALA C CA 1
ATOM 5164 C C . ALA C 1 122 ? -5.356 -12.043 35.829 1.00 43.22 122 ALA C C 1
ATOM 5165 O O . ALA C 1 122 ? -6.242 -12.402 36.598 1.00 44.70 122 ALA C O 1
ATOM 5167 N N . THR C 1 123 ? -4.068 -12.247 36.035 1.00 44.07 123 THR C N 1
ATOM 5168 C CA . THR C 1 123 ? -3.485 -12.798 37.276 1.00 46.35 123 THR C CA 1
ATOM 5169 C C . THR C 1 123 ? -3.293 -11.622 38.229 1.00 46.37 123 THR C C 1
ATOM 5170 O O . THR C 1 123 ? -3.359 -10.473 37.800 1.00 41.80 123 THR C O 1
ATOM 5174 N N . PRO C 1 124 ? -3.083 -11.867 39.544 1.00 49.95 124 PRO C N 1
ATOM 5175 C CA . PRO C 1 124 ? -2.919 -10.792 40.529 1.00 50.57 124 PRO C CA 1
ATOM 5176 C C . PRO C 1 124 ? -1.942 -9.676 40.120 1.00 52.80 124 PRO C C 1
ATOM 5177 O O . PRO C 1 124 ? -2.269 -8.511 40.289 1.00 47.66 124 PRO C O 1
ATOM 5181 N N . ASP C 1 125 ? -0.766 -10.065 39.614 1.00 52.72 125 ASP C N 1
ATOM 5182 C CA . ASP C 1 125 ? 0.325 -9.153 39.182 1.00 51.70 125 ASP C CA 1
ATOM 5183 C C . ASP C 1 125 ? -0.189 -8.136 38.151 1.00 49.80 125 ASP C C 1
ATOM 5184 O O . ASP C 1 125 ? 0.461 -7.104 38.000 1.00 58.46 125 ASP C O 1
ATOM 5189 N N . PHE C 1 126 ? -1.300 -8.393 37.458 1.00 49.45 126 PHE C N 1
ATOM 5190 C CA . PHE C 1 126 ? -1.833 -7.504 36.386 1.00 50.76 126 PHE C CA 1
ATOM 5191 C C . PHE C 1 126 ? -2.856 -6.497 36.932 1.00 56.14 126 PHE C C 1
ATOM 5192 O O . PHE C 1 126 ? -3.143 -5.512 36.222 1.00 55.95 126 PHE C O 1
ATOM 5200 N N . ILE C 1 127 ? -3.444 -6.753 38.109 1.00 58.13 127 ILE C N 1
ATOM 5201 C CA . ILE C 1 127 ? -4.389 -5.802 38.765 1.00 59.82 127 ILE C CA 1
ATOM 5202 C C . ILE C 1 127 ? -3.546 -4.646 39.315 1.00 62.52 127 ILE C C 1
ATOM 5203 O O . ILE C 1 127 ? -2.566 -4.922 40.041 1.00 67.93 127 ILE C O 1
ATOM 5208 N N . GLY C 1 128 ? -3.905 -3.412 38.945 1.00 61.03 128 GLY C N 1
ATOM 5209 C CA . GLY C 1 128 ? -3.174 -2.181 39.294 1.00 61.98 128 GLY C CA 1
ATOM 5210 C C . GLY C 1 128 ? -2.503 -1.560 38.080 1.00 63.41 128 GLY C C 1
ATOM 5211 O O . GLY C 1 128 ? -2.206 -0.345 38.136 1.00 63.96 128 GLY C O 1
ATOM 5212 N N . THR C 1 129 ? -2.289 -2.349 37.019 1.00 61.79 129 THR C N 1
ATOM 5213 C CA . THR C 1 129 ? -1.461 -1.994 35.831 1.00 58.35 129 THR C CA 1
ATOM 5214 C C . THR C 1 129 ? -2.380 -1.636 34.659 1.00 55.44 129 THR C C 1
ATOM 5215 O O . THR C 1 129 ? -3.538 -2.082 34.681 1.00 55.56 129 THR C O 1
ATOM 5219 N N . ASP C 1 130 ? -1.872 -0.887 33.674 1.00 56.36 130 ASP C N 1
ATOM 5220 C CA . ASP C 1 130 ? -2.663 -0.345 32.532 1.00 59.91 130 ASP C CA 1
ATOM 5221 C C . ASP C 1 130 ? -3.153 -1.501 31.654 1.00 58.28 130 ASP C C 1
ATOM 5222 O O . ASP C 1 130 ? -4.052 -1.260 30.815 1.00 65.25 130 ASP C O 1
ATOM 5227 N N . ALA C 1 131 ? -2.554 -2.687 31.825 1.00 56.34 131 ALA C N 1
ATOM 5228 C CA . ALA C 1 131 ? -2.800 -3.917 31.033 1.00 52.10 131 ALA C CA 1
ATOM 5229 C C . ALA C 1 131 ? -3.907 -4.758 31.683 1.00 47.47 131 ALA C C 1
ATOM 5230 O O . ALA C 1 131 ? -4.608 -5.469 30.940 1.00 46.04 131 ALA C O 1
ATOM 5232 N N . GLY C 1 132 ? -4.056 -4.676 33.013 1.00 45.58 132 GLY C N 1
ATOM 5233 C CA . GLY C 1 132 ? -5.126 -5.344 33.780 1.00 45.06 132 GLY C CA 1
ATOM 5234 C C . GLY C 1 132 ? -6.453 -5.342 33.037 1.00 45.10 132 GLY C C 1
ATOM 5235 O O . GLY C 1 132 ? -6.992 -4.239 32.805 1.00 41.22 132 GLY C O 1
ATOM 5236 N N . THR C 1 133 ? -6.954 -6.521 32.657 1.00 43.62 133 THR C N 1
ATOM 5237 C CA . THR C 1 133 ? -8.235 -6.661 31.922 1.00 44.80 133 THR C CA 1
ATOM 5238 C C . THR C 1 133 ? -9.285 -7.330 32.813 1.00 45.13 133 THR C C 1
ATOM 5239 O O . THR C 1 133 ? -9.052 -8.465 33.266 1.00 54.29 133 THR C O 1
ATOM 5243 N N . ILE C 1 134 ? -10.408 -6.646 33.022 1.00 44.93 134 ILE C N 1
ATOM 5244 C CA . ILE C 1 134 ? -11.649 -7.185 33.651 1.00 42.96 134 ILE C CA 1
ATOM 5245 C C . ILE C 1 134 ? -12.814 -6.812 32.737 1.00 42.95 134 ILE C C 1
ATOM 5246 O O . ILE C 1 134 ? -12.909 -5.632 32.378 1.00 46.15 134 ILE C O 1
ATOM 5251 N N . LEU C 1 135 ? -13.631 -7.787 32.345 1.00 45.67 135 LEU C N 1
ATOM 5252 C CA . LEU C 1 135 ? -14.840 -7.563 31.513 1.00 46.78 135 LEU C CA 1
ATOM 5253 C C . LEU C 1 135 ? -16.053 -7.530 32.440 1.00 49.07 135 LEU C C 1
ATOM 5254 O O . LEU C 1 135 ? -16.212 -8.482 33.231 1.00 57.78 135 LEU C O 1
ATOM 5259 N N . LEU C 1 136 ? -16.865 -6.472 32.345 1.00 46.90 136 LEU C N 1
ATOM 5260 C CA . LEU C 1 136 ? -18.087 -6.294 33.173 1.00 44.49 136 LEU C CA 1
ATOM 5261 C C . LEU C 1 136 ? -19.307 -6.245 32.257 1.00 45.68 136 LEU C C 1
ATOM 5262 O O . LEU C 1 136 ? -19.252 -5.525 31.246 1.00 46.94 136 LEU C O 1
ATOM 5267 N N . SER C 1 137 ? -20.329 -7.037 32.580 1.00 47.22 137 SER C N 1
ATOM 5268 C CA . SER C 1 137 ? -21.655 -7.008 31.922 1.00 44.10 137 SER C CA 1
ATOM 5269 C C . SER C 1 137 ? -22.720 -6.784 32.995 1.00 43.59 137 SER C C 1
ATOM 5270 O O . SER C 1 137 ? -22.500 -7.205 34.168 1.00 37.84 137 SER C O 1
ATOM 5273 N N . GLY C 1 138 ? -23.815 -6.135 32.588 1.00 46.36 138 GLY C N 1
ATOM 5274 C CA . GLY C 1 138 ? -24.866 -5.606 33.472 1.00 49.32 138 GLY C CA 1
ATOM 5275 C C . GLY C 1 138 ? -25.399 -4.291 32.940 1.00 48.29 138 GLY C C 1
ATOM 5276 O O . GLY C 1 138 ? -25.211 -4.000 31.760 1.00 43.48 138 GLY C O 1
ATOM 5277 N N . ALA C 1 139 ? -26.042 -3.511 33.798 1.00 54.12 139 ALA C N 1
ATOM 5278 C CA . ALA C 1 139 ? -26.511 -2.148 33.467 1.00 58.76 139 ALA C CA 1
ATOM 5279 C C . ALA C 1 139 ? -25.291 -1.260 33.190 1.00 55.46 139 ALA C C 1
ATOM 5280 O O . ALA C 1 139 ? -24.228 -1.501 33.810 1.00 48.39 139 ALA C O 1
ATOM 5282 N N . LEU C 1 140 ? -25.440 -0.264 32.312 1.00 53.29 140 LEU C N 1
ATOM 5283 C CA . LEU C 1 140 ? -24.355 0.675 31.914 1.00 53.67 140 LEU C CA 1
ATOM 5284 C C . LEU C 1 140 ? -24.136 1.746 32.997 1.00 56.27 140 LEU C C 1
ATOM 5285 O O . LEU C 1 140 ? -22.963 1.971 33.369 1.00 50.87 140 LEU C O 1
ATOM 5290 N N . GLU C 1 141 ? -25.215 2.369 33.498 1.00 62.09 141 GLU C N 1
ATOM 5291 C CA . GLU C 1 141 ? -25.161 3.531 34.432 1.00 61.85 141 GLU C CA 1
ATOM 5292 C C . GLU C 1 141 ? -24.209 3.225 35.582 1.00 54.29 141 GLU C C 1
ATOM 5293 O O . GLU C 1 141 ? -23.296 4.001 35.808 1.00 57.31 141 GLU C O 1
ATOM 5299 N N . PRO C 1 142 ? -24.361 2.110 36.337 1.00 48.27 142 PRO C N 1
ATOM 5300 C CA . PRO C 1 142 ? -23.515 1.840 37.498 1.00 45.45 142 PRO C CA 1
ATOM 5301 C C . PRO C 1 142 ? -22.034 1.692 37.137 1.00 47.82 142 PRO C C 1
ATOM 5302 O O . PRO C 1 142 ? -21.218 1.880 38.014 1.00 53.27 142 PRO C O 1
ATOM 5306 N N . PHE C 1 143 ? -21.726 1.366 35.879 1.00 49.12 143 PHE C N 1
ATOM 5307 C CA . PHE C 1 143 ? -20.340 1.368 35.349 1.00 52.94 143 PHE C CA 1
ATOM 5308 C C . PHE C 1 143 ? -19.905 2.820 35.088 1.00 51.77 143 PHE C C 1
ATOM 5309 O O . PHE C 1 143 ? -18.949 3.281 35.749 1.00 45.19 143 PHE C O 1
ATOM 5317 N N . ALA C 1 144 ? -20.600 3.506 34.169 1.00 51.85 144 ALA C N 1
ATOM 5318 C CA . ALA C 1 144 ? -20.353 4.918 33.770 1.00 49.21 144 ALA C CA 1
ATOM 5319 C C . ALA C 1 144 ? -20.146 5.786 35.020 1.00 48.53 144 ALA C C 1
ATOM 5320 O O . ALA C 1 144 ? -19.147 6.530 35.074 1.00 51.14 144 ALA C O 1
ATOM 5322 N N . ALA C 1 145 ? -21.032 5.630 36.007 1.00 45.81 145 ALA C N 1
ATOM 5323 C CA . ALA C 1 145 ? -21.083 6.388 37.279 1.00 45.00 145 ALA C CA 1
ATOM 5324 C C . ALA C 1 145 ? -19.815 6.181 38.113 1.00 46.69 145 ALA C C 1
ATOM 5325 O O . ALA C 1 145 ? -19.543 7.053 38.947 1.00 53.64 145 ALA C O 1
ATOM 5327 N N . ASN C 1 146 ? -19.095 5.073 37.930 1.00 47.20 146 ASN C N 1
ATOM 5328 C CA . ASN C 1 146 ? -17.940 4.688 38.781 1.00 49.17 146 ASN C CA 1
ATOM 5329 C C . ASN C 1 146 ? -16.718 4.355 37.920 1.00 50.91 146 ASN C C 1
ATOM 5330 O O . ASN C 1 146 ? -15.878 3.566 38.388 1.00 45.45 146 ASN C O 1
ATOM 5335 N N . GLU C 1 147 ? -16.605 4.934 36.725 1.00 53.61 147 GLU C N 1
ATOM 5336 C CA . GLU C 1 147 ? -15.494 4.621 35.782 1.00 57.60 147 GLU C CA 1
ATOM 5337 C C . GLU C 1 147 ? -14.159 4.745 36.529 1.00 54.12 147 GLU C C 1
ATOM 5338 O O . GLU C 1 147 ? -13.295 3.882 36.313 1.00 53.15 147 GLU C O 1
ATOM 5344 N N . ASP C 1 148 ? -14.032 5.731 37.419 1.00 54.94 148 ASP C N 1
ATOM 5345 C CA . ASP C 1 148 ? -12.801 6.013 38.210 1.00 59.51 148 ASP C CA 1
ATOM 5346 C C . ASP C 1 148 ? -12.451 4.829 39.125 1.00 57.87 148 ASP C C 1
ATOM 5347 O O . ASP C 1 148 ? -11.240 4.605 39.325 1.00 60.38 148 ASP C O 1
ATOM 5352 N N . VAL C 1 149 ? -13.441 4.112 39.672 1.00 54.17 149 VAL C N 1
ATOM 5353 C CA . VAL C 1 149 ? -13.217 2.968 40.615 1.00 54.39 149 VAL C CA 1
ATOM 5354 C C . VAL C 1 149 ? -12.675 1.777 39.818 1.00 51.71 149 VAL C C 1
ATOM 5355 O O . VAL C 1 149 ? -11.815 1.053 40.335 1.00 50.65 149 VAL C O 1
ATOM 5359 N N . PHE C 1 150 ? -13.201 1.565 38.615 1.00 54.07 150 PHE C N 1
ATOM 5360 C CA . PHE C 1 150 ? -12.823 0.434 37.733 1.00 58.14 150 PHE C CA 1
ATOM 5361 C C . PHE C 1 150 ? -11.418 0.682 37.174 1.00 55.55 150 PHE C C 1
ATOM 5362 O O . PHE C 1 150 ? -10.621 -0.268 37.187 1.00 50.66 150 PHE C O 1
ATOM 5370 N N . ARG C 1 151 ? -11.105 1.922 36.784 1.00 59.10 151 ARG C N 1
ATOM 5371 C CA . ARG C 1 151 ? -9.757 2.331 36.300 1.00 65.95 151 ARG C CA 1
ATOM 5372 C C . ARG C 1 151 ? -8.687 1.972 37.345 1.00 60.92 151 ARG C C 1
ATOM 5373 O O . ARG C 1 151 ? -7.554 1.648 36.926 1.00 61.38 151 ARG C O 1
ATOM 5381 N N . ALA C 1 152 ? -9.020 1.996 38.640 1.00 53.85 152 ALA C N 1
ATOM 5382 C CA . ALA C 1 152 ? -8.082 1.693 39.747 1.00 52.75 152 ALA C CA 1
ATOM 5383 C C . ALA C 1 152 ? -7.694 0.210 39.753 1.00 52.26 152 ALA C C 1
ATOM 5384 O O . ALA C 1 152 ? -6.635 -0.107 40.334 1.00 48.24 152 ALA C O 1
ATOM 5386 N N . LEU C 1 153 ? -8.536 -0.652 39.174 1.00 51.93 153 LEU C N 1
ATOM 5387 C CA . LEU C 1 153 ? -8.332 -2.127 39.125 1.00 52.79 153 LEU C CA 1
ATOM 5388 C C . LEU C 1 153 ? -7.486 -2.472 37.893 1.00 53.41 153 LEU C C 1
ATOM 5389 O O . LEU C 1 153 ? -6.688 -3.420 37.977 1.00 56.02 153 LEU C O 1
ATOM 5394 N N . GLY C 1 154 ? -7.666 -1.736 36.790 1.00 52.31 154 GLY C N 1
ATOM 5395 C CA . GLY C 1 154 ? -6.911 -1.936 35.539 1.00 49.50 154 GLY C CA 1
ATOM 5396 C C . GLY C 1 154 ? -7.225 -0.885 34.490 1.00 51.95 154 GLY C C 1
ATOM 5397 O O . GLY C 1 154 ? -8.360 -0.312 34.495 1.00 48.31 154 GLY C O 1
ATOM 5398 N N . GLY C 1 155 ? -6.257 -0.654 33.593 1.00 50.59 155 GLY C N 1
ATOM 5399 C CA . GLY C 1 155 ? -6.367 0.289 32.465 1.00 46.60 155 GLY C CA 1
ATOM 5400 C C . GLY C 1 155 ? -7.218 -0.277 31.347 1.00 43.70 155 GLY C C 1
ATOM 5401 O O . GLY C 1 155 ? -7.674 0.529 30.500 1.00 43.83 155 GLY C O 1
ATOM 5402 N N . ASN C 1 156 ? -7.443 -1.600 31.353 1.00 43.50 156 ASN C N 1
ATOM 5403 C CA . ASN C 1 156 ? -8.246 -2.315 30.324 1.00 45.85 156 ASN C CA 1
ATOM 5404 C C . ASN C 1 156 ? -9.514 -2.923 30.944 1.00 47.34 156 ASN C C 1
ATOM 5405 O O . ASN C 1 156 ? -9.920 -4.010 30.502 1.00 47.45 156 ASN C O 1
ATOM 5410 N N . VAL C 1 157 ? -10.162 -2.232 31.891 1.00 50.56 157 VAL C N 1
ATOM 5411 C CA . VAL C 1 157 ? -11.459 -2.674 32.490 1.00 46.33 157 VAL C CA 1
ATOM 5412 C C . VAL C 1 157 ? -12.591 -2.074 31.668 1.00 46.82 157 VAL C C 1
ATOM 5413 O O . VAL C 1 157 ? -12.653 -0.849 31.595 1.00 54.37 157 VAL C O 1
ATOM 5417 N N . GLN C 1 158 ? -13.444 -2.923 31.101 1.00 47.01 158 GLN C N 1
ATOM 5418 C CA . GLN C 1 158 ? -14.382 -2.587 30.006 1.00 47.23 158 GLN C CA 1
ATOM 5419 C C . GLN C 1 158 ? -15.790 -3.038 30.392 1.00 48.12 158 GLN C C 1
ATOM 5420 O O . GLN C 1 158 ? -15.946 -4.069 31.077 1.00 48.72 158 GLN C O 1
ATOM 5426 N N . HIS C 1 159 ? -16.790 -2.309 29.917 1.00 46.96 159 HIS C N 1
ATOM 5427 C CA . HIS C 1 159 ? -18.199 -2.755 29.925 1.00 45.11 159 HIS C CA 1
ATOM 5428 C C . HIS C 1 159 ? -18.524 -3.331 28.542 1.00 44.91 159 HIS C C 1
ATOM 5429 O O . HIS C 1 159 ? -18.230 -2.638 27.553 1.00 49.05 159 HIS C O 1
ATOM 5436 N N . ILE C 1 160 ? -19.097 -4.534 28.468 1.00 43.42 160 ILE C N 1
ATOM 5437 C CA . ILE C 1 160 ? -19.173 -5.308 27.193 1.00 47.12 160 ILE C CA 1
ATOM 5438 C C . ILE C 1 160 ? -20.622 -5.561 26.761 1.00 48.89 160 ILE C C 1
ATOM 5439 O O . ILE C 1 160 ? -20.783 -6.139 25.669 1.00 52.73 160 ILE C O 1
ATOM 5444 N N . GLY C 1 161 ? -21.629 -5.164 27.552 1.00 50.03 161 GLY C N 1
ATOM 5445 C CA . GLY C 1 161 ? -23.055 -5.298 27.169 1.00 52.23 161 GLY C CA 1
ATOM 5446 C C . GLY C 1 161 ? -24.030 -5.306 28.345 1.00 50.81 161 GLY C C 1
ATOM 5447 O O . GLY C 1 161 ? -23.598 -5.615 29.482 1.00 46.22 161 GLY C O 1
ATOM 5448 N N . THR C 1 162 ? -25.308 -5.015 28.060 1.00 51.54 162 THR C N 1
ATOM 5449 C CA . THR C 1 162 ? -26.461 -5.053 29.000 1.00 56.43 162 THR C CA 1
ATOM 5450 C C . THR C 1 162 ? -26.613 -6.464 29.584 1.00 59.40 162 THR C C 1
ATOM 5451 O O . THR C 1 162 ? -26.580 -6.607 30.828 1.00 62.47 162 THR C O 1
ATOM 5455 N N . GLU C 1 163 ? -26.785 -7.461 28.703 1.00 61.28 163 GLU C N 1
ATOM 5456 C CA . GLU C 1 163 ? -27.042 -8.884 29.056 1.00 60.32 163 GLU C CA 1
ATOM 5457 C C . GLU C 1 163 ? -25.975 -9.337 30.055 1.00 55.22 163 GLU C C 1
ATOM 5458 O O . GLU C 1 163 ? -24.796 -9.353 29.732 1.00 48.45 163 GLU C O 1
ATOM 5464 N N . PRO C 1 164 ? -26.340 -9.658 31.318 1.00 55.16 164 PRO C N 1
ATOM 5465 C CA . PRO C 1 164 ? -25.351 -9.866 32.385 1.00 55.80 164 PRO C CA 1
ATOM 5466 C C . PRO C 1 164 ? -24.574 -11.191 32.390 1.00 50.94 164 PRO C C 1
ATOM 5467 O O . PRO C 1 164 ? -23.557 -11.279 33.082 1.00 50.45 164 PRO C O 1
ATOM 5471 N N . GLY C 1 165 ? -25.049 -12.183 31.633 1.00 51.48 165 GLY C N 1
ATOM 5472 C CA . GLY C 1 165 ? -24.342 -13.468 31.445 1.00 53.45 165 GLY C CA 1
ATOM 5473 C C . GLY C 1 165 ? -23.131 -13.346 30.532 1.00 55.21 165 GLY C C 1
ATOM 5474 O O . GLY C 1 165 ? -22.277 -14.230 30.618 1.00 53.01 165 GLY C O 1
ATOM 5475 N N . LEU C 1 166 ? -23.060 -12.291 29.701 1.00 58.51 166 LEU C N 1
ATOM 5476 C CA . LEU C 1 166 ? -22.062 -12.121 28.607 1.00 58.69 166 LEU C CA 1
ATOM 5477 C C . LEU C 1 166 ? -20.651 -12.264 29.173 1.00 56.24 166 LEU C C 1
ATOM 5478 O O . LEU C 1 166 ? -19.877 -12.995 28.572 1.00 60.62 166 LEU C O 1
ATOM 5483 N N . ALA C 1 167 ? -20.349 -11.633 30.308 1.00 55.14 167 ALA C N 1
ATOM 5484 C CA . ALA C 1 167 ? -19.013 -11.650 30.954 1.00 53.11 167 ALA C CA 1
ATOM 5485 C C . ALA C 1 167 ? -18.570 -13.085 31.208 1.00 49.98 167 ALA C C 1
ATOM 5486 O O . ALA C 1 167 ? -17.455 -13.415 30.829 1.00 53.98 167 ALA C O 1
ATOM 5488 N N . ASN C 1 168 ? -19.416 -13.904 31.821 1.00 52.13 168 ASN C N 1
ATOM 5489 C CA . ASN C 1 168 ? -19.060 -15.303 32.180 1.00 50.45 168 ASN C CA 1
ATOM 5490 C C . ASN C 1 168 ? -18.962 -16.202 30.940 1.00 48.88 168 ASN C C 1
ATOM 5491 O O . ASN C 1 168 ? -18.085 -17.076 30.928 1.00 45.83 168 ASN C O 1
ATOM 5496 N N . ALA C 1 169 ? -19.825 -16.021 29.940 1.00 50.45 169 ALA C N 1
ATOM 5497 C CA . ALA C 1 169 ? -19.759 -16.780 28.666 1.00 51.67 169 ALA C CA 1
ATOM 5498 C C . ALA C 1 169 ? -18.360 -16.603 28.082 1.00 48.51 169 ALA C C 1
ATOM 5499 O O . ALA C 1 169 ? -17.659 -17.609 27.923 1.00 42.35 169 ALA C O 1
ATOM 5501 N N . LEU C 1 170 ? -17.978 -15.340 27.854 1.00 49.87 170 LEU C N 1
ATOM 5502 C CA . LEU C 1 170 ? -16.654 -14.888 27.338 1.00 48.49 170 LEU C CA 1
ATOM 5503 C C . LEU C 1 170 ? -15.551 -15.435 28.250 1.00 48.28 170 LEU C C 1
ATOM 5504 O O . LEU C 1 170 ? -14.546 -15.885 27.711 1.00 57.02 170 LEU C O 1
ATOM 5509 N N . ASP C 1 171 ? -15.725 -15.375 29.576 1.00 42.92 171 ASP C N 1
ATOM 5510 C CA . ASP C 1 171 ? -14.742 -15.852 30.585 1.00 40.23 171 ASP C CA 1
ATOM 5511 C C . ASP C 1 171 ? -14.414 -17.311 30.284 1.00 45.23 171 ASP C C 1
ATOM 5512 O O . ASP C 1 171 ? -13.225 -17.663 30.243 1.00 50.92 171 ASP C O 1
ATOM 5517 N N . SER C 1 172 ? -15.436 -18.130 30.068 1.00 48.83 172 SER C N 1
ATOM 5518 C CA . SER C 1 172 ? -15.289 -19.589 29.837 1.00 48.56 172 SER C CA 1
ATOM 5519 C C . SER C 1 172 ? -14.535 -19.843 28.521 1.00 50.98 172 SER C C 1
ATOM 5520 O O . SER C 1 172 ? -13.657 -20.719 28.523 1.00 48.79 172 SER C O 1
ATOM 5523 N N . ALA C 1 173 ? -14.839 -19.090 27.455 1.00 50.02 173 ALA C N 1
ATOM 5524 C CA . ALA C 1 173 ? -14.142 -19.149 26.147 1.00 50.46 173 ALA C CA 1
ATOM 5525 C C . ALA C 1 173 ? -12.663 -18.804 26.344 1.00 47.88 173 ALA C C 1
ATOM 5526 O O . ALA C 1 173 ? -11.813 -19.585 25.944 1.00 49.06 173 ALA C O 1
ATOM 5528 N N . VAL C 1 174 ? -12.373 -17.664 26.951 1.00 46.16 174 VAL C N 1
ATOM 5529 C CA . VAL C 1 174 ? -10.982 -17.175 27.138 1.00 49.20 174 VAL C CA 1
ATOM 5530 C C . VAL C 1 174 ? -10.233 -18.154 28.036 1.00 52.18 174 VAL C C 1
ATOM 5531 O O . VAL C 1 174 ? -9.087 -18.442 27.729 1.00 64.96 174 VAL C O 1
ATOM 5535 N N . LEU C 1 175 ? -10.855 -18.649 29.097 1.00 48.81 175 LEU C N 1
ATOM 5536 C CA . LEU C 1 175 ? -10.189 -19.590 30.037 1.00 47.48 175 LEU C CA 1
ATOM 5537 C C . LEU C 1 175 ? -9.914 -20.916 29.318 1.00 48.73 175 LEU C C 1
ATOM 5538 O O . LEU C 1 175 ? -8.950 -21.596 29.713 1.00 59.94 175 LEU C O 1
ATOM 5543 N N . ALA C 1 176 ? -10.689 -21.256 28.282 1.00 44.58 176 ALA C N 1
ATOM 5544 C CA . ALA C 1 176 ? -10.477 -22.463 27.443 1.00 44.34 176 ALA C CA 1
ATOM 5545 C C . ALA C 1 176 ? -9.117 -22.355 26.754 1.00 46.58 176 ALA C C 1
ATOM 5546 O O . ALA C 1 176 ? -8.371 -23.352 26.761 1.00 53.96 176 ALA C O 1
ATOM 5548 N N . LEU C 1 177 ? -8.832 -21.187 26.175 1.00 46.68 177 LEU C N 1
ATOM 5549 C CA . LEU C 1 177 ? -7.528 -20.815 25.563 1.00 47.45 177 LEU C CA 1
ATOM 5550 C C . LEU C 1 177 ? -6.444 -20.910 26.625 1.00 43.50 177 LEU C C 1
ATOM 5551 O O . LEU C 1 177 ? -5.460 -21.585 26.386 1.00 43.62 177 LEU C O 1
ATOM 5556 N N . MET C 1 178 ? -6.647 -20.260 27.760 1.00 44.11 178 MET C N 1
ATOM 5557 C CA . MET C 1 178 ? -5.643 -20.216 28.848 1.00 51.25 178 MET C CA 1
ATOM 5558 C C . MET C 1 178 ? -5.238 -21.644 29.217 1.00 50.72 178 MET C C 1
ATOM 5559 O O . MET C 1 178 ? -4.018 -21.906 29.290 1.00 52.83 178 MET C O 1
ATOM 5564 N N . TRP C 1 179 ? -6.208 -22.538 29.425 1.00 51.41 179 TRP C N 1
ATOM 5565 C CA . TRP C 1 179 ? -5.943 -23.934 29.874 1.00 49.90 179 TRP C CA 1
ATOM 5566 C C . TRP C 1 179 ? -5.300 -24.731 28.727 1.00 53.54 179 TRP C C 1
ATOM 5567 O O . TRP C 1 179 ? -4.392 -25.526 29.007 1.00 57.72 179 TRP C O 1
ATOM 5578 N N . GLY C 1 180 ? -5.744 -24.538 27.484 1.00 52.26 180 GLY C N 1
ATOM 5579 C CA . GLY C 1 180 ? -5.105 -25.127 26.288 1.00 52.13 180 GLY C CA 1
ATOM 5580 C C . GLY C 1 180 ? -3.607 -24.895 26.301 1.00 49.51 180 GLY C C 1
ATOM 5581 O O . GLY C 1 180 ? -2.842 -25.876 26.258 1.00 54.92 180 GLY C O 1
ATOM 5582 N N . ALA C 1 181 ? -3.204 -23.632 26.391 1.00 45.29 181 ALA C N 1
ATOM 5583 C CA . ALA C 1 181 ? -1.796 -23.198 26.452 1.00 48.08 181 ALA C CA 1
ATOM 5584 C C . ALA C 1 181 ? -1.107 -23.872 27.638 1.00 48.66 181 ALA C C 1
ATOM 5585 O O . ALA C 1 181 ? -0.026 -24.413 27.443 1.00 51.96 181 ALA C O 1
ATOM 5587 N N . LEU C 1 182 ? -1.711 -23.838 28.821 1.00 49.58 182 LEU C N 1
ATOM 5588 C CA . LEU C 1 182 ? -1.061 -24.303 30.079 1.00 51.36 182 LEU C CA 1
ATOM 5589 C C . LEU C 1 182 ? -0.878 -25.828 30.047 1.00 49.19 182 LEU C C 1
ATOM 5590 O O . LEU C 1 182 ? 0.174 -26.317 30.504 1.00 41.85 182 LEU C O 1
ATOM 5595 N N . PHE C 1 183 ? -1.875 -26.561 29.554 1.00 47.98 183 PHE C N 1
ATOM 5596 C CA . PHE C 1 183 ? -1.818 -28.041 29.456 1.00 51.06 183 PHE C CA 1
ATOM 5597 C C . PHE C 1 183 ? -0.864 -28.382 28.308 1.00 51.13 183 PHE C C 1
ATOM 5598 O O . PHE C 1 183 ? -0.187 -29.429 28.401 1.00 49.61 183 PHE C O 1
ATOM 5606 N N . GLY C 1 184 ? -0.776 -27.492 27.310 1.00 51.91 184 GLY C N 1
ATOM 5607 C CA . GLY C 1 184 ? 0.286 -27.490 26.282 1.00 55.39 184 GLY C CA 1
ATOM 5608 C C . GLY C 1 184 ? 1.674 -27.441 26.907 1.00 53.28 184 GLY C C 1
ATOM 5609 O O . GLY C 1 184 ? 2.533 -28.228 26.505 1.00 66.79 184 GLY C O 1
ATOM 5610 N N . GLY C 1 185 ? 1.885 -26.545 27.866 1.00 46.36 185 GLY C N 1
ATOM 5611 C CA . GLY C 1 185 ? 3.139 -26.424 28.627 1.00 45.10 185 GLY C CA 1
ATOM 5612 C C . GLY C 1 185 ? 3.409 -27.681 29.427 1.00 45.72 185 GLY C C 1
ATOM 5613 O O . GLY C 1 185 ? 4.546 -28.173 29.391 1.00 51.64 185 GLY C O 1
ATOM 5614 N N . LEU C 1 186 ? 2.395 -28.187 30.125 1.00 48.89 186 LEU C N 1
ATOM 5615 C CA . LEU C 1 186 ? 2.492 -29.408 30.975 1.00 48.85 186 LEU C CA 1
ATOM 5616 C C . LEU C 1 186 ? 3.009 -30.563 30.104 1.00 48.02 186 LEU C C 1
ATOM 5617 O O . LEU C 1 186 ? 3.938 -31.283 30.567 1.00 46.86 186 LEU C O 1
ATOM 5622 N N . HIS C 1 187 ? 2.455 -30.713 28.889 1.00 45.94 187 HIS C N 1
ATOM 5623 C CA . HIS C 1 187 ? 2.915 -31.672 27.850 1.00 47.88 187 HIS C CA 1
ATOM 5624 C C . HIS C 1 187 ? 4.368 -31.372 27.476 1.00 45.50 187 HIS C C 1
ATOM 5625 O O . HIS C 1 187 ? 5.217 -32.288 27.561 1.00 42.68 187 HIS C O 1
ATOM 5632 N N . ALA C 1 188 ? 4.630 -30.134 27.050 1.00 45.80 188 ALA C N 1
ATOM 5633 C CA . ALA C 1 188 ? 5.958 -29.655 26.610 1.00 47.44 188 ALA C CA 1
ATOM 5634 C C . ALA C 1 188 ? 6.995 -29.999 27.683 1.00 48.79 188 ALA C C 1
ATOM 5635 O O . ALA C 1 188 ? 8.087 -30.443 27.315 1.00 57.93 188 ALA C O 1
ATOM 5637 N N . ILE C 1 189 ? 6.652 -29.832 28.958 1.00 46.29 189 ILE C N 1
ATOM 5638 C CA . ILE C 1 189 ? 7.567 -30.121 30.096 1.00 51.73 189 ILE C CA 1
ATOM 5639 C C . ILE C 1 189 ? 7.799 -31.634 30.176 1.00 54.74 189 ILE C C 1
ATOM 5640 O O . ILE C 1 189 ? 8.945 -32.035 30.442 1.00 58.45 189 ILE C O 1
ATOM 5645 N N . ALA C 1 190 ? 6.757 -32.448 29.991 1.00 58.71 190 ALA C N 1
ATOM 5646 C CA . ALA C 1 190 ? 6.834 -33.924 30.117 1.00 56.25 190 ALA C CA 1
ATOM 5647 C C . ALA C 1 190 ? 7.754 -34.475 29.030 1.00 54.44 190 ALA C C 1
ATOM 5648 O O . ALA C 1 190 ? 8.531 -35.393 29.340 1.00 55.41 190 ALA C O 1
ATOM 5650 N N . VAL C 1 191 ? 7.647 -33.923 27.814 1.00 53.83 191 VAL C N 1
ATOM 5651 C CA . VAL C 1 191 ? 8.509 -34.257 26.643 1.00 52.01 191 VAL C CA 1
ATOM 5652 C C . VAL C 1 191 ? 9.953 -33.891 26.993 1.00 52.32 191 VAL C C 1
ATOM 5653 O O . VAL C 1 191 ? 10.805 -34.778 26.947 1.00 56.79 191 VAL C O 1
ATOM 5657 N N . CYS C 1 192 ? 10.212 -32.632 27.343 1.00 54.52 192 CYS C N 1
ATOM 5658 C CA . CYS C 1 192 ? 11.553 -32.135 27.752 1.00 57.25 192 CYS C CA 1
ATOM 5659 C C . CYS C 1 192 ? 12.155 -33.035 28.835 1.00 61.21 192 CYS C C 1
ATOM 5660 O O . CYS C 1 192 ? 13.345 -33.355 28.722 1.00 69.96 192 CYS C O 1
ATOM 5663 N N . ARG C 1 193 ? 11.375 -33.422 29.846 1.00 61.05 193 ARG C N 1
ATOM 5664 C CA . ARG C 1 193 ? 11.859 -34.278 30.959 1.00 64.33 193 ARG C CA 1
ATOM 5665 C C . ARG C 1 193 ? 12.336 -35.609 30.364 1.00 62.88 193 ARG C C 1
ATOM 5666 O O . ARG C 1 193 ? 13.422 -36.078 30.757 1.00 57.07 193 ARG C O 1
ATOM 5674 N N . ALA C 1 194 ? 11.573 -36.163 29.416 1.00 62.08 194 ALA C N 1
ATOM 5675 C CA . ALA C 1 194 ? 11.800 -37.493 28.807 1.00 62.97 194 ALA C CA 1
ATOM 5676 C C . ALA C 1 194 ? 13.032 -37.471 27.887 1.00 60.08 194 ALA C C 1
ATOM 5677 O O . ALA C 1 194 ? 13.748 -38.485 27.865 1.00 60.31 194 ALA C O 1
ATOM 5679 N N . GLU C 1 195 ? 13.241 -36.383 27.132 1.00 52.23 195 GLU C N 1
ATOM 5680 C CA . GLU C 1 195 ? 14.340 -36.219 26.143 1.00 52.11 195 GLU C CA 1
ATOM 5681 C C . GLU C 1 195 ? 15.488 -35.413 26.765 1.00 50.46 195 GLU C C 1
ATOM 5682 O O . GLU C 1 195 ? 16.224 -34.766 26.007 1.00 49.04 195 GLU C O 1
ATOM 5688 N N . GLU C 1 196 ? 15.622 -35.450 28.094 1.00 51.34 196 GLU C N 1
ATOM 5689 C CA . GLU C 1 196 ? 16.704 -34.798 28.888 1.00 52.13 196 GLU C CA 1
ATOM 5690 C C . GLU C 1 196 ? 16.988 -33.389 28.340 1.00 51.60 196 GLU C C 1
ATOM 5691 O O . GLU C 1 196 ? 18.162 -33.060 28.176 1.00 50.15 196 GLU C O 1
ATOM 5693 N N . ILE C 1 197 ? 15.952 -32.580 28.091 1.00 58.52 197 ILE C N 1
ATOM 5694 C CA . ILE C 1 197 ? 16.070 -31.135 27.709 1.00 64.41 197 ILE C CA 1
ATOM 5695 C C . ILE C 1 197 ? 15.893 -30.259 28.956 1.00 65.06 197 ILE C C 1
ATOM 5696 O O . ILE C 1 197 ? 14.833 -30.373 29.610 1.00 57.01 197 ILE C O 1
ATOM 5701 N N . ASP C 1 198 ? 16.877 -29.397 29.243 1.00 68.51 198 ASP C N 1
ATOM 5702 C CA . ASP C 1 198 ? 16.822 -28.391 30.338 1.00 75.32 198 ASP C CA 1
ATOM 5703 C C . ASP C 1 198 ? 15.607 -27.483 30.099 1.00 74.05 198 ASP C C 1
ATOM 5704 O O . ASP C 1 198 ? 15.454 -26.978 28.965 1.00 74.33 198 ASP C O 1
ATOM 5709 N N . LEU C 1 199 ? 14.767 -27.287 31.120 1.00 67.49 199 LEU C N 1
ATOM 5710 C CA . LEU C 1 199 ? 13.484 -26.547 30.976 1.00 65.09 199 LEU C CA 1
ATOM 5711 C C . LEU C 1 199 ? 13.773 -25.065 30.711 1.00 66.16 199 LEU C C 1
ATOM 5712 O O . LEU C 1 199 ? 12.959 -24.433 29.999 1.00 66.53 199 LEU C O 1
ATOM 5717 N N . GLY C 1 200 ? 14.906 -24.552 31.215 1.00 62.85 200 GLY C N 1
ATOM 5718 C CA . GLY C 1 200 ? 15.462 -23.247 30.810 1.00 60.73 200 GLY C CA 1
ATOM 5719 C C . GLY C 1 200 ? 15.417 -23.071 29.296 1.00 64.12 200 GLY C C 1
ATOM 5720 O O . GLY C 1 200 ? 14.983 -21.989 28.829 1.00 58.37 200 GLY C O 1
ATOM 5721 N N . GLU C 1 201 ? 15.842 -24.094 28.539 1.00 67.67 201 GLU C N 1
ATOM 5722 C CA . GLU C 1 201 ? 15.870 -24.056 27.051 1.00 67.49 201 GLU C CA 1
ATOM 5723 C C . GLU C 1 201 ? 14.426 -23.916 26.558 1.00 59.49 201 GLU C C 1
ATOM 5724 O O . GLU C 1 201 ? 14.192 -23.080 25.695 1.00 59.58 201 GLU C O 1
ATOM 5730 N N . LEU C 1 202 ? 13.496 -24.681 27.121 1.00 56.33 202 LEU C N 1
ATOM 5731 C CA . LEU C 1 202 ? 12.060 -24.629 26.741 1.00 59.10 202 LEU C CA 1
ATOM 5732 C C . LEU C 1 202 ? 11.535 -23.218 27.025 1.00 58.62 202 LEU C C 1
ATOM 5733 O O . LEU C 1 202 ? 10.879 -22.628 26.141 1.00 52.70 202 LEU C O 1
ATOM 5738 N N . GLY C 1 203 ? 11.842 -22.703 28.219 1.00 61.91 203 GLY C N 1
ATOM 5739 C CA . GLY C 1 203 ? 11.543 -21.319 28.639 1.00 59.36 203 GLY C CA 1
ATOM 5740 C C . GLY C 1 203 ? 11.941 -20.311 27.575 1.00 57.90 203 GLY C C 1
ATOM 5741 O O . GLY C 1 203 ? 11.038 -19.653 27.020 1.00 56.41 203 GLY C O 1
ATOM 5742 N N . ARG C 1 204 ? 13.236 -20.228 27.259 1.00 61.25 204 ARG C N 1
ATOM 5743 C CA . ARG C 1 204 ? 13.758 -19.179 26.338 1.00 61.67 204 ARG C CA 1
ATOM 5744 C C . ARG C 1 204 ? 13.245 -19.458 24.909 1.00 54.38 204 ARG C C 1
ATOM 5745 O O . ARG C 1 204 ? 13.084 -18.483 24.158 1.00 48.73 204 ARG C O 1
ATOM 5753 N N . GLN C 1 205 ? 12.897 -20.705 24.569 1.00 52.01 205 GLN C N 1
ATOM 5754 C CA . GLN C 1 205 ? 12.314 -21.054 23.240 1.00 58.14 205 GLN C CA 1
ATOM 5755 C C . GLN C 1 205 ? 10.844 -20.613 23.174 1.00 60.01 205 GLN C C 1
ATOM 5756 O O . GLN C 1 205 ? 10.398 -20.183 22.082 1.00 55.52 205 GLN C O 1
ATOM 5762 N N . TRP C 1 206 ? 10.104 -20.719 24.278 1.00 66.76 206 TRP C N 1
ATOM 5763 C CA . TRP C 1 206 ? 8.695 -20.259 24.284 1.00 68.14 206 TRP C CA 1
ATOM 5764 C C . TRP C 1 206 ? 8.645 -18.729 24.224 1.00 68.07 206 TRP C C 1
ATOM 5765 O O . TRP C 1 206 ? 7.819 -18.200 23.444 1.00 73.29 206 TRP C O 1
ATOM 5776 N N . ALA C 1 207 ? 9.502 -18.040 24.987 1.00 60.98 207 ALA C N 1
ATOM 5777 C CA . ALA C 1 207 ? 9.654 -16.568 24.903 1.00 59.14 207 ALA C CA 1
ATOM 5778 C C . ALA C 1 207 ? 9.682 -16.179 23.421 1.00 61.85 207 ALA C C 1
ATOM 5779 O O . ALA C 1 207 ? 8.809 -15.408 22.994 1.00 62.44 207 ALA C O 1
ATOM 5781 N N . ALA C 1 208 ? 10.600 -16.780 22.658 1.00 66.65 208 ALA C N 1
ATOM 5782 C CA . ALA C 1 208 ? 10.887 -16.466 21.236 1.00 62.95 208 ALA C CA 1
ATOM 5783 C C . ALA C 1 208 ? 9.700 -16.821 20.334 1.00 57.65 208 ALA C C 1
ATOM 5784 O O . ALA C 1 208 ? 9.509 -16.142 19.322 1.00 58.13 208 ALA C O 1
ATOM 5786 N N . THR C 1 209 ? 8.946 -17.858 20.680 1.00 57.18 209 THR C N 1
ATOM 5787 C CA . THR C 1 209 ? 8.037 -18.580 19.751 1.00 60.89 209 THR C CA 1
ATOM 5788 C C . THR C 1 209 ? 6.564 -18.234 20.046 1.00 56.98 209 THR C C 1
ATOM 5789 O O . THR C 1 209 ? 5.701 -18.532 19.193 1.00 42.09 209 THR C O 1
ATOM 5793 N N . ALA C 1 210 ? 6.297 -17.615 21.201 1.00 58.48 210 ALA C N 1
ATOM 5794 C CA . ALA C 1 210 ? 4.946 -17.232 21.676 1.00 54.90 210 ALA C CA 1
ATOM 5795 C C . ALA C 1 210 ? 4.246 -16.349 20.644 1.00 48.76 210 ALA C C 1
ATOM 5796 O O . ALA C 1 210 ? 3.088 -16.572 20.314 1.00 47.00 210 ALA C O 1
ATOM 5798 N N . PRO C 1 211 ? 4.904 -15.302 20.101 1.00 45.02 211 PRO C N 1
ATOM 5799 C CA . PRO C 1 211 ? 4.264 -14.450 19.099 1.00 43.63 211 PRO C CA 1
ATOM 5800 C C . PRO C 1 211 ? 3.764 -15.223 17.871 1.00 47.69 211 PRO C C 1
ATOM 5801 O O . PRO C 1 211 ? 2.838 -14.750 17.238 1.00 46.30 211 PRO C O 1
ATOM 5805 N N . VAL C 1 212 ? 4.388 -16.360 17.544 1.00 53.97 212 VAL C N 1
ATOM 5806 C CA . VAL C 1 212 ? 3.999 -17.191 16.364 1.00 54.31 212 VAL C CA 1
ATOM 5807 C C . VAL C 1 212 ? 2.612 -17.753 16.654 1.00 57.09 212 VAL C C 1
ATOM 5808 O O . VAL C 1 212 ? 1.730 -17.653 15.771 1.00 56.66 212 VAL C O 1
ATOM 5812 N N . VAL C 1 213 ? 2.476 -18.330 17.857 1.00 60.64 213 VAL C N 1
ATOM 5813 C CA . VAL C 1 213 ? 1.240 -18.949 18.421 1.00 57.62 213 VAL C CA 1
ATOM 5814 C C . VAL C 1 213 ? 0.150 -17.877 18.462 1.00 57.14 213 VAL C C 1
ATOM 5815 O O . VAL C 1 213 ? -0.965 -18.190 18.025 1.00 61.14 213 VAL C O 1
ATOM 5819 N N . GLU C 1 214 ? 0.474 -16.667 18.944 1.00 57.36 214 GLU C N 1
ATOM 5820 C CA . GLU C 1 214 ? -0.464 -15.514 18.999 1.00 58.40 214 GLU C CA 1
ATOM 5821 C C . GLU C 1 214 ? -1.006 -15.243 17.593 1.00 54.03 214 GLU C C 1
ATOM 5822 O O . GLU C 1 214 ? -2.230 -15.141 17.452 1.00 53.33 214 GLU C O 1
ATOM 5828 N N . GLY C 1 215 ? -0.125 -15.114 16.596 1.00 57.57 215 GLY C N 1
ATOM 5829 C CA . GLY C 1 215 ? -0.518 -14.953 15.185 1.00 56.35 215 GLY C CA 1
ATOM 5830 C C . GLY C 1 215 ? -1.476 -16.060 14.772 1.00 51.36 215 GLY C C 1
ATOM 5831 O O . GLY C 1 215 ? -2.539 -15.754 14.176 1.00 49.49 215 GLY C O 1
ATOM 5832 N N . LEU C 1 216 ? -1.129 -17.302 15.122 1.00 47.67 216 LEU C N 1
ATOM 5833 C CA . LEU C 1 216 ? -1.873 -18.521 14.706 1.00 47.63 216 LEU C CA 1
ATOM 5834 C C . LEU C 1 216 ? -3.279 -18.494 15.314 1.00 47.50 216 LEU C C 1
ATOM 5835 O O . LEU C 1 216 ? -4.254 -18.715 14.579 1.00 53.43 216 LEU C O 1
ATOM 5840 N N . VAL C 1 217 ? -3.371 -18.221 16.610 1.00 47.33 217 VAL C N 1
ATOM 5841 C CA . VAL C 1 217 ? -4.657 -18.171 17.365 1.00 49.78 217 VAL C CA 1
ATOM 5842 C C . VAL C 1 217 ? -5.523 -17.038 16.797 1.00 54.62 217 VAL C C 1
ATOM 5843 O O . VAL C 1 217 ? -6.671 -17.329 16.430 1.00 67.31 217 VAL C O 1
ATOM 5847 N N . ALA C 1 218 ? -4.993 -15.811 16.706 1.00 50.68 218 ALA C N 1
ATOM 5848 C CA . ALA C 1 218 ? -5.679 -14.630 16.124 1.00 46.97 218 ALA C CA 1
ATOM 5849 C C . ALA C 1 218 ? -6.227 -14.995 14.740 1.00 48.96 218 ALA C C 1
ATOM 5850 O O . ALA C 1 218 ? -7.415 -14.677 14.472 1.00 44.41 218 ALA C O 1
ATOM 5852 N N . ASP C 1 219 ? -5.406 -15.664 13.910 1.00 53.51 219 ASP C N 1
ATOM 5853 C CA . ASP C 1 219 ? -5.772 -16.080 12.524 1.00 54.36 219 ASP C CA 1
ATOM 5854 C C . ASP C 1 219 ? -6.970 -17.040 12.586 1.00 51.35 219 ASP C C 1
ATOM 5855 O O . ASP C 1 219 ? -7.983 -16.785 11.881 1.00 50.78 219 ASP C O 1
ATOM 5860 N N . LEU C 1 220 ? -6.855 -18.096 13.400 1.00 43.03 220 LEU C N 1
ATOM 5861 C CA . LEU C 1 220 ? -7.937 -19.075 13.666 1.00 43.90 220 LEU C CA 1
ATOM 5862 C C . LEU C 1 220 ? -9.258 -18.329 13.839 1.00 42.90 220 LEU C C 1
ATOM 5863 O O . LEU C 1 220 ? -10.216 -18.612 13.081 1.00 39.90 220 LEU C O 1
ATOM 5868 N N . ILE C 1 221 ? -9.277 -17.386 14.780 1.00 41.82 221 ILE C N 1
ATOM 5869 C CA . ILE C 1 221 ? -10.496 -16.629 15.179 1.00 44.73 221 ILE C CA 1
ATOM 5870 C C . ILE C 1 221 ? -10.975 -15.798 13.982 1.00 45.96 221 ILE C C 1
ATOM 5871 O O . ILE C 1 221 ? -12.154 -16.009 13.596 1.00 46.48 221 ILE C O 1
ATOM 5876 N N . LYS C 1 222 ? -10.108 -14.947 13.391 1.00 45.51 222 LYS C N 1
ATOM 5877 C CA . LYS C 1 222 ? -10.449 -14.088 12.212 1.00 43.28 222 LYS C CA 1
ATOM 5878 C C . LYS C 1 222 ? -11.085 -14.977 11.141 1.00 48.53 222 LYS C C 1
ATOM 5879 O O . LYS C 1 222 ? -12.206 -14.644 10.678 1.00 49.16 222 LYS C O 1
ATOM 5881 N N . ARG C 1 223 ? -10.421 -16.089 10.801 1.00 54.36 223 ARG C N 1
ATOM 5882 C CA . ARG C 1 223 ? -10.790 -16.951 9.646 1.00 56.31 223 ARG C CA 1
ATOM 5883 C C . ARG C 1 223 ? -12.111 -17.657 9.936 1.00 54.63 223 ARG C C 1
ATOM 5884 O O . ARG C 1 223 ? -12.978 -17.663 9.036 1.00 50.39 223 ARG C O 1
ATOM 5892 N N . THR C 1 224 ? -12.252 -18.244 11.131 1.00 51.92 224 THR C N 1
ATOM 5893 C CA . THR C 1 224 ? -13.465 -19.002 11.536 1.00 48.62 224 THR C CA 1
ATOM 5894 C C . THR C 1 224 ? -14.670 -18.063 11.482 1.00 46.02 224 THR C C 1
ATOM 5895 O O . THR C 1 224 ? -15.732 -18.493 10.999 1.00 45.97 224 THR C O 1
ATOM 5899 N N . SER C 1 225 ? -14.494 -16.834 11.969 1.00 44.64 225 SER C N 1
ATOM 5900 C CA . SER C 1 225 ? -15.537 -15.780 12.008 1.00 50.62 225 SER C CA 1
ATOM 5901 C C . SER C 1 225 ? -16.009 -15.443 10.591 1.00 51.75 225 SER C C 1
ATOM 5902 O O . SER C 1 225 ? -17.189 -15.068 10.440 1.00 53.50 225 SER C O 1
ATOM 5905 N N . ALA C 1 226 ? -15.116 -15.573 9.605 1.00 52.08 226 ALA C N 1
ATOM 5906 C CA . ALA C 1 226 ? -15.343 -15.208 8.186 1.00 51.75 226 ALA C CA 1
ATOM 5907 C C . ALA C 1 226 ? -15.700 -16.442 7.341 1.00 50.21 226 ALA C C 1
ATOM 5908 O O . ALA C 1 226 ? -16.069 -16.275 6.176 1.00 53.71 226 ALA C O 1
ATOM 5910 N N . GLY C 1 227 ? -15.593 -17.640 7.905 1.00 51.19 227 GLY C N 1
ATOM 5911 C CA . GLY C 1 227 ? -15.945 -18.897 7.220 1.00 52.01 227 GLY C CA 1
ATOM 5912 C C . GLY C 1 227 ? -14.913 -19.289 6.183 1.00 50.84 227 GLY C C 1
ATOM 5913 O O . GLY C 1 227 ? -15.282 -20.042 5.263 1.00 52.91 227 GLY C O 1
ATOM 5914 N N . ARG C 1 228 ? -13.666 -18.824 6.344 1.00 50.89 228 ARG C N 1
ATOM 5915 C CA . ARG C 1 228 ? -12.530 -19.086 5.414 1.00 55.53 228 ARG C CA 1
ATOM 5916 C C . ARG C 1 228 ? -11.862 -20.406 5.831 1.00 54.12 228 ARG C C 1
ATOM 5917 O O . ARG C 1 228 ? -10.741 -20.366 6.381 1.00 45.74 228 ARG C O 1
ATOM 5925 N N . PHE C 1 229 ? -12.532 -21.534 5.587 1.00 54.65 229 PHE C N 1
ATOM 5926 C CA . PHE C 1 229 ? -12.063 -22.884 5.990 1.00 61.21 229 PHE C CA 1
ATOM 5927 C C . PHE C 1 229 ? -11.131 -23.435 4.905 1.00 60.48 229 PHE C C 1
ATOM 5928 O O . PHE C 1 229 ? -10.065 -24.011 5.243 1.00 63.65 229 PHE C O 1
ATOM 5936 N N . VAL C 1 230 ? -11.511 -23.248 3.637 1.00 54.21 230 VAL C N 1
ATOM 5937 C CA . VAL C 1 230 ? -10.699 -23.682 2.465 1.00 53.60 230 VAL C CA 1
ATOM 5938 C C . VAL C 1 230 ? -9.359 -22.936 2.501 1.00 52.06 230 VAL C C 1
ATOM 5939 O O . VAL C 1 230 ? -9.341 -21.762 2.886 1.00 50.32 230 VAL C O 1
ATOM 5943 N N . SER C 1 231 ? -8.276 -23.636 2.159 1.00 61.10 231 SER C N 1
ATOM 5944 C CA . SER C 1 231 ? -6.927 -23.067 1.881 1.00 63.57 231 SER C CA 1
ATOM 5945 C C . SER C 1 231 ? -7.037 -21.874 0.925 1.00 64.92 231 SER C C 1
ATOM 5946 O O . SER C 1 231 ? -7.824 -21.948 -0.038 1.00 70.18 231 SER C O 1
ATOM 5949 N N . ASP C 1 232 ? -6.223 -20.848 1.145 1.00 60.82 232 ASP C N 1
ATOM 5950 C CA . ASP C 1 232 ? -6.033 -19.709 0.209 1.00 55.07 232 ASP C CA 1
ATOM 5951 C C . ASP C 1 232 ? -4.609 -19.160 0.397 1.00 54.15 232 ASP C C 1
ATOM 5952 O O . ASP C 1 232 ? -3.854 -19.711 1.237 1.00 55.81 232 ASP C O 1
ATOM 5957 N N . ALA C 1 233 ? -4.245 -18.128 -0.368 1.00 56.57 233 ALA C N 1
ATOM 5958 C CA . ALA C 1 233 ? -2.876 -17.552 -0.417 1.00 55.29 233 ALA C CA 1
ATOM 5959 C C . ALA C 1 233 ? -2.471 -17.033 0.971 1.00 60.76 233 ALA C C 1
ATOM 5960 O O . ALA C 1 233 ? -1.261 -17.047 1.269 1.00 65.12 233 ALA C O 1
ATOM 5962 N N . GLU C 1 234 ? -3.447 -16.627 1.795 1.00 60.44 234 GLU C N 1
ATOM 5963 C CA . GLU C 1 234 ? -3.216 -15.908 3.078 1.00 58.23 234 GLU C CA 1
ATOM 5964 C C . GLU C 1 234 ? -3.083 -16.897 4.246 1.00 55.35 234 GLU C C 1
ATOM 5965 O O . GLU C 1 234 ? -2.655 -16.417 5.325 1.00 54.17 234 GLU C O 1
ATOM 5971 N N . THR C 1 235 ? -3.392 -18.193 4.068 1.00 54.28 235 THR C N 1
ATOM 5972 C CA . THR C 1 235 ? -3.295 -19.183 5.183 1.00 53.98 235 THR C CA 1
ATOM 5973 C C . THR C 1 235 ? -1.812 -19.400 5.483 1.00 50.28 235 THR C C 1
ATOM 5974 O O . THR C 1 235 ? -1.022 -19.402 4.524 1.00 52.08 235 THR C O 1
ATOM 5978 N N . LEU C 1 236 ? -1.449 -19.511 6.759 1.00 48.83 236 LEU C N 1
ATOM 5979 C CA . LEU C 1 236 ? -0.041 -19.737 7.167 1.00 54.23 236 LEU C CA 1
ATOM 5980 C C . LEU C 1 236 ? 0.183 -21.220 7.481 1.00 54.64 236 LEU C C 1
ATOM 5981 O O . LEU C 1 236 ? 1.365 -21.622 7.565 1.00 57.23 236 LEU C O 1
ATOM 5986 N N . SER C 1 237 ? -0.887 -22.008 7.615 1.00 52.57 237 SER C N 1
ATOM 5987 C CA . SER C 1 237 ? -0.818 -23.456 7.934 1.00 49.00 237 SER C CA 1
ATOM 5988 C C . SER C 1 237 ? -2.092 -24.139 7.442 1.00 51.35 237 SER C C 1
ATOM 5989 O O . SER C 1 237 ? -3.192 -23.597 7.669 1.00 55.14 237 SER C O 1
ATOM 5992 N N . SER C 1 238 ? -1.944 -25.285 6.777 1.00 53.25 238 SER C N 1
ATOM 5993 C CA . SER C 1 238 ? -3.041 -26.230 6.458 1.00 54.24 238 SER C CA 1
ATOM 5994 C C . SER C 1 238 ? -3.000 -27.382 7.468 1.00 53.82 238 SER C C 1
ATOM 5995 O O . SER C 1 238 ? -2.060 -27.432 8.303 1.00 51.00 238 SER C O 1
ATOM 5998 N N . ILE C 1 239 ? -3.996 -28.262 7.420 1.00 53.67 239 ILE C N 1
ATOM 5999 C CA . ILE C 1 239 ? -4.179 -29.348 8.425 1.00 52.56 239 ILE C CA 1
ATOM 6000 C C . ILE C 1 239 ? -3.077 -30.388 8.218 1.00 50.62 239 ILE C C 1
ATOM 6001 O O . ILE C 1 239 ? -2.539 -30.876 9.224 1.00 56.33 239 ILE C O 1
ATOM 6006 N N . SER C 1 240 ? -2.741 -30.673 6.959 1.00 50.47 240 SER C N 1
ATOM 6007 C CA . SER C 1 240 ? -1.748 -31.697 6.548 1.00 52.08 240 SER C CA 1
ATOM 6008 C C . SER C 1 240 ? -0.471 -31.591 7.386 1.00 53.39 240 SER C C 1
ATOM 6009 O O . SER C 1 240 ? -0.134 -32.526 8.114 1.00 56.20 240 SER C O 1
ATOM 6012 N N . PRO C 1 241 ? 0.280 -30.468 7.347 1.00 55.10 241 PRO C N 1
ATOM 6013 C CA . PRO C 1 241 ? 1.555 -30.378 8.064 1.00 57.46 241 PRO C CA 1
ATOM 6014 C C . PRO C 1 241 ? 1.384 -30.450 9.586 1.00 56.69 241 PRO C C 1
ATOM 6015 O O . PRO C 1 241 ? 2.245 -30.988 10.248 1.00 53.28 241 PRO C O 1
ATOM 6019 N N . HIS C 1 242 ? 0.285 -29.896 10.100 1.00 56.97 242 HIS C N 1
ATOM 6020 C CA . HIS C 1 242 ? -0.087 -29.984 11.536 1.00 54.08 242 HIS C CA 1
ATOM 6021 C C . HIS C 1 242 ? -0.202 -31.458 11.906 1.00 52.69 242 HIS C C 1
ATOM 6022 O O . HIS C 1 242 ? 0.518 -31.886 12.833 1.00 55.78 242 HIS C O 1
ATOM 6029 N N . TYR C 1 243 ? -1.030 -32.207 11.171 1.00 53.61 243 TYR C N 1
ATOM 6030 C CA . TYR C 1 243 ? -1.288 -33.646 11.440 1.00 54.58 243 TYR C CA 1
ATOM 6031 C C . TYR C 1 243 ? 0.026 -34.412 11.289 1.00 52.23 243 TYR C C 1
ATOM 6032 O O . TYR C 1 243 ? 0.293 -35.260 12.155 1.00 47.98 243 TYR C O 1
ATOM 6041 N N . GLY C 1 244 ? 0.822 -34.096 10.257 1.00 53.09 244 GLY C N 1
ATOM 6042 C CA . GLY C 1 244 ? 2.120 -34.743 9.983 1.00 56.15 244 GLY C CA 1
ATOM 6043 C C . GLY C 1 244 ? 3.079 -34.600 11.153 1.00 60.61 244 GLY C C 1
ATOM 6044 O O . GLY C 1 244 ? 3.645 -35.617 11.572 1.00 62.59 244 GLY C O 1
ATOM 6045 N N . ALA C 1 245 ? 3.250 -33.373 11.656 1.00 63.73 245 ALA C N 1
ATOM 6046 C CA . ALA C 1 245 ? 4.139 -33.004 12.786 1.00 59.25 245 ALA C CA 1
ATOM 6047 C C . ALA C 1 245 ? 3.598 -33.586 14.094 1.00 56.00 245 ALA C C 1
ATOM 6048 O O . ALA C 1 245 ? 4.408 -33.892 14.997 1.00 48.82 245 ALA C O 1
ATOM 6050 N N . PHE C 1 246 ? 2.272 -33.699 14.188 1.00 55.88 246 PHE C N 1
ATOM 6051 C CA . PHE C 1 246 ? 1.543 -34.185 15.385 1.00 56.35 246 PHE C CA 1
ATOM 6052 C C . PHE C 1 246 ? 1.883 -35.659 15.644 1.00 54.60 246 PHE C C 1
ATOM 6053 O O . PHE C 1 246 ? 2.133 -36.026 16.814 1.00 53.64 246 PHE C O 1
ATOM 6061 N N . GLN C 1 247 ? 1.897 -36.468 14.582 1.00 58.50 247 GLN C N 1
ATOM 6062 C CA . GLN C 1 247 ? 2.301 -37.904 14.610 1.00 62.86 247 GLN C CA 1
ATOM 6063 C C . GLN C 1 247 ? 3.559 -38.064 15.459 1.00 59.49 247 GLN C C 1
ATOM 6064 O O . GLN C 1 247 ? 3.594 -38.982 16.297 1.00 58.77 247 GLN C O 1
ATOM 6070 N N . HIS C 1 248 ? 4.546 -37.193 15.235 1.00 57.18 248 HIS C N 1
ATOM 6071 C CA . HIS C 1 248 ? 5.901 -37.288 15.837 1.00 61.25 248 HIS C CA 1
ATOM 6072 C C . HIS C 1 248 ? 5.774 -37.105 17.354 1.00 62.77 248 HIS C C 1
ATOM 6073 O O . HIS C 1 248 ? 6.551 -37.741 18.096 1.00 67.66 248 HIS C O 1
ATOM 6080 N N . LEU C 1 249 ? 4.790 -36.316 17.790 1.00 64.30 249 LEU C N 1
ATOM 6081 C CA . LEU C 1 249 ? 4.514 -36.041 19.225 1.00 63.59 249 LEU C CA 1
ATOM 6082 C C . LEU C 1 249 ? 3.828 -37.253 19.857 1.00 59.97 249 LEU C C 1
ATOM 6083 O O . LEU C 1 249 ? 4.294 -37.687 20.929 1.00 65.52 249 LEU C O 1
ATOM 6088 N N . LYS C 1 250 ? 2.763 -37.764 19.230 1.00 57.81 250 LYS C N 1
ATOM 6089 C CA . LYS C 1 250 ? 2.036 -38.986 19.686 1.00 58.90 250 LYS C CA 1
ATOM 6090 C C . LYS C 1 250 ? 3.023 -40.139 19.882 1.00 61.12 250 LYS C C 1
ATOM 6091 O O . LYS C 1 250 ? 3.026 -40.723 20.982 1.00 61.58 250 LYS C O 1
ATOM 6097 N N . GLU C 1 251 ? 3.815 -40.456 18.848 1.00 62.66 251 GLU C N 1
ATOM 6098 C CA . GLU C 1 251 ? 4.786 -41.584 18.861 1.00 59.55 251 GLU C CA 1
ATOM 6099 C C . GLU C 1 251 ? 5.715 -41.378 20.063 1.00 57.09 251 GLU C C 1
ATOM 6100 O O . GLU C 1 251 ? 5.893 -42.347 20.833 1.00 64.34 251 GLU C O 1
ATOM 6102 N N . LEU C 1 252 ? 6.230 -40.154 20.243 1.00 55.03 252 LEU C N 1
ATOM 6103 C CA . LEU C 1 252 ? 7.183 -39.809 21.333 1.00 59.55 252 LEU C CA 1
ATOM 6104 C C . LEU C 1 252 ? 6.532 -40.059 22.700 1.00 59.76 252 LEU C C 1
ATOM 6105 O O . LEU C 1 252 ? 7.192 -40.652 23.585 1.00 55.18 252 LEU C O 1
ATOM 6110 N N . MET C 1 253 ? 5.284 -39.616 22.865 1.00 60.79 253 MET C N 1
ATOM 6111 C CA . MET C 1 253 ? 4.525 -39.715 24.140 1.00 65.10 253 MET C CA 1
ATOM 6112 C C . MET C 1 253 ? 4.192 -41.189 24.418 1.00 68.90 253 MET C C 1
ATOM 6113 O O . MET C 1 253 ? 4.358 -41.624 25.578 1.00 78.33 253 MET C O 1
ATOM 6118 N N . GLU C 1 254 ? 3.747 -41.933 23.400 1.00 69.02 254 GLU C N 1
ATOM 6119 C CA . GLU C 1 254 ? 3.478 -43.389 23.513 1.00 68.25 254 GLU C CA 1
ATOM 6120 C C . GLU C 1 254 ? 4.748 -44.088 24.018 1.00 68.25 254 GLU C C 1
ATOM 6121 O O . GLU C 1 254 ? 4.661 -44.847 25.006 1.00 67.54 254 GLU C O 1
ATOM 6127 N N . ALA C 1 255 ? 5.884 -43.809 23.379 1.00 65.55 255 ALA C N 1
ATOM 6128 C CA . ALA C 1 255 ? 7.204 -44.415 23.679 1.00 62.85 255 ALA C CA 1
ATOM 6129 C C . ALA C 1 255 ? 7.654 -44.053 25.101 1.00 61.31 255 ALA C C 1
ATOM 6130 O O . ALA C 1 255 ? 8.259 -44.916 25.748 1.00 60.51 255 ALA C O 1
ATOM 6132 N N . ARG C 1 256 ? 7.373 -42.831 25.563 1.00 61.66 256 ARG C N 1
ATOM 6133 C CA . ARG C 1 256 ? 7.907 -42.288 26.846 1.00 62.45 256 ARG C CA 1
ATOM 6134 C C . ARG C 1 256 ? 6.865 -42.418 27.969 1.00 62.05 256 ARG C C 1
ATOM 6135 O O . ARG C 1 256 ? 7.105 -41.856 29.046 1.00 70.62 256 ARG C O 1
ATOM 6143 N N . ARG C 1 257 ? 5.764 -43.136 27.733 1.00 65.76 257 ARG C N 1
ATOM 6144 C CA . ARG C 1 257 ? 4.697 -43.423 28.736 1.00 65.92 257 ARG C CA 1
ATOM 6145 C C . ARG C 1 257 ? 4.144 -42.111 29.305 1.00 64.91 257 ARG C C 1
ATOM 6146 O O . ARG C 1 257 ? 3.946 -42.036 30.535 1.00 58.33 257 ARG C O 1
ATOM 6150 N N . ILE C 1 258 ? 3.892 -41.131 28.430 1.00 65.88 258 ILE C N 1
ATOM 6151 C CA . ILE C 1 258 ? 3.221 -39.836 28.750 1.00 66.93 258 ILE C CA 1
ATOM 6152 C C . ILE C 1 258 ? 1.730 -39.979 28.410 1.00 70.79 258 ILE C C 1
ATOM 6153 O O . ILE C 1 258 ? 1.417 -40.444 27.288 1.00 73.47 258 ILE C O 1
ATOM 6158 N N . ASP C 1 259 ? 0.845 -39.605 29.342 1.00 68.80 259 ASP C N 1
ATOM 6159 C CA . ASP C 1 259 ? -0.620 -39.799 29.190 1.00 62.10 259 ASP C CA 1
ATOM 6160 C C . ASP C 1 259 ? -1.039 -39.092 27.903 1.00 58.22 259 ASP C C 1
ATOM 6161 O O . ASP C 1 259 ? -0.679 -37.928 27.724 1.00 51.37 259 ASP C O 1
ATOM 6166 N N . ARG C 1 260 ? -1.751 -39.812 27.042 1.00 59.99 260 ARG C N 1
ATOM 6167 C CA . ARG C 1 260 ? -2.145 -39.381 25.690 1.00 60.12 260 ARG C CA 1
ATOM 6168 C C . ARG C 1 260 ? -3.619 -38.976 25.676 1.00 57.76 260 ARG C C 1
ATOM 6169 O O . ARG C 1 260 ? -4.139 -38.697 24.582 1.00 59.92 260 ARG C O 1
ATOM 6177 N N . THR C 1 261 ? -4.286 -38.975 26.829 1.00 58.51 261 THR C N 1
ATOM 6178 C CA . THR C 1 261 ? -5.760 -38.810 26.911 1.00 59.20 261 THR C CA 1
ATOM 6179 C C . THR C 1 261 ? -6.126 -37.510 26.202 1.00 58.45 261 THR C C 1
ATOM 6180 O O . THR C 1 261 ? -7.086 -37.520 25.402 1.00 57.16 261 THR C O 1
ATOM 6184 N N . VAL C 1 262 ? -5.324 -36.470 26.424 1.00 63.22 262 VAL C N 1
ATOM 6185 C CA . VAL C 1 262 ? -5.547 -35.108 25.855 1.00 69.51 262 VAL C CA 1
ATOM 6186 C C . VAL C 1 262 ? -5.281 -35.132 24.347 1.00 66.01 262 VAL C C 1
ATOM 6187 O O . VAL C 1 262 ? -6.182 -34.736 23.581 1.00 68.35 262 VAL C O 1
ATOM 6191 N N . VAL C 1 263 ? -4.081 -35.543 23.938 1.00 58.23 263 VAL C N 1
ATOM 6192 C CA . VAL C 1 263 ? -3.656 -35.484 22.511 1.00 56.83 263 VAL C CA 1
ATOM 6193 C C . VAL C 1 263 ? -4.518 -36.434 21.674 1.00 55.06 263 VAL C C 1
ATOM 6194 O O . VAL C 1 263 ? -4.809 -36.087 20.516 1.00 58.74 263 VAL C O 1
ATOM 6198 N N . ASP C 1 264 ? -4.944 -37.573 22.224 1.00 55.74 264 ASP C N 1
ATOM 6199 C CA . ASP C 1 264 ? -5.875 -38.488 21.512 1.00 58.56 264 ASP C CA 1
ATOM 6200 C C . ASP C 1 264 ? -7.150 -37.693 21.207 1.00 60.89 264 ASP C C 1
ATOM 6201 O O . ASP C 1 264 ? -7.730 -37.895 20.119 1.00 66.23 264 ASP C O 1
ATOM 6206 N N . GLY C 1 265 ? -7.526 -36.781 22.111 1.00 57.92 265 GLY C N 1
ATOM 6207 C CA . GLY C 1 265 ? -8.631 -35.824 21.913 1.00 56.57 265 GLY C CA 1
ATOM 6208 C C . GLY C 1 265 ? -8.414 -34.938 20.694 1.00 55.91 265 GLY C C 1
ATOM 6209 O O . GLY C 1 265 ? -9.369 -34.811 19.875 1.00 58.80 265 GLY C O 1
ATOM 6210 N N . TYR C 1 266 ? -7.224 -34.330 20.573 1.00 51.46 266 TYR C N 1
ATOM 6211 C CA . TYR C 1 266 ? -6.823 -33.539 19.379 1.00 51.12 266 TYR C CA 1
ATOM 6212 C C . TYR C 1 266 ? -6.975 -34.443 18.145 1.00 49.39 266 TYR C C 1
ATOM 6213 O O . TYR C 1 266 ? -7.680 -34.070 17.170 1.00 46.77 266 TYR C O 1
ATOM 6222 N N . ASP C 1 267 ? -6.338 -35.617 18.198 1.00 49.90 267 ASP C N 1
ATOM 6223 C CA . ASP C 1 267 ? -6.278 -36.588 17.073 1.00 53.51 267 ASP C CA 1
ATOM 6224 C C . ASP C 1 267 ? -7.677 -36.767 16.478 1.00 51.62 267 ASP C C 1
ATOM 6225 O O . ASP C 1 267 ? -7.834 -36.606 15.247 1.00 48.79 267 ASP C O 1
ATOM 6230 N N . ALA C 1 268 ? -8.646 -37.094 17.340 1.00 50.80 268 ALA C N 1
ATOM 6231 C CA . ALA C 1 268 ? -10.058 -37.349 16.977 1.00 51.29 268 ALA C CA 1
ATOM 6232 C C . ALA C 1 268 ? -10.612 -36.176 16.146 1.00 52.90 268 ALA C C 1
ATOM 6233 O O . ALA C 1 268 ? -11.376 -36.430 15.195 1.00 52.86 268 ALA C O 1
ATOM 6235 N N . ILE C 1 269 ? -10.242 -34.933 16.478 1.00 52.19 269 ILE C N 1
ATOM 6236 C CA . ILE C 1 269 ? -10.745 -33.711 15.783 1.00 52.93 269 ILE C CA 1
ATOM 6237 C C . ILE C 1 269 ? -10.093 -33.637 14.397 1.00 53.85 269 ILE C C 1
ATOM 6238 O O . ILE C 1 269 ? -10.835 -33.499 13.381 1.00 52.74 269 ILE C O 1
ATOM 6243 N N . PHE C 1 270 ? -8.762 -33.736 14.347 1.00 47.89 270 PHE C N 1
ATOM 6244 C CA . PHE C 1 270 ? -8.012 -33.859 13.076 1.00 44.78 270 PHE C CA 1
ATOM 6245 C C . PHE C 1 270 ? -8.731 -34.879 12.184 1.00 45.57 270 PHE C C 1
ATOM 6246 O O . PHE C 1 270 ? -9.166 -34.510 11.079 1.00 46.56 270 PHE C O 1
ATOM 6254 N N . ARG C 1 271 ? -8.878 -36.112 12.680 1.00 48.49 271 ARG C N 1
ATOM 6255 C CA . ARG C 1 271 ? -9.322 -37.290 11.882 1.00 55.52 271 ARG C CA 1
ATOM 6256 C C . ARG C 1 271 ? -10.730 -37.009 11.337 1.00 54.64 271 ARG C C 1
ATOM 6257 O O . ARG C 1 271 ? -10.990 -37.375 10.168 1.00 60.98 271 ARG C O 1
ATOM 6261 N N . ARG C 1 272 ? -11.578 -36.362 12.142 1.00 50.65 272 ARG C N 1
ATOM 6262 C CA . ARG C 1 272 ? -12.956 -35.964 11.756 1.00 50.87 272 ARG C CA 1
ATOM 6263 C C . ARG C 1 272 ? -12.880 -34.966 10.588 1.00 49.57 272 ARG C C 1
ATOM 6264 O O . ARG C 1 272 ? -13.662 -35.106 9.610 1.00 46.50 272 ARG C O 1
ATOM 6272 N N . ALA C 1 273 ? -11.967 -33.997 10.676 1.00 47.47 273 ALA C N 1
ATOM 6273 C CA . ALA C 1 273 ? -11.775 -32.972 9.628 1.00 48.14 273 ALA C CA 1
ATOM 6274 C C . ALA C 1 273 ? -11.258 -33.629 8.345 1.00 45.38 273 ALA C C 1
ATOM 6275 O O . ALA C 1 273 ? -11.771 -33.297 7.275 1.00 44.90 273 ALA C O 1
ATOM 6277 N N . ILE C 1 274 ? -10.271 -34.519 8.466 1.00 47.35 274 ILE C N 1
ATOM 6278 C CA . ILE C 1 274 ? -9.613 -35.226 7.322 1.00 50.04 274 ILE C CA 1
ATOM 6279 C C . ILE C 1 274 ? -10.622 -36.181 6.661 1.00 54.05 274 ILE C C 1
ATOM 6280 O O . ILE C 1 274 ? -10.597 -36.281 5.412 1.00 62.22 274 ILE C O 1
ATOM 6285 N N . ALA C 1 275 ? -11.503 -36.827 7.438 1.00 55.02 275 ALA C N 1
ATOM 6286 C CA . ALA C 1 275 ? -12.554 -37.743 6.927 1.00 53.54 275 ALA C CA 1
ATOM 6287 C C . ALA C 1 275 ? -13.498 -37.004 5.962 1.00 54.22 275 ALA C C 1
ATOM 6288 O O . ALA C 1 275 ? -13.901 -37.614 4.956 1.00 59.48 275 ALA C O 1
ATOM 6290 N N . SER C 1 276 ? -13.846 -35.747 6.245 1.00 55.60 276 SER C N 1
ATOM 6291 C CA . SER C 1 276 ? -14.326 -34.788 5.217 1.00 64.08 276 SER C CA 1
ATOM 6292 C C . SER C 1 276 ? -13.095 -34.289 4.449 1.00 70.50 276 SER C C 1
ATOM 6293 O O . SER C 1 276 ? -11.982 -34.417 4.978 1.00 80.78 276 SER C O 1
ATOM 6296 N N . GLY C 1 277 ? -13.253 -33.760 3.240 1.00 72.26 277 GLY C N 1
ATOM 6297 C CA . GLY C 1 277 ? -12.094 -33.530 2.351 1.00 71.18 277 GLY C CA 1
ATOM 6298 C C . GLY C 1 277 ? -11.280 -32.304 2.736 1.00 67.93 277 GLY C C 1
ATOM 6299 O O . GLY C 1 277 ? -11.094 -31.455 1.840 1.00 66.20 277 GLY C O 1
ATOM 6300 N N . HIS C 1 278 ? -10.785 -32.218 3.984 1.00 62.97 278 HIS C N 1
ATOM 6301 C CA . HIS C 1 278 ? -10.197 -30.978 4.580 1.00 62.37 278 HIS C CA 1
ATOM 6302 C C . HIS C 1 278 ? -8.708 -31.159 4.909 1.00 60.49 278 HIS C C 1
ATOM 6303 O O . HIS C 1 278 ? -8.175 -30.311 5.639 1.00 61.41 278 HIS C O 1
ATOM 6310 N N . LEU C 1 279 ? -8.043 -32.199 4.399 1.00 60.04 279 LEU C N 1
ATOM 6311 C CA . LEU C 1 279 ? -6.619 -32.470 4.736 1.00 58.51 279 LEU C CA 1
ATOM 6312 C C . LEU C 1 279 ? -5.746 -31.253 4.397 1.00 56.19 279 LEU C C 1
ATOM 6313 O O . LEU C 1 279 ? -4.848 -30.933 5.206 1.00 55.33 279 LEU C O 1
ATOM 6318 N N . HIS C 1 280 ? -5.990 -30.601 3.253 1.00 57.97 280 HIS C N 1
ATOM 6319 C CA . HIS C 1 280 ? -5.169 -29.457 2.757 1.00 62.34 280 HIS C CA 1
ATOM 6320 C C . HIS C 1 280 ? -5.960 -28.146 2.858 1.00 59.18 280 HIS C C 1
ATOM 6321 O O . HIS C 1 280 ? -5.691 -27.231 2.047 1.00 60.62 280 HIS C O 1
ATOM 6328 N N . ASP C 1 281 ? -6.867 -28.034 3.832 1.00 51.54 281 ASP C N 1
ATOM 6329 C CA . ASP C 1 281 ? -7.632 -26.786 4.096 1.00 50.44 281 ASP C CA 1
ATOM 6330 C C . ASP C 1 281 ? -6.980 -26.086 5.293 1.00 51.70 281 ASP C C 1
ATOM 6331 O O . ASP C 1 281 ? -6.143 -26.762 5.966 1.00 46.70 281 ASP C O 1
ATOM 6336 N N . ASP C 1 282 ? -7.298 -24.794 5.511 1.00 50.46 282 ASP C N 1
ATOM 6337 C CA . ASP C 1 282 ? -6.696 -23.960 6.594 1.00 52.36 282 ASP C CA 1
ATOM 6338 C C . ASP C 1 282 ? -7.002 -24.661 7.924 1.00 53.63 282 ASP C C 1
ATOM 6339 O O . ASP C 1 282 ? -8.035 -25.375 7.994 1.00 50.14 282 ASP C O 1
ATOM 6344 N N . PHE C 1 283 ? -6.131 -24.484 8.926 1.00 50.43 283 PHE C N 1
ATOM 6345 C CA . PHE C 1 283 ? -6.287 -25.039 10.297 1.00 45.56 283 PHE C CA 1
ATOM 6346 C C . PHE C 1 283 ? -7.684 -24.751 10.847 1.00 44.68 283 PHE C C 1
ATOM 6347 O O . PHE C 1 283 ? -8.198 -25.581 11.596 1.00 43.06 283 PHE C O 1
ATOM 6355 N N . ALA C 1 284 ? -8.256 -23.599 10.483 1.00 48.04 284 ALA C N 1
ATOM 6356 C CA . ALA C 1 284 ? -9.591 -23.109 10.903 1.00 52.33 284 ALA C CA 1
ATOM 6357 C C . ALA C 1 284 ? -10.710 -24.103 10.569 1.00 50.51 284 ALA C C 1
ATOM 6358 O O . ALA C 1 284 ? -11.723 -24.073 11.269 1.00 52.93 284 ALA C O 1
ATOM 6360 N N . ALA C 1 285 ? -10.571 -24.905 9.516 1.00 51.14 285 ALA C N 1
ATOM 6361 C CA . ALA C 1 285 ? -11.568 -25.935 9.138 1.00 50.24 285 ALA C CA 1
ATOM 6362 C C . ALA C 1 285 ? -11.885 -26.815 10.354 1.00 48.38 285 ALA C C 1
ATOM 6363 O O . ALA C 1 285 ? -13.061 -27.197 10.489 1.00 48.38 285 ALA C O 1
ATOM 6365 N N . LEU C 1 286 ? -10.888 -27.114 11.203 1.00 44.56 286 LEU C N 1
ATOM 6366 C CA . LEU C 1 286 ? -11.059 -27.956 12.419 1.00 47.10 286 LEU C CA 1
ATOM 6367 C C . LEU C 1 286 ? -12.218 -27.430 13.284 1.00 51.45 286 LEU C C 1
ATOM 6368 O O . LEU C 1 286 ? -12.859 -28.242 13.968 1.00 66.50 286 LEU C O 1
ATOM 6373 N N . SER C 1 287 ? -12.478 -26.122 13.272 1.00 52.63 287 SER C N 1
ATOM 6374 C CA . SER C 1 287 ? -13.520 -25.457 14.091 1.00 53.70 287 SER C CA 1
ATOM 6375 C C . SER C 1 287 ? -14.913 -26.035 13.783 1.00 61.32 287 SER C C 1
ATOM 6376 O O . SER C 1 287 ? -15.775 -25.977 14.688 1.00 71.91 287 SER C O 1
ATOM 6379 N N . GLN C 1 288 ? -15.131 -26.608 12.591 1.00 58.17 288 GLN C N 1
ATOM 6380 C CA . GLN C 1 288 ? -16.430 -27.223 12.194 1.00 62.38 288 GLN C CA 1
ATOM 6381 C C . GLN C 1 288 ? -16.610 -28.638 12.786 1.00 61.87 288 GLN C C 1
ATOM 6382 O O . GLN C 1 288 ? -17.658 -29.267 12.499 1.00 61.95 288 GLN C O 1
ATOM 6388 N N . PHE C 1 289 ? -15.629 -29.162 13.529 1.00 56.99 289 PHE C N 1
ATOM 6389 C CA . PHE C 1 289 ? -15.604 -30.576 13.983 1.00 54.44 289 PHE C CA 1
ATOM 6390 C C . PHE C 1 289 ? -15.392 -30.618 15.489 1.00 53.82 289 PHE C C 1
ATOM 6391 O O . PHE C 1 289 ? -14.610 -31.472 15.974 1.00 54.40 289 PHE C O 1
ATOM 6399 N N . MET C 1 290 ? -16.102 -29.741 16.191 1.00 52.75 290 MET C N 1
ATOM 6400 C CA . MET C 1 290 ? -15.865 -29.467 17.624 1.00 52.00 290 MET C CA 1
ATOM 6401 C C . MET C 1 290 ? -16.945 -30.132 18.479 1.00 54.18 290 MET C C 1
ATOM 6402 O O . MET C 1 290 ? -16.650 -30.362 19.677 1.00 53.75 290 MET C O 1
ATOM 6407 N N . GLY C 1 291 ? -18.097 -30.446 17.871 1.00 56.63 291 GLY C N 1
ATOM 6408 C CA . GLY C 1 291 ? -19.293 -30.974 18.559 1.00 62.39 291 GLY C CA 1
ATOM 6409 C C . GLY C 1 291 ? -19.129 -32.420 18.995 1.00 62.92 291 GLY C C 1
ATOM 6410 O O . GLY C 1 291 ? -18.239 -33.091 18.475 1.00 64.45 291 GLY C O 1
ATOM 6411 N N . LYS C 1 292 ? -19.987 -32.897 19.907 1.00 68.21 292 LYS C N 1
ATOM 6412 C CA . LYS C 1 292 ? -20.003 -34.288 20.427 1.00 72.89 292 LYS C CA 1
ATOM 6413 C C . LYS C 1 292 ? -20.342 -35.249 19.277 1.00 78.66 292 LYS C C 1
ATOM 6414 O O . LYS C 1 292 ? -20.987 -34.792 18.305 1.00 76.47 292 LYS C O 1
ATOM 6420 N N . ALA C 1 293 ? -19.941 -36.526 19.405 1.00 86.82 293 ALA C N 1
ATOM 6421 C CA . ALA C 1 293 ? -20.321 -37.671 18.531 1.00 87.86 293 ALA C CA 1
ATOM 6422 C C . ALA C 1 293 ? -21.809 -37.582 18.148 1.00 88.18 293 ALA C C 1
ATOM 6423 O O . ALA C 1 293 ? -22.661 -38.302 18.683 1.00 97.07 293 ALA C O 1
ATOM 6425 N N . MET D 1 1 ? 30.097 -15.428 -7.194 1.00 84.18 1 MET D N 1
ATOM 6426 C CA . MET D 1 1 ? 29.128 -14.795 -6.246 1.00 87.26 1 MET D CA 1
ATOM 6427 C C . MET D 1 1 ? 29.356 -15.392 -4.838 1.00 87.64 1 MET D C 1
ATOM 6428 O O . MET D 1 1 ? 30.507 -15.718 -4.521 1.00 83.40 1 MET D O 1
ATOM 6433 N N . LYS D 1 2 ? 28.314 -15.488 -3.997 1.00 89.46 2 LYS D N 1
ATOM 6434 C CA . LYS D 1 2 ? 28.180 -16.444 -2.856 1.00 78.48 2 LYS D CA 1
ATOM 6435 C C . LYS D 1 2 ? 27.536 -17.712 -3.429 1.00 76.38 2 LYS D C 1
ATOM 6436 O O . LYS D 1 2 ? 27.146 -17.709 -4.598 1.00 76.20 2 LYS D O 1
ATOM 6438 N N . PRO D 1 3 ? 27.386 -18.830 -2.670 1.00 69.81 3 PRO D N 1
ATOM 6439 C CA . PRO D 1 3 ? 26.907 -20.085 -3.238 1.00 62.83 3 PRO D CA 1
ATOM 6440 C C . PRO D 1 3 ? 25.509 -19.967 -3.852 1.00 59.15 3 PRO D C 1
ATOM 6441 O O . PRO D 1 3 ? 24.782 -19.004 -3.602 1.00 56.85 3 PRO D O 1
ATOM 6445 N N . SER D 1 4 ? 25.195 -20.936 -4.706 1.00 57.11 4 SER D N 1
ATOM 6446 C CA . SER D 1 4 ? 23.813 -21.245 -5.138 1.00 53.30 4 SER D CA 1
ATOM 6447 C C . SER D 1 4 ? 23.196 -22.101 -4.031 1.00 52.68 4 SER D C 1
ATOM 6448 O O . SER D 1 4 ? 23.931 -22.902 -3.457 1.00 51.98 4 SER D O 1
ATOM 6451 N N . ILE D 1 5 ? 21.917 -21.892 -3.710 1.00 52.95 5 ILE D N 1
ATOM 6452 C CA . ILE D 1 5 ? 21.192 -22.652 -2.649 1.00 47.43 5 ILE D CA 1
ATOM 6453 C C . ILE D 1 5 ? 19.908 -23.230 -3.254 1.00 45.95 5 ILE D C 1
ATOM 6454 O O . ILE D 1 5 ? 19.187 -22.496 -3.967 1.00 45.13 5 ILE D O 1
ATOM 6458 N N . SER D 1 6 ? 19.649 -24.513 -3.002 1.00 46.02 6 SER D N 1
ATOM 6459 C CA . SER D 1 6 ? 18.454 -25.230 -3.507 1.00 48.96 6 SER D CA 1
ATOM 6460 C C . SER D 1 6 ? 17.449 -25.433 -2.374 1.00 52.90 6 SER D C 1
ATOM 6461 O O . SER D 1 6 ? 17.881 -25.719 -1.223 1.00 50.78 6 SER D O 1
ATOM 6464 N N . VAL D 1 7 ? 16.159 -25.324 -2.711 1.00 54.33 7 VAL D N 1
ATOM 6465 C CA . VAL D 1 7 ? 15.031 -25.721 -1.825 1.00 49.38 7 VAL D CA 1
ATOM 6466 C C . VAL D 1 7 ? 14.216 -26.798 -2.538 1.00 47.34 7 VAL D C 1
ATOM 6467 O O . VAL D 1 7 ? 13.722 -26.531 -3.646 1.00 42.30 7 VAL D O 1
ATOM 6471 N N . LEU D 1 8 ? 14.091 -27.967 -1.910 1.00 48.24 8 LEU D N 1
ATOM 6472 C CA . LEU D 1 8 ? 13.212 -29.076 -2.371 1.00 49.47 8 LEU D CA 1
ATOM 6473 C C . LEU D 1 8 ? 11.894 -29.007 -1.596 1.00 48.82 8 LEU D C 1
ATOM 6474 O O . LEU D 1 8 ? 11.922 -29.126 -0.345 1.00 44.99 8 LEU D O 1
ATOM 6479 N N . GLY D 1 9 ? 10.790 -28.787 -2.315 1.00 51.06 9 GLY D N 1
ATOM 6480 C CA . GLY D 1 9 ? 9.457 -28.555 -1.726 1.00 50.29 9 GLY D CA 1
ATOM 6481 C C . GLY D 1 9 ? 9.117 -27.074 -1.712 1.00 51.29 9 GLY D C 1
ATOM 6482 O O . GLY D 1 9 ? 9.717 -26.328 -0.911 1.00 49.02 9 GLY D O 1
ATOM 6483 N N . THR D 1 10 ? 8.203 -26.664 -2.594 1.00 49.62 10 THR D N 1
ATOM 6484 C CA . THR D 1 10 ? 7.676 -25.287 -2.701 1.00 49.59 10 THR D CA 1
ATOM 6485 C C . THR D 1 10 ? 6.244 -25.302 -2.181 1.00 51.85 10 THR D C 1
ATOM 6486 O O . THR D 1 10 ? 5.327 -24.906 -2.940 1.00 52.40 10 THR D O 1
ATOM 6490 N N . GLY D 1 11 ? 6.071 -25.775 -0.942 1.00 58.17 11 GLY D N 1
ATOM 6491 C CA . GLY D 1 11 ? 4.788 -25.730 -0.219 1.00 62.94 11 GLY D CA 1
ATOM 6492 C C . GLY D 1 11 ? 4.449 -24.306 0.183 1.00 64.46 11 GLY D C 1
ATOM 6493 O O . GLY D 1 11 ? 4.818 -23.359 -0.545 1.00 62.16 11 GLY D O 1
ATOM 6494 N N . ARG D 1 12 ? 3.775 -24.153 1.314 1.00 64.95 12 ARG D N 1
ATOM 6495 C CA . ARG D 1 12 ? 3.477 -22.831 1.911 1.00 61.46 12 ARG D CA 1
ATOM 6496 C C . ARG D 1 12 ? 4.761 -22.319 2.564 1.00 59.82 12 ARG D C 1
ATOM 6497 O O . ARG D 1 12 ? 5.247 -21.240 2.183 1.00 68.46 12 ARG D O 1
ATOM 6505 N N . MET D 1 13 ? 5.302 -23.091 3.501 1.00 57.92 13 MET D N 1
ATOM 6506 C CA . MET D 1 13 ? 6.725 -23.018 3.918 1.00 58.10 13 MET D CA 1
ATOM 6507 C C . MET D 1 13 ? 7.544 -23.580 2.752 1.00 62.96 13 MET D C 1
ATOM 6508 O O . MET D 1 13 ? 6.964 -24.287 1.895 1.00 70.13 13 MET D O 1
ATOM 6513 N N . GLY D 1 14 ? 8.837 -23.291 2.687 1.00 58.69 14 GLY D N 1
ATOM 6514 C CA . GLY D 1 14 ? 9.621 -23.712 1.519 1.00 56.81 14 GLY D CA 1
ATOM 6515 C C . GLY D 1 14 ? 9.548 -22.622 0.480 1.00 54.91 14 GLY D C 1
ATOM 6516 O O . GLY D 1 14 ? 10.581 -21.982 0.252 1.00 51.37 14 GLY D O 1
ATOM 6517 N N . SER D 1 15 ? 8.352 -22.341 -0.050 1.00 55.82 15 SER D N 1
ATOM 6518 C CA . SER D 1 15 ? 8.106 -21.084 -0.802 1.00 57.39 15 SER D CA 1
ATOM 6519 C C . SER D 1 15 ? 8.692 -19.924 0.013 1.00 61.12 15 SER D C 1
ATOM 6520 O O . SER D 1 15 ? 9.504 -19.147 -0.535 1.00 70.08 15 SER D O 1
ATOM 6523 N N . ALA D 1 16 ? 8.328 -19.848 1.297 1.00 60.27 16 ALA D N 1
ATOM 6524 C CA . ALA D 1 16 ? 8.814 -18.823 2.248 1.00 61.89 16 ALA D CA 1
ATOM 6525 C C . ALA D 1 16 ? 10.340 -18.868 2.310 1.00 62.93 16 ALA D C 1
ATOM 6526 O O . ALA D 1 16 ? 10.969 -17.811 2.093 1.00 61.06 16 ALA D O 1
ATOM 6528 N N . LEU D 1 17 ? 10.894 -20.051 2.617 1.00 58.76 17 LEU D N 1
ATOM 6529 C CA . LEU D 1 17 ? 12.356 -20.314 2.697 1.00 54.62 17 LEU D CA 1
ATOM 6530 C C . LEU D 1 17 ? 13.030 -19.746 1.442 1.00 54.73 17 LEU D C 1
ATOM 6531 O O . LEU D 1 17 ? 14.038 -19.016 1.585 1.00 50.70 17 LEU D O 1
ATOM 6536 N N . ALA D 1 18 ? 12.466 -20.035 0.262 1.00 55.30 18 ALA D N 1
ATOM 6537 C CA . ALA D 1 18 ? 12.999 -19.643 -1.062 1.00 52.28 18 ALA D CA 1
ATOM 6538 C C . ALA D 1 18 ? 12.957 -18.118 -1.211 1.00 59.50 18 ALA D C 1
ATOM 6539 O O . ALA D 1 18 ? 14.006 -17.528 -1.560 1.00 62.97 18 ALA D O 1
ATOM 6541 N N . ARG D 1 19 ? 11.798 -17.503 -0.950 1.00 56.35 19 ARG D N 1
ATOM 6542 C CA . ARG D 1 19 ? 11.604 -16.035 -1.040 1.00 56.15 19 ARG D CA 1
ATOM 6543 C C . ARG D 1 19 ? 12.636 -15.334 -0.151 1.00 50.88 19 ARG D C 1
ATOM 6544 O O . ARG D 1 19 ? 13.174 -14.305 -0.572 1.00 51.09 19 ARG D O 1
ATOM 6552 N N . ALA D 1 20 ? 12.893 -15.874 1.037 1.00 49.26 20 ALA D N 1
ATOM 6553 C CA . ALA D 1 20 ? 13.778 -15.269 2.058 1.00 52.60 20 ALA D CA 1
ATOM 6554 C C . ALA D 1 20 ? 15.223 -15.310 1.574 1.00 56.57 20 ALA D C 1
ATOM 6555 O O . ALA D 1 20 ? 16.003 -14.431 1.991 1.00 58.33 20 ALA D O 1
ATOM 6557 N N . LEU D 1 21 ? 15.566 -16.338 0.789 1.00 57.63 21 LEU D N 1
ATOM 6558 C CA . LEU D 1 21 ? 16.920 -16.519 0.204 1.00 56.82 21 LEU D CA 1
ATOM 6559 C C . LEU D 1 21 ? 17.070 -15.532 -0.964 1.00 58.37 21 LEU D C 1
ATOM 6560 O O . LEU D 1 21 ? 18.115 -14.857 -1.029 1.00 56.87 21 LEU D O 1
ATOM 6565 N N . LEU D 1 22 ? 16.068 -15.452 -1.847 1.00 55.84 22 LEU D N 1
ATOM 6566 C CA . LEU D 1 22 ? 16.034 -14.470 -2.964 1.00 54.35 22 LEU D CA 1
ATOM 6567 C C . LEU D 1 22 ? 16.141 -13.038 -2.414 1.00 59.41 22 LEU D C 1
ATOM 6568 O O . LEU D 1 22 ? 16.868 -12.226 -3.021 1.00 58.46 22 LEU D O 1
ATOM 6573 N N . GLN D 1 23 ? 15.449 -12.734 -1.309 1.00 59.34 23 GLN D N 1
ATOM 6574 C CA . GLN D 1 23 ? 15.370 -11.362 -0.735 1.00 59.47 23 GLN D CA 1
ATOM 6575 C C . GLN D 1 23 ? 16.730 -10.986 -0.121 1.00 60.06 23 GLN D C 1
ATOM 6576 O O . GLN D 1 23 ? 16.958 -9.786 0.049 1.00 71.84 23 GLN D O 1
ATOM 6578 N N . ALA D 1 24 ? 17.604 -11.954 0.179 1.00 56.10 24 ALA D N 1
ATOM 6579 C CA . ALA D 1 24 ? 18.961 -11.723 0.738 1.00 59.00 24 ALA D CA 1
ATOM 6580 C C . ALA D 1 24 ? 20.035 -11.871 -0.354 1.00 61.59 24 ALA D C 1
ATOM 6581 O O . ALA D 1 24 ? 21.238 -11.844 -0.013 1.00 64.05 24 ALA D O 1
ATOM 6583 N N . GLY D 1 25 ? 19.617 -12.021 -1.615 1.00 62.87 25 GLY D N 1
ATOM 6584 C CA . GLY D 1 25 ? 20.490 -11.987 -2.807 1.00 64.37 25 GLY D CA 1
ATOM 6585 C C . GLY D 1 25 ? 21.324 -13.246 -2.969 1.00 61.49 25 GLY D C 1
ATOM 6586 O O . GLY D 1 25 ? 22.522 -13.122 -3.248 1.00 59.00 25 GLY D O 1
ATOM 6587 N N . TYR D 1 26 ? 20.719 -14.417 -2.768 1.00 63.69 26 TYR D N 1
ATOM 6588 C CA . TYR D 1 26 ? 21.312 -15.749 -3.058 1.00 59.22 26 TYR D CA 1
ATOM 6589 C C . TYR D 1 26 ? 20.707 -16.236 -4.376 1.00 56.07 26 TYR D C 1
ATOM 6590 O O . TYR D 1 26 ? 19.529 -15.965 -4.629 1.00 51.26 26 TYR D O 1
ATOM 6599 N N . ARG D 1 27 ? 21.501 -16.884 -5.223 1.00 58.28 27 ARG D N 1
ATOM 6600 C CA . ARG D 1 27 ? 20.949 -17.589 -6.407 1.00 67.29 27 ARG D CA 1
ATOM 6601 C C . ARG D 1 27 ? 20.235 -18.815 -5.825 1.00 73.59 27 ARG D C 1
ATOM 6602 O O . ARG D 1 27 ? 20.893 -19.650 -5.156 1.00 85.56 27 ARG D O 1
ATOM 6610 N N . THR D 1 28 ? 18.909 -18.844 -5.942 1.00 64.95 28 THR D N 1
ATOM 6611 C CA . THR D 1 28 ? 18.080 -19.928 -5.371 1.00 64.72 28 THR D CA 1
ATOM 6612 C C . THR D 1 28 ? 17.492 -20.731 -6.526 1.00 63.07 28 THR D C 1
ATOM 6613 O O . THR D 1 28 ? 16.921 -20.112 -7.468 1.00 56.14 28 THR D O 1
ATOM 6617 N N . VAL D 1 29 ? 17.660 -22.053 -6.450 1.00 58.12 29 VAL D N 1
ATOM 6618 C CA . VAL D 1 29 ? 16.969 -23.010 -7.351 1.00 53.12 29 VAL D CA 1
ATOM 6619 C C . VAL D 1 29 ? 15.977 -23.787 -6.484 1.00 51.05 29 VAL D C 1
ATOM 6620 O O . VAL D 1 29 ? 16.291 -24.127 -5.328 1.00 48.68 29 VAL D O 1
ATOM 6624 N N . VAL D 1 30 ? 14.797 -24.023 -7.041 1.00 50.47 30 VAL D N 1
ATOM 6625 C CA . VAL D 1 30 ? 13.669 -24.699 -6.355 1.00 54.35 30 VAL D CA 1
ATOM 6626 C C . VAL D 1 30 ? 13.215 -25.857 -7.239 1.00 57.20 30 VAL D C 1
ATOM 6627 O O . VAL D 1 30 ? 13.098 -25.676 -8.460 1.00 60.66 30 VAL D O 1
ATOM 6631 N N . TRP D 1 31 ? 12.997 -27.019 -6.628 1.00 60.90 31 TRP D N 1
ATOM 6632 C CA . TRP D 1 31 ? 12.240 -28.132 -7.246 1.00 63.06 31 TRP D CA 1
ATOM 6633 C C . TRP D 1 31 ? 10.984 -28.391 -6.414 1.00 59.50 31 TRP D C 1
ATOM 6634 O O . TRP D 1 31 ? 11.004 -28.136 -5.194 1.00 56.90 31 TRP D O 1
ATOM 6645 N N . ASN D 1 32 ? 9.948 -28.871 -7.090 1.00 59.98 32 ASN D N 1
ATOM 6646 C CA . ASN D 1 32 ? 8.712 -29.394 -6.474 1.00 65.25 32 ASN D CA 1
ATOM 6647 C C . ASN D 1 32 ? 8.090 -30.378 -7.467 1.00 68.17 32 ASN D C 1
ATOM 6648 O O . ASN D 1 32 ? 8.009 -30.018 -8.658 1.00 74.16 32 ASN D O 1
ATOM 6653 N N . ARG D 1 33 ? 7.691 -31.573 -7.031 1.00 67.85 33 ARG D N 1
ATOM 6654 C CA . ARG D 1 33 ? 6.752 -32.393 -7.845 1.00 70.00 33 ARG D CA 1
ATOM 6655 C C . ARG D 1 33 ? 5.455 -31.582 -7.862 1.00 76.49 33 ARG D C 1
ATOM 6656 O O . ARG D 1 33 ? 5.229 -30.862 -6.879 1.00 87.11 33 ARG D O 1
ATOM 6664 N N . THR D 1 34 ? 4.672 -31.621 -8.936 1.00 75.81 34 THR D N 1
ATOM 6665 C CA . THR D 1 34 ? 3.648 -30.571 -9.204 1.00 75.23 34 THR D CA 1
ATOM 6666 C C . THR D 1 34 ? 4.445 -29.269 -9.358 1.00 74.07 34 THR D C 1
ATOM 6667 O O . THR D 1 34 ? 4.439 -28.457 -8.422 1.00 66.12 34 THR D O 1
ATOM 6671 N N . SER D 1 35 ? 5.164 -29.120 -10.473 1.00 80.31 35 SER D N 1
ATOM 6672 C CA . SER D 1 35 ? 6.127 -28.012 -10.718 1.00 80.82 35 SER D CA 1
ATOM 6673 C C . SER D 1 35 ? 5.386 -26.674 -10.856 1.00 73.78 35 SER D C 1
ATOM 6674 O O . SER D 1 35 ? 6.021 -25.632 -10.621 1.00 71.25 35 SER D O 1
ATOM 6677 N N . GLU D 1 36 ? 4.094 -26.703 -11.203 1.00 68.75 36 GLU D N 1
ATOM 6678 C CA . GLU D 1 36 ? 3.236 -25.488 -11.354 1.00 73.04 36 GLU D CA 1
ATOM 6679 C C . GLU D 1 36 ? 3.169 -24.720 -10.027 1.00 67.35 36 GLU D C 1
ATOM 6680 O O . GLU D 1 36 ? 3.032 -23.486 -10.094 1.00 63.74 36 GLU D O 1
ATOM 6686 N N . LYS D 1 37 ? 3.294 -25.399 -8.878 1.00 66.79 37 LYS D N 1
ATOM 6687 C CA . LYS D 1 37 ? 3.257 -24.765 -7.525 1.00 70.13 37 LYS D CA 1
ATOM 6688 C C . LYS D 1 37 ? 4.558 -23.977 -7.275 1.00 69.19 37 LYS D C 1
ATOM 6689 O O . LYS D 1 37 ? 4.552 -23.134 -6.372 1.00 69.52 37 LYS D O 1
ATOM 6691 N N . ALA D 1 38 ? 5.614 -24.205 -8.065 1.00 72.06 38 ALA D N 1
ATOM 6692 C CA . ALA D 1 38 ? 6.938 -23.546 -7.931 1.00 71.09 38 ALA D CA 1
ATOM 6693 C C . ALA D 1 38 ? 7.080 -22.348 -8.885 1.00 71.40 38 ALA D C 1
ATOM 6694 O O . ALA D 1 38 ? 8.057 -21.605 -8.725 1.00 72.27 38 ALA D O 1
ATOM 6696 N N . GLU D 1 39 ? 6.154 -22.160 -9.832 1.00 75.63 39 GLU D N 1
ATOM 6697 C CA . GLU D 1 39 ? 6.201 -21.071 -10.855 1.00 83.36 39 GLU D CA 1
ATOM 6698 C C . GLU D 1 39 ? 6.210 -19.694 -10.189 1.00 80.54 39 GLU D C 1
ATOM 6699 O O . GLU D 1 39 ? 7.012 -18.847 -10.554 1.00 80.22 39 GLU D O 1
ATOM 6705 N N . PRO D 1 40 ? 5.330 -19.397 -9.210 1.00 85.13 40 PRO D N 1
ATOM 6706 C CA . PRO D 1 40 ? 5.408 -18.134 -8.473 1.00 79.23 40 PRO D CA 1
ATOM 6707 C C . PRO D 1 40 ? 6.828 -17.698 -8.084 1.00 71.98 40 PRO D C 1
ATOM 6708 O O . PRO D 1 40 ? 7.091 -16.524 -8.142 1.00 76.95 40 PRO D O 1
ATOM 6712 N N . LEU D 1 41 ? 7.698 -18.635 -7.699 1.00 63.15 41 LEU D N 1
ATOM 6713 C CA . LEU D 1 41 ? 9.086 -18.332 -7.244 1.00 61.46 41 LEU D CA 1
ATOM 6714 C C . LEU D 1 41 ? 9.983 -17.975 -8.434 1.00 64.28 41 LEU D C 1
ATOM 6715 O O . LEU D 1 41 ? 11.015 -17.337 -8.201 1.00 70.95 41 LEU D O 1
ATOM 6720 N N . ALA D 1 42 ? 9.626 -18.365 -9.660 1.00 60.57 42 ALA D N 1
ATOM 6721 C CA . ALA D 1 42 ? 10.363 -17.980 -10.890 1.00 57.67 42 ALA D CA 1
ATOM 6722 C C . ALA D 1 42 ? 10.354 -16.452 -10.993 1.00 59.52 42 ALA D C 1
ATOM 6723 O O . ALA D 1 42 ? 11.446 -15.862 -11.057 1.00 60.59 42 ALA D O 1
ATOM 6725 N N . ALA D 1 43 ? 9.163 -15.846 -10.952 1.00 58.27 43 ALA D N 1
ATOM 6726 C CA . ALA D 1 43 ? 8.932 -14.391 -11.090 1.00 60.27 43 ALA D CA 1
ATOM 6727 C C . ALA D 1 43 ? 9.697 -13.615 -10.009 1.00 59.54 43 ALA D C 1
ATOM 6728 O O . ALA D 1 43 ? 10.077 -12.468 -10.287 1.00 60.48 43 ALA D O 1
ATOM 6730 N N . LEU D 1 44 ? 9.907 -14.199 -8.826 1.00 62.67 44 LEU D N 1
ATOM 6731 C CA . LEU D 1 44 ? 10.659 -13.569 -7.699 1.00 64.65 44 LEU D CA 1
ATOM 6732 C C . LEU D 1 44 ? 12.165 -13.826 -7.878 1.00 63.18 44 LEU D C 1
ATOM 6733 O O . LEU D 1 44 ? 12.938 -13.353 -7.023 1.00 62.94 44 LEU D O 1
ATOM 6735 N N . GLY D 1 45 ? 12.553 -14.575 -8.921 1.00 60.01 45 GLY D N 1
ATOM 6736 C CA . GLY D 1 45 ? 13.933 -14.639 -9.457 1.00 62.13 45 GLY D CA 1
ATOM 6737 C C . GLY D 1 45 ? 14.604 -16.004 -9.299 1.00 60.92 45 GLY D C 1
ATOM 6738 O O . GLY D 1 45 ? 15.805 -16.125 -9.619 1.00 54.24 45 GLY D O 1
ATOM 6739 N N . ALA D 1 46 ? 13.887 -17.016 -8.812 1.00 57.70 46 ALA D N 1
ATOM 6740 C CA . ALA D 1 46 ? 14.424 -18.376 -8.617 1.00 52.98 46 ALA D CA 1
ATOM 6741 C C . ALA D 1 46 ? 14.509 -19.059 -9.979 1.00 55.90 46 ALA D C 1
ATOM 6742 O O . ALA D 1 46 ? 13.761 -18.661 -10.888 1.00 58.40 46 ALA D O 1
ATOM 6744 N N . THR D 1 47 ? 15.374 -20.064 -10.103 1.00 56.60 47 THR D N 1
ATOM 6745 C CA . THR D 1 47 ? 15.357 -21.033 -11.224 1.00 59.25 47 THR D CA 1
ATOM 6746 C C . THR D 1 47 ? 14.564 -22.261 -10.766 1.00 62.21 47 THR D C 1
ATOM 6747 O O . THR D 1 47 ? 14.932 -22.838 -9.735 1.00 57.63 47 THR D O 1
ATOM 6751 N N . VAL D 1 48 ? 13.537 -22.641 -11.528 1.00 65.10 48 VAL D N 1
ATOM 6752 C CA . VAL D 1 48 ? 12.742 -23.876 -11.297 1.00 66.24 48 VAL D CA 1
ATOM 6753 C C . VAL D 1 48 ? 13.426 -25.042 -12.038 1.00 62.01 48 VAL D C 1
ATOM 6754 O O . VAL D 1 48 ? 13.209 -25.201 -13.257 1.00 54.43 48 VAL D O 1
ATOM 6758 N N . ALA D 1 49 ? 14.247 -25.817 -11.314 1.00 58.92 49 ALA D N 1
ATOM 6759 C CA . ALA D 1 49 ? 14.935 -27.037 -11.800 1.00 59.92 49 ALA D CA 1
ATOM 6760 C C . ALA D 1 49 ? 13.897 -28.097 -12.158 1.00 60.09 49 ALA D C 1
ATOM 6761 O O . ALA D 1 49 ? 13.022 -28.384 -11.354 1.00 66.85 49 ALA D O 1
ATOM 6763 N N . PRO D 1 50 ? 13.929 -28.693 -13.372 1.00 61.97 50 PRO D N 1
ATOM 6764 C CA . PRO D 1 50 ? 12.932 -29.694 -13.759 1.00 63.54 50 PRO D CA 1
ATOM 6765 C C . PRO D 1 50 ? 13.019 -31.008 -12.960 1.00 61.12 50 PRO D C 1
ATOM 6766 O O . PRO D 1 50 ? 11.994 -31.645 -12.809 1.00 59.95 50 PRO D O 1
ATOM 6770 N N . THR D 1 51 ? 14.197 -31.369 -12.446 1.00 56.44 51 THR D N 1
ATOM 6771 C CA . THR D 1 51 ? 14.387 -32.591 -11.617 1.00 55.70 51 THR D CA 1
ATOM 6772 C C . THR D 1 51 ? 15.175 -32.291 -10.339 1.00 57.05 51 THR D C 1
ATOM 6773 O O . THR D 1 51 ? 15.850 -31.226 -10.269 1.00 50.13 51 THR D O 1
ATOM 6777 N N . VAL D 1 52 ? 15.109 -33.235 -9.389 1.00 58.03 52 VAL D N 1
ATOM 6778 C CA . VAL D 1 52 ? 15.832 -33.182 -8.082 1.00 55.55 52 VAL D CA 1
ATOM 6779 C C . VAL D 1 52 ? 17.333 -33.124 -8.380 1.00 54.76 52 VAL D C 1
ATOM 6780 O O . VAL D 1 52 ? 18.000 -32.237 -7.828 1.00 54.66 52 VAL D O 1
ATOM 6784 N N . ARG D 1 53 ? 17.828 -34.022 -9.238 1.00 54.89 53 ARG D N 1
ATOM 6785 C CA . ARG D 1 53 ? 19.279 -34.151 -9.542 1.00 61.65 53 ARG D CA 1
ATOM 6786 C C . ARG D 1 53 ? 19.804 -32.788 -10.026 1.00 63.96 53 ARG D C 1
ATOM 6787 O O . ARG D 1 53 ? 20.808 -32.284 -9.446 1.00 56.32 53 ARG D O 1
ATOM 6795 N N . GLN D 1 54 ? 19.137 -32.198 -11.024 1.00 63.38 54 GLN D N 1
ATOM 6796 C CA . GLN D 1 54 ? 19.518 -30.879 -11.605 1.00 60.39 54 GLN D CA 1
ATOM 6797 C C . GLN D 1 54 ? 19.582 -29.849 -10.476 1.00 58.36 54 GLN D C 1
ATOM 6798 O O . GLN D 1 54 ? 20.510 -29.016 -10.484 1.00 54.48 54 GLN D O 1
ATOM 6804 N N . ALA D 1 55 ? 18.639 -29.943 -9.532 1.00 55.87 55 ALA D N 1
ATOM 6805 C CA . ALA D 1 55 ? 18.530 -29.034 -8.376 1.00 53.52 55 ALA D CA 1
ATOM 6806 C C . ALA D 1 55 ? 19.703 -29.274 -7.420 1.00 55.09 55 ALA D C 1
ATOM 6807 O O . ALA D 1 55 ? 20.302 -28.290 -6.988 1.00 54.23 55 ALA D O 1
ATOM 6809 N N . ILE D 1 56 ? 20.035 -30.518 -7.077 1.00 56.07 56 ILE D N 1
ATOM 6810 C CA . ILE D 1 56 ? 21.008 -30.740 -5.966 1.00 59.58 56 ILE D CA 1
ATOM 6811 C C . ILE D 1 56 ? 22.432 -30.497 -6.478 1.00 59.78 56 ILE D C 1
ATOM 6812 O O . ILE D 1 56 ? 23.306 -30.254 -5.631 1.00 65.18 56 ILE D O 1
ATOM 6817 N N . ASP D 1 57 ? 22.704 -30.567 -7.784 1.00 62.18 57 ASP D N 1
ATOM 6818 C CA . ASP D 1 57 ? 24.107 -30.338 -8.245 1.00 61.75 57 ASP D CA 1
ATOM 6819 C C . ASP D 1 57 ? 24.202 -28.968 -8.938 1.00 54.69 57 ASP D C 1
ATOM 6820 O O . ASP D 1 57 ? 25.318 -28.591 -9.310 1.00 52.92 57 ASP D O 1
ATOM 6825 N N . ALA D 1 58 ? 23.107 -28.202 -9.004 1.00 50.66 58 ALA D N 1
ATOM 6826 C CA . ALA D 1 58 ? 23.117 -26.765 -9.376 1.00 47.88 58 ALA D CA 1
ATOM 6827 C C . ALA D 1 58 ? 23.524 -25.894 -8.177 1.00 47.18 58 ALA D C 1
ATOM 6828 O O . ALA D 1 58 ? 23.814 -24.705 -8.424 1.00 44.89 58 ALA D O 1
ATOM 6830 N N . SER D 1 59 ? 23.572 -26.450 -6.957 1.00 49.39 59 SER D N 1
ATOM 6831 C CA . SER D 1 59 ? 23.781 -25.698 -5.690 1.00 53.38 59 SER D CA 1
ATOM 6832 C C . SER D 1 59 ? 24.655 -26.467 -4.697 1.00 47.72 59 SER D C 1
ATOM 6833 O O . SER D 1 59 ? 24.743 -27.671 -4.827 1.00 51.17 59 SER D O 1
ATOM 6836 N N . GLY D 1 60 ? 25.246 -25.759 -3.736 1.00 46.50 60 GLY D N 1
ATOM 6837 C CA . GLY D 1 60 ? 26.250 -26.274 -2.787 1.00 50.96 60 GLY D CA 1
ATOM 6838 C C . GLY D 1 60 ? 25.647 -26.591 -1.432 1.00 50.64 60 GLY D C 1
ATOM 6839 O O . GLY D 1 60 ? 26.230 -27.421 -0.675 1.00 53.24 60 GLY D O 1
ATOM 6840 N N . ILE D 1 61 ? 24.528 -25.944 -1.095 1.00 52.09 61 ILE D N 1
ATOM 6841 C CA . ILE D 1 61 ? 23.699 -26.326 0.091 1.00 52.17 61 ILE D CA 1
ATOM 6842 C C . ILE D 1 61 ? 22.273 -26.602 -0.426 1.00 52.57 61 ILE D C 1
ATOM 6843 O O . ILE D 1 61 ? 21.786 -25.892 -1.349 1.00 54.42 61 ILE D O 1
ATOM 6848 N N . VAL D 1 62 ? 21.661 -27.665 0.088 1.00 57.94 62 VAL D N 1
ATOM 6849 C CA . VAL D 1 62 ? 20.304 -28.140 -0.301 1.00 59.83 62 VAL D CA 1
ATOM 6850 C C . VAL D 1 62 ? 19.408 -28.134 0.940 1.00 58.37 62 VAL D C 1
ATOM 6851 O O . VAL D 1 62 ? 19.664 -28.937 1.872 1.00 59.81 62 VAL D O 1
ATOM 6855 N N . ILE D 1 63 ? 18.385 -27.280 0.934 1.00 57.32 63 ILE D N 1
ATOM 6856 C CA . ILE D 1 63 ? 17.347 -27.203 2.003 1.00 56.92 63 ILE D CA 1
ATOM 6857 C C . ILE D 1 63 ? 16.140 -28.040 1.563 1.00 50.16 63 ILE D C 1
ATOM 6858 O O . ILE D 1 63 ? 15.611 -27.785 0.450 1.00 45.25 63 ILE D O 1
ATOM 6863 N N . VAL D 1 64 ? 15.748 -29.005 2.398 1.00 44.71 64 VAL D N 1
ATOM 6864 C CA . VAL D 1 64 ? 14.573 -29.895 2.158 1.00 49.16 64 VAL D CA 1
ATOM 6865 C C . VAL D 1 64 ? 13.415 -29.476 3.074 1.00 49.78 64 VAL D C 1
ATOM 6866 O O . VAL D 1 64 ? 13.656 -29.244 4.294 1.00 48.30 64 VAL D O 1
ATOM 6870 N N . ASN D 1 65 ? 12.204 -29.433 2.509 1.00 50.66 65 ASN D N 1
ATOM 6871 C CA . ASN D 1 65 ? 10.993 -28.925 3.203 1.00 53.36 65 ASN D CA 1
ATOM 6872 C C . ASN D 1 65 ? 9.707 -29.490 2.567 1.00 52.95 65 ASN D C 1
ATOM 6873 O O . ASN D 1 65 ? 8.964 -28.726 1.904 1.00 48.57 65 ASN D O 1
ATOM 6878 N N . VAL D 1 66 ? 9.432 -30.768 2.852 1.00 55.16 66 VAL D N 1
ATOM 6879 C CA . VAL D 1 66 ? 8.332 -31.604 2.284 1.00 58.57 66 VAL D CA 1
ATOM 6880 C C . VAL D 1 66 ? 7.553 -32.237 3.448 1.00 59.20 66 VAL D C 1
ATOM 6881 O O . VAL D 1 66 ? 7.905 -31.948 4.607 1.00 60.53 66 VAL D O 1
ATOM 6885 N N . SER D 1 67 ? 6.562 -33.088 3.157 1.00 57.53 67 SER D N 1
ATOM 6886 C CA . SER D 1 67 ? 5.651 -33.713 4.155 1.00 55.21 67 SER D CA 1
ATOM 6887 C C . SER D 1 67 ? 6.450 -34.369 5.293 1.00 56.23 67 SER D C 1
ATOM 6888 O O . SER D 1 67 ? 6.312 -33.895 6.426 1.00 63.51 67 SER D O 1
ATOM 6891 N N . ASP D 1 68 ? 7.250 -35.410 5.026 1.00 55.37 68 ASP D N 1
ATOM 6892 C CA . ASP D 1 68 ? 7.940 -36.200 6.094 1.00 55.64 68 ASP D CA 1
ATOM 6893 C C . ASP D 1 68 ? 9.251 -36.804 5.573 1.00 56.35 68 ASP D C 1
ATOM 6894 O O . ASP D 1 68 ? 9.553 -36.605 4.380 1.00 72.24 68 ASP D O 1
ATOM 6899 N N . TYR D 1 69 ? 10.005 -37.504 6.432 1.00 48.99 69 TYR D N 1
ATOM 6900 C CA . TYR D 1 69 ? 11.354 -38.041 6.111 1.00 47.66 69 TYR D CA 1
ATOM 6901 C C . TYR D 1 69 ? 11.229 -39.111 5.016 1.00 51.73 69 TYR D C 1
ATOM 6902 O O . TYR D 1 69 ? 12.127 -39.215 4.169 1.00 47.71 69 TYR D O 1
ATOM 6911 N N . ALA D 1 70 ? 10.129 -39.865 5.025 1.00 57.72 70 ALA D N 1
ATOM 6912 C CA . ALA D 1 70 ? 9.784 -40.860 3.980 1.00 57.52 70 ALA D CA 1
ATOM 6913 C C . ALA D 1 70 ? 9.880 -40.210 2.587 1.00 56.75 70 ALA D C 1
ATOM 6914 O O . ALA D 1 70 ? 10.410 -40.850 1.665 1.00 52.02 70 ALA D O 1
ATOM 6916 N N . ALA D 1 71 ? 9.391 -38.979 2.438 1.00 56.36 71 ALA D N 1
ATOM 6917 C CA . ALA D 1 71 ? 9.345 -38.254 1.147 1.00 51.27 71 ALA D CA 1
ATOM 6918 C C . ALA D 1 71 ? 10.737 -37.687 0.839 1.00 50.90 71 ALA D C 1
ATOM 6919 O O . ALA D 1 71 ? 11.181 -37.822 -0.313 1.00 54.65 71 ALA D O 1
ATOM 6921 N N . THR D 1 72 ? 11.406 -37.087 1.823 1.00 47.75 72 THR D N 1
ATOM 6922 C CA . THR D 1 72 ? 12.829 -36.661 1.726 1.00 47.70 72 THR D CA 1
ATOM 6923 C C . THR D 1 72 ? 13.645 -37.846 1.211 1.00 48.56 72 THR D C 1
ATOM 6924 O O . THR D 1 72 ? 14.336 -37.698 0.203 1.00 51.41 72 THR D O 1
ATOM 6928 N N . SER D 1 73 ? 13.508 -38.986 1.874 1.00 52.35 73 SER D N 1
ATOM 6929 C CA . SER D 1 73 ? 14.262 -40.232 1.612 1.00 51.18 73 SER D CA 1
ATOM 6930 C C . SER D 1 73 ? 14.043 -40.727 0.175 1.00 50.41 73 SER D C 1
ATOM 6931 O O . SER D 1 73 ? 15.002 -41.239 -0.397 1.00 49.50 73 SER D O 1
ATOM 6934 N N . THR D 1 74 ? 12.862 -40.557 -0.421 1.00 52.25 74 THR D N 1
ATOM 6935 C CA . THR D 1 74 ? 12.612 -41.000 -1.821 1.00 56.26 74 THR D CA 1
ATOM 6936 C C . THR D 1 74 ? 13.197 -39.983 -2.811 1.00 58.38 74 THR D C 1
ATOM 6937 O O . THR D 1 74 ? 13.448 -40.374 -3.946 1.00 67.67 74 THR D O 1
ATOM 6941 N N . LEU D 1 75 ? 13.372 -38.723 -2.419 1.00 56.86 75 LEU D N 1
ATOM 6942 C CA . LEU D 1 75 ? 13.965 -37.663 -3.288 1.00 55.04 75 LEU D CA 1
ATOM 6943 C C . LEU D 1 75 ? 15.489 -37.783 -3.295 1.00 53.04 75 LEU D C 1
ATOM 6944 O O . LEU D 1 75 ? 16.058 -37.638 -4.358 1.00 57.12 75 LEU D O 1
ATOM 6949 N N . LEU D 1 76 ? 16.111 -38.010 -2.145 1.00 51.19 76 LEU D N 1
ATOM 6950 C CA . LEU D 1 76 ? 17.579 -37.878 -1.973 1.00 48.58 76 LEU D CA 1
ATOM 6951 C C . LEU D 1 76 ? 18.278 -39.223 -2.101 1.00 48.35 76 LEU D C 1
ATOM 6952 O O . LEU D 1 76 ? 19.418 -39.209 -2.579 1.00 49.56 76 LEU D O 1
ATOM 6957 N N . ARG D 1 77 ? 17.635 -40.315 -1.690 1.00 53.01 77 ARG D N 1
ATOM 6958 C CA . ARG D 1 77 ? 18.280 -41.656 -1.617 1.00 55.64 77 ARG D CA 1
ATOM 6959 C C . ARG D 1 77 ? 18.018 -42.453 -2.899 1.00 56.01 77 ARG D C 1
ATOM 6960 O O . ARG D 1 77 ? 18.490 -43.599 -2.973 1.00 63.22 77 ARG D O 1
ATOM 6968 N N . ALA D 1 78 ? 17.286 -41.881 -3.864 1.00 54.04 78 ALA D N 1
ATOM 6969 C CA . ALA D 1 78 ? 17.140 -42.429 -5.230 1.00 55.32 78 ALA D CA 1
ATOM 6970 C C . ALA D 1 78 ? 18.531 -42.575 -5.854 1.00 59.96 78 ALA D C 1
ATOM 6971 O O . ALA D 1 78 ? 19.369 -41.685 -5.617 1.00 69.16 78 ALA D O 1
ATOM 6973 N N . SER D 1 79 ? 18.774 -43.673 -6.580 1.00 64.21 79 SER D N 1
ATOM 6974 C CA . SER D 1 79 ? 20.042 -43.973 -7.307 1.00 64.60 79 SER D CA 1
ATOM 6975 C C . SER D 1 79 ? 20.306 -42.876 -8.354 1.00 63.29 79 SER D C 1
ATOM 6976 O O . SER D 1 79 ? 21.464 -42.543 -8.612 1.00 59.03 79 SER D O 1
ATOM 6979 N N . ASP D 1 80 ? 19.223 -42.371 -8.948 1.00 64.61 80 ASP D N 1
ATOM 6980 C CA . ASP D 1 80 ? 19.110 -41.154 -9.789 1.00 60.11 80 ASP D CA 1
ATOM 6981 C C . ASP D 1 80 ? 20.030 -40.025 -9.305 1.00 58.05 80 ASP D C 1
ATOM 6982 O O . ASP D 1 80 ? 20.684 -39.426 -10.164 1.00 54.90 80 ASP D O 1
ATOM 6987 N N . VAL D 1 81 ? 20.048 -39.720 -7.995 1.00 57.61 81 VAL D N 1
ATOM 6988 C CA . VAL D 1 81 ? 20.529 -38.418 -7.423 1.00 56.13 81 VAL D CA 1
ATOM 6989 C C . VAL D 1 81 ? 21.586 -38.603 -6.318 1.00 53.34 81 VAL D C 1
ATOM 6990 O O . VAL D 1 81 ? 22.419 -37.684 -6.167 1.00 48.52 81 VAL D O 1
ATOM 6994 N N . THR D 1 82 ? 21.581 -39.713 -5.575 1.00 57.27 82 THR D N 1
ATOM 6995 C CA . THR D 1 82 ? 22.526 -39.988 -4.453 1.00 66.65 82 THR D CA 1
ATOM 6996 C C . THR D 1 82 ? 23.983 -39.714 -4.861 1.00 73.60 82 THR D C 1
ATOM 6997 O O . THR D 1 82 ? 24.755 -39.232 -4.033 1.00 67.54 82 THR D O 1
ATOM 7001 N N . PRO D 1 83 ? 24.442 -40.007 -6.109 1.00 83.36 83 PRO D N 1
ATOM 7002 C CA . PRO D 1 83 ? 25.837 -39.779 -6.492 1.00 80.43 83 PRO D CA 1
ATOM 7003 C C . PRO D 1 83 ? 26.232 -38.299 -6.478 1.00 73.32 83 PRO D C 1
ATOM 7004 O O . PRO D 1 83 ? 27.402 -38.031 -6.313 1.00 66.06 83 PRO D O 1
ATOM 7008 N N . GLY D 1 84 ? 25.252 -37.401 -6.655 1.00 74.60 84 GLY D N 1
ATOM 7009 C CA . GLY D 1 84 ? 25.463 -35.943 -6.741 1.00 70.30 84 GLY D CA 1
ATOM 7010 C C . GLY D 1 84 ? 25.597 -35.266 -5.377 1.00 66.34 84 GLY D C 1
ATOM 7011 O O . GLY D 1 84 ? 25.866 -34.051 -5.363 1.00 74.54 84 GLY D O 1
ATOM 7012 N N . LEU D 1 85 ? 25.408 -35.989 -4.266 1.00 59.94 85 LEU D N 1
ATOM 7013 C CA . LEU D 1 85 ? 25.332 -35.403 -2.901 1.00 60.41 85 LEU D CA 1
ATOM 7014 C C . LEU D 1 85 ? 26.727 -35.162 -2.325 1.00 61.74 85 LEU D C 1
ATOM 7015 O O . LEU D 1 85 ? 26.792 -34.579 -1.217 1.00 66.03 85 LEU D O 1
ATOM 7020 N N . ARG D 1 86 ? 27.789 -35.572 -3.023 1.00 64.43 86 ARG D N 1
ATOM 7021 C CA . ARG D 1 86 ? 29.198 -35.430 -2.555 1.00 69.29 86 ARG D CA 1
ATOM 7022 C C . ARG D 1 86 ? 29.468 -33.950 -2.248 1.00 68.22 86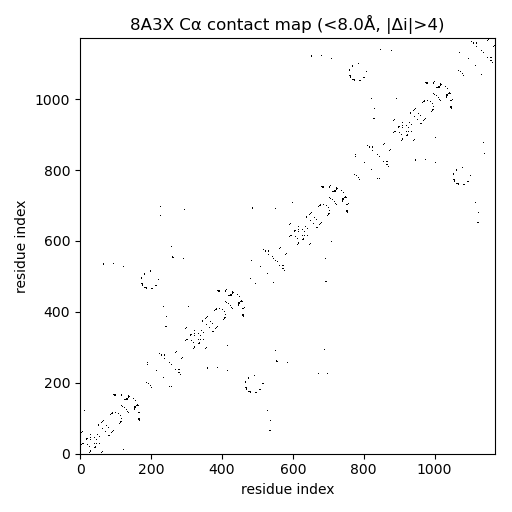 ARG D C 1
ATOM 7023 O O . ARG D 1 86 ? 29.104 -33.115 -3.100 1.00 65.81 86 ARG D O 1
ATOM 7031 N N . GLY D 1 87 ? 30.049 -33.647 -1.077 1.00 70.84 87 GLY D N 1
ATOM 7032 C CA . GLY D 1 87 ? 30.540 -32.302 -0.701 1.00 67.45 87 GLY D CA 1
ATOM 7033 C C . GLY D 1 87 ? 29.433 -31.275 -0.463 1.00 62.06 87 GLY D C 1
ATOM 7034 O O . GLY D 1 87 ? 29.733 -30.182 0.028 1.00 58.58 87 GLY D O 1
ATOM 7035 N N . LYS D 1 88 ? 28.189 -31.607 -0.806 1.00 56.39 88 LYS D N 1
ATOM 7036 C CA . LYS D 1 88 ? 27.007 -30.749 -0.571 1.00 55.64 88 LYS D CA 1
ATOM 7037 C C . LYS D 1 88 ? 26.682 -30.744 0.932 1.00 60.44 88 LYS D C 1
ATOM 7038 O O . LYS D 1 88 ? 27.172 -31.651 1.684 1.00 65.43 88 LYS D O 1
ATOM 7044 N N . LEU D 1 89 ? 25.874 -29.759 1.344 1.00 56.10 89 LEU D N 1
ATOM 7045 C CA . LEU D 1 89 ? 25.270 -29.670 2.697 1.00 54.40 89 LEU D CA 1
ATOM 7046 C C . LEU D 1 89 ? 23.760 -29.885 2.572 1.00 53.58 89 LEU D C 1
ATOM 7047 O O . LEU D 1 89 ? 23.119 -29.087 1.867 1.00 49.29 89 LEU D O 1
ATOM 7052 N N . ILE D 1 90 ? 23.235 -30.960 3.163 1.00 50.67 90 ILE D N 1
ATOM 7053 C CA . ILE D 1 90 ? 21.768 -31.209 3.226 1.00 50.14 90 ILE D CA 1
ATOM 7054 C C . ILE D 1 90 ? 21.274 -30.593 4.538 1.00 47.36 90 ILE D C 1
ATOM 7055 O O . ILE D 1 90 ? 21.822 -30.937 5.616 1.00 48.81 90 ILE D O 1
ATOM 7060 N N . VAL D 1 91 ? 20.319 -29.673 4.430 1.00 42.12 91 VAL D N 1
ATOM 7061 C CA . VAL D 1 91 ? 19.587 -29.071 5.577 1.00 42.13 91 VAL D CA 1
ATOM 7062 C C . VAL D 1 91 ? 18.140 -29.562 5.514 1.00 43.60 91 VAL D C 1
ATOM 7063 O O . VAL D 1 91 ? 17.389 -29.091 4.643 1.00 41.12 91 VAL D O 1
ATOM 7067 N N . GLU D 1 92 ? 17.801 -30.507 6.393 1.00 47.40 92 GLU D N 1
ATOM 7068 C CA . GLU D 1 92 ? 16.470 -31.163 6.494 1.00 50.30 92 GLU D CA 1
ATOM 7069 C C . GLU D 1 92 ? 15.596 -30.350 7.467 1.00 51.87 92 GLU D C 1
ATOM 7070 O O . GLU D 1 92 ? 15.749 -30.503 8.714 1.00 48.28 92 GLU D O 1
ATOM 7076 N N . LEU D 1 93 ? 14.709 -29.524 6.907 1.00 49.11 93 LEU D N 1
ATOM 7077 C CA . LEU D 1 93 ? 13.845 -28.576 7.654 1.00 48.29 93 LEU D CA 1
ATOM 7078 C C . LEU D 1 93 ? 12.405 -29.091 7.655 1.00 51.93 93 LEU D C 1
ATOM 7079 O O . LEU D 1 93 ? 11.511 -28.328 8.040 1.00 57.97 93 LEU D O 1
ATOM 7084 N N . THR D 1 94 ? 12.190 -30.333 7.221 1.00 52.89 94 THR D N 1
ATOM 7085 C CA . THR D 1 94 ? 10.864 -31.005 7.278 1.00 52.49 94 THR D CA 1
ATOM 7086 C C . THR D 1 94 ? 10.692 -31.554 8.702 1.00 49.89 94 THR D C 1
ATOM 7087 O O . THR D 1 94 ? 11.721 -31.863 9.355 1.00 45.28 94 THR D O 1
ATOM 7091 N N . SER D 1 95 ? 9.449 -31.633 9.180 1.00 47.80 95 SER D N 1
ATOM 7092 C CA . SER D 1 95 ? 9.115 -32.084 10.552 1.00 48.82 95 SER D CA 1
ATOM 7093 C C . SER D 1 95 ? 9.364 -33.588 10.631 1.00 51.49 95 SER D C 1
ATOM 7094 O O . SER D 1 95 ? 8.924 -34.308 9.689 1.00 59.40 95 SER D O 1
ATOM 7097 N N . GLY D 1 96 ? 10.064 -34.042 11.675 1.00 53.46 96 GLY D N 1
ATOM 7098 C CA . GLY D 1 96 ? 10.360 -35.478 11.862 1.00 57.84 96 GLY D CA 1
ATOM 7099 C C . GLY D 1 96 ? 10.659 -35.843 13.305 1.00 56.30 96 GLY D C 1
ATOM 7100 O O . GLY D 1 96 ? 10.582 -34.946 14.159 1.00 58.02 96 GLY D O 1
ATOM 7101 N N . THR D 1 97 ? 11.003 -37.114 13.550 1.00 56.34 97 THR D N 1
ATOM 7102 C CA . THR D 1 97 ? 11.309 -37.684 14.888 1.00 56.76 97 THR D CA 1
ATOM 7103 C C . THR D 1 97 ? 12.809 -37.584 15.127 1.00 60.90 97 THR D C 1
ATOM 7104 O O . THR D 1 97 ? 13.571 -37.411 14.181 1.00 62.75 97 THR D O 1
ATOM 7108 N N . PRO D 1 98 ? 13.287 -37.682 16.388 1.00 67.36 98 PRO D N 1
ATOM 7109 C CA . PRO D 1 98 ? 14.724 -37.636 16.661 1.00 69.62 98 PRO D CA 1
ATOM 7110 C C . PRO D 1 98 ? 15.480 -38.843 16.076 1.00 71.27 98 PRO D C 1
ATOM 7111 O O . PRO D 1 98 ? 16.586 -38.669 15.602 1.00 63.17 98 PRO D O 1
ATOM 7115 N N . GLU D 1 99 ? 14.882 -40.038 16.115 1.00 73.70 99 GLU D N 1
ATOM 7116 C CA . GLU D 1 99 ? 15.493 -41.251 15.516 1.00 72.04 99 GLU D CA 1
ATOM 7117 C C . GLU D 1 99 ? 15.639 -41.005 14.006 1.00 71.70 99 GLU D C 1
ATOM 7118 O O . GLU D 1 99 ? 16.718 -41.328 13.463 1.00 76.11 99 GLU D O 1
ATOM 7124 N N . GLY D 1 100 ? 14.619 -40.403 13.377 1.00 68.98 100 GLY D N 1
ATOM 7125 C CA . GLY D 1 100 ? 14.614 -40.009 11.950 1.00 70.71 100 GLY D CA 1
ATOM 7126 C C . GLY D 1 100 ? 15.788 -39.106 11.585 1.00 71.32 100 GLY D C 1
ATOM 7127 O O . GLY D 1 100 ? 16.355 -39.291 10.476 1.00 64.82 100 GLY D O 1
ATOM 7128 N N . ALA D 1 101 ? 16.141 -38.158 12.467 1.00 69.13 101 ALA D N 1
ATOM 7129 C CA . ALA D 1 101 ? 17.293 -37.246 12.300 1.00 69.54 101 ALA D CA 1
ATOM 7130 C C . ALA D 1 101 ? 18.596 -38.049 12.357 1.00 71.01 101 ALA D C 1
ATOM 7131 O O . ALA D 1 101 ? 19.454 -37.836 11.476 1.00 73.45 101 ALA D O 1
ATOM 7133 N N . ARG D 1 102 ? 18.721 -38.940 13.349 1.00 68.23 102 ARG D N 1
ATOM 7134 C CA . ARG D 1 102 ? 19.951 -39.733 13.612 1.00 66.22 102 ARG D CA 1
ATOM 7135 C C . ARG D 1 102 ? 20.219 -40.680 12.433 1.00 62.41 102 ARG D C 1
ATOM 7136 O O . ARG D 1 102 ? 21.411 -40.837 12.064 1.00 54.43 102 ARG D O 1
ATOM 7144 N N . GLU D 1 103 ? 19.158 -41.260 11.849 1.00 61.66 103 GLU D N 1
ATOM 7145 C CA . GLU D 1 103 ? 19.248 -42.178 10.681 1.00 62.75 103 GLU D CA 1
ATOM 7146 C C . GLU D 1 103 ? 19.689 -41.380 9.447 1.00 64.38 103 GLU D C 1
ATOM 7147 O O . GLU D 1 103 ? 20.698 -41.767 8.846 1.00 70.40 103 GLU D O 1
ATOM 7153 N N . THR D 1 104 ? 18.978 -40.302 9.108 1.00 65.82 104 THR D N 1
ATOM 7154 C CA . THR D 1 104 ? 19.278 -39.428 7.941 1.00 61.42 104 THR D CA 1
ATOM 7155 C C . THR D 1 104 ? 20.697 -38.847 8.076 1.00 57.51 104 THR D C 1
ATOM 7156 O O . THR D 1 104 ? 21.364 -38.671 7.041 1.00 61.53 104 THR D O 1
ATOM 7160 N N . SER D 1 105 ? 21.149 -38.546 9.294 1.00 52.93 105 SER D N 1
ATOM 7161 C CA . SER D 1 105 ? 22.525 -38.065 9.565 1.00 56.35 105 SER D CA 1
ATOM 7162 C C . SER D 1 105 ? 23.506 -39.109 9.050 1.00 61.29 105 SER D C 1
ATOM 7163 O O . SER D 1 105 ? 24.363 -38.752 8.216 1.00 64.10 105 SER D O 1
ATOM 7166 N N . GLN D 1 106 ? 23.347 -40.351 9.520 1.00 63.54 106 GLN D N 1
ATOM 7167 C CA . GLN D 1 106 ? 24.280 -41.483 9.271 1.00 57.41 106 GLN D CA 1
ATOM 7168 C C . GLN D 1 106 ? 24.329 -41.790 7.764 1.00 60.08 106 GLN D C 1
ATOM 7169 O O . GLN D 1 106 ? 25.448 -41.994 7.255 1.00 74.93 106 GLN D O 1
ATOM 7171 N N . TRP D 1 107 ? 23.189 -41.804 7.067 1.00 57.48 107 TRP D N 1
ATOM 7172 C CA . TRP D 1 107 ? 23.106 -42.138 5.619 1.00 58.90 107 TRP D CA 1
ATOM 7173 C C . TRP D 1 107 ? 23.753 -41.031 4.767 1.00 63.89 107 TRP D C 1
ATOM 7174 O O . TRP D 1 107 ? 24.445 -41.359 3.801 1.00 67.86 107 TRP D O 1
ATOM 7185 N N . THR D 1 108 ? 23.504 -39.760 5.084 1.00 61.07 108 THR D N 1
ATOM 7186 C CA . THR D 1 108 ? 24.058 -38.607 4.325 1.00 64.02 108 THR D CA 1
ATOM 7187 C C . THR D 1 108 ? 25.583 -38.597 4.466 1.00 62.95 108 THR D C 1
ATOM 7188 O O . THR D 1 108 ? 26.270 -38.454 3.431 1.00 64.00 108 THR D O 1
ATOM 7192 N N . ALA D 1 109 ? 26.085 -38.774 5.694 1.00 64.39 109 ALA D N 1
ATOM 7193 C CA . ALA D 1 109 ? 27.534 -38.830 6.004 1.00 65.97 109 ALA D CA 1
ATOM 7194 C C . ALA D 1 109 ? 28.179 -39.951 5.176 1.00 62.63 109 ALA D C 1
ATOM 7195 O O . ALA D 1 109 ? 29.278 -39.742 4.627 1.00 56.55 109 ALA D O 1
ATOM 7197 N N . ALA D 1 110 ? 27.482 -41.080 5.051 1.00 60.76 110 ALA D N 1
ATOM 7198 C CA . ALA D 1 110 ? 27.974 -42.290 4.357 1.00 60.99 110 ALA D CA 1
ATOM 7199 C C . ALA D 1 110 ? 28.008 -42.077 2.839 1.00 62.76 110 ALA D C 1
ATOM 7200 O O . ALA D 1 110 ? 28.610 -42.923 2.170 1.00 73.01 110 ALA D O 1
ATOM 7202 N N . HIS D 1 111 ? 27.379 -41.023 2.308 1.00 62.47 111 HIS D N 1
ATOM 7203 C CA . HIS D 1 111 ? 27.355 -40.707 0.852 1.00 60.80 111 HIS D CA 1
ATOM 7204 C C . HIS D 1 111 ? 28.140 -39.415 0.566 1.00 59.28 111 HIS D C 1
ATOM 7205 O O . HIS D 1 111 ? 27.962 -38.844 -0.546 1.00 51.44 111 HIS D O 1
ATOM 7212 N N . GLY D 1 112 ? 28.954 -38.968 1.535 1.00 61.43 112 GLY D N 1
ATOM 7213 C CA . GLY D 1 112 ? 29.878 -37.821 1.407 1.00 64.62 112 GLY D CA 1
ATOM 7214 C C . GLY D 1 112 ? 29.191 -36.457 1.458 1.00 65.52 112 GLY D C 1
ATOM 7215 O O . GLY D 1 112 ? 29.670 -35.534 0.778 1.00 71.52 112 GLY D O 1
ATOM 7216 N N . ALA D 1 113 ? 28.139 -36.320 2.277 1.00 67.44 113 ALA D N 1
ATOM 7217 C CA . ALA D 1 113 ? 27.337 -35.086 2.435 1.00 61.06 113 ALA D CA 1
ATOM 7218 C C . ALA D 1 113 ? 27.404 -34.627 3.891 1.00 59.61 113 ALA D C 1
ATOM 7219 O O . ALA D 1 113 ? 27.477 -35.483 4.790 1.00 59.93 113 ALA D O 1
ATOM 7221 N N . ARG D 1 114 ? 27.383 -33.315 4.124 1.00 64.76 114 ARG D N 1
ATOM 7222 C CA . ARG D 1 114 ? 27.249 -32.765 5.494 1.00 63.50 114 ARG D CA 1
ATOM 7223 C C . ARG D 1 114 ? 25.757 -32.601 5.796 1.00 59.52 114 ARG D C 1
ATOM 7224 O O . ARG D 1 114 ? 24.977 -32.416 4.842 1.00 56.22 114 ARG D O 1
ATOM 7232 N N . TYR D 1 115 ? 25.399 -32.697 7.076 1.00 55.72 115 TYR D N 1
ATOM 7233 C CA . TYR D 1 115 ? 23.989 -32.770 7.540 1.00 51.98 115 TYR D CA 1
ATOM 7234 C C . TYR D 1 115 ? 23.709 -31.812 8.707 1.00 55.39 115 TYR D C 1
ATOM 7235 O O . TYR D 1 115 ? 24.421 -31.826 9.757 1.00 53.59 115 TYR D O 1
ATOM 7244 N N . LEU D 1 116 ? 22.665 -31.001 8.505 1.00 53.65 116 LEU D N 1
ATOM 7245 C CA . LEU D 1 116 ? 21.967 -30.225 9.557 1.00 53.12 116 LEU D CA 1
ATOM 7246 C C . LEU D 1 116 ? 20.483 -30.584 9.516 1.00 55.37 116 LEU D C 1
ATOM 7247 O O . LEU D 1 116 ? 19.866 -30.483 8.429 1.00 56.79 116 LEU D O 1
ATOM 7252 N N . ASP D 1 117 ? 19.974 -31.028 10.667 1.00 56.33 117 ASP D N 1
ATOM 7253 C CA . ASP D 1 117 ? 18.545 -31.332 10.910 1.00 57.01 117 ASP D CA 1
ATOM 7254 C C . ASP D 1 117 ? 17.940 -30.153 11.677 1.00 54.33 117 ASP D C 1
ATOM 7255 O O . ASP D 1 117 ? 18.541 -29.750 12.709 1.00 49.46 117 ASP D O 1
ATOM 7260 N N . GLY D 1 118 ? 16.825 -29.616 11.178 1.00 53.27 118 GLY D N 1
ATOM 7261 C CA . GLY D 1 118 ? 16.252 -28.353 11.681 1.00 56.90 118 GLY D CA 1
ATOM 7262 C C . GLY D 1 118 ? 14.748 -28.393 11.892 1.00 53.97 118 GLY D C 1
ATOM 7263 O O . GLY D 1 118 ? 14.044 -28.995 11.062 1.00 51.37 118 GLY D O 1
ATOM 7264 N N . ALA D 1 119 ? 14.288 -27.728 12.956 1.00 51.12 119 ALA D N 1
ATOM 7265 C CA . ALA D 1 119 ? 12.869 -27.477 13.291 1.00 49.72 119 ALA D CA 1
ATOM 7266 C C . ALA D 1 119 ? 12.541 -25.999 13.070 1.00 50.49 119 ALA D C 1
ATOM 7267 O O . ALA D 1 119 ? 13.124 -25.159 13.779 1.00 49.97 119 ALA D O 1
ATOM 7269 N N . ILE D 1 120 ? 11.650 -25.700 12.123 1.00 52.95 120 ILE D N 1
ATOM 7270 C CA . ILE D 1 120 ? 11.152 -24.314 11.880 1.00 52.97 120 ILE D CA 1
ATOM 7271 C C . ILE D 1 120 ? 10.080 -24.002 12.934 1.00 55.03 120 ILE D C 1
ATOM 7272 O O . ILE D 1 120 ? 8.940 -24.485 12.783 1.00 54.53 120 ILE D O 1
ATOM 7277 N N . LEU D 1 121 ? 10.434 -23.223 13.960 1.00 53.70 121 LEU D N 1
ATOM 7278 C CA . LEU D 1 121 ? 9.505 -22.721 15.007 1.00 49.41 121 LEU D CA 1
ATOM 7279 C C . LEU D 1 121 ? 8.960 -21.364 14.554 1.00 45.46 121 LEU D C 1
ATOM 7280 O O . LEU D 1 121 ? 9.268 -20.352 15.187 1.00 49.70 121 LEU D O 1
ATOM 7285 N N . ALA D 1 122 ? 8.192 -21.346 13.471 1.00 41.42 122 ALA D N 1
ATOM 7286 C CA . ALA D 1 122 ? 7.711 -20.103 12.836 1.00 41.90 122 ALA D CA 1
ATOM 7287 C C . ALA D 1 122 ? 6.772 -20.439 11.681 1.00 44.65 122 ALA D C 1
ATOM 7288 O O . ALA D 1 122 ? 6.987 -21.453 11.017 1.00 50.10 122 ALA D O 1
ATOM 7290 N N . THR D 1 123 ? 5.781 -19.590 11.461 1.00 47.71 123 THR D N 1
ATOM 7291 C CA . THR D 1 123 ? 4.847 -19.647 10.316 1.00 50.73 123 THR D CA 1
ATOM 7292 C C . THR D 1 123 ? 5.526 -18.939 9.148 1.00 53.83 123 THR D C 1
ATOM 7293 O O . THR D 1 123 ? 6.519 -18.238 9.364 1.00 55.81 123 THR D O 1
ATOM 7297 N N . PRO D 1 124 ? 5.040 -19.114 7.893 1.00 57.73 124 PRO D N 1
ATOM 7298 C CA . PRO D 1 124 ? 5.657 -18.487 6.719 1.00 55.99 124 PRO D CA 1
ATOM 7299 C C . PRO D 1 124 ? 6.014 -16.997 6.866 1.00 56.51 124 PRO D C 1
ATOM 7300 O O . PRO D 1 124 ? 7.116 -16.596 6.524 1.00 56.43 124 PRO D O 1
ATOM 7304 N N . ASP D 1 125 ? 5.056 -16.218 7.367 1.00 55.83 125 ASP D N 1
ATOM 7305 C CA . ASP D 1 125 ? 5.150 -14.754 7.575 1.00 57.74 125 ASP D CA 1
ATOM 7306 C C . ASP D 1 125 ? 6.376 -14.400 8.430 1.00 52.35 125 ASP D C 1
ATOM 7307 O O . ASP D 1 125 ? 6.807 -13.247 8.353 1.00 62.97 125 ASP D O 1
ATOM 7312 N N . PHE D 1 126 ? 6.929 -15.323 9.215 1.00 46.51 126 PHE D N 1
ATOM 7313 C CA . PHE D 1 126 ? 8.063 -15.043 10.140 1.00 51.14 126 PHE D CA 1
ATOM 7314 C C . PHE D 1 126 ? 9.423 -15.336 9.484 1.00 54.95 126 PHE D C 1
ATOM 7315 O O . PHE D 1 126 ? 10.450 -14.877 10.022 1.00 47.97 126 PHE D O 1
ATOM 7323 N N . ILE D 1 127 ? 9.453 -16.121 8.403 1.00 62.48 127 ILE D N 1
ATOM 7324 C CA . ILE D 1 127 ? 10.712 -16.398 7.648 1.00 71.00 127 ILE D CA 1
ATOM 7325 C C . ILE D 1 127 ? 11.048 -15.131 6.853 1.00 76.78 127 ILE D C 1
ATOM 7326 O O . ILE D 1 127 ? 10.147 -14.630 6.128 1.00 79.35 127 ILE D O 1
ATOM 7331 N N . GLY D 1 128 ? 12.277 -14.626 7.021 1.00 72.87 128 GLY D N 1
ATOM 7332 C CA . GLY D 1 128 ? 12.754 -13.369 6.410 1.00 73.25 128 GLY D CA 1
ATOM 7333 C C . GLY D 1 128 ? 12.956 -12.286 7.453 1.00 71.45 128 GLY D C 1
ATOM 7334 O O . GLY D 1 128 ? 13.695 -11.330 7.163 1.00 69.28 128 GLY D O 1
ATOM 7335 N N . THR D 1 129 ? 12.331 -12.440 8.628 1.00 72.76 129 THR D N 1
ATOM 7336 C CA . THR D 1 129 ? 12.237 -11.409 9.698 1.00 73.62 129 THR D CA 1
ATOM 7337 C C . THR D 1 129 ? 13.213 -11.761 10.827 1.00 68.54 129 THR D C 1
ATOM 7338 O O . THR D 1 129 ? 13.571 -12.937 10.941 1.00 65.67 129 THR D O 1
ATOM 7342 N N . ASP D 1 130 ? 13.611 -10.764 11.632 1.00 67.94 130 ASP D N 1
ATOM 7343 C CA . ASP D 1 130 ? 14.622 -10.897 12.716 1.00 73.87 130 ASP D CA 1
ATOM 7344 C C . ASP D 1 130 ? 14.105 -11.838 13.804 1.00 65.41 130 ASP D C 1
ATOM 7345 O O . ASP D 1 130 ? 14.926 -12.270 14.642 1.00 64.16 130 ASP D O 1
ATOM 7350 N N . ALA D 1 131 ? 12.796 -12.106 13.797 1.00 65.78 131 ALA D N 1
ATOM 7351 C CA . ALA D 1 131 ? 12.061 -12.914 14.800 1.00 70.71 131 ALA D CA 1
ATOM 7352 C C . ALA D 1 131 ? 12.020 -14.390 14.371 1.00 71.97 131 ALA D C 1
ATOM 7353 O O . ALA D 1 131 ? 11.980 -15.263 15.265 1.00 67.83 131 ALA D O 1
ATOM 7355 N N . GLY D 1 132 ? 12.034 -14.657 13.059 1.00 68.95 132 GLY D N 1
ATOM 7356 C CA . GLY D 1 132 ? 12.078 -16.017 12.486 1.00 63.90 132 GLY D CA 1
ATOM 7357 C C . GLY D 1 132 ? 12.992 -16.935 13.284 1.00 62.95 132 GLY D C 1
ATOM 7358 O O . GLY D 1 132 ? 14.219 -16.659 13.352 1.00 57.25 132 GLY D O 1
ATOM 7359 N N . THR D 1 133 ? 12.426 -17.982 13.889 1.00 63.66 133 THR D N 1
ATOM 7360 C CA . THR D 1 133 ? 13.186 -18.964 14.704 1.00 62.60 133 THR D CA 1
ATOM 7361 C C . THR D 1 133 ? 13.216 -20.321 14.000 1.00 61.11 133 THR D C 1
ATOM 7362 O O . THR D 1 133 ? 12.136 -20.872 13.731 1.00 62.97 133 THR D O 1
ATOM 7366 N N . ILE D 1 134 ? 14.425 -20.815 13.727 1.00 59.23 134 ILE D N 1
ATOM 7367 C CA . ILE D 1 134 ? 14.710 -22.200 13.262 1.00 54.95 134 ILE D CA 1
ATOM 7368 C C . ILE D 1 134 ? 15.814 -22.758 14.158 1.00 58.13 134 ILE D C 1
ATOM 7369 O O . ILE D 1 134 ? 16.838 -22.072 14.315 1.00 60.81 134 ILE D O 1
ATOM 7374 N N . LEU D 1 135 ? 15.604 -23.939 14.740 1.00 59.97 135 LEU D N 1
ATOM 7375 C CA . LEU D 1 135 ? 16.623 -24.647 15.560 1.00 61.71 135 LEU D CA 1
ATOM 7376 C C . LEU D 1 135 ? 17.312 -25.691 14.680 1.00 61.72 135 LEU D C 1
ATOM 7377 O O . LEU D 1 135 ? 16.585 -26.491 14.065 1.00 54.53 135 LEU D O 1
ATOM 7382 N N . LEU D 1 136 ? 18.646 -25.672 14.625 1.00 59.54 136 LEU D N 1
ATOM 7383 C CA . LEU D 1 136 ? 19.455 -26.624 13.821 1.00 54.33 136 LEU D CA 1
ATOM 7384 C C . LEU D 1 136 ? 20.351 -27.423 14.762 1.00 53.72 136 LEU D C 1
ATOM 7385 O O . LEU D 1 136 ? 21.003 -26.810 15.625 1.00 50.85 136 LEU D O 1
ATOM 7390 N N . SER D 1 137 ? 20.347 -28.742 14.601 1.00 53.35 137 SER D N 1
ATOM 7391 C CA . SER D 1 137 ? 21.292 -29.664 15.267 1.00 57.47 137 SER D CA 1
ATOM 7392 C C . SER D 1 137 ? 21.977 -30.512 14.193 1.00 59.03 137 SER D C 1
ATOM 7393 O O . SER D 1 137 ? 21.364 -30.748 13.117 1.00 49.63 137 SER D O 1
ATOM 7396 N N . GLY D 1 138 ? 23.204 -30.949 14.493 1.00 62.02 138 GLY D N 1
ATOM 7397 C CA . GLY D 1 138 ? 24.116 -31.639 13.564 1.00 60.87 138 GLY D CA 1
ATOM 7398 C C . GLY D 1 138 ? 25.545 -31.219 13.822 1.00 58.85 138 GLY D C 1
ATOM 7399 O O . GLY D 1 138 ? 25.825 -30.708 14.912 1.00 60.16 138 GLY D O 1
ATOM 7400 N N . ALA D 1 139 ? 26.421 -31.427 12.848 1.00 64.49 139 ALA D N 1
ATOM 7401 C CA . ALA D 1 139 ? 27.820 -30.958 12.876 1.00 66.33 139 ALA D CA 1
ATOM 7402 C C . ALA D 1 139 ? 27.837 -29.423 12.957 1.00 62.49 139 ALA D C 1
ATOM 7403 O O . ALA D 1 139 ? 26.941 -28.794 12.372 1.00 62.55 139 ALA D O 1
ATOM 7405 N N . LEU D 1 140 ? 28.830 -28.855 13.651 1.00 59.87 140 LEU D N 1
ATOM 7406 C CA . LEU D 1 140 ? 28.974 -27.397 13.892 1.00 57.28 140 LEU D CA 1
ATOM 7407 C C . LEU D 1 140 ? 29.549 -26.701 12.648 1.00 57.78 140 LEU D C 1
ATOM 7408 O O . LEU D 1 140 ? 28.972 -25.673 12.226 1.00 55.62 140 LEU D O 1
ATOM 7413 N N . GLU D 1 141 ? 30.630 -27.244 12.073 1.00 61.31 141 GLU D N 1
ATOM 7414 C CA . GLU D 1 141 ? 31.413 -26.608 10.972 1.00 61.48 141 GLU D CA 1
ATOM 7415 C C . GLU D 1 141 ? 30.464 -26.158 9.865 1.00 53.24 141 GLU D C 1
ATOM 7416 O O . GLU D 1 141 ? 30.482 -24.991 9.492 1.00 54.49 141 GLU D O 1
ATOM 7422 N N . PRO D 1 142 ? 29.603 -27.042 9.303 1.00 53.65 142 PRO D N 1
ATOM 7423 C CA . PRO D 1 142 ? 28.744 -26.666 8.181 1.00 54.72 142 PRO D CA 1
ATOM 7424 C C . PRO D 1 142 ? 27.755 -25.547 8.525 1.00 53.65 142 PRO D C 1
ATOM 7425 O O . PRO D 1 142 ? 27.324 -24.877 7.599 1.00 54.56 142 PRO D O 1
ATOM 7429 N N . PHE D 1 143 ? 27.442 -25.364 9.814 1.00 54.51 143 PHE D N 1
ATOM 7430 C CA . PHE D 1 143 ? 26.651 -24.209 10.315 1.00 56.60 143 PHE D CA 1
ATOM 7431 C C . PHE D 1 143 ? 27.534 -22.957 10.318 1.00 59.92 143 PHE D C 1
ATOM 7432 O O . PHE D 1 143 ? 27.213 -21.987 9.558 1.00 62.52 143 PHE D O 1
ATOM 7440 N N . ALA D 1 144 ? 28.610 -22.982 11.123 1.00 62.29 144 ALA D N 1
ATOM 7441 C CA . ALA D 1 144 ? 29.597 -21.883 11.282 1.00 58.57 144 ALA D CA 1
ATOM 7442 C C . ALA D 1 144 ? 29.975 -21.326 9.909 1.00 62.20 144 ALA D C 1
ATOM 7443 O O . ALA D 1 144 ? 29.919 -20.088 9.730 1.00 65.62 144 ALA D O 1
ATOM 7445 N N . ALA D 1 145 ? 30.292 -22.227 8.972 1.00 68.18 145 ALA D N 1
ATOM 7446 C CA . ALA D 1 145 ? 30.783 -21.923 7.607 1.00 69.16 145 ALA D CA 1
ATOM 7447 C C . ALA D 1 145 ? 29.737 -21.152 6.786 1.00 68.21 145 ALA D C 1
ATOM 7448 O O . ALA D 1 145 ? 30.148 -20.485 5.826 1.00 69.27 145 ALA D O 1
ATOM 7450 N N . ASN D 1 146 ? 28.449 -21.249 7.126 1.00 65.48 146 ASN D N 1
ATOM 7451 C CA . ASN D 1 146 ? 27.335 -20.678 6.322 1.00 67.31 146 ASN D CA 1
ATOM 7452 C C . ASN D 1 146 ? 26.412 -19.827 7.194 1.00 73.33 146 ASN D C 1
ATOM 7453 O O . ASN D 1 146 ? 25.216 -19.713 6.830 1.00 72.97 146 ASN D O 1
ATOM 7458 N N . GLU D 1 147 ? 26.943 -19.234 8.271 1.00 79.01 147 GLU D N 1
ATOM 7459 C CA . GLU D 1 147 ? 26.158 -18.382 9.204 1.00 83.70 147 GLU D CA 1
ATOM 7460 C C . GLU D 1 147 ? 25.309 -17.394 8.378 1.00 86.08 147 GLU D C 1
ATOM 7461 O O . GLU D 1 147 ? 24.116 -17.218 8.732 1.00 105.21 147 GLU D O 1
ATOM 7463 N N . ASP D 1 148 ? 25.881 -16.822 7.301 1.00 78.95 148 ASP D N 1
ATOM 7464 C CA . ASP D 1 148 ? 25.219 -15.799 6.448 1.00 78.99 148 ASP D CA 1
ATOM 7465 C C . ASP D 1 148 ? 23.954 -16.360 5.784 1.00 74.50 148 ASP D C 1
ATOM 7466 O O . ASP D 1 148 ? 23.008 -15.579 5.597 1.00 72.44 148 ASP D O 1
ATOM 7471 N N . VAL D 1 149 ? 23.949 -17.641 5.401 1.00 71.09 149 VAL D N 1
ATOM 7472 C CA . VAL D 1 149 ? 22.809 -18.288 4.677 1.00 64.26 149 VAL D CA 1
ATOM 7473 C C . VAL D 1 149 ? 21.655 -18.492 5.657 1.00 58.73 149 VAL D C 1
ATOM 7474 O O . VAL D 1 149 ? 20.497 -18.327 5.252 1.00 55.16 149 VAL D O 1
ATOM 7478 N N . PHE D 1 150 ? 21.973 -18.871 6.892 1.00 56.36 150 PHE D N 1
ATOM 7479 C CA . PHE D 1 150 ? 20.976 -19.136 7.960 1.00 60.70 150 PHE D CA 1
ATOM 7480 C C . PHE D 1 150 ? 20.351 -17.812 8.412 1.00 62.30 150 PHE D C 1
ATOM 7481 O O . PHE D 1 150 ? 19.102 -17.765 8.529 1.00 67.23 150 PHE D O 1
ATOM 7489 N N . ARG D 1 151 ? 21.167 -16.761 8.571 1.00 60.48 151 ARG D N 1
ATOM 7490 C CA . ARG D 1 151 ? 20.695 -15.393 8.925 1.00 58.93 151 ARG D CA 1
ATOM 7491 C C . ARG D 1 151 ? 19.636 -14.915 7.907 1.00 58.59 151 ARG D C 1
ATOM 7492 O O . ARG D 1 151 ? 18.739 -14.161 8.320 1.00 71.98 151 ARG D O 1
ATOM 7494 N N . ALA D 1 152 ? 19.709 -15.339 6.642 1.00 52.34 152 ALA D N 1
ATOM 7495 C CA . ALA D 1 152 ? 18.773 -14.923 5.567 1.00 52.71 152 ALA D CA 1
ATOM 7496 C C . ALA D 1 152 ? 17.381 -15.518 5.796 1.00 52.81 152 ALA D C 1
ATOM 7497 O O . ALA D 1 152 ? 16.409 -14.975 5.229 1.00 49.68 152 ALA D O 1
ATOM 7499 N N . LEU D 1 153 ? 17.297 -16.619 6.550 1.00 55.10 153 LEU D N 1
ATOM 7500 C CA . LEU D 1 153 ? 16.029 -17.338 6.845 1.00 62.78 153 LEU D CA 1
ATOM 7501 C C . LEU D 1 153 ? 15.363 -16.712 8.076 1.00 62.45 153 LEU D C 1
ATOM 7502 O O . LEU D 1 153 ? 14.103 -16.674 8.108 1.00 61.64 153 LEU D O 1
ATOM 7507 N N . GLY D 1 154 ? 16.173 -16.255 9.040 1.00 59.54 154 GLY D N 1
ATOM 7508 C CA . GLY D 1 154 ? 15.688 -15.605 10.271 1.00 60.66 154 GLY D CA 1
ATOM 7509 C C . GLY D 1 154 ? 16.811 -15.066 11.141 1.00 60.82 154 GLY D C 1
ATOM 7510 O O . GLY D 1 154 ? 17.947 -15.608 11.097 1.00 59.64 154 GLY D O 1
ATOM 7511 N N . GLY D 1 155 ? 16.491 -14.045 11.933 1.00 59.28 155 GLY D N 1
ATOM 7512 C CA . GLY D 1 155 ? 17.412 -13.408 12.891 1.00 60.02 155 GLY D CA 1
ATOM 7513 C C . GLY D 1 155 ? 17.591 -14.249 14.139 1.00 59.87 155 GLY D C 1
ATOM 7514 O O . GLY D 1 155 ? 18.562 -13.990 14.889 1.00 58.78 155 GLY D O 1
ATOM 7515 N N . ASN D 1 156 ? 16.705 -15.227 14.352 1.00 64.03 156 ASN D N 1
ATOM 7516 C CA . ASN D 1 156 ? 16.753 -16.142 15.525 1.00 72.16 156 ASN D CA 1
ATOM 7517 C C . ASN D 1 156 ? 17.005 -17.592 15.080 1.00 75.78 156 ASN D C 1
ATOM 7518 O O . ASN D 1 156 ? 16.450 -18.501 15.727 1.00 76.94 156 ASN D O 1
ATOM 7523 N N . VAL D 1 157 ? 17.849 -17.812 14.063 1.00 70.04 157 VAL D N 1
ATOM 7524 C CA . VAL D 1 157 ? 18.248 -19.180 13.617 1.00 62.16 157 VAL D CA 1
ATOM 7525 C C . VAL D 1 157 ? 19.500 -19.596 14.382 1.00 59.24 157 VAL D C 1
ATOM 7526 O O . VAL D 1 157 ? 20.517 -18.912 14.238 1.00 57.43 157 VAL D O 1
ATOM 7530 N N . GLN D 1 158 ? 19.416 -20.698 15.124 1.00 62.33 158 GLN D N 1
ATOM 7531 C CA . GLN D 1 158 ? 20.381 -21.085 16.188 1.00 71.73 158 GLN D CA 1
ATOM 7532 C C . GLN D 1 158 ? 20.881 -22.509 15.948 1.00 68.72 158 GLN D C 1
ATOM 7533 O O . GLN D 1 158 ? 20.099 -23.344 15.457 1.00 69.42 158 GLN D O 1
ATOM 7539 N N . HIS D 1 159 ? 22.130 -22.775 16.306 1.00 67.04 159 HIS D N 1
ATOM 7540 C CA . HIS D 1 159 ? 22.688 -24.149 16.372 1.00 70.78 159 HIS D CA 1
ATOM 7541 C C . HIS D 1 159 ? 22.658 -24.572 17.841 1.00 67.10 159 HIS D C 1
ATOM 7542 O O . HIS D 1 159 ? 23.157 -23.796 18.674 1.00 64.54 159 HIS D O 1
ATOM 7549 N N . ILE D 1 160 ? 22.079 -25.735 18.156 1.00 65.13 160 ILE D N 1
ATOM 7550 C CA . ILE D 1 160 ? 21.695 -26.093 19.555 1.00 61.00 160 ILE D CA 1
ATOM 7551 C C . ILE D 1 160 ? 22.450 -27.335 20.046 1.00 60.00 160 ILE D C 1
ATOM 7552 O O . ILE D 1 160 ? 22.273 -27.639 21.230 1.00 58.51 160 ILE D O 1
ATOM 7557 N N . GLY D 1 161 ? 23.275 -27.990 19.209 1.00 64.76 161 GLY D N 1
ATOM 7558 C CA . GLY D 1 161 ? 24.154 -29.105 19.634 1.00 65.94 161 GLY D CA 1
ATOM 7559 C C . GLY D 1 161 ? 24.572 -30.042 18.501 1.00 67.94 161 GLY D C 1
ATOM 7560 O O . GLY D 1 161 ? 23.906 -30.049 17.433 1.00 65.67 161 GLY D O 1
ATOM 7561 N N . THR D 1 162 ? 25.631 -30.829 18.744 1.00 69.24 162 THR D N 1
ATOM 7562 C CA . THR D 1 162 ? 26.173 -31.891 17.850 1.00 75.27 162 THR D CA 1
ATOM 7563 C C . THR D 1 162 ? 25.091 -32.944 17.577 1.00 76.41 162 THR D C 1
ATOM 7564 O O . THR D 1 162 ? 24.782 -33.185 16.392 1.00 71.64 162 THR D O 1
ATOM 7568 N N . GLU D 1 163 ? 24.553 -33.549 18.644 1.00 75.76 163 GLU D N 1
ATOM 7569 C CA . GLU D 1 163 ? 23.546 -34.642 18.580 1.00 71.80 163 GLU D CA 1
ATOM 7570 C C . GLU D 1 163 ? 22.395 -34.201 17.667 1.00 69.69 163 GLU D C 1
ATOM 7571 O O . GLU D 1 163 ? 21.702 -33.237 17.966 1.00 69.49 163 GLU D O 1
ATOM 7577 N N . PRO D 1 164 ? 22.192 -34.855 16.496 1.00 62.79 164 PRO D N 1
ATOM 7578 C CA . PRO D 1 164 ? 21.278 -34.343 15.471 1.00 60.84 164 PRO D CA 1
ATOM 7579 C C . PRO D 1 164 ? 19.769 -34.522 15.705 1.00 62.90 164 PRO D C 1
ATOM 7580 O O . PRO D 1 164 ? 18.975 -33.870 15.019 1.00 63.83 164 PRO D O 1
ATOM 7584 N N . GLY D 1 165 ? 19.391 -35.376 16.654 1.00 66.05 165 GLY D N 1
ATOM 7585 C CA . GLY D 1 165 ? 17.984 -35.555 17.064 1.00 66.92 165 GLY D CA 1
ATOM 7586 C C . GLY D 1 165 ? 17.450 -34.401 17.901 1.00 64.40 165 GLY D C 1
ATOM 7587 O O . GLY D 1 165 ? 16.212 -34.261 17.981 1.00 65.10 165 GLY D O 1
ATOM 7588 N N . LEU D 1 166 ? 18.342 -33.607 18.506 1.00 59.00 166 LEU D N 1
ATOM 7589 C CA . LEU D 1 166 ? 18.010 -32.565 19.513 1.00 57.40 166 LEU D CA 1
ATOM 7590 C C . LEU D 1 166 ? 16.939 -31.617 18.955 1.00 55.41 166 LEU D C 1
ATOM 7591 O O . LEU D 1 166 ? 15.975 -31.344 19.674 1.00 60.65 166 LEU D O 1
ATOM 7596 N N . ALA D 1 167 ? 17.087 -31.158 17.712 1.00 56.22 167 ALA D N 1
ATOM 7597 C CA . ALA D 1 167 ? 16.168 -30.209 17.035 1.00 51.36 167 ALA D CA 1
ATOM 7598 C C . ALA D 1 167 ? 14.738 -30.747 17.071 1.00 46.08 167 ALA D C 1
ATOM 7599 O O . ALA D 1 167 ? 13.843 -30.010 17.464 1.00 44.63 167 ALA D O 1
ATOM 7601 N N . ASN D 1 168 ? 14.534 -31.992 16.668 1.00 47.26 168 ASN D N 1
ATOM 7602 C CA . ASN D 1 168 ? 13.179 -32.594 16.560 1.00 53.02 168 ASN D CA 1
ATOM 7603 C C . ASN D 1 168 ? 12.578 -32.859 17.951 1.00 56.49 168 ASN D C 1
ATOM 7604 O O . ASN D 1 168 ? 11.347 -32.689 18.110 1.00 57.92 168 ASN D O 1
ATOM 7609 N N . ALA D 1 169 ? 13.381 -33.283 18.927 1.00 63.87 169 ALA D N 1
ATOM 7610 C CA . ALA D 1 169 ? 12.922 -33.493 20.318 1.00 61.13 169 ALA D CA 1
ATOM 7611 C C . ALA D 1 169 ? 12.286 -32.190 20.806 1.00 62.09 169 ALA D C 1
ATOM 7612 O O . ALA D 1 169 ? 11.070 -32.216 21.145 1.00 68.21 169 ALA D O 1
ATOM 7614 N N . LEU D 1 170 ? 13.070 -31.104 20.764 1.00 55.44 170 LEU D N 1
ATOM 7615 C CA . LEU D 1 170 ? 12.671 -29.715 21.133 1.00 55.43 170 LEU D CA 1
ATOM 7616 C C . LEU D 1 170 ? 11.436 -29.298 20.321 1.00 54.59 170 LEU D C 1
ATOM 7617 O O . LEU D 1 170 ? 10.522 -28.689 20.912 1.00 52.59 170 LEU D O 1
ATOM 7622 N N . ASP D 1 171 ? 11.428 -29.591 19.014 1.00 52.83 171 ASP D N 1
ATOM 7623 C CA . ASP D 1 171 ? 10.311 -29.257 18.089 1.00 53.24 171 ASP D CA 1
ATOM 7624 C C . ASP D 1 171 ? 9.010 -29.812 18.673 1.00 53.66 171 ASP D C 1
ATOM 7625 O O . ASP D 1 171 ? 8.017 -29.075 18.729 1.00 55.21 171 ASP D O 1
ATOM 7630 N N . SER D 1 172 ? 9.026 -31.078 19.087 1.00 54.60 172 SER D N 1
ATOM 7631 C CA . SER D 1 172 ? 7.818 -31.788 19.580 1.00 54.25 172 SER D CA 1
ATOM 7632 C C . SER D 1 172 ? 7.322 -31.157 20.894 1.00 54.70 172 SER D C 1
ATOM 7633 O O . SER D 1 172 ? 6.092 -30.988 21.031 1.00 51.25 172 SER D O 1
ATOM 7636 N N . ALA D 1 173 ? 8.232 -30.778 21.799 1.00 51.64 173 ALA D N 1
ATOM 7637 C CA . ALA D 1 173 ? 7.920 -30.063 23.063 1.00 47.49 173 ALA D CA 1
ATOM 7638 C C . ALA D 1 173 ? 7.232 -28.736 22.744 1.00 46.16 173 ALA D C 1
ATOM 7639 O O . ALA D 1 173 ? 6.126 -28.486 23.252 1.00 55.46 173 ALA D O 1
ATOM 7641 N N . VAL D 1 174 ? 7.867 -27.915 21.919 1.00 46.70 174 VAL D N 1
ATOM 7642 C CA . VAL D 1 174 ? 7.359 -26.559 21.581 1.00 44.74 174 VAL D CA 1
ATOM 7643 C C . VAL D 1 174 ? 6.020 -26.706 20.861 1.00 47.21 174 VAL D C 1
ATOM 7644 O O . VAL D 1 174 ? 5.108 -25.934 21.144 1.00 52.62 174 VAL D O 1
ATOM 7648 N N . LEU D 1 175 ? 5.902 -27.655 19.940 1.00 50.14 175 LEU D N 1
ATOM 7649 C CA . LEU D 1 175 ? 4.657 -27.846 19.153 1.00 52.44 175 LEU D CA 1
ATOM 7650 C C . LEU D 1 175 ? 3.532 -28.307 20.089 1.00 50.26 175 LEU D C 1
ATOM 7651 O O . LEU D 1 175 ? 2.371 -28.044 19.767 1.00 48.05 175 LEU D O 1
ATOM 7656 N N . ALA D 1 176 ? 3.859 -28.946 21.216 1.00 52.33 176 ALA D N 1
ATOM 7657 C CA . ALA D 1 176 ? 2.879 -29.361 22.253 1.00 53.50 176 ALA D CA 1
ATOM 7658 C C . ALA D 1 176 ? 2.178 -28.116 22.811 1.00 56.32 176 ALA D C 1
ATOM 7659 O O . ALA D 1 176 ? 0.929 -28.145 22.916 1.00 63.70 176 ALA D O 1
ATOM 7661 N N . LEU D 1 177 ? 2.966 -27.087 23.150 1.00 54.57 177 LEU D N 1
ATOM 7662 C CA . LEU D 1 177 ? 2.484 -25.741 23.568 1.00 53.09 177 LEU D CA 1
ATOM 7663 C C . LEU D 1 177 ? 1.613 -25.147 22.464 1.00 51.17 177 LEU D C 1
ATOM 7664 O O . LEU D 1 177 ? 0.469 -24.760 22.749 1.00 52.96 177 LEU D O 1
ATOM 7669 N N . MET D 1 178 ? 2.139 -25.104 21.244 1.00 51.55 178 MET D N 1
ATOM 7670 C CA . MET D 1 178 ? 1.447 -24.484 20.091 1.00 52.14 178 MET D CA 1
ATOM 7671 C C . MET D 1 178 ? 0.049 -25.098 19.958 1.00 52.10 178 MET D C 1
ATOM 7672 O O . MET D 1 178 ? -0.931 -24.333 19.829 1.00 54.80 178 MET D O 1
ATOM 7677 N N . TRP D 1 179 ? -0.047 -26.431 19.991 1.00 52.60 179 TRP D N 1
ATOM 7678 C CA . TRP D 1 179 ? -1.328 -27.151 19.763 1.00 54.33 179 TRP D CA 1
ATOM 7679 C C . TRP D 1 179 ? -2.258 -26.962 20.968 1.00 55.47 179 TRP D C 1
ATOM 7680 O O . TRP D 1 179 ? -3.478 -26.807 20.743 1.00 51.19 179 TRP D O 1
ATOM 7691 N N . GLY D 1 180 ? -1.722 -26.971 22.192 1.00 55.04 180 GLY D N 1
ATOM 7692 C CA . GLY D 1 180 ? -2.489 -26.647 23.413 1.00 54.45 180 GLY D CA 1
ATOM 7693 C C . GLY D 1 180 ? -3.278 -25.362 23.233 1.00 52.38 180 GLY D C 1
ATOM 7694 O O . GLY D 1 180 ? -4.533 -25.380 23.366 1.00 52.26 180 GLY D O 1
ATOM 7695 N N . ALA D 1 181 ? -2.565 -24.289 22.902 1.00 48.44 181 ALA D N 1
ATOM 7696 C CA . ALA D 1 181 ? -3.133 -22.954 22.653 1.00 50.05 181 ALA D CA 1
ATOM 7697 C C . ALA D 1 181 ? -4.186 -23.040 21.545 1.00 50.87 181 ALA D C 1
ATOM 7698 O O . ALA D 1 181 ? -5.275 -22.505 21.738 1.00 51.57 181 ALA D O 1
ATOM 7700 N N . LEU D 1 182 ? -3.862 -23.687 20.423 1.00 51.49 182 LEU D N 1
ATOM 7701 C CA . LEU D 1 182 ? -4.718 -23.681 19.208 1.00 51.67 182 LEU D CA 1
ATOM 7702 C C . LEU D 1 182 ? -6.009 -24.469 19.466 1.00 53.06 182 LEU D C 1
ATOM 7703 O O . LEU D 1 182 ? -7.094 -24.041 19.004 1.00 58.63 182 LEU D O 1
ATOM 7708 N N . PHE D 1 183 ? -5.905 -25.599 20.159 1.00 50.37 183 PHE D N 1
ATOM 7709 C CA . PHE D 1 183 ? -7.083 -26.441 20.476 1.00 50.36 183 PHE D CA 1
ATOM 7710 C C . PHE D 1 183 ? -7.873 -25.733 21.578 1.00 49.41 183 PHE D C 1
ATOM 7711 O O . PHE D 1 183 ? -9.124 -25.872 21.600 1.00 46.31 183 PHE D O 1
ATOM 7719 N N . GLY D 1 184 ? -7.167 -24.959 22.416 1.00 47.58 184 GLY D N 1
ATOM 7720 C CA . GLY D 1 184 ? -7.770 -23.981 23.342 1.00 45.56 184 GLY D CA 1
ATOM 7721 C C . GLY D 1 184 ? -8.654 -22.986 22.606 1.00 42.83 184 GLY D C 1
ATOM 7722 O O . GLY D 1 184 ? -9.774 -22.741 23.063 1.00 44.34 184 GLY D O 1
ATOM 7723 N N . GLY D 1 185 ? -8.161 -22.424 21.503 1.00 41.72 185 GLY D N 1
ATOM 7724 C CA . GLY D 1 185 ? -8.915 -21.508 20.634 1.00 42.57 185 GLY D CA 1
ATOM 7725 C C . GLY D 1 185 ? -10.118 -22.202 20.034 1.00 44.66 185 GLY D C 1
ATOM 7726 O O . GLY D 1 185 ? -11.218 -21.621 20.066 1.00 46.74 185 GLY D O 1
ATOM 7727 N N . LEU D 1 186 ? -9.920 -23.403 19.493 1.00 47.05 186 LEU D N 1
ATOM 7728 C CA . LEU D 1 186 ? -10.999 -24.210 18.863 1.00 49.27 186 LEU D CA 1
ATOM 7729 C C . LEU D 1 186 ? -12.146 -24.389 19.868 1.00 48.04 186 LEU D C 1
ATOM 7730 O O . LEU D 1 186 ? -13.315 -24.203 19.463 1.00 44.53 186 LEU D O 1
ATOM 7735 N N . HIS D 1 187 ? -11.819 -24.715 21.127 1.00 48.59 187 HIS D N 1
ATOM 7736 C CA . HIS D 1 187 ? -12.774 -24.781 22.271 1.00 48.04 187 HIS D CA 1
ATOM 7737 C C . HIS D 1 187 ? -13.432 -23.413 22.486 1.00 45.26 187 HIS D C 1
ATOM 7738 O O . HIS D 1 187 ? -14.684 -23.339 22.474 1.00 42.16 187 HIS D O 1
ATOM 7745 N N . ALA D 1 188 ? -12.609 -22.380 22.681 1.00 42.09 188 ALA D N 1
ATOM 7746 C CA . ALA D 1 188 ? -13.047 -20.989 22.921 1.00 43.86 188 ALA D CA 1
ATOM 7747 C C . ALA D 1 188 ? -14.052 -20.578 21.844 1.00 44.57 188 ALA D C 1
ATOM 7748 O O . ALA D 1 188 ? -15.063 -19.937 22.189 1.00 46.76 188 ALA D O 1
ATOM 7750 N N . ILE D 1 189 ? -13.796 -20.954 20.590 1.00 43.65 189 ILE D N 1
ATOM 7751 C CA . ILE D 1 189 ? -14.680 -20.615 19.435 1.00 45.52 189 ILE D CA 1
ATOM 7752 C C . ILE D 1 189 ? -16.004 -21.373 19.580 1.00 45.71 189 ILE D C 1
ATOM 7753 O O . ILE D 1 189 ? -17.051 -20.773 19.288 1.00 44.37 189 ILE D O 1
ATOM 7758 N N . ALA D 1 190 ? -15.957 -22.644 19.986 1.00 50.22 190 ALA D N 1
ATOM 7759 C CA . ALA D 1 190 ? -17.152 -23.517 20.079 1.00 53.90 190 ALA D CA 1
ATOM 7760 C C . ALA D 1 190 ? -18.074 -22.973 21.166 1.00 49.17 190 ALA D C 1
ATOM 7761 O O . ALA D 1 190 ? -19.289 -22.999 20.932 1.00 47.69 190 ALA D O 1
ATOM 7763 N N . VAL D 1 191 ? -17.493 -22.511 22.284 1.00 47.14 191 VAL D N 1
ATOM 7764 C CA . VAL D 1 191 ? -18.208 -21.851 23.419 1.00 46.33 191 VAL D CA 1
ATOM 7765 C C . VAL D 1 191 ? -18.878 -20.580 22.888 1.00 49.02 191 VAL D C 1
ATOM 7766 O O . VAL D 1 191 ? -20.112 -20.473 23.005 1.00 56.51 191 VAL D O 1
ATOM 7770 N N . CYS D 1 192 ? -18.096 -19.657 22.317 1.00 46.57 192 CYS D N 1
ATOM 7771 C CA . CYS D 1 192 ? -18.605 -18.389 21.733 1.00 47.37 192 CYS D CA 1
ATOM 7772 C C . CYS D 1 192 ? -19.760 -18.675 20.768 1.00 47.60 192 CYS D C 1
ATOM 7773 O O . CYS D 1 192 ? -20.767 -17.960 20.829 1.00 45.29 192 CYS D O 1
ATOM 7776 N N . ARG D 1 193 ? -19.621 -19.673 19.900 1.00 51.05 193 ARG D N 1
ATOM 7777 C CA . ARG D 1 193 ? -20.657 -20.014 18.892 1.00 57.70 193 ARG D CA 1
ATOM 7778 C C . ARG D 1 193 ? -21.937 -20.402 19.627 1.00 56.69 193 ARG D C 1
ATOM 7779 O O . ARG D 1 193 ? -23.006 -19.961 19.203 1.00 62.19 193 ARG D O 1
ATOM 7787 N N . ALA D 1 194 ? -21.814 -21.164 20.714 1.00 53.39 194 ALA D N 1
ATOM 7788 C CA . ALA D 1 194 ? -22.943 -21.716 21.495 1.00 51.08 194 ALA D CA 1
ATOM 7789 C C . ALA D 1 194 ? -23.663 -20.618 22.289 1.00 50.51 194 ALA D C 1
ATOM 7790 O O . ALA D 1 194 ? -24.911 -20.701 22.379 1.00 47.57 194 ALA D O 1
ATOM 7792 N N . GLU D 1 195 ? -22.921 -19.646 22.842 1.00 50.26 195 GLU D N 1
ATOM 7793 C CA . GLU D 1 195 ? -23.454 -18.527 23.677 1.00 49.69 195 GLU D CA 1
ATOM 7794 C C . GLU D 1 195 ? -23.650 -17.264 22.822 1.00 50.76 195 GLU D C 1
ATOM 7795 O O . GLU D 1 195 ? -23.621 -16.162 23.377 1.00 49.05 195 GLU D O 1
ATOM 7801 N N . GLU D 1 196 ? -23.815 -17.435 21.507 1.00 54.32 196 GLU D N 1
ATOM 7802 C CA . GLU D 1 196 ? -24.049 -16.374 20.491 1.00 55.20 196 GLU D CA 1
ATOM 7803 C C . GLU D 1 196 ? -23.143 -15.165 20.770 1.00 52.97 196 GLU D C 1
ATOM 7804 O O . GLU D 1 196 ? -23.657 -14.055 20.725 1.00 50.04 196 GLU D O 1
ATOM 7810 N N . ILE D 1 197 ? -21.848 -15.387 21.015 1.00 53.72 197 ILE D N 1
ATOM 7811 C CA . ILE D 1 197 ? -20.799 -14.326 21.149 1.00 54.44 197 ILE D CA 1
ATOM 7812 C C . ILE D 1 197 ? -20.084 -14.150 19.804 1.00 53.53 197 ILE D C 1
ATOM 7813 O O . ILE D 1 197 ? -19.526 -15.150 19.285 1.00 47.03 197 ILE D O 1
ATOM 7818 N N . ASP D 1 198 ? -20.068 -12.919 19.287 1.00 55.22 198 ASP D N 1
ATOM 7819 C CA . ASP D 1 198 ? -19.326 -12.542 18.055 1.00 56.62 198 ASP D CA 1
ATOM 7820 C C . ASP D 1 198 ? -17.836 -12.863 18.263 1.00 53.64 198 ASP D C 1
ATOM 7821 O O . ASP D 1 198 ? -17.263 -12.469 19.317 1.00 48.97 198 ASP D O 1
ATOM 7826 N N . LEU D 1 199 ? -17.222 -13.560 17.302 1.00 50.26 199 LEU D N 1
ATOM 7827 C CA . LEU D 1 199 ? -15.824 -14.047 17.435 1.00 49.09 199 LEU D CA 1
ATOM 7828 C C . LEU D 1 199 ? -14.859 -12.858 17.424 1.00 46.70 199 LEU D C 1
ATOM 7829 O O . LEU D 1 199 ? -13.802 -12.963 18.085 1.00 42.96 199 LEU D O 1
ATOM 7834 N N . GLY D 1 200 ? -15.232 -11.766 16.742 1.00 44.15 200 GLY D N 1
ATOM 7835 C CA . GLY D 1 200 ? -14.567 -10.455 16.875 1.00 44.41 200 GLY D CA 1
ATOM 7836 C C . GLY D 1 200 ? -14.294 -10.112 18.335 1.00 45.27 200 GLY D C 1
ATOM 7837 O O . GLY D 1 200 ? -13.163 -9.680 18.628 1.00 45.00 200 GLY D O 1
ATOM 7838 N N . GLU D 1 201 ? -15.277 -10.306 19.226 1.00 48.04 201 GLU D N 1
ATOM 7839 C CA . GLU D 1 201 ? -15.144 -10.006 20.679 1.00 51.40 201 GLU D CA 1
ATOM 7840 C C . GLU D 1 201 ? -14.042 -10.901 21.240 1.00 48.27 201 GLU D C 1
ATOM 7841 O O . GLU D 1 201 ? -13.168 -10.378 21.953 1.00 49.48 201 GLU D O 1
ATOM 7847 N N . LEU D 1 202 ? -14.073 -12.191 20.901 1.00 49.52 202 LEU D N 1
ATOM 7848 C CA . LEU D 1 202 ? -13.077 -13.178 21.386 1.00 47.66 202 LEU D CA 1
ATOM 7849 C C . LEU D 1 202 ? -11.698 -12.752 20.887 1.00 47.23 202 LEU D C 1
ATOM 7850 O O . LEU D 1 202 ? -10.755 -12.707 21.699 1.00 47.95 202 LEU D O 1
ATOM 7855 N N . GLY D 1 203 ? -11.615 -12.422 19.598 1.00 50.23 203 GLY D N 1
ATOM 7856 C CA . GLY D 1 203 ? -10.415 -11.869 18.940 1.00 50.18 203 GLY D CA 1
ATOM 7857 C C . GLY D 1 203 ? -9.799 -10.742 19.745 1.00 49.17 203 GLY D C 1
ATOM 7858 O O . GLY D 1 203 ? -8.655 -10.919 20.234 1.00 47.15 203 GLY D O 1
ATOM 7859 N N . ARG D 1 204 ? -10.538 -9.643 19.931 1.00 52.64 204 ARG D N 1
ATOM 7860 C CA . ARG D 1 204 ? -9.996 -8.412 20.568 1.00 60.13 204 ARG D CA 1
ATOM 7861 C C . ARG D 1 204 ? -9.706 -8.716 22.051 1.00 55.18 204 ARG D C 1
ATOM 7862 O O . ARG D 1 204 ? -8.770 -8.090 22.609 1.00 56.28 204 ARG D O 1
ATOM 7870 N N . GLN D 1 205 ? -10.395 -9.695 22.652 1.00 50.62 205 GLN D N 1
ATOM 7871 C CA . GLN D 1 205 ? -10.154 -10.072 24.075 1.00 49.45 205 GLN D CA 1
ATOM 7872 C C . GLN D 1 205 ? -8.894 -10.927 24.191 1.00 46.93 205 GLN D C 1
ATOM 7873 O O . GLN D 1 205 ? -8.185 -10.797 25.211 1.00 42.04 205 GLN D O 1
ATOM 7879 N N . TRP D 1 206 ? -8.618 -11.775 23.204 1.00 46.53 206 TRP D N 1
ATOM 7880 C CA . TRP D 1 206 ? -7.374 -12.578 23.231 1.00 49.18 206 TRP D CA 1
ATOM 7881 C C . TRP D 1 206 ? -6.157 -11.676 23.009 1.00 48.60 206 TRP D C 1
ATOM 7882 O O . TRP D 1 206 ? -5.156 -11.847 23.747 1.00 47.61 206 TRP D O 1
ATOM 7893 N N . ALA D 1 207 ? -6.242 -10.737 22.062 1.00 47.75 207 ALA D N 1
ATOM 7894 C CA . ALA D 1 207 ? -5.200 -9.709 21.848 1.00 49.72 207 ALA D CA 1
ATOM 7895 C C . ALA D 1 207 ? -4.774 -9.178 23.222 1.00 49.14 207 ALA D C 1
ATOM 7896 O O . ALA D 1 207 ? -3.573 -9.306 23.573 1.00 47.61 207 ALA D O 1
ATOM 7898 N N . ALA D 1 208 ? -5.748 -8.693 23.999 1.00 48.17 208 ALA D N 1
ATOM 7899 C CA . ALA D 1 208 ? -5.551 -8.007 25.296 1.00 49.03 208 ALA D CA 1
ATOM 7900 C C . ALA D 1 208 ? -4.978 -8.962 26.352 1.00 49.05 208 ALA D C 1
ATOM 7901 O O . ALA D 1 208 ? -4.234 -8.500 27.233 1.00 44.16 208 ALA D O 1
ATOM 7903 N N . THR D 1 209 ? -5.340 -10.242 26.280 1.00 50.25 209 THR D N 1
ATOM 7904 C CA . THR D 1 209 ? -5.256 -11.198 27.413 1.00 49.54 209 THR D CA 1
ATOM 7905 C C . THR D 1 209 ? -4.104 -12.189 27.198 1.00 46.38 209 THR D C 1
ATOM 7906 O O . THR D 1 209 ? -3.738 -12.893 28.160 1.00 44.19 209 THR D O 1
ATOM 7910 N N . ALA D 1 210 ? -3.556 -12.244 25.982 1.00 45.52 210 ALA D N 1
ATOM 7911 C CA . ALA D 1 210 ? -2.449 -13.144 25.579 1.00 46.71 210 ALA D CA 1
ATOM 7912 C C . ALA D 1 210 ? -1.239 -12.965 26.498 1.00 43.25 210 ALA D C 1
ATOM 7913 O O . ALA D 1 210 ? -0.664 -13.944 26.952 1.00 43.67 210 ALA D O 1
ATOM 7915 N N . PRO D 1 211 ? -0.799 -11.729 26.804 1.00 44.30 211 PRO D N 1
ATOM 7916 C CA . PRO D 1 211 ? 0.317 -11.524 27.726 1.00 46.16 211 PRO D CA 1
ATOM 7917 C C . PRO D 1 211 ? 0.134 -12.199 29.088 1.00 48.30 211 PRO D C 1
ATOM 7918 O O . PRO D 1 211 ? 1.127 -12.542 29.705 1.00 50.53 211 PRO D O 1
ATOM 7922 N N . VAL D 1 212 ? -1.113 -12.353 29.542 1.00 52.49 212 VAL D N 1
ATOM 7923 C CA . VAL D 1 212 ? -1.428 -12.979 30.861 1.00 54.62 212 VAL D CA 1
ATOM 7924 C C . VAL D 1 212 ? -1.019 -14.444 30.771 1.00 53.72 212 VAL D C 1
ATOM 7925 O O . VAL D 1 212 ? -0.317 -14.915 31.687 1.00 53.43 212 VAL D O 1
ATOM 7929 N N . VAL D 1 213 ? -1.478 -15.097 29.695 1.00 55.04 213 VAL D N 1
ATOM 7930 C CA . VAL D 1 213 ? -1.233 -16.527 29.348 1.00 54.98 213 VAL D CA 1
ATOM 7931 C C . VAL D 1 213 ? 0.280 -16.744 29.223 1.00 53.33 213 VAL D C 1
ATOM 7932 O O . VAL D 1 213 ? 0.773 -17.733 29.800 1.00 46.06 213 VAL D O 1
ATOM 7936 N N . GLU D 1 214 ? 0.978 -15.837 28.526 1.00 55.95 214 GLU D N 1
ATOM 7937 C CA . GLU D 1 214 ? 2.456 -15.878 28.357 1.00 60.78 214 GLU D CA 1
ATOM 7938 C C . GLU D 1 214 ? 3.122 -15.900 29.734 1.00 63.30 214 GLU D C 1
ATOM 7939 O O . GLU D 1 214 ? 3.978 -16.775 29.961 1.00 65.85 214 GLU D O 1
ATOM 7945 N N . GLY D 1 215 ? 2.749 -14.964 30.611 1.00 64.69 215 GLY D N 1
ATOM 7946 C CA . GLY D 1 215 ? 3.234 -14.929 32.003 1.00 57.83 215 GLY D CA 1
ATOM 7947 C C . GLY D 1 215 ? 2.993 -16.262 32.681 1.00 48.74 215 GLY D C 1
ATOM 7948 O O . GLY D 1 215 ? 3.938 -16.784 33.317 1.00 45.10 215 GLY D O 1
ATOM 7949 N N . LEU D 1 216 ? 1.782 -16.807 32.515 1.00 44.53 216 LEU D N 1
ATOM 7950 C CA . LEU D 1 216 ? 1.322 -18.044 33.200 1.00 49.58 216 LEU D CA 1
ATOM 7951 C C . LEU D 1 216 ? 2.174 -19.231 32.731 1.00 56.88 216 LEU D C 1
ATOM 7952 O O . LEU D 1 216 ? 2.661 -20.001 33.593 1.00 62.74 216 LEU D O 1
ATOM 7957 N N . VAL D 1 217 ? 2.356 -19.363 31.417 1.00 57.43 217 VAL D N 1
ATOM 7958 C CA . VAL D 1 217 ? 3.147 -20.467 30.804 1.00 59.25 217 VAL D CA 1
ATOM 7959 C C . VAL D 1 217 ? 4.610 -20.359 31.270 1.00 57.18 217 VAL D C 1
A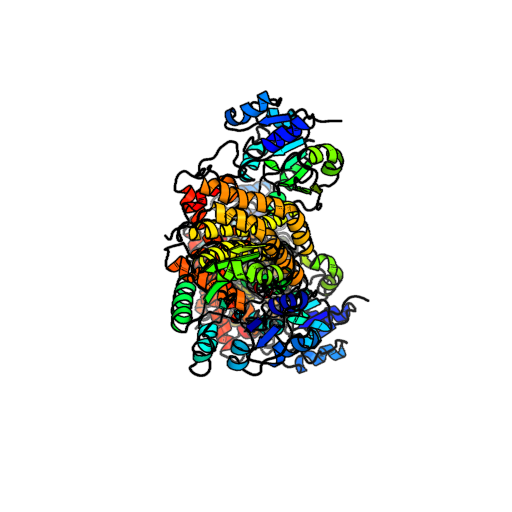TOM 7960 O O . VAL D 1 217 ? 5.139 -21.369 31.794 1.00 53.63 217 VAL D O 1
ATOM 7964 N N . ALA D 1 218 ? 5.240 -19.191 31.097 1.00 53.50 218 ALA D N 1
ATOM 7965 C CA . ALA D 1 218 ? 6.628 -18.915 31.540 1.00 54.76 218 ALA D CA 1
ATOM 7966 C C . ALA D 1 218 ? 6.771 -19.301 33.018 1.00 56.36 218 ALA D C 1
ATOM 7967 O O . ALA D 1 218 ? 7.772 -19.966 33.346 1.00 53.12 218 ALA D O 1
ATOM 7969 N N . ASP D 1 219 ? 5.795 -18.925 33.860 1.00 60.46 219 ASP D N 1
ATOM 7970 C CA . ASP D 1 219 ? 5.782 -19.201 35.327 1.00 63.04 219 ASP D CA 1
ATOM 7971 C C . ASP D 1 219 ? 5.794 -20.720 35.546 1.00 65.12 219 ASP D C 1
ATOM 7972 O O . ASP D 1 219 ? 6.675 -21.209 36.305 1.00 68.72 219 ASP D O 1
ATOM 7977 N N . LEU D 1 220 ? 4.854 -21.431 34.910 1.00 60.05 220 LEU D N 1
ATOM 7978 C CA . LEU D 1 220 ? 4.763 -22.918 34.930 1.00 54.97 220 LEU D CA 1
ATOM 7979 C C . LEU D 1 220 ? 6.173 -23.496 34.781 1.00 56.22 220 LEU D C 1
ATOM 7980 O O . LEU D 1 220 ? 6.613 -24.266 35.657 1.00 59.83 220 LEU D O 1
ATOM 7985 N N . ILE D 1 221 ? 6.858 -23.101 33.703 1.00 53.41 221 ILE D N 1
ATOM 7986 C CA . ILE D 1 221 ? 8.183 -23.649 33.310 1.00 52.87 221 ILE D CA 1
ATOM 7987 C C . ILE D 1 221 ? 9.206 -23.272 34.388 1.00 53.32 221 ILE D C 1
ATOM 7988 O O . ILE D 1 221 ? 9.827 -24.218 34.921 1.00 57.68 221 ILE D O 1
ATOM 7993 N N . LYS D 1 222 ? 9.344 -21.981 34.735 1.00 49.24 222 LYS D N 1
ATOM 7994 C CA . LYS D 1 222 ? 10.303 -21.500 35.779 1.00 51.68 222 LYS D CA 1
ATOM 7995 C C . LYS D 1 222 ? 10.082 -22.321 37.060 1.00 54.45 222 LYS D C 1
ATOM 7996 O O . LYS D 1 222 ? 11.070 -22.868 37.595 1.00 58.03 222 LYS D O 1
ATOM 7998 N N . ARG D 1 223 ? 8.828 -22.438 37.507 1.00 54.03 223 ARG D N 1
ATOM 7999 C CA . ARG D 1 223 ? 8.469 -23.053 38.814 1.00 54.46 223 ARG D CA 1
ATOM 8000 C C . ARG D 1 223 ? 8.756 -24.555 38.774 1.00 50.63 223 ARG D C 1
ATOM 8001 O O . ARG D 1 223 ? 9.350 -25.061 39.744 1.00 49.70 223 ARG D O 1
ATOM 8009 N N . THR D 1 224 ? 8.334 -25.242 37.709 1.00 48.56 224 THR D N 1
ATOM 8010 C CA . THR D 1 224 ? 8.512 -26.708 37.547 1.00 49.93 224 THR D CA 1
ATOM 8011 C C . THR D 1 224 ? 10.008 -27.030 37.571 1.00 51.56 224 THR D C 1
ATOM 8012 O O . THR D 1 224 ? 10.393 -28.018 38.216 1.00 46.46 224 THR D O 1
ATOM 8016 N N . SER D 1 225 ? 10.810 -26.212 36.888 1.00 57.42 225 SER D N 1
ATOM 8017 C CA . SER D 1 225 ? 12.289 -26.331 36.805 1.00 61.55 225 SER D CA 1
ATOM 8018 C C . SER D 1 225 ? 12.914 -26.240 38.203 1.00 61.72 225 SER D C 1
ATOM 8019 O O . SER D 1 225 ? 13.969 -26.865 38.412 1.00 62.35 225 SER D O 1
ATOM 8022 N N . ALA D 1 226 ? 12.285 -25.485 39.110 1.00 66.44 226 ALA D N 1
ATOM 8023 C CA . ALA D 1 226 ? 12.783 -25.179 40.474 1.00 66.66 226 ALA D CA 1
ATOM 8024 C C . ALA D 1 226 ? 12.107 -26.078 41.526 1.00 62.33 226 ALA D C 1
ATOM 8025 O O . ALA D 1 226 ? 12.519 -26.034 42.707 1.00 57.16 226 ALA D O 1
ATOM 8027 N N . GLY D 1 227 ? 11.100 -26.854 41.124 1.00 59.09 227 GLY D N 1
ATOM 8028 C CA . GLY D 1 227 ? 10.384 -27.787 42.013 1.00 60.40 227 GLY D CA 1
ATOM 8029 C C . GLY D 1 227 ? 9.477 -27.068 42.991 1.00 57.61 227 GLY D C 1
ATOM 8030 O O . GLY D 1 227 ? 9.173 -27.668 44.034 1.00 55.19 227 GLY D O 1
ATOM 8031 N N . ARG D 1 228 ? 9.033 -25.854 42.644 1.00 62.46 228 ARG D N 1
ATOM 8032 C CA . ARG D 1 228 ? 8.151 -24.997 43.480 1.00 65.29 228 ARG D CA 1
ATOM 8033 C C . ARG D 1 228 ? 6.688 -25.381 43.193 1.00 68.89 228 ARG D C 1
ATOM 8034 O O . ARG D 1 228 ? 5.975 -24.601 42.528 1.00 67.06 228 ARG D O 1
ATOM 8042 N N . PHE D 1 229 ? 6.254 -26.548 43.674 1.00 69.76 229 PHE D N 1
ATOM 8043 C CA . PHE D 1 229 ? 4.887 -27.092 43.450 1.00 70.63 229 PHE D CA 1
ATOM 8044 C C . PHE D 1 229 ? 3.945 -26.531 44.523 1.00 71.05 229 PHE D C 1
ATOM 8045 O O . PHE D 1 229 ? 2.808 -26.130 44.198 1.00 65.89 229 PHE D O 1
ATOM 8053 N N . VAL D 1 230 ? 4.412 -26.493 45.775 1.00 73.70 230 VAL D N 1
ATOM 8054 C CA . VAL D 1 230 ? 3.643 -25.927 46.924 1.00 71.57 230 VAL D CA 1
ATOM 8055 C C . VAL D 1 230 ? 3.387 -24.441 46.656 1.00 67.15 230 VAL D C 1
ATOM 8056 O O . VAL D 1 230 ? 4.277 -23.781 46.099 1.00 70.10 230 VAL D O 1
ATOM 8060 N N . SER D 1 231 ? 2.191 -23.965 47.011 1.00 62.22 231 SER D N 1
ATOM 8061 C CA . SER D 1 231 ? 1.785 -22.538 47.073 1.00 59.92 231 SER D CA 1
ATOM 8062 C C . SER D 1 231 ? 2.840 -21.727 47.826 1.00 61.93 231 SER D C 1
ATOM 8063 O O . SER D 1 231 ? 3.361 -22.221 48.864 1.00 63.19 231 SER D O 1
ATOM 8066 N N . ASP D 1 232 ? 3.086 -20.506 47.355 1.00 57.14 232 ASP D N 1
ATOM 8067 C CA . ASP D 1 232 ? 3.912 -19.495 48.060 1.00 56.22 232 ASP D CA 1
ATOM 8068 C C . ASP D 1 232 ? 3.425 -18.101 47.637 1.00 54.86 232 ASP D C 1
ATOM 8069 O O . ASP D 1 232 ? 2.471 -18.019 46.818 1.00 50.81 232 ASP D O 1
ATOM 8074 N N . ALA D 1 233 ? 4.043 -17.049 48.182 1.00 57.03 233 ALA D N 1
ATOM 8075 C CA . ALA D 1 233 ? 3.620 -15.639 47.987 1.00 56.99 233 ALA D CA 1
ATOM 8076 C C . ALA D 1 233 ? 3.699 -15.260 46.500 1.00 56.31 233 ALA D C 1
ATOM 8077 O O . ALA D 1 233 ? 2.915 -14.388 46.082 1.00 58.02 233 ALA D O 1
ATOM 8079 N N . GLU D 1 234 ? 4.575 -15.915 45.731 1.00 53.52 234 GLU D N 1
ATOM 8080 C CA . GLU D 1 234 ? 4.893 -15.534 44.328 1.00 54.87 234 GLU D CA 1
ATOM 8081 C C . GLU D 1 234 ? 3.984 -16.268 43.333 1.00 50.56 234 GLU D C 1
ATOM 8082 O O . GLU D 1 234 ? 4.063 -15.915 42.133 1.00 48.08 234 GLU D O 1
ATOM 8088 N N . THR D 1 235 ? 3.179 -17.251 43.758 1.00 46.00 235 THR D N 1
ATOM 8089 C CA . THR D 1 235 ? 2.283 -17.979 42.810 1.00 52.86 235 THR D CA 1
ATOM 8090 C C . THR D 1 235 ? 1.169 -17.015 42.406 1.00 58.23 235 THR D C 1
ATOM 8091 O O . THR D 1 235 ? 0.735 -16.238 43.278 1.00 67.86 235 THR D O 1
ATOM 8095 N N . LEU D 1 236 ? 0.772 -17.012 41.134 1.00 60.36 236 LEU D N 1
ATOM 8096 C CA . LEU D 1 236 ? -0.322 -16.123 40.661 1.00 63.48 236 LEU D CA 1
ATOM 8097 C C . LEU D 1 236 ? -1.624 -16.926 40.554 1.00 63.49 236 LEU D C 1
ATOM 8098 O O . LEU D 1 236 ? -2.689 -16.276 40.429 1.00 63.55 236 LEU D O 1
ATOM 8103 N N . SER D 1 237 ? -1.559 -18.261 40.616 1.00 57.73 237 SER D N 1
ATOM 8104 C CA . SER D 1 237 ? -2.750 -19.144 40.518 1.00 54.35 237 SER D CA 1
ATOM 8105 C C . SER D 1 237 ? -2.479 -20.465 41.238 1.00 54.57 237 SER D C 1
ATOM 8106 O O . SER D 1 237 ? -1.389 -21.041 41.033 1.00 56.07 237 SER D O 1
ATOM 8109 N N . SER D 1 238 ? -3.412 -20.885 42.098 1.00 56.07 238 SER D N 1
ATOM 8110 C CA . SER D 1 238 ? -3.413 -22.222 42.745 1.00 54.58 238 SER D CA 1
ATOM 8111 C C . SER D 1 238 ? -4.433 -23.098 42.018 1.00 55.47 238 SER D C 1
ATOM 8112 O O . SER D 1 238 ? -5.147 -22.564 41.137 1.00 47.32 238 SER D O 1
ATOM 8115 N N . ILE D 1 239 ? -4.468 -24.395 42.338 1.00 55.86 239 ILE D N 1
ATOM 8116 C CA . ILE D 1 239 ? -5.244 -25.391 41.543 1.00 53.44 239 ILE D CA 1
ATOM 8117 C C . ILE D 1 239 ? -6.728 -25.165 41.829 1.00 53.23 239 ILE D C 1
ATOM 8118 O O . ILE D 1 239 ? -7.515 -25.240 40.882 1.00 54.97 239 ILE D O 1
ATOM 8123 N N . SER D 1 240 ? -7.074 -24.861 43.080 1.00 53.85 240 SER D N 1
ATOM 8124 C CA . SER D 1 240 ? -8.474 -24.685 43.557 1.00 53.70 240 SER D CA 1
ATOM 8125 C C . SER D 1 240 ? -9.255 -23.770 42.616 1.00 50.89 240 SER D C 1
ATOM 8126 O O . SER D 1 240 ? -10.229 -24.210 42.016 1.00 50.12 240 SER D O 1
ATOM 8129 N N . PRO D 1 241 ? -8.865 -22.490 42.423 1.00 50.01 241 PRO D N 1
ATOM 8130 C CA . PRO D 1 241 ? -9.630 -21.582 41.567 1.00 50.92 241 PRO D CA 1
ATOM 8131 C C . PRO D 1 241 ? -9.655 -22.014 40.093 1.00 52.37 241 PRO D C 1
ATOM 8132 O O . PRO D 1 241 ? -10.664 -21.799 39.447 1.00 55.88 241 PRO D O 1
ATOM 8136 N N . HIS D 1 242 ? -8.561 -22.594 39.598 1.00 49.40 242 HIS D N 1
ATOM 8137 C CA . HIS D 1 242 ? -8.504 -23.202 38.238 1.00 48.35 242 HIS D CA 1
ATOM 8138 C C . HIS D 1 242 ? -9.607 -24.262 38.131 1.00 46.25 242 HIS D C 1
ATOM 8139 O O . HIS D 1 242 ? -10.455 -24.147 37.235 1.00 42.74 242 HIS D O 1
ATOM 8146 N N . TYR D 1 243 ? -9.612 -25.232 39.047 1.00 44.18 243 TYR D N 1
ATOM 8147 C CA . TYR D 1 243 ? -10.573 -26.359 39.048 1.00 47.78 243 TYR D CA 1
ATOM 8148 C C . TYR D 1 243 ? -11.988 -25.801 39.209 1.00 47.17 243 TYR D C 1
ATOM 8149 O O . TYR D 1 243 ? -12.864 -26.267 38.488 1.00 52.39 243 TYR D O 1
ATOM 8158 N N . GLY D 1 244 ? -12.180 -24.811 40.089 1.00 42.77 244 GLY D N 1
ATOM 8159 C CA . GLY D 1 244 ? -13.481 -24.158 40.346 1.00 42.78 244 GLY D CA 1
ATOM 8160 C C . GLY D 1 244 ? -14.059 -23.527 39.093 1.00 42.92 244 GLY D C 1
ATOM 8161 O O . GLY 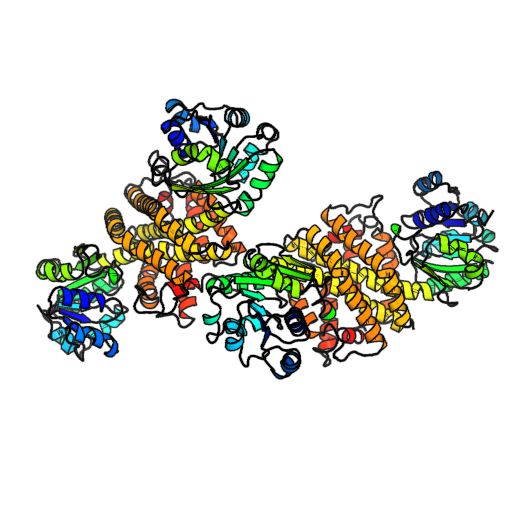D 1 244 ? -15.237 -23.792 38.794 1.00 41.07 244 GLY D O 1
ATOM 8162 N N . ALA D 1 245 ? -13.249 -22.736 38.384 1.00 45.22 245 ALA D N 1
ATOM 8163 C CA . ALA D 1 245 ? -13.597 -22.028 37.128 1.00 46.99 245 ALA D CA 1
ATOM 8164 C C . ALA D 1 245 ? -13.788 -23.033 35.992 1.00 47.57 245 ALA D C 1
ATOM 8165 O O . ALA D 1 245 ? -14.586 -22.752 35.079 1.00 47.67 245 ALA D O 1
ATOM 8167 N N . PHE D 1 246 ? -13.047 -24.140 36.040 1.00 49.17 246 PHE D N 1
ATOM 8168 C CA . PHE D 1 246 ? -13.027 -25.206 35.005 1.00 51.91 246 PHE D CA 1
ATOM 8169 C C . PHE D 1 246 ? -14.387 -25.903 34.970 1.00 50.86 246 PHE D C 1
ATOM 8170 O O . PHE D 1 246 ? -14.894 -26.128 33.859 1.00 44.20 246 PHE D O 1
ATOM 8178 N N . GLN D 1 247 ? -14.957 -26.202 36.145 1.00 56.86 247 GLN D N 1
ATOM 8179 C CA . GLN D 1 247 ? -16.324 -26.781 36.312 1.00 60.06 247 GLN D CA 1
ATOM 8180 C C . GLN D 1 247 ? -17.292 -26.035 35.393 1.00 58.22 247 GLN D C 1
ATOM 8181 O O . GLN D 1 247 ? -18.078 -26.707 34.712 1.00 55.85 247 GLN D O 1
ATOM 8187 N N . HIS D 1 248 ? -17.234 -24.701 35.384 1.00 55.11 248 HIS D N 1
ATOM 8188 C CA . HIS D 1 248 ? -18.201 -23.824 34.674 1.00 53.72 248 HIS D CA 1
ATOM 8189 C C . HIS D 1 248 ? -18.054 -24.061 33.168 1.00 50.03 248 HIS D C 1
ATOM 8190 O O . HIS D 1 248 ? -19.076 -23.965 32.456 1.00 52.46 248 HIS D O 1
ATOM 8197 N N . LEU D 1 249 ? -16.848 -24.422 32.716 1.00 44.62 249 LEU D N 1
ATOM 8198 C CA . LEU D 1 249 ? -16.547 -24.709 31.290 1.00 44.46 249 LEU D CA 1
ATOM 8199 C C . LEU D 1 249 ? -17.093 -26.091 30.920 1.00 46.35 249 LEU D C 1
ATOM 8200 O O . LEU D 1 249 ? -17.787 -26.186 29.883 1.00 44.68 249 LEU D O 1
ATOM 8205 N N . LYS D 1 250 ? -16.787 -27.114 31.723 1.00 49.60 250 LYS D N 1
ATOM 8206 C CA . LYS D 1 250 ? -17.311 -28.501 31.551 1.00 52.31 250 LYS D CA 1
ATOM 8207 C C . LYS D 1 250 ? -18.838 -28.462 31.440 1.00 54.01 250 LYS D C 1
ATOM 8208 O O . LYS D 1 250 ? -19.357 -29.012 30.459 1.00 57.30 250 LYS D O 1
ATOM 8214 N N . GLU D 1 251 ? -19.517 -27.859 32.423 1.00 53.41 251 GLU D N 1
ATOM 8215 C CA . GLU D 1 251 ? -21.004 -27.784 32.495 1.00 57.28 251 GLU D CA 1
ATOM 8216 C C . GLU D 1 251 ? -21.498 -27.163 31.184 1.00 55.40 251 GLU D C 1
ATOM 8217 O O . GLU D 1 251 ? -22.414 -27.746 30.567 1.00 55.75 251 GLU D O 1
ATOM 8219 N N . LEU D 1 252 ? -20.875 -26.061 30.756 1.00 53.91 252 LEU D N 1
ATOM 8220 C CA . LEU D 1 252 ? -21.268 -25.317 29.531 1.00 56.19 252 LEU D CA 1
ATOM 8221 C C . LEU D 1 252 ? -21.137 -26.223 28.297 1.00 60.13 252 LEU D C 1
ATOM 8222 O O . LEU D 1 252 ? -22.069 -26.236 27.467 1.00 58.86 252 LEU D O 1
ATOM 8227 N N . MET D 1 253 ? -20.022 -26.950 28.194 1.00 57.25 253 MET D N 1
ATOM 8228 C CA . MET D 1 253 ? -19.707 -27.841 27.044 1.00 55.95 253 MET D CA 1
ATOM 8229 C C . MET D 1 253 ? -20.668 -29.040 27.046 1.00 54.89 253 MET D C 1
ATOM 8230 O O . MET D 1 253 ? -21.188 -29.393 25.965 1.00 49.30 253 MET D O 1
ATOM 8235 N N . GLU D 1 254 ? -20.908 -29.639 28.214 1.00 59.61 254 GLU D N 1
ATOM 8236 C CA . GLU D 1 254 ? -21.882 -30.748 28.385 1.00 61.33 254 GLU D CA 1
ATOM 8237 C C . GLU D 1 254 ? -23.248 -30.290 27.862 1.00 54.68 254 GLU D C 1
ATOM 8238 O O . GLU D 1 254 ? -23.849 -31.006 27.041 1.00 55.70 254 GLU D O 1
ATOM 8244 N N . ALA D 1 255 ? -23.696 -29.118 28.307 1.00 51.36 255 ALA D N 1
ATOM 8245 C CA . ALA D 1 255 ? -25.018 -28.538 27.987 1.00 48.01 255 ALA D CA 1
ATOM 8246 C C . ALA D 1 255 ? -25.111 -28.236 26.493 1.00 48.29 255 ALA D C 1
ATOM 8247 O O . ALA D 1 255 ? -26.202 -28.406 25.931 1.00 47.44 255 ALA D O 1
ATOM 8249 N N . ARG D 1 256 ? -24.014 -27.785 25.878 1.00 53.00 256 ARG D N 1
ATOM 8250 C CA . ARG D 1 256 ? -24.009 -27.258 24.482 1.00 59.53 256 ARG D CA 1
ATOM 8251 C C . ARG D 1 256 ? -23.505 -28.328 23.501 1.00 66.65 256 ARG D C 1
ATOM 8252 O O . ARG D 1 256 ? -23.284 -27.987 22.319 1.00 65.61 256 ARG D O 1
ATOM 8260 N N . ARG D 1 257 ? -23.367 -29.583 23.956 1.00 68.71 257 ARG D N 1
ATOM 8261 C CA . ARG D 1 257 ? -23.011 -30.764 23.115 1.00 66.26 257 ARG D CA 1
ATOM 8262 C C . ARG D 1 257 ? -21.675 -30.499 22.402 1.00 57.82 257 ARG D C 1
ATOM 8263 O O . ARG D 1 257 ? -21.569 -30.787 21.197 1.00 53.44 257 ARG D O 1
ATOM 8271 N N . ILE D 1 258 ? -20.695 -29.965 23.132 1.00 55.69 258 ILE D N 1
ATOM 8272 C CA . ILE D 1 258 ? -19.288 -29.756 22.672 1.00 52.62 258 ILE D CA 1
ATOM 8273 C C . ILE D 1 258 ? -18.451 -30.941 23.173 1.00 54.05 258 ILE D C 1
ATOM 8274 O O . ILE D 1 258 ? -18.550 -31.278 24.381 1.00 49.15 258 ILE D O 1
ATOM 8279 N N . ASP D 1 259 ? -17.667 -31.557 22.278 1.00 54.25 259 ASP D N 1
ATOM 8280 C CA . ASP D 1 259 ? -16.861 -32.768 22.576 1.00 49.91 259 ASP D CA 1
ATOM 8281 C C . ASP D 1 259 ? -15.995 -32.461 23.795 1.00 49.86 259 ASP D C 1
ATOM 8282 O O . ASP D 1 259 ? -15.311 -31.422 23.806 1.00 53.39 259 ASP D O 1
ATOM 8287 N N . ARG D 1 260 ? -16.054 -33.334 24.791 1.00 51.50 260 ARG D N 1
ATOM 8288 C CA . ARG D 1 260 ? -15.403 -33.145 26.108 1.00 55.00 260 ARG D CA 1
ATOM 8289 C C . ARG D 1 260 ? -14.159 -34.030 26.203 1.00 52.03 260 ARG D C 1
ATOM 8290 O O . ARG D 1 260 ? -13.534 -34.051 27.283 1.00 48.98 260 ARG D O 1
ATOM 8298 N N . THR D 1 261 ? -13.825 -34.754 25.132 1.00 51.07 261 THR D N 1
ATOM 8299 C CA . THR D 1 261 ? -12.733 -35.760 25.136 1.00 49.72 261 THR D CA 1
ATOM 8300 C C . THR D 1 261 ? -11.468 -35.092 25.670 1.00 46.13 261 THR D C 1
ATOM 8301 O O . THR D 1 261 ? -10.810 -35.695 26.541 1.00 43.48 261 THR D O 1
ATOM 8305 N N . VAL D 1 262 ? -11.199 -33.865 25.216 1.00 46.85 262 VAL D N 1
ATOM 8306 C CA . VAL D 1 262 ? -9.971 -33.100 25.575 1.00 49.55 262 VAL D CA 1
ATOM 8307 C C . VAL D 1 262 ? -10.055 -32.652 27.036 1.00 54.69 262 VAL D C 1
ATOM 8308 O O . VAL D 1 262 ? -9.122 -32.966 27.800 1.00 57.01 262 VAL D O 1
ATOM 8312 N N . VAL D 1 263 ? -11.116 -31.928 27.399 1.00 54.14 263 VAL D N 1
ATOM 8313 C CA . VAL D 1 263 ? -11.245 -31.324 28.756 1.00 52.41 263 VAL D CA 1
ATOM 8314 C C . VAL D 1 263 ? -11.363 -32.432 29.808 1.00 54.19 263 VAL D C 1
ATOM 8315 O O . VAL D 1 263 ? -10.815 -32.239 30.912 1.00 53.84 263 VAL D O 1
ATOM 8319 N N . ASP D 1 264 ? -12.011 -33.556 29.489 1.00 52.84 264 ASP D N 1
ATOM 8320 C CA . ASP D 1 264 ? -12.066 -34.715 30.420 1.00 55.53 264 ASP D CA 1
ATOM 8321 C C . ASP D 1 264 ? -10.619 -35.147 30.693 1.00 50.84 264 ASP D C 1
ATOM 8322 O O . ASP D 1 264 ? -10.320 -35.537 31.842 1.00 50.66 264 ASP D O 1
ATOM 8327 N N . GLY D 1 265 ? -9.749 -35.025 29.688 1.00 43.86 265 GLY D N 1
ATOM 8328 C CA . GLY D 1 265 ? -8.299 -35.256 29.815 1.00 44.96 265 GLY D CA 1
ATOM 8329 C C . GLY D 1 265 ? -7.658 -34.340 30.841 1.00 46.04 265 GLY D C 1
ATOM 8330 O O . GLY D 1 265 ? -6.894 -34.850 31.690 1.00 44.54 265 GLY D O 1
ATOM 8331 N N . TYR D 1 266 ? -7.925 -33.030 30.758 1.00 53.09 266 TYR D N 1
ATOM 8332 C CA . TYR D 1 266 ? -7.478 -32.026 31.765 1.00 53.76 266 TYR D CA 1
ATOM 8333 C C . TYR D 1 266 ? -7.989 -32.478 33.138 1.00 53.35 266 TYR D C 1
ATOM 8334 O O . TYR D 1 266 ? -7.187 -32.620 34.075 1.00 49.25 266 TYR D O 1
ATOM 8343 N N . ASP D 1 267 ? -9.302 -32.721 33.230 1.00 55.21 267 ASP D N 1
ATOM 8344 C CA . ASP D 1 267 ? -9.999 -33.090 34.492 1.00 57.71 267 ASP D CA 1
ATOM 8345 C C . ASP D 1 267 ? -9.208 -34.184 35.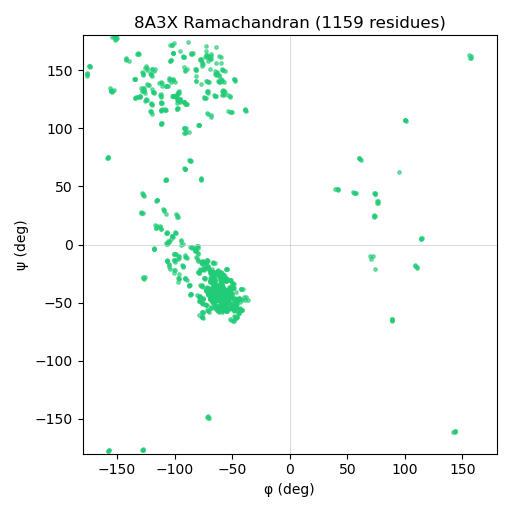216 1.00 56.36 267 ASP D C 1
ATOM 8346 O O . ASP D 1 267 ? -8.885 -34.001 36.409 1.00 52.84 267 ASP D O 1
ATOM 8351 N N . ALA D 1 268 ? -8.905 -35.270 34.508 1.00 56.71 268 ALA D N 1
ATOM 8352 C CA . ALA D 1 268 ? -8.164 -36.451 35.016 1.00 53.33 268 ALA D CA 1
ATOM 8353 C C . ALA D 1 268 ? -6.848 -36.015 35.682 1.00 48.34 268 ALA D C 1
ATOM 8354 O O . ALA D 1 268 ? -6.482 -36.587 36.732 1.00 46.45 268 ALA D O 1
ATOM 8356 N N . ILE D 1 269 ? -6.166 -35.022 35.108 1.00 46.99 269 ILE D N 1
ATOM 8357 C CA . ILE D 1 269 ? -4.854 -34.520 35.620 1.00 49.70 269 ILE D CA 1
ATOM 8358 C C . ILE D 1 269 ? -5.111 -33.716 36.900 1.00 51.54 269 ILE D C 1
ATOM 8359 O O . ILE D 1 269 ? -4.453 -34.002 37.924 1.00 51.57 269 ILE D O 1
ATOM 8364 N N . PHE D 1 270 ? -6.038 -32.755 36.853 1.00 50.62 270 PHE D N 1
ATOM 8365 C CA . PHE D 1 270 ? -6.513 -32.022 38.053 1.00 47.95 270 PHE D CA 1
ATOM 8366 C C . PHE D 1 270 ? -6.750 -33.038 39.167 1.00 53.15 270 PHE D C 1
ATOM 8367 O O . PHE D 1 270 ? -6.094 -32.932 40.215 1.00 52.76 270 PHE D O 1
ATOM 8375 N N . ARG D 1 271 ? -7.634 -34.011 38.920 1.00 57.21 271 ARG D N 1
ATOM 8376 C CA . ARG D 1 271 ? -8.177 -34.918 39.970 1.00 62.44 271 ARG D CA 1
ATOM 8377 C C . ARG D 1 271 ? -7.022 -35.731 40.558 1.00 60.04 271 ARG D C 1
ATOM 8378 O O . ARG D 1 271 ? -7.030 -35.944 41.773 1.00 64.24 271 ARG D O 1
ATOM 8386 N N . ARG D 1 272 ? -6.058 -36.131 39.730 1.00 59.71 272 ARG D N 1
ATOM 8387 C CA . ARG D 1 272 ? -4.824 -36.850 40.153 1.00 61.83 272 ARG D CA 1
ATOM 8388 C C . ARG D 1 272 ? -4.014 -35.948 41.099 1.00 58.34 272 ARG D C 1
ATOM 8389 O O . ARG D 1 272 ? -3.520 -36.439 42.135 1.00 58.40 272 ARG D O 1
ATOM 8397 N N . ALA D 1 273 ? -3.878 -34.668 40.762 1.00 57.93 273 ALA D N 1
ATOM 8398 C CA . ALA D 1 273 ? -3.129 -33.685 41.579 1.00 61.33 273 ALA D CA 1
ATOM 8399 C C . ALA D 1 273 ? -3.860 -33.466 42.908 1.00 61.79 273 ALA D C 1
ATOM 8400 O O . ALA D 1 273 ? -3.197 -33.459 43.939 1.00 62.04 273 ALA D O 1
ATOM 8402 N N . ILE D 1 274 ? -5.184 -33.298 42.866 1.00 63.71 274 ILE D N 1
ATOM 8403 C CA . ILE D 1 274 ? -6.057 -33.050 44.056 1.00 63.32 274 ILE D CA 1
ATOM 8404 C C . ILE D 1 274 ? -6.068 -34.304 44.957 1.00 62.03 274 ILE D C 1
ATOM 8405 O O . ILE D 1 274 ? -6.064 -34.138 46.189 1.00 63.64 274 ILE D O 1
ATOM 8410 N N . ALA D 1 275 ? -6.043 -35.514 44.384 1.00 61.66 275 ALA D N 1
ATOM 8411 C CA . ALA D 1 275 ? -6.002 -36.805 45.120 1.00 62.49 275 ALA D CA 1
ATOM 8412 C C . ALA D 1 275 ? -4.747 -36.882 46.010 1.00 64.92 275 ALA D C 1
ATOM 8413 O O . ALA D 1 275 ? -4.856 -37.411 47.123 1.00 61.38 275 ALA D O 1
ATOM 8415 N N . SER D 1 276 ? -3.595 -36.391 45.548 1.00 69.75 276 SER D N 1
ATOM 8416 C CA . SER D 1 276 ? -2.478 -35.954 46.432 1.00 68.99 276 SER D CA 1
ATOM 8417 C C . SER D 1 276 ? -2.855 -34.579 46.998 1.00 71.79 276 SER D C 1
ATOM 8418 O O . SER D 1 276 ? -3.724 -33.928 46.411 1.00 80.06 276 SER D O 1
ATOM 8421 N N . GLY D 1 277 ? -2.257 -34.138 48.100 1.00 73.01 277 GLY D N 1
ATOM 8422 C CA . GLY D 1 277 ? -2.793 -32.980 48.841 1.00 73.28 277 GLY D CA 1
ATOM 8423 C C . GLY D 1 277 ? -2.469 -31.647 48.185 1.00 69.74 277 GLY D C 1
ATOM 8424 O O . GLY D 1 277 ? -1.901 -30.800 48.908 1.00 74.92 277 GLY D O 1
ATOM 8425 N N . HIS D 1 278 ? -2.830 -31.447 46.902 1.00 65.52 278 HIS D N 1
ATOM 8426 C CA . HIS D 1 278 ? -2.341 -30.321 46.052 1.00 63.80 278 HIS D CA 1
ATOM 8427 C C . HIS D 1 278 ? -3.473 -29.363 45.649 1.00 64.19 278 HIS D C 1
ATOM 8428 O O . HIS D 1 278 ? -3.239 -28.557 44.725 1.00 63.81 278 HIS D O 1
ATOM 8435 N N . LEU D 1 279 ? -4.636 -29.407 46.308 1.00 63.60 279 LEU D N 1
ATOM 8436 C CA . LEU D 1 279 ? -5.801 -28.577 45.889 1.00 57.49 279 LEU D CA 1
ATOM 8437 C C . LEU D 1 279 ? -5.432 -27.086 45.930 1.00 53.95 279 LEU D C 1
ATOM 8438 O O . LEU D 1 279 ? -5.833 -26.356 45.010 1.00 48.57 279 LEU D O 1
ATOM 8443 N N . HIS D 1 280 ? -4.689 -26.643 46.940 1.00 56.51 280 HIS D N 1
ATOM 8444 C CA . HIS D 1 280 ? -4.318 -25.209 47.138 1.00 61.45 280 HIS D CA 1
ATOM 8445 C C . HIS D 1 280 ? -2.825 -24.993 46.851 1.00 62.55 280 HIS D C 1
ATOM 8446 O O . HIS D 1 280 ? -2.244 -24.080 47.461 1.00 72.80 280 HIS D O 1
ATOM 8453 N N . ASP D 1 281 ? -2.226 -25.799 45.966 1.00 61.20 281 ASP D N 1
ATOM 8454 C CA . ASP D 1 281 ? -0.796 -25.677 45.568 1.00 56.38 281 ASP D CA 1
ATOM 8455 C C . ASP D 1 281 ? -0.732 -24.970 44.209 1.00 55.30 281 ASP D C 1
ATOM 8456 O O . ASP D 1 281 ? -1.799 -24.838 43.598 1.00 52.47 281 ASP D O 1
ATOM 8461 N N . ASP D 1 282 ? 0.449 -24.476 43.802 1.00 50.54 282 ASP D N 1
ATOM 8462 C CA . ASP D 1 282 ? 0.644 -23.732 42.524 1.00 52.79 282 ASP D CA 1
ATOM 8463 C C . ASP D 1 282 ? 0.211 -24.649 41.375 1.00 52.98 282 ASP D C 1
ATOM 8464 O O . ASP D 1 282 ? 0.312 -25.886 41.521 1.00 51.28 282 ASP D O 1
ATOM 8469 N N . PHE D 1 283 ? -0.276 -24.056 40.283 1.00 53.13 283 PHE D N 1
ATOM 8470 C CA . PHE D 1 283 ? -0.702 -24.763 39.049 1.00 51.51 283 PHE D CA 1
ATOM 8471 C C . PHE D 1 283 ? 0.377 -25.738 38.572 1.00 50.11 283 PHE D C 1
ATOM 8472 O O . PHE D 1 283 ? 0.014 -26.781 38.014 1.00 50.33 283 PHE D O 1
ATOM 8480 N N . ALA D 1 284 ? 1.646 -25.388 38.784 1.00 55.54 284 ALA D N 1
ATOM 8481 C CA . ALA D 1 284 ? 2.850 -26.167 38.400 1.00 60.26 284 ALA D CA 1
ATOM 8482 C C . ALA D 1 284 ? 2.833 -27.588 38.984 1.00 58.90 284 ALA D C 1
ATOM 8483 O O . ALA D 1 284 ? 3.465 -28.468 38.378 1.00 65.66 284 ALA D O 1
ATOM 8485 N N . ALA D 1 285 ? 2.185 -27.805 40.131 1.00 53.54 285 ALA D N 1
ATOM 8486 C CA . ALA D 1 285 ? 2.061 -29.141 40.759 1.00 50.81 285 ALA D CA 1
ATOM 8487 C C . ALA D 1 285 ? 1.545 -30.147 39.728 1.00 46.21 285 ALA D C 1
ATOM 8488 O O . ALA D 1 285 ? 2.015 -31.294 39.763 1.00 46.56 285 ALA D O 1
ATOM 8490 N N . LEU D 1 286 ? 0.623 -29.727 38.853 1.00 42.32 286 LEU D N 1
ATOM 8491 C CA . LEU D 1 286 ? 0.006 -30.597 37.815 1.00 43.07 286 LEU D CA 1
ATOM 8492 C C . LEU D 1 286 ? 1.094 -31.300 36.979 1.00 43.67 286 LEU D C 1
ATOM 8493 O O . LEU D 1 286 ? 0.837 -32.423 36.510 1.00 38.03 286 LEU D O 1
ATOM 8498 N N . SER D 1 287 ? 2.262 -30.676 36.800 1.00 43.95 287 SER D N 1
ATOM 8499 C CA . SER D 1 287 ? 3.393 -31.213 36.002 1.00 49.14 287 SER D CA 1
ATOM 8500 C C . SER D 1 287 ? 3.850 -32.592 36.518 1.00 49.66 287 SER D C 1
ATOM 8501 O O . SER D 1 287 ? 4.368 -33.370 35.709 1.00 48.31 287 SER D O 1
ATOM 8504 N N . GLN D 1 288 ? 3.640 -32.902 37.798 1.00 58.61 288 GLN D N 1
ATOM 8505 C CA . GLN D 1 288 ? 4.029 -34.203 38.417 1.00 62.32 288 GLN D CA 1
ATOM 8506 C C . GLN D 1 288 ? 3.010 -35.315 38.107 1.00 61.68 288 GLN D C 1
ATOM 8507 O O . GLN D 1 288 ? 3.221 -36.444 38.593 1.00 62.47 288 GLN D O 1
ATOM 8513 N N . PHE D 1 289 ? 1.924 -35.022 37.386 1.00 61.13 289 PHE D N 1
ATOM 8514 C CA . PHE D 1 289 ? 0.790 -35.959 37.187 1.00 64.93 289 PHE D CA 1
ATOM 8515 C C . PHE D 1 289 ? 0.507 -36.101 35.702 1.00 61.09 289 PHE D C 1
ATOM 8516 O O . PHE D 1 289 ? -0.669 -36.124 35.316 1.00 64.70 289 PHE D O 1
ATOM 8524 N N . MET D 1 290 ? 1.578 -36.222 34.925 1.00 60.83 290 MET D N 1
ATOM 8525 C CA . MET D 1 290 ? 1.544 -36.144 33.448 1.00 67.36 290 MET D CA 1
ATOM 8526 C C . MET D 1 290 ? 1.701 -37.538 32.831 1.00 68.09 290 MET D C 1
ATOM 8527 O O . MET D 1 290 ? 1.360 -37.685 31.634 1.00 60.02 290 MET D O 1
ATOM 8532 N N . GLY D 1 291 ? 2.173 -38.512 33.620 1.00 75.78 291 GLY D N 1
ATOM 8533 C CA . GLY D 1 291 ? 2.373 -39.921 33.226 1.00 81.27 291 GLY D CA 1
ATOM 8534 C C . GLY D 1 291 ? 1.063 -40.687 33.069 1.00 88.55 291 GLY D C 1
ATOM 8535 O O . GLY D 1 291 ? -0.005 -40.163 33.469 1.00 80.76 291 GLY D O 1
ATOM 8536 N N . LYS D 1 292 ? 1.149 -41.909 32.538 1.00 96.91 292 LYS D N 1
ATOM 8537 C CA . LYS D 1 292 ? -0.026 -42.690 32.054 1.00 97.70 292 LYS D CA 1
ATOM 8538 C C . LYS D 1 292 ? -0.866 -43.149 33.252 1.00 89.34 292 LYS D C 1
ATOM 8539 O O . LYS D 1 292 ? -0.299 -43.213 34.353 1.00 87.25 292 LYS D O 1
ATOM 8545 N N . ALA D 1 293 ? -2.152 -43.455 33.015 1.00 89.23 293 ALA D N 1
ATOM 8546 C CA . ALA D 1 293 ? -3.192 -43.841 34.005 1.00 88.51 293 ALA D CA 1
ATOM 8547 C C . ALA D 1 293 ? -2.607 -44.782 35.065 1.00 87.39 293 ALA D C 1
ATOM 8548 O O . ALA D 1 293 ? -2.931 -45.963 35.099 1.00 90.58 293 ALA D O 1
#

Secondary structure (DSSP, 8-state):
---EEEEE--BHHHHHHHHHHHTTT-EEEEE-SSGGGGHHHHHTT-EE-SSHHHHHHSSSEEEE-SS-HHHHHHHHSSTTTGGGGTT-EEEE-S---HHHHHHHHHHHHTTT-EEEEEEEES-GGGTTSTT-EEEEEE-SHHHHTTHHHHHTT-TEEEE--SSTTHHHHHHHHHHHHHHHHHHHHHHHHHHHHHTT--HHHHHHHHHHHHHHHHHHHHHHHHHHHHT--S--TT-S-BHHHHHHHHHHHHHHHHHTTB--HHHHHHHHHHHHHHHTT-TTSBGGGGGGG-B-S--/-EEEEE--SSTTHHHHHHHHTTT-EEEEE-SSGGGGTHHHHTT-EE-SSHHHHHHS-SEEEE-SS-HHHHHHHHSSTTTGGGGTT-EEEE-S---HHHHHHHHHHHHTTT-EEEEEEEES-GGGTTSTT-EEEEEE-SHHHHTTHHHHHTT-TEEEE--SSTTHHHHHHHHHHHHHHHHHHHHHHHHHHHHHTT--HHHHHHHHHHHHHHHHHHHHHHHHHHHHT--S--TT-S-BHHHHHHHHHHHHHHHHHTTB--HHHHHHHHHHHHHHHTT-TTSBGGGGGGG-B--/-PPEEEEE--BHHHHHHHHHHHTTT-EEEEE-SSGGGGHHHHHTT-EE-SSHHHHHHH-SEEEE-SS-HHHHHHHHSSTTTGGGGTT-EEEE-S---HHHHHHHHHHHHTTT-EEEEEEEES-GGGTTSTT-EEEEEE-SHHHHTTHHHHHTT-TEEEE--SSTTHHHHHHHHHHHHHHHHHHHHHHHHHHHHHTT--HHHHHHHHHHHHHHHHHHHHHHHHHHHHT--S--TT-S-BHHHHHHHHHHHHHHHHHTTB--HHHHHHHHHHHHHHHTT-TTSBGGGGGGG-B--/-PPEEEEE--SSTTHHHHHHHHTTT-EEEEE-SSGGGGHHHHHTT-EE-SSHHHHHHS-SEEEE-SS-HHHHHHHHSSTTTGGGGTT-EEEE-S---HHHHHHHHHHHHTTT-EEEEEEEES-GGGTTSTT-EEEEEE-SHHHHTTHHHHHTT-TEEEE--SSTTHHHHHHHHHHHHHHHHHHHHHHHHHHHHHTT--HHHHHHHHHHHHHHHHHHHHHHHHHHHHT--S--TT-S-BHHHHHHHHHHHHHHHHHTTB--HHHHHHHHHHHHHHHTT-TTSBGGGGGGG-B--

InterPro domains:
  IPR006115 6-phosphogluconate dehydrogenase, NADP-binding [PF03446] (5-161)
  IPR013328 6-phosphogluconate dehydrogenase, domain 2 [G3DSA:1.10.1040.10] (165-295)
  IPR015815 3-hydroxyisobutyrate dehydrogenase-related [PIRSF000103] (2-292)
  IPR036291 NAD(P)-binding domain superfamily [SSF51735] (4-161)
  IPR048666 NADPH-dependent reductive aminase-like, C-terminal domain [PF21761] (163-290)
  IPR051265 HIBADH-related NP60 subfamily [PTHR43580] (4-174)

Organism: Ensifer adhaerens (NCBI:txid106592)

B-factor: mean 57.66, std 12.2, range [16.7, 118.07]

Foldseek 3Di:
DQWAEEEEDCDQPSVLLLLLLLVLPGAYEYEYDVLVSVVVSVVSPHHDQDALQSRQQNTQEYEYEDAELVVVCCRQVPPVHLLSQANHEYEYAYAYALVSQVVCCVSSVVSRHFYKYKHFPDGSVQFQEQNGEMEIEADVCVCVVVVVSQVSRYNHYDYDYHRRRPRNVVNVVVVVVVVVVVVVVVLVVLLCVLVVHDVVVVVVVCVVCVVVVVVLVVCLVVCLVVVQFFDDPPAPDALQVVLVVLVVSQVSCVVSVNDCVVVVVVVQLSVQLVVPVRNGTHPSSSVVRPDDDDD/DAEEEEDCDQPSVLLLLLLLVLPHAYEYEYDVLVSVVVSVVSPHHDQDALQSRQLVDQEYEYEDAELVVVCCRQVPPSHLLSLANHEYEYAYAYALVSQVVVCVSSVVSNYAYKYKYFPDGSVQFQEQNGEMEIEADVCVCVVVVVSQVSRYNHYDYDYHSRRPRNVVNVVVVVVVVVVVVVVVLVVLLCVLVVHDVVVVVVVCVVCVVVVVVLVVCLVVCLVVVQFFDDPPAPDALQVVLVVLVVSLVSCVVSVNDCVVVVVVVQLSVQLVVPVRNGTHPSSSVVSPDDD/DDWAEEQEDLDQPSVLLLLLLLVLPHAYEYEYDVLVSVVVSVVSPHHDQDALQSRQLSTQEYEYEDAELVVVCCRQVPPSHLLSQANGEYEYAYAYALVSQVVCCVVSVVSRHFYKYKYFPDGSVQFQEQNGEMEIEADVCVCVVVVVSQVSRYNHYDYDYHRRSPRNVVNVVVVVVVVVVVVVVVLVVLLCVQVVHDVVVVVVVCVVCVVVVVVLVVCLVVCLVVVQFFDDPPAPDFLQVVLVVLVVSVVSCVVSVNDCVVVVVVVQLSVQLVVPVRNGTHPSSSVVRPDDD/DPWEEEEEDCDQPSVLLLLLLLVLPHAYEYEYDVLVSVVVSVVSPHHDDDALQSRQLSTQEYEYEDAELVVVCCRQVPPSHLQSQANHEYEYAYAYALVSQVVCCVVSVVSRHFYKYKYFPDGSVQFNEQNGEMEIEADVCVCVVPVVSQVSRYNHYDYDYHRRSPRNVVNVVVVVVVVVVVVVVVLVVLLCVQVVHDVVVVVVVCVVCVVVVVVLVVCLVVCLVVVQFFDDPPAPDALQVVLVVLVVSVVSCVVSVNDCVVVVVVVQLSVQLVVPVRNGTHPSSSVVRPDDD

Solvent-accessible surface area: 42726 Å² total; per-residue (Å²): 152,80,40,32,0,0,0,0,3,4,44,84,35,0,16,4,0,0,118,8,0,34,96,54,68,27,68,2,13,0,28,23,187,80,64,123,49,0,109,97,5,43,103,56,56,8,91,62,10,105,66,16,77,100,0,0,64,50,6,36,8,0,0,0,19,36,83,54,26,69,30,1,36,98,31,0,111,36,100,114,3,23,58,8,0,166,69,29,9,0,0,0,6,3,39,5,47,20,137,18,0,98,81,8,28,118,11,0,66,83,64,45,8,110,12,0,0,0,4,27,6,12,14,20,89,35,17,52,58,132,55,1,2,1,0,0,0,3,27,102,121,9,12,54,84,28,70,96,3,3,141,15,1,1,51,42,21,59,44,41,23,110,71,23,0,67,0,1,7,4,8,12,0,4,23,1,2,19,2,0,8,1,0,0,0,0,1,0,0,6,0,0,142,25,32,165,19,96,18,26,50,0,21,138,1,19,71,37,4,4,64,12,14,52,38,7,0,51,28,2,5,64,5,1,41,49,27,82,23,99,37,47,108,127,5,36,14,10,0,28,72,13,41,24,10,0,50,23,0,26,105,17,0,107,80,119,186,9,9,62,59,0,0,58,0,1,11,24,0,0,134,54,0,50,94,46,83,29,68,120,20,0,6,0,0,0,4,20,32,4,9,85,58,112,187,117,35,0,0,0,0,2,1,29,88,35,0,16,3,0,0,99,8,0,30,154,56,72,35,68,2,9,0,28,17,183,70,57,128,121,0,85,88,6,41,100,93,56,8,97,48,12,99,55,16,68,90,0,0,73,56,5,37,9,0,0,0,18,37,79,52,25,70,30,0,29,100,32,0,126,37,100,110,4,23,60,10,0,179,56,32,0,0,0,0,6,3,38,4,33,14,58,12,0,107,114,2,29,134,23,0,68,82,64,46,9,102,13,0,0,0,3,27,4,11,14,20,90,36,16,52,58,132,53,1,2,2,0,0,0,4,55,109,72,9,13,55,84,24,70,94,3,3,141,16,1,2,53,40,22,50,43,34,22,112,65,25,1,60,0,1,5,1,8,8,0,4,24,0,4,18,1,0,5,1,0,0,0,0,1,0,3,12,0,0,41,19,35,78,20,99,8,30,55,0,23,141,4,19,72,43,3,4,68,13,11,52,36,7,0,49,28,2,4,65,13,13,63,73,41,63,42,103,38,58,111,100,5,32,13,8,0,30,72,12,43,26,12,0,55,34,1,26,83,25,1,94,51,37,23,3,8,55,58,0,0,58,0,1,2,25,0,0,131,68,0,49,93,47,80,40,68,121,16,1,6,0,0,0,2,71,38,6,38,146,126,190,44,59,8,0,0,0,0,3,5,46,88,33,0,15,2,0,0,95,8,0,31,157,53,62,28,134,3,8,0,30,23,185,83,54,127,50,0,82,86,3,40,100,93,57,9,98,52,11,98,57,15,74,89,0,0,72,53,3,32,5,0,0,0,20,36,87,56,28,70,31,4,35,98,30,4,58,37,101,108,3,26,82,14,0,111,63,37,6,0,0,0,6,3,39,5,44,11,78,19,0,40,44,5,23,31,31,1,20,5,20,18,10,62,12,0,0,1,3,28,5,12,13,19,89,36,16,53,60,133,54,0,1,1,0,0,0,4,14,102,108,5,15,54,82,26,72,94,4,2,143,16,1,2,52,39,20,50,44,29,23,74,49,2,0,51,0,1,4,0,8,7,0,4,23,0,2,19,1,0,4,1,0,0,0,0,1,0,3,14,0,0,140,32,31,101,20,94,4,27,47,0,22,146,4,15,71,36,4,4,59,10,10,58,34,6,0,51,28,3,4,64,4,9,52,69,42,85,43,99,36,50,111,130,4,35,12,8,0,28,73,13,43,26,9,0,61,28,0,27,59,18,0,89,80,120,110,10,7,54,63,0,0,61,0,1,15,36,0,0,82,79,0,49,94,45,82,34,67,118,22,1,6,0,0,0,17,89,35,9,37,113,125,190,52,62,10,0,0,0,0,2,4,46,86,35,0,14,3,0,0,117,7,0,33,94,54,48,24,121,2,8,0,27,25,190,84,61,115,48,0,109,96,4,41,102,56,57,10,97,58,11,101,62,16,73,88,0,0,77,52,4,34,7,0,0,0,20,36,81,56,28,70,30,1,31,99,28,3,56,35,99,114,4,27,82,11,0,175,58,33,2,0,0,0,6,3,39,4,43,15,114,18,0,94,92,3,27,67,44,0,68,76,60,29,8,97,12,0,0,1,3,29,4,12,13,17,88,32,16,52,58,132,53,0,2,1,0,0,0,4,42,100,125,2,30,65,79,22,55,114,4,3,66,15,1,4,57,40,20,54,44,38,23,111,69,23,0,62,0,1,6,3,8,7,0,4,20,0,2,20,1,0,5,0,0,0,0,0,1,0,2,14,0,0,137,26,24,164,14,96,3,29,38,0,22,134,1,16,72,35,3,2,59,12,11,47,38,7,0,52,29,2,5,65,7,4,59,68,42,90,39,97,37,50,109,125,4,34,13,8,0,32,74,12,42,30,10,0,62,29,1,27,58,16,0,98,79,114,147,10,15,62,63,0,0,63,0,2,8,27,0,0,136,68,0,49,93,47,82,30,69,120,20,1,5,0,0,0,17,91,33,8,38,128,126

Sequence (1172 aa):
MKPSISVLGTGRMGSALARALLQAGYRTVVWNRTSEKAEPLAALGATVAPTVRQAIDASGIVIVNVSDYAATSTLLRASDVTPGLRGKLIVELTSGTPEGAREETSQWTAAHGARYLDGAILATPDFIGTDAGTILLSGALEPFAANEDVFRALGGNVQHIGTEPGLANALDSAVLALMWGALFGGLHAIAVCRRAEEIDLGELGRQWAATAPVVEGLVADLIKRTSAGRFVSDAETLSSISPHYGAFQHLKELMEARRRIDRTVVDGYDAIFRRAIASGHLHDDFAALSQFMGKAEQPSISVLGTGRMGSALARALLQAGYRTVVWNRTSEKAEPLAALGATVAPTVRQAIDASGIVIVNVSDYAATSTLLRASDVTPGLRGKLIVELTSGTPEGARETSQWTAAHGARYLDGAILATPDFIGTDAGTILLSGALEPFAANEDVFRALGGNVQHIGTEPGLANALDSAVLALMWGALFGGLHAIAVCRAEEIDLGELGRQWAATAPVVEGLVADLIKRTSAGRFVSDAETLSSISPHYGAFQHLKELMEARRIDRTVVDGYDAIFRRAIASGHLHDDFAALSQFMGKAMKPSISVLGTGRMGSALARALLQAGYRTVVWNRTSEKAEPLAALGATVAPTVRQAIDASGIVIVNVSDYAATSTLLRASDVTPGLRGKLIVELTSGTPEGARETSQWTAAHGARYLDGAILATPDFIGTDAGTILLSGALEPFAANEDVFRALGGNVQHIGTEPGLANALDSAVLALMWGALFGGLHAIAVCRAEEIDLGELGRQWAATAPVVEGLVADLIKRTSAGRFVSDAETLSSISPHYGAFQHLKELMEARRIDRTVVDGYDAIFRRAIASGHLHDDFAALSQFMGKAMKPSISVLGTGRMGSALARALLQAGYRTVVWNRTSEKAEPLAALGATVAPTVRQAIDASGIVIVNVSDYAATSTLLRASDVTPGLRGKLIVELTSGTPEGARETSQWTAAHGARYLDGAILATPDFIGTDAGTILLSGALEPFAANEDVFRALGGNVQHIGTEPGLANALDSAVLALMWGALFGGLHAIAVCRAEEIDLGELGRQWAATAPVVEGLVADLIKRTSAGRFVSDAETLSSISPHYGAFQHLKELMEARRIDRTVVDGYDAIFRRAIASGHLHDDFAALSQFMGKA